Protein 8VZE (pdb70)

InterPro domains:
  IPR000399 TPP-binding enzyme, conserved site [PS00187] (424-443)
  IPR011766 Thiamine pyrophosphate enzyme, TPP-binding [PF02775] (390-533)
  IPR012000 Thiamine pyrophosphate enzyme, central domain [PF00205] (193-322)
  IPR012001 Thiamine pyrophosphate enzyme, N-terminal TPP-binding domain [PF02776] (5-115)
  IPR029035 DHS-like NAD/FAD-binding domain superfamily [SSF52467] (188-345)
  IPR029061 Thiamin diphosphate-binding fold [SSF52518] (2-180)
  IPR029061 Thiamin diphosphate-binding fold [SSF52518] (361-546)
  IPR045025 TPP-binding domain containing protein HACL1-like [PTHR43710] (3-550)

Foldseek 3Di:
DKDALLLVLLQLCVQQPAAEEEEADDPQCVSNQVNVVVSRRDYFHAPALLQRLLLQQLLQQQPVWTREYEFEAAPRLLSNLNSLQLCLLFLGFYEYEYEAAAPVCPPVPGDRHDPNQVSNPVRFPEEDEDPASQCSLVVSQVSRLSQRPFRHHYYYYYYHSCRRGPMDHPVSHDHDGHDDHYDFDFFDLVLLVVVVVVVVPWQQEEEEFESLCLSLVQLVLVVLLCVQQVAAYEYQLQSFQSAWPPDPSYLPLQQQVSQADTQEYEYQADACDLQVPNSDPPSHDHNREYEYEECHPVRAQGSHHHPRYIHTRRNRHSVSNSVVCVVPPHYDDPDHVNNVVSVVSSVVSVVLCVVLCVDFDWQHFLNVLLNLVQVPAPQQEAEQFEAPQRRVVCSVRRHHNHRSRYHYCPSVNDQQHQLSSQVSCCVVCVPHAYEGEYEPVSCVSRVLCLVSCQVVQGQYAAEYEYQQFRLHDDQDADVVCGPPTGHDHQDQSQCSCVVNPAEEAEATGSVCNNVVVVVQSPTSGHGYYYRYHHSPHGDRDDPDDSRND/DKDALLLVLLQLCVQQPAAEEEEADDPPNVSNQVNNVVSNRHYFYAPALLQRLLLQQLLQLQPLFTREYEFEAAPRLLSNLNSLQLQLLFLGQYEYEYEAAAPVCPPVPGDRHDPNQVSNPVRAPEEDEDPASQCSLVVSQVSRLSQREFRHHYYYYYYHSCNRGPMDHPVSHDHDGHDDHYDWDWFDLVLLVVVVVVVVVWQQEEEEQESLCLSLVQLVLVVLLCVQQVAAYEYQLQSFQSAWPVDPRYLPLCQQVSQADGQEYEYQGDACDLQVPNSPPPSHDNNHEYEYEECHPVRAQGSHHHPRYIHTRRNRHSVSNSVVCVVVPHYDDPDHPNNVVSVVSSVVSCVLCVVLCVDFDWQHFLNVLVNLVQVPADQQEAEQFEAPQSRVVCSVSHHHNHHSRYHYCPSVNDQQHQLSSQVSVCSVCVPHAYEGEYEPVSCVSRVLCLVSCQVVQGLYAAEYEYQFFRLHDDQDAPVVDGPPTGHHHQDQSQCVCVVRPAEEAEATGSVCNNVVVVVQSPTSGHGYYYRYHHSPHGDDDDPDDSRD

Solvent-accessible surface area: 41267 Å² total; per-residue (Å²): 113,91,6,38,0,1,81,0,3,0,74,3,0,74,69,2,17,2,91,12,0,0,0,44,70,18,113,21,0,94,55,0,7,34,7,0,112,199,58,38,4,102,22,13,15,11,84,66,14,66,5,0,0,18,0,0,3,0,3,0,0,6,48,22,27,2,0,0,0,0,0,18,1,3,67,3,0,87,82,0,29,27,1,0,8,4,0,122,11,6,33,3,0,0,0,0,0,0,0,4,14,38,48,153,66,79,73,135,67,16,128,46,69,34,90,5,46,135,37,0,118,86,62,20,72,31,16,15,80,3,88,40,23,27,99,2,1,51,26,1,22,34,0,0,7,13,0,7,5,17,67,10,4,1,0,0,3,6,2,2,5,36,20,2,78,22,62,25,104,67,102,98,16,112,55,46,60,132,1,82,109,32,29,55,14,31,0,25,98,141,30,0,108,40,1,6,55,9,3,76,87,11,122,84,0,0,0,0,0,0,32,31,0,0,42,10,92,0,39,117,42,0,98,117,1,0,78,59,0,18,0,0,2,1,7,8,23,6,0,12,1,7,2,21,33,100,16,121,27,23,0,58,46,1,45,32,52,0,0,58,51,0,29,0,0,2,0,0,11,12,53,4,30,82,38,4,5,72,1,61,73,73,6,2,68,138,163,14,73,1,2,5,2,16,75,8,11,51,19,6,14,27,40,18,110,24,90,10,17,0,8,2,12,9,82,14,0,0,37,16,2,12,65,21,4,149,156,76,108,52,65,16,76,96,158,32,127,8,20,84,20,0,96,69,98,48,62,57,32,54,70,61,25,96,85,64,25,81,71,85,67,77,86,0,23,6,14,16,0,0,57,12,0,76,92,44,26,58,134,62,4,0,2,1,0,1,7,61,22,4,30,42,2,0,41,98,11,0,40,4,40,110,11,28,5,2,0,6,0,8,17,100,40,15,54,5,0,2,6,0,0,0,0,0,0,5,7,30,39,111,121,58,26,0,0,0,0,5,8,3,16,2,4,53,110,15,8,101,3,2,35,0,0,11,112,77,64,22,67,2,1,0,0,0,2,1,10,6,3,108,60,19,6,46,106,148,50,69,126,78,136,87,54,146,20,11,73,91,32,84,14,83,41,7,126,44,0,95,99,32,57,11,105,31,28,55,0,39,47,20,112,60,0,120,78,24,0,83,87,1,26,81,36,129,96,4,0,0,0,0,0,13,7,20,65,186,33,35,77,49,100,96,148,48,57,129,103,37,251,114,92,17,37,0,0,70,0,2,0,98,3,0,74,68,2,16,0,94,9,0,0,0,45,73,18,119,19,0,94,54,0,7,46,9,0,110,205,65,48,5,86,22,14,15,11,84,67,15,69,4,0,0,16,0,0,3,0,2,0,1,8,49,23,23,1,0,0,0,0,0,20,2,2,64,3,0,85,83,0,30,28,1,0,9,5,1,124,11,7,30,3,0,0,0,0,0,0,0,5,15,38,48,153,65,78,74,134,68,15,132,47,69,35,92,6,48,133,36,0,118,86,61,21,72,33,17,13,81,3,89,38,22,30,98,2,1,49,27,1,21,35,0,0,6,13,0,4,4,16,70,11,4,0,0,0,2,4,2,2,6,36,22,2,79,23,60,24,100,74,104,98,15,112,37,44,53,118,0,80,133,44,25,85,14,26,0,16,109,134,24,5,92,43,2,6,57,5,2,93,89,12,121,85,0,0,0,0,0,0,29,30,0,0,45,10,97,0,40,115,42,0,100,109,1,0,78,58,0,17,0,0,2,4,18,10,25,6,0,18,1,6,2,26,34,101,16,113,28,22,0,62,44,2,67,31,49,0,0,61,51,0,30,0,0,2,0,0,11,11,51,5,29,81,37,5,6,72,1,64,74,74,5,4,69,137,156,15,71,1,1,5,1,17,72,7,11,52,21,7,12,26,40,20,111,27,93,9,17,0,11,1,13,9,81,17,0,0,36,31,2,10,49,15,5,141,147,71,111,49,66,14,76,97,163,32,128,8,27,97,19,0,79,64,86,34,62,56,38,52,70,62,27,94,84,58,26,86,68,89,66,81,83,0,23,6,12,18,0,0,58,10,4,74,95,40,28,54,140,63,4,0,2,0,0,0,7,61,22,4,24,17,2,0,60,100,12,0,42,4,41,108,11,28,6,1,0,5,1,8,16,98,42,16,53,4,0,1,6,0,1,0,0,0,0,5,2,31,38,96,121,55,24,0,2,1,0,5,7,3,17,2,4,52,108,16,8,102,2,2,36,0,0,18,114,77,63,22,70,1,1,1,1,0,1,1,9,6,3,111,61,20,6,47,120,148,38,83,122,85,138,86,53,149,22,12,75,89,33,85,14,81,40,7,122,45,0,89,100,35,57,13,99,24,21,57,0,38,44,16,108,57,1,113,78,24,4,100,86,1,30,82,50,129,99,5,0,0,0,0,0,12,7,20,50,179,31,31,70,45,108,89,138,48,57,124,130,81

B-factor: mean 17.56, std 8.17, range [5.72, 96.49]

Organism: NCBI:txid2026734

Secondary structure (DSSP, 8-state):
-EEEHHHHHHHHHHHTT--EEEE---TTTHHHHHHHHHHT-EEEE-S-HHHHHHHHHHHHHHHSS-EEEEE-TTHHHHHHHHHHHHHHHHT--EEEEEEE--GGGTTS--TT---HHHHHGGGEEEEE--SSGGGHHHHHHHHHHHHHSSS--EEEEEEEHHHHH-EEEGGG---PPPPPPPP--B--HHHHHHHHHHHHT-SSEEEEE-HHHHHHT-HHHHHHHHHHHT--EEE-TTTTTSS-TT-TTB-GGGHHHHHHH-SEEEEES--SSGGGGGG-TTTS-TT-EEEEEES-GGGTTSSS--SEEEES-HHHHHHHHHHHHHHS-----SS-HHHHHHHHHHHHHHHHHHHHHT---SSBPHHHHHHHHHHHS-TT-EEEEESSHHHHHHHHHS---STT-EE-STTTT-SS-HHHHHHHHHHH-TTS-EEEEEEHHHHHHSTTHHHHHHHTT--EEEEEEESSBTT---SS-BTTB--TTB--TT--GGGGHHHHT--EEEE-SGGGHHHHHHHHHT-SS--EEEEEB-TT--PPP-SS-SS--/-EEEHHHHHHHHHHHTT--EEEE---TTTHHHHHHHHHTT-EEEE-S-HHHHHHHHHHHHHHHSS-EEEEE-TTHHHHHHHHHHHHHHHHT--EEEEEEE--GGGTTS--TT---HHHHHGGGEEEEE--SSSTTHHHHHHHHHHHHHSSS--EEEEEEEHHHHH-EEEGGG---PPPPPPPP--B--HHHHHHHHHHHHT-SSEEEEE-HHHHHHT-HHHHHHHHHHHT--EEE-TTTTTSS-TT-TTB-GGGHHHHHHH-SEEEEES--SSGGGGGG-TTTS-TT-EEEEEES-GGGTTSSS--SEEEES-HHHHHHHHHHHHHHS-----SS-HHHHHHHHHHHHHHHHHHHHHT---SSBPHHHHHHHHHHHS-TT-EEEEESSHHHHHHHHHS---STT-EE-STTTT-TT-HHHHHHHHHHH-TTS-EEEEEEHHHHHHHTTHHHHHHHTT--EEEEEEESSBTT---SS--TTS--TTB--TT--GGGGGGGTT--EEEE-SHHHHHHHHHHHHT-SS--EEEEEB-TT--PPP-SS-S--

Radius of gyration: 32.42 Å; Cα contacts (8 Å, |Δi|>4): 2660; chains: 2; bounding box: 76×103×76 Å

Nearest PDB structures (foldseek):
  8vzd-assembly1_A  TM=1.001E+00  e=0.000E+00  Thermoflexaceae bacterium
  8vzf-assembly1_D  TM=9.931E-01  e=1.975E-81  Alphaproteobacteria bacterium
  8vza-assembly1_B  TM=9.849E-01  e=1.957E-80  Alphaproteobacteria bacterium
  6xn8-assembly1_A  TM=9.931E-01  e=3.254E-76  Rhodospirillales bacterium URHD0017
  8vzk-assembly1_A  TM=9.883E-01  e=1.433E-70  Chloroflexi bacterium HGW-Chloroflexi-9

Sequence (1097 aa):
ATITGAQIVARALKQQGVEHMFGIVGIPVIPIAAAAQREGIKFYGFHNEQSASYAAGAVGYLTGRPGVCLAVSGPGMIHGIAGLANAWSSNNWPMMILIGGANDSYQNGQGAFQEAPQIESARPYVKYAARPDSIARLPFYVEQAVRTTIYGRPGAAYLDLPGDIISGSVEEAEVTYPGRCPEPPRTLAPEEENIKAALAALKTAERPLVIVGKGAAYSRAEDEEVRKFVETTGLPYLASPMGKGVIPDDHPQSIAAARSFALQNTDLVVLMGARMNWMMHFGQPPRWNEKVRVIQMDISAEEIGTNVPTEVALVGDAKAITAQLNAELEKNPWSYPSEETTWWTGLQQSKIAANAATVEPMFNDDSVPMGYYRVLRDIRDLIPKDAIISNEGASTMDIGRRTVLPNFFARTRLDAATFGTMGVGAGQAIAAASVHPDRKIICVQGDSAFGFGGMEVETAARYGLNITFVIINNNGIGGGPDELDPAHIPPGAYTPQAHYEKMADVYGGKGYFVTTPDQLKPVLEEAMMAQPKPAIVNIMISNKSGRKPQEFGWLTRATITGAQIVARRALKQQGVEHMFGIVGIPVIPIAAAAQREGIKFYGFHNEQSASYAAGAVGYLTGRPGVCLAVSGPGMIHGIAGLANAWSNNWPMILIGGANDSYQNGQGAFQEAPQIESARPYVKYAARPDSIARLPFYVEQAVRTTIYGRPGAAYLDLPGDIISGSVEEAEVTYPGRCPEPPRTLAPEENIKAALAALKTAERPLVIVGKGAAYSRAEDEEVRKFVETTGLPYLASPMGKGVIPDDHPQSIAAARSFALQNTDLVVLMGARMNWMMHFGQPPRWNEKVRVIQMDISAEEIGTNVPTEVALVGDAKAITAQLNAELEKNPWSYPSETTWWTGLQQSKIAANAATVEPMFNDDSVPMGYYRVLRDIRDLIPKDAIISNEGASTMDIGRRTVLPNFFARTRLDAATFGTMGVGAGQAIAAASVHPDRKIICVQGDSAFGFGGMEVETAARYGLNITFVIINNNGIGGGPDELDPAHHIPPGAYTPQAHYEKMADVYGGKGYFVTTPDQLKPVLEEEAMAQPKPAIVNIMISNKSGRKPQEFGWLT

Structure (mmCIF, N/CA/C/O backbone):
data_8VZE
#
_entry.id   8VZE
#
_cell.length_a   100.621
_cell.length_b   182.770
_cell.length_c   123.844
_cell.angle_alpha   90.000
_cell.angle_beta   90.000
_cell.angle_gamma   90.000
#
_symmetry.space_group_name_H-M   'C 2 2 21'
#
loop_
_entity.id
_entity.type
_entity.pdbx_description
1 polymer 'Oxalyl-CoA decarboxylase'
2 non-polymer 3-[(4-amino-2-methylpyrimidin-5-yl)methyl]-2-(hydroxymethyl)-5-(2-{[(S)-hydroxy(phosphonooxy)phosphoryl]oxy}ethyl)-4-methyl-1,3-thiazol-3-ium
3 non-polymer 'COENZYME A'
4 non-polymer "ADENOSINE-5'-DIPHOSPHATE"
5 non-polymer 'MAGNESIUM ION'
6 non-polymer 1,2-ETHANEDIOL
7 water water
#
loop_
_atom_site.group_PDB
_atom_site.id
_atom_site.type_symbol
_atom_site.label_atom_id
_atom_site.label_alt_id
_atom_site.label_comp_id
_atom_site.label_asym_id
_atom_site.label_entity_id
_atom_site.label_seq_id
_atom_site.pdbx_PDB_ins_code
_atom_site.Cartn_x
_atom_site.Cartn_y
_atom_site.Cartn_z
_atom_site.occupancy
_atom_site.B_iso_or_equiv
_atom_site.auth_seq_id
_atom_site.auth_comp_id
_atom_site.auth_asym_id
_atom_site.auth_atom_id
_atom_site.pdbx_PDB_model_num
ATOM 1 N N . ALA A 1 2 ? -36.65000 56.61800 49.17300 1.000 26.57713 2 ALA A N 1
ATOM 2 C CA . ALA A 1 2 ? -35.81800 55.72400 48.36100 1.000 25.83023 2 ALA A CA 1
ATOM 3 C C . ALA A 1 2 ? -34.50500 56.40500 47.98500 1.000 24.39101 2 ALA A C 1
ATOM 4 O O . ALA A 1 2 ? -34.51600 57.53800 47.48600 1.000 28.95762 2 ALA A O 1
ATOM 6 N N . THR A 1 3 ? -33.38500 55.72300 48.24600 1.000 24.31963 3 THR A N 1
ATOM 7 C CA . THR A 1 3 ? -32.05500 56.23500 47.93700 1.000 22.41035 3 THR A CA 1
ATOM 8 C C . THR A 1 3 ? -31.37100 55.30100 46.95400 1.000 18.16858 3 THR A C 1
ATOM 9 O O . THR A 1 3 ? -31.80800 54.17500 46.72100 1.000 24.73996 3 THR A O 1
ATOM 13 N N . ILE A 1 4 ? -30.25100 55.77500 46.41100 1.000 13.29224 4 ILE A N 1
ATOM 14 C CA . ILE A 1 4 ? -29.50200 55.03800 45.41000 1.000 13.79035 4 ILE A CA 1
ATOM 15 C C . ILE A 1 4 ? -28.05300 55.47400 45.53300 1.000 13.94950 4 ILE A C 1
ATOM 16 O O . ILE A 1 4 ? -27.77200 56.63100 45.86700 1.000 14.70541 4 ILE A O 1
ATOM 21 N N . THR A 1 5 ? -27.12100 54.54400 45.28600 1.000 12.49419 5 THR A N 1
ATOM 22 C CA . THR A 1 5 ? -25.70200 54.87800 45.38300 1.000 16.61919 5 THR A CA 1
ATOM 23 C C . THR A 1 5 ? -25.17900 55.43100 44.07300 1.000 14.14825 5 THR A C 1
ATOM 24 O O . THR A 1 5 ? -25.77900 55.24200 43.00900 1.000 13.50200 5 THR A O 1
ATOM 28 N N . GLY A 1 6 ? -24.00800 56.08700 44.16100 1.000 11.97468 6 GLY A N 1
ATOM 29 C CA . GLY A 1 6 ? -23.30300 56.50500 42.96000 1.000 12.93958 6 GLY A CA 1
ATOM 30 C C . GLY A 1 6 ? -23.04100 55.35400 42.00400 1.000 12.37247 6 GLY A C 1
ATOM 31 O O . GLY A 1 6 ? -23.21800 55.49400 40.78200 1.000 12.12010 6 GLY A O 1
ATOM 32 N N . ALA A 1 7 ? -22.65100 54.19300 42.54400 1.000 10.33682 7 ALA A N 1
ATOM 33 C CA . ALA A 1 7 ? -22.41500 53.02200 41.69800 1.000 13.73695 7 ALA A CA 1
ATOM 34 C C . ALA A 1 7 ? -23.68000 52.61600 40.95400 1.000 12.46719 7 ALA A C 1
ATOM 35 O O . ALA A 1 7 ? -23.62300 52.26700 39.77000 1.000 14.03581 7 ALA A O 1
ATOM 37 N N . GLN A 1 8 ? -24.83000 52.64300 41.63300 1.000 10.72656 8 GLN A N 1
ATOM 38 C CA . GLN A 1 8 ? -26.06300 52.24000 40.96500 1.000 13.24996 8 GLN A CA 1
ATOM 39 C C . GLN A 1 8 ? -26.49800 53.27000 39.92800 1.000 13.35978 8 GLN A C 1
ATOM 40 O O . GLN A 1 8 ? -27.03800 52.90300 38.87500 1.000 14.96919 8 GLN A O 1
ATOM 46 N N . ILE A 1 9 ? -26.27300 54.55800 40.19900 1.000 12.73943 9 ILE A N 1
ATOM 47 C CA . ILE A 1 9 ? -26.60600 55.60200 39.22000 1.000 10.30348 9 ILE A CA 1
ATOM 48 C C . ILE A 1 9 ? -25.76400 55.43900 37.96600 1.000 11.23533 9 ILE A C 1
ATOM 49 O O . ILE A 1 9 ? -26.27200 55.50800 36.82900 1.000 11.92868 9 ILE A O 1
ATOM 54 N N . VAL A 1 10 ? -24.46200 55.21500 38.16100 1.000 11.81107 10 VAL A N 1
ATOM 55 C CA . VAL A 1 10 ? -23.54400 55.06200 37.03700 1.000 13.40788 10 VAL A CA 1
ATOM 56 C C . VAL A 1 10 ? -23.95300 53.87200 36.18600 1.000 14.82371 10 VAL A C 1
ATOM 57 O O . VAL A 1 10 ? -24.00300 53.95600 34.95200 1.000 12.95497 10 VAL A O 1
ATOM 61 N N . ALA A 1 11 ? -24.24700 52.74400 36.82800 1.000 13.96082 11 ALA A N 1
ATOM 62 C CA . ALA A 1 11 ? -24.64600 51.57200 36.05400 1.000 16.47019 11 ALA A CA 1
ATOM 63 C C . ALA A 1 11 ? -25.95600 51.81900 35.30700 1.000 13.12951 11 ALA A C 1
ATOM 64 O O . ALA A 1 11 ? -26.07000 51.46200 34.13300 1.000 14.66986 11 ALA A O 1
ATOM 66 N N . ARG A 1 12 ? -26.94000 52.45500 35.95400 1.000 12.44710 12 ARG A N 1
ATOM 67 C CA . ARG A 1 12 ? -28.19500 52.74700 35.25800 1.000 14.65545 12 ARG A CA 1
ATOM 68 C C . ARG A 1 12 ? -27.95500 53.67100 34.06700 1.000 14.97001 12 ARG A C 1
ATOM 69 O O . ARG A 1 12 ? -28.47600 53.43200 32.96400 1.000 15.41933 12 ARG A O 1
ATOM 77 N N . ALA A 1 13 ? -27.18400 54.74500 34.28100 1.000 11.44018 13 ALA A N 1
ATOM 78 C CA . ALA A 1 13 ? -26.91200 55.69700 33.19900 1.000 10.95105 13 ALA A CA 1
ATOM 79 C C . ALA A 1 13 ? -26.19600 55.03700 32.03100 1.000 12.20914 13 ALA A C 1
ATOM 80 O O . ALA A 1 13 ? -26.52400 55.29600 30.86600 1.000 12.77089 13 ALA A O 1
ATOM 82 N N . LEU A 1 14 ? -25.17100 54.22200 32.31200 1.000 11.85671 14 LEU A N 1
ATOM 83 C CA . LEU A 1 14 ? -24.45900 53.53600 31.23300 1.000 14.06722 14 LEU A CA 1
ATOM 84 C C . LEU A 1 14 ? -25.40700 52.68800 30.39400 1.000 13.54466 14 LEU A C 1
ATOM 85 O O . LEU A 1 14 ? -25.39300 52.75800 29.16000 1.000 14.51407 14 LEU A O 1
ATOM 90 N N . LYS A 1 15 ? -26.24400 51.89300 31.04800 1.000 12.63585 15 LYS A N 1
ATOM 91 C CA . LYS A 1 15 ? -27.18900 51.05200 30.31600 1.000 14.32135 15 LYS A CA 1
ATOM 92 C C . LYS A 1 15 ? -28.14700 51.90600 29.48300 1.000 19.00408 15 LYS A C 1
ATOM 93 O O . LYS A 1 15 ? -28.42100 51.58600 28.31600 1.000 16.45141 15 LYS A O 1
ATOM 99 N N . GLN A 1 16 ? -28.64700 53.00700 30.06600 1.000 13.66581 16 GLN A N 1
ATOM 100 C CA . GLN A 1 16 ? -29.54800 53.91100 29.34500 1.000 14.74926 16 GLN A CA 1
ATOM 101 C C . GLN A 1 16 ? -28.87300 54.48400 28.09900 1.000 17.48550 16 GLN A C 1
ATOM 102 O O . GLN A 1 16 ? -29.54000 54.69600 27.07800 1.000 15.54004 16 GLN A O 1
ATOM 108 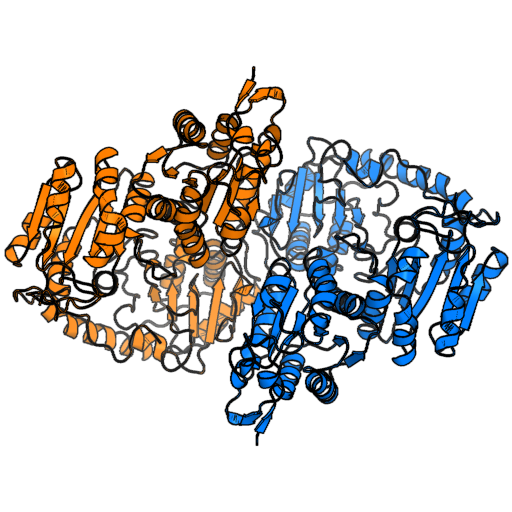N N . GLN A 1 17 ? -27.56600 54.73100 28.15600 1.000 16.10392 17 GLN A N 1
ATOM 109 C CA . GLN A 1 17 ? -26.84000 55.32200 27.03700 1.000 11.81457 17 GLN A CA 1
ATOM 110 C C . GLN A 1 17 ? -26.38300 54.29000 26.01600 1.000 18.98624 17 GLN A C 1
ATOM 111 O O . GLN A 1 17 ? -25.71800 54.65700 25.03800 1.000 17.32701 17 GLN A O 1
ATOM 117 N N . GLY A 1 18 ? -26.71800 53.02900 26.21600 1.000 16.88906 18 GLY A N 1
ATOM 118 C CA . GLY A 1 18 ? -26.47100 52.01800 25.20700 1.000 21.92930 18 GLY A CA 1
ATOM 119 C C . GLY A 1 18 ? -25.24000 51.18600 25.45200 1.000 27.49712 18 GLY A C 1
ATOM 120 O O . GLY A 1 18 ? -24.87900 50.37100 24.59200 1.000 22.51088 18 GLY A O 1
ATOM 121 N N . VAL A 1 19 ? -24.57300 51.37200 26.58800 1.000 22.60343 19 VAL A N 1
ATOM 122 C CA . VAL A 1 19 ? -23.43000 50.53000 26.90800 1.000 20.09357 19 VAL A CA 1
ATOM 123 C C . VAL A 1 19 ? -23.92600 49.12800 27.20300 1.000 16.63437 19 VAL A C 1
ATOM 124 O O . VAL A 1 19 ? -24.82200 48.92400 28.02900 1.000 19.36058 19 VAL A O 1
ATOM 128 N N . GLU A 1 20 ? -23.33900 48.13600 26.52300 1.000 16.03998 20 GLU A N 1
ATOM 129 C CA . GLU A 1 20 ? -23.71600 46.76100 26.74900 1.000 16.67121 20 GLU A CA 1
ATOM 130 C C . GLU A 1 20 ? -22.56500 45.88300 27.22900 1.000 16.88101 20 GLU A C 1
ATOM 131 O O . GLU A 1 20 ? -22.83900 44.77000 27.67700 1.000 17.63776 20 GLU A O 1
ATOM 137 N N . HIS A 1 21 ? -21.31000 46.35000 27.15000 1.000 15.95026 21 HIS A N 1
ATOM 138 C CA . HIS A 1 21 ? -20.12900 45.51500 27.39700 1.000 19.87957 21 HIS A CA 1
ATOM 139 C C . HIS A 1 21 ? -19.15800 46.25900 28.29600 1.000 19.41394 21 HIS A C 1
ATOM 140 O O . HIS A 1 21 ? -18.73700 47.37500 27.95300 1.000 19.97878 21 HIS A O 1
ATOM 147 N N . MET A 1 22 ? -18.73700 45.61200 29.39800 1.000 15.92245 22 MET A N 1
ATOM 148 C CA . MET A 1 22 ? -17.80800 46.23900 30.33900 1.000 13.52890 22 MET A CA 1
ATOM 149 C C . MET A 1 22 ? -16.72000 45.23400 30.68900 1.000 12.83805 22 MET A C 1
ATOM 150 O O . MET A 1 22 ? -17.03600 44.09900 31.05300 1.000 14.60959 22 MET A O 1
ATOM 155 N N . PHE A 1 23 ? -15.45700 45.64500 30.55200 1.000 10.33993 23 PHE A N 1
ATOM 156 C CA . PHE A 1 23 ? -14.29500 44.77800 30.74200 1.000 8.89028 23 PHE A CA 1
ATOM 157 C C . PHE A 1 23 ? -13.39400 45.38500 31.80400 1.000 12.56730 23 PHE A C 1
ATOM 158 O O . PHE A 1 23 ? -13.07900 46.57800 31.74600 1.000 12.31467 23 PHE A O 1
ATOM 166 N N . GLY A 1 24 ? -12.96100 44.60600 32.78200 1.000 10.47495 24 GLY A N 1
ATOM 167 C CA . GLY A 1 24 ? -12.05000 45.21100 33.73300 1.000 10.06525 24 GLY A CA 1
ATOM 168 C C . GLY A 1 24 ? -11.66500 44.26100 34.83500 1.000 11.78088 24 GLY A C 1
ATOM 169 O O . GLY A 1 24 ? -11.75400 43.04700 34.68100 1.000 12.41479 24 GLY A O 1
ATOM 170 N N . ILE A 1 25 ? -11.21300 44.83500 35.95500 1.000 11.88312 25 ILE A N 1
ATOM 171 C CA . ILE A 1 25 ? -10.81500 44.05100 37.11900 1.000 11.24833 25 ILE A CA 1
ATOM 172 C C . ILE A 1 25 ? -11.29200 44.79700 38.34400 1.000 11.79440 25 ILE A C 1
ATOM 173 O O . ILE A 1 25 ? -11.01600 45.99200 38.48700 1.000 12.06957 25 ILE A O 1
ATOM 178 N N . VAL A 1 26 ? -11.98100 44.09900 39.23500 1.000 10.24203 26 VAL A N 1
ATOM 179 C CA . VAL A 1 26 ? -12.56700 44.77000 40.38700 1.000 11.28677 26 VAL A CA 1
ATOM 180 C C . VAL A 1 26 ? -11.55800 44.87300 41.52700 1.000 14.12276 26 VAL A C 1
ATOM 181 O O . VAL A 1 26 ? -10.52100 44.19300 41.57100 1.000 15.45444 26 VAL A O 1
ATOM 185 N N . GLY A 1 27 ? -11.88200 45.77000 42.44700 1.000 12.19277 27 GLY A N 1
ATOM 186 C CA . GLY A 1 27 ? -11.07800 46.06800 43.61700 1.000 14.46404 27 GLY A CA 1
ATOM 187 C C . GLY A 1 27 ? -11.57300 47.38900 44.15600 1.000 15.88080 27 GLY A C 1
ATOM 188 O O . GLY A 1 27 ? -12.45400 48.01800 43.58000 1.000 15.06583 27 GLY A O 1
ATOM 189 N N . ILE A 1 28 ? -11.00200 47.79600 45.28900 1.000 14.25070 28 ILE A N 1
ATOM 190 C CA . ILE A 1 28 ? -11.27000 49.12700 45.84000 1.000 14.21575 28 ILE A CA 1
ATOM 191 C C . ILE A 1 28 ? -11.01400 50.17700 44.76500 1.000 12.53169 28 ILE A C 1
ATOM 192 O O . ILE A 1 28 ? -9.95000 50.13700 44.12000 1.000 14.36896 28 ILE A O 1
ATOM 197 N N . PRO A 1 29 ? -11.93500 51.12800 44.49700 1.000 15.52106 29 PRO A N 1
ATOM 198 C CA . PRO A 1 29 ? -13.27500 51.35500 45.05300 1.000 13.22840 29 PRO A CA 1
ATOM 199 C C . PRO A 1 29 ? -14.39600 50.97000 44.07900 1.000 14.81600 29 PRO A C 1
ATOM 200 O O . PRO A 1 29 ? -15.54400 51.41000 44.24300 1.000 15.35055 29 PRO A O 1
ATOM 204 N N . VAL A 1 30 ? -14.13300 50.16500 43.04400 1.000 13.20060 30 VAL A N 1
ATOM 205 C CA . VAL A 1 30 ? -15.09000 49.99200 41.95200 1.000 12.82987 30 VAL A CA 1
ATOM 206 C C . VAL A 1 30 ? -15.88100 48.67900 42.03900 1.000 13.89667 30 VAL A C 1
ATOM 207 O O . VAL A 1 30 ? -16.69200 48.41000 41.15100 1.000 14.44001 30 VAL A O 1
ATOM 211 N N . ILE A 1 31 ? -15.67200 47.86700 43.08300 1.000 12.70487 31 ILE A N 1
ATOM 212 C CA . ILE A 1 31 ? -16.47400 46.64100 43.26800 1.000 12.14319 31 ILE A CA 1
ATOM 213 C C . ILE A 1 31 ? -17.97200 46.88300 43.06700 1.000 15.10319 31 ILE A C 1
ATOM 214 O O . ILE A 1 31 ? -18.60900 46.11400 42.32900 1.000 13.28447 31 ILE A O 1
ATOM 219 N N . PRO A 1 32 ? -18.59200 47.88600 43.68000 1.000 15.77322 32 PRO A N 1
ATOM 220 C CA . PRO A 1 32 ? -20.05300 48.01100 43.51400 1.000 12.75157 32 PRO A CA 1
ATOM 221 C C . PRO A 1 32 ? -20.48200 48.44100 42.12600 1.000 13.58722 32 PRO A C 1
ATOM 222 O O . PRO A 1 32 ? -21.65300 48.22800 41.78900 1.000 12.85489 32 PRO A O 1
ATOM 226 N N . ILE A 1 33 ? -19.59000 49.03400 41.31600 1.000 13.30200 33 ILE A N 1
ATOM 227 C CA . ILE A 1 33 ? -19.95400 49.39100 39.94600 1.000 12.60615 33 ILE A CA 1
ATOM 228 C C . ILE A 1 33 ? -20.15800 48.13500 39.10900 1.000 17.17459 33 ILE A C 1
ATOM 229 O O . ILE A 1 33 ? -21.12700 48.04000 38.34500 1.000 13.75018 33 ILE A O 1
ATOM 234 N N . ALA A 1 34 ? -19.22300 47.16900 39.21200 1.000 13.35399 34 ALA A N 1
ATOM 235 C CA . ALA A 1 34 ? -19.37800 45.91600 38.47100 1.000 13.76721 34 ALA A CA 1
ATOM 236 C C . ALA A 1 34 ? -20.64200 45.18400 38.90100 1.000 16.14149 34 ALA A C 1
ATOM 237 O O . ALA A 1 34 ? -21.38600 44.65900 38.05800 1.000 16.09285 34 ALA A O 1
ATOM 239 N N . ALA A 1 35 ? -20.90900 45.14800 40.20900 1.000 12.30789 35 ALA A N 1
ATOM 240 C CA . ALA A 1 35 ? -22.11100 44.48700 40.70900 1.000 15.56545 35 ALA A CA 1
ATOM 241 C C . ALA A 1 35 ? -23.36500 45.16400 40.17700 1.000 15.45672 35 ALA A C 1
ATOM 242 O O . ALA A 1 35 ? -24.32500 44.48500 39.77600 1.000 16.28971 35 ALA A O 1
ATOM 244 N N . ALA A 1 36 ? -23.37500 46.50100 40.16600 1.000 16.13591 36 ALA A N 1
ATOM 245 C CA . ALA A 1 36 ? -24.55200 47.21300 39.68300 1.000 14.23659 36 ALA A CA 1
ATOM 246 C C . ALA A 1 36 ? -24.69500 47.07300 38.17400 1.000 17.96924 36 ALA A C 1
ATOM 247 O O . ALA A 1 36 ? -25.82300 46.99000 37.66800 1.000 17.06508 36 ALA A O 1
ATOM 249 N N . ALA A 1 37 ? -23.56300 47.01100 37.45300 1.000 13.67581 37 ALA A N 1
ATOM 250 C CA . ALA A 1 37 ? -23.60700 46.82100 36.00800 1.000 14.17494 37 ALA A CA 1
ATOM 251 C C . ALA A 1 37 ? -24.25300 45.48400 35.66900 1.000 14.92036 37 ALA A C 1
ATOM 252 O O . ALA A 1 37 ? -25.13800 45.41700 34.80300 1.000 16.78144 37 ALA A O 1
ATOM 254 N N . GLN A 1 38 ? -23.88400 44.41900 36.39000 1.000 11.27273 38 GLN A N 1
ATOM 255 C CA . GLN A 1 38 ? -24.51800 43.12600 36.14100 1.000 14.46918 38 GLN A CA 1
ATOM 256 C C . GLN A 1 38 ? -26.01800 43.17100 36.42500 1.000 18.73155 38 GLN A C 1
ATOM 257 O O . GLN A 1 38 ? -26.81900 42.60400 35.67000 1.000 20.86255 38 GLN A O 1
ATOM 263 N N . ARG A 1 39 ? -26.42400 43.83700 37.50700 1.000 18.45989 39 ARG A N 1
ATOM 264 C CA . ARG A 1 39 ? -27.85200 43.92200 37.79200 1.000 15.90557 39 ARG A CA 1
ATOM 265 C C . ARG A 1 39 ? -28.60600 44.67800 36.70400 1.000 17.99720 39 ARG A C 1
ATOM 266 O O . ARG A 1 39 ? -29.76700 44.36400 36.42200 1.000 26.89038 39 ARG A O 1
ATOM 274 N N . GLU A 1 40 ? -27.98000 45.65900 36.07900 1.000 18.30040 40 GLU A N 1
ATOM 275 C CA . GLU A 1 40 ? -28.63900 46.38400 35.00100 1.000 18.22982 40 GLU A CA 1
ATOM 276 C C . GLU A 1 40 ? -28.61100 45.64700 33.67900 1.000 24.87194 40 GLU A C 1
ATOM 277 O O . GLU A 1 40 ? -29.21600 46.13700 32.71600 1.000 23.74009 40 GLU A O 1
ATOM 283 N N . GLY A 1 41 ? -27.89700 44.52200 33.59400 1.000 18.92950 41 GLY A N 1
ATOM 284 C CA . GLY A 1 41 ? -27.83600 43.76100 32.36900 1.000 22.66348 41 GLY A CA 1
ATOM 285 C C . GLY A 1 41 ? -26.70100 44.11700 31.45400 1.000 25.85147 41 GLY A C 1
ATOM 286 O O . GLY A 1 41 ? -26.70600 43.69900 30.28500 1.000 21.82393 41 GLY A O 1
ATOM 287 N N . ILE A 1 42 ? -25.73400 44.87900 31.93300 1.000 18.37666 42 ILE A N 1
ATOM 288 C CA . ILE A 1 42 ? -24.49000 45.04400 31.20600 1.000 14.14438 42 ILE A CA 1
ATOM 289 C C . ILE A 1 42 ? -23.66700 43.77700 31.38400 1.000 16.46810 42 ILE A C 1
ATOM 290 O O . ILE A 1 42 ? -23.59500 43.21700 32.47800 1.000 19.72810 42 ILE A O 1
ATOM 295 N N . LYS A 1 43 ? -23.06400 43.30500 30.30800 1.000 17.16607 43 LYS A N 1
ATOM 296 C CA . LYS A 1 43 ? -22.21200 42.12600 30.42100 1.000 19.77198 43 LYS A CA 1
ATOM 297 C C . LYS A 1 43 ? -20.86100 42.55100 30.99700 1.000 16.48815 43 LYS A C 1
ATOM 298 O O . LYS A 1 43 ? -20.16000 43.36100 30.38800 1.000 20.68176 43 LYS A O 1
ATOM 304 N N . PHE A 1 44 ? -20.49500 42.03200 32.17200 1.000 17.23933 44 PHE A N 1
ATOM 305 C CA . PHE A 1 44 ? -19.20600 42.35300 32.78000 1.000 13.44992 44 PHE A CA 1
ATOM 306 C C . PHE A 1 44 ? -18.24000 41.17300 32.63600 1.000 15.55126 44 PHE A C 1
ATOM 307 O O . PHE A 1 44 ? -18.60200 40.03100 32.96000 1.000 13.71366 44 PHE A O 1
ATOM 315 N N . TYR A 1 45 ? -17.01800 41.45300 32.17200 1.000 10.55487 45 TYR A N 1
ATOM 316 C CA . TYR A 1 45 ? -15.96500 40.44600 32.01900 1.000 11.27830 45 TYR A CA 1
ATOM 317 C C . TYR A 1 45 ? -14.78200 40.81900 32.89900 1.000 10.44259 45 TYR A C 1
ATOM 318 O O . TYR A 1 45 ? -14.17100 41.87100 32.69400 1.000 10.95848 45 TYR A O 1
ATOM 327 N N . GLY A 1 46 ? -14.43900 39.92900 33.84300 1.000 11.77619 46 GLY A N 1
ATOM 328 C CA . GLY A 1 46 ? -13.28200 40.08300 34.72100 1.000 10.11460 46 GLY A CA 1
ATOM 329 C C . GLY A 1 46 ? -12.02600 39.52500 34.06000 1.000 12.83868 46 GLY A C 1
ATOM 330 O O . GLY A 1 46 ? -11.90700 38.32000 33.86100 1.000 12.15944 46 GLY A O 1
ATOM 331 N N . PHE A 1 47 ? -11.09700 40.39900 33.69700 1.000 10.81175 47 PHE A N 1
ATOM 332 C CA . PHE A 1 47 ? -9.88400 40.03000 32.97500 1.000 11.45251 47 PHE A CA 1
ATOM 333 C C . PHE A 1 47 ? -8.75500 39.68300 33.95400 1.000 11.05461 47 PHE A C 1
ATOM 334 O O . PHE A 1 47 ? -8.89900 39.80000 35.17800 1.000 13.15736 47 PHE A O 1
ATOM 342 N N . HIS A 1 48 ? -7.61400 39.23300 33.42100 1.000 11.70640 48 HIS A N 1
ATOM 343 C CA . HIS A 1 48 ? -6.42900 39.01000 34.24400 1.000 10.61134 48 HIS A CA 1
ATOM 344 C C . HIS A 1 48 ? -5.52000 40.21500 34.30200 1.000 11.61922 48 HIS A C 1
ATOM 345 O O . HIS A 1 48 ? -4.73800 40.31700 35.25700 1.000 10.37683 48 HIS A O 1
ATOM 352 N N . ASN A 1 49 ? -5.65100 41.14800 33.35100 1.000 11.15136 49 ASN A N 1
ATOM 353 C CA . ASN A 1 49 ? -4.90100 42.39400 33.38600 1.000 10.07782 49 ASN A CA 1
ATOM 354 C C . ASN A 1 49 ? -5.75500 43.47200 32.72200 1.000 9.93701 49 ASN A C 1
ATOM 355 O O . ASN A 1 49 ? -6.41900 43.22100 31.70900 1.000 12.68373 49 ASN A O 1
ATOM 360 N N . GLU A 1 50 ? -5.74600 44.67200 33.29500 1.000 11.69252 50 GLU A N 1
ATOM 361 C CA . GLU A 1 50 ? -6.54900 45.75600 32.73400 1.000 12.17810 50 GLU A CA 1
ATOM 362 C C . GLU A 1 50 ? -6.03200 46.20100 31.38000 1.000 12.21519 50 GLU A C 1
ATOM 363 O O . GLU A 1 50 ? -6.78700 46.79400 30.60900 1.000 12.84591 50 GLU A O 1
ATOM 369 N N . GLN A 1 51 ? -4.74600 45.97500 31.09800 1.000 13.47804 51 GLN A N 1
ATOM 370 C CA . GLN A 1 51 ? -4.23300 46.32800 29.78100 1.000 11.61259 51 GLN A CA 1
ATOM 371 C C . GLN A 1 51 ? -5.05500 45.65500 28.68400 1.000 10.29645 51 GLN A C 1
ATOM 372 O O . GLN A 1 51 ? -5.58500 46.31500 27.77900 1.000 12.63417 51 GLN A O 1
ATOM 378 N N . SER A 1 52 ? -5.19900 44.33200 28.76900 1.000 10.20542 52 SER A N 1
ATOM 379 C CA . SER A 1 52 ? -5.99400 43.60400 27.79100 1.000 12.17277 52 SER A CA 1
ATOM 380 C C . SER A 1 52 ? -7.46000 44.04500 27.81900 1.000 11.57388 52 SER A C 1
ATOM 381 O O . SER A 1 52 ? -8.10900 44.18200 26.76300 1.000 10.82309 52 SER A O 1
ATOM 384 N N . ALA A 1 53 ? -8.00600 44.26000 29.02100 1.000 11.74500 53 ALA A N 1
ATOM 385 C CA . ALA A 1 53 ? -9.39500 44.70300 29.13100 1.000 11.13348 53 ALA A CA 1
ATOM 386 C C . ALA A 1 53 ? -9.61800 46.02200 28.41300 1.000 12.17326 53 ALA A C 1
ATOM 387 O O . ALA A 1 53 ? -10.68400 46.23800 27.81800 1.000 11.86735 53 ALA A O 1
ATOM 389 N N . SER A 1 54 ? -8.64900 46.93700 28.49900 1.000 10.67682 54 SER A N 1
ATOM 390 C CA . SER A 1 54 ? -8.87600 48.24800 27.90700 1.000 10.48767 54 SER A CA 1
ATOM 391 C C . SER A 1 54 ? -8.79300 48.18700 26.39100 1.000 10.11036 54 SER A C 1
ATOM 392 O O . SER A 1 54 ? -9.45400 48.97000 25.70300 1.000 12.93588 54 SER A O 1
ATOM 395 N N . TYR A 1 55 ? -8.02000 47.24000 25.84500 1.000 10.32419 55 TYR A N 1
ATOM 396 C CA . TYR A 1 55 ? -8.03900 47.02700 24.39800 1.000 10.75628 55 TYR A CA 1
ATOM 397 C C . TYR A 1 55 ? -9.37200 46.42200 23.95200 1.000 10.82755 55 TYR A C 1
ATOM 398 O O . TYR A 1 55 ? -9.89000 46.75000 22.86700 1.000 11.97226 55 TYR A O 1
ATOM 407 N N . ALA A 1 56 ? -9.92400 45.49600 24.74400 1.000 10.62284 56 ALA A N 1
ATOM 408 C CA . ALA A 1 56 ? -11.24600 44.95100 24.44700 1.000 12.49670 56 ALA A CA 1
ATOM 409 C C . ALA A 1 56 ? -12.29100 46.05700 24.32800 1.000 12.52193 56 ALA A C 1
ATOM 410 O O . ALA A 1 56 ? -13.15500 46.02900 23.43600 1.000 10.02132 56 ALA A O 1
ATOM 412 N N . ALA A 1 57 ? -12.22900 47.04400 25.22200 1.000 10.62231 57 ALA A N 1
ATOM 413 C CA . ALA A 1 57 ? -13.25000 48.08700 25.21200 1.000 9.87823 57 ALA A CA 1
ATOM 414 C C . ALA A 1 57 ? -13.21900 48.88000 23.90500 1.000 14.06033 57 ALA A C 1
ATOM 415 O O . ALA A 1 57 ? -14.26700 49.21800 23.34200 1.000 12.92492 57 ALA A O 1
ATOM 417 N N . GLY A 1 58 ? -12.03100 49.21800 23.42100 1.000 11.92890 58 GLY A N 1
ATOM 418 C CA . GLY A 1 58 ? -11.95100 49.95800 22.16800 1.000 12.58102 58 GLY A CA 1
ATOM 419 C C . GLY A 1 58 ? -12.46700 49.15500 20.99000 1.000 12.51273 58 GLY A C 1
ATOM 420 O O . GLY A 1 58 ? -13.10900 49.70100 20.09000 1.000 11.32192 58 GLY A O 1
ATOM 421 N N . ALA A 1 59 ? -12.20100 47.84300 20.98800 1.000 11.71767 59 ALA A N 1
ATOM 422 C CA . ALA A 1 59 ? -12.67300 46.99200 19.90200 1.000 11.43249 59 ALA A CA 1
ATOM 423 C C . ALA A 1 59 ? -14.18800 46.96400 19.85200 1.000 13.43013 59 ALA A C 1
ATOM 424 O O . ALA A 1 59 ? -14.77600 46.93700 18.76800 1.000 12.02594 59 ALA A O 1
ATOM 426 N N . VAL A 1 60 ? -14.83600 46.94900 21.02300 1.000 10.04128 60 VAL A N 1
ATOM 427 C CA . VAL A 1 60 ? -16.28800 47.06000 21.05300 1.000 10.43947 60 VAL A CA 1
ATOM 428 C C . VAL A 1 60 ? -16.72700 48.33400 20.35200 1.000 10.04542 60 VAL A C 1
ATOM 429 O O . VAL A 1 60 ? -17.69900 48.32200 19.58500 1.000 11.20324 60 VAL A O 1
ATOM 433 N N . GLY A 1 61 ? -16.03000 49.45000 20.60800 1.000 12.00806 61 GLY A N 1
ATOM 434 C CA . GLY A 1 61 ? -16.40200 50.70900 19.98700 1.000 12.23171 61 GLY A CA 1
ATOM 435 C C . GLY A 1 61 ? -16.38100 50.61700 18.47400 1.000 12.03791 61 GLY A C 1
ATOM 436 O O . GLY A 1 61 ? -17.31300 51.05900 17.79900 1.000 11.88679 61 GLY A O 1
ATOM 437 N N . TYR A 1 62 ? -15.30700 50.04300 17.92200 1.000 9.89116 62 TYR A N 1
ATOM 438 C CA . TYR A 1 62 ? -15.21200 49.84600 16.47300 1.000 12.09138 62 TYR A CA 1
ATOM 439 C C . TYR A 1 62 ? -16.34400 48.97300 15.94800 1.000 14.57721 62 TYR A C 1
ATOM 440 O O . TYR A 1 62 ? -16.98800 49.28600 14.92600 1.000 13.30625 62 TYR A O 1
ATOM 449 N N . LEU A 1 63 ? -16.59200 47.85200 16.62700 1.000 12.34438 63 LEU A N 1
ATOM 450 C CA . LEU A 1 63 ? -17.52500 46.85800 16.11500 1.000 11.85488 63 LEU A CA 1
ATOM 451 C C . LEU A 1 63 ? -18.97500 47.32900 16.19000 1.000 11.23586 63 LEU A C 1
ATOM 452 O O . LEU A 1 63 ? -19.80600 46.89100 15.38500 1.000 16.87341 63 LEU A O 1
ATOM 457 N N . THR A 1 64 ? -19.30200 48.19300 17.15300 1.000 12.79262 64 THR A N 1
ATOM 458 C CA . THR A 1 64 ? -20.69600 48.53600 17.43500 1.000 12.75258 64 THR A CA 1
ATOM 459 C C . THR A 1 64 ? -21.06200 50.00200 17.21300 1.000 16.74308 64 THR A C 1
ATOM 460 O O . THR A 1 64 ? -22.25900 50.29600 17.07100 1.000 15.81624 64 THR A O 1
ATOM 464 N N . GLY A 1 65 ? -20.08900 50.91400 17.20200 1.000 16.15572 65 GLY A N 1
ATOM 465 C CA . GLY A 1 65 ? -20.34900 52.34300 17.14100 1.000 12.24748 65 GLY A CA 1
ATOM 466 C C . GLY A 1 65 ? -20.86300 52.94000 18.42400 1.000 16.36133 65 GLY A C 1
ATOM 467 O O . GLY A 1 65 ? -21.38300 54.06200 18.41400 1.000 18.86467 65 GLY A O 1
ATOM 468 N N . ARG A 1 66 ? -20.74400 52.21500 19.53200 1.000 13.18711 66 ARG A N 1
ATOM 469 C CA . ARG A 1 66 ? -21.00400 52.70900 20.86900 1.000 14.67640 66 ARG A CA 1
ATOM 470 C C . ARG A 1 66 ? -19.81500 52.31300 21.72600 1.000 12.56603 66 ARG A C 1
ATOM 471 O O . ARG A 1 66 ? -19.25100 51.23200 21.52500 1.000 12.18960 66 ARG A O 1
ATOM 479 N N . PRO A 1 67 ? -19.42200 53.14000 22.69200 1.000 14.07866 67 PRO A N 1
ATOM 480 C CA . PRO A 1 67 ? -18.15700 52.87700 23.38700 1.000 11.18966 67 PRO A CA 1
ATOM 481 C C . PRO A 1 67 ? -18.21000 51.59500 24.20300 1.000 13.73978 67 PRO A C 1
ATOM 482 O O . PRO A 1 67 ? -19.19500 51.32600 24.89900 1.000 13.24464 67 PRO A O 1
ATOM 486 N N . GLY A 1 68 ? -17.16100 50.78000 24.09100 1.000 13.53055 68 GLY A N 1
ATOM 487 C CA . GLY A 1 68 ? -16.92000 49.79400 25.11300 1.000 13.25406 68 GLY A CA 1
ATOM 488 C C . GLY A 1 68 ? -16.42100 50.49600 26.35800 1.000 11.69008 68 GLY A C 1
ATOM 489 O O . GLY A 1 68 ? -15.84300 51.57200 26.29000 1.000 12.41974 68 GLY A O 1
ATOM 490 N N . VAL A 1 69 ? -16.66600 49.89500 27.51800 1.000 11.06379 69 VAL A N 1
ATOM 491 C CA . VAL A 1 69 ? -16.23600 50.47900 28.78200 1.000 11.44902 69 VAL A CA 1
ATOM 492 C C . VAL A 1 69 ? -15.22100 49.56600 29.43100 1.000 11.61676 69 VAL A C 1
ATOM 493 O O . VAL A 1 69 ? -15.41000 48.34500 29.46300 1.000 14.49305 69 VAL A O 1
ATOM 497 N N . CYS A 1 70 ? -14.13500 50.15600 29.91800 1.000 11.35442 70 CYS A N 1
ATOM 498 C CA . CYS A 1 70 ? -13.16600 49.46400 30.75900 1.000 11.72018 70 CYS A CA 1
ATOM 499 C C . CYS A 1 70 ? -13.31900 49.99700 32.17500 1.000 11.24137 70 CYS A C 1
ATOM 500 O O . CYS A 1 70 ? -13.36300 51.21500 32.36800 1.000 12.42747 70 CYS A O 1
ATOM 503 N N . LEU A 1 71 ? -13.42200 49.09900 33.15400 1.000 10.79864 71 LEU A N 1
ATOM 504 C CA . LEU A 1 71 ? -13.53200 49.47700 34.55700 1.000 11.94521 71 LEU A CA 1
ATOM 505 C C . LEU A 1 71 ? -12.23100 49.13300 35.26100 1.000 9.55661 71 LEU A C 1
ATOM 506 O O . LEU A 1 71 ? -11.83700 47.96200 35.27100 1.000 9.61161 71 LEU A O 1
ATOM 511 N N . ALA A 1 72 ? -11.62700 50.11800 35.92500 1.000 12.27342 72 ALA A N 1
ATOM 512 C CA . ALA A 1 72 ? -10.33300 49.91600 36.57900 1.000 11.43027 72 ALA A CA 1
ATOM 513 C C . ALA A 1 72 ? -10.34700 50.53300 37.97700 1.000 13.23072 72 ALA A C 1
ATOM 514 O O . ALA A 1 72 ? -11.02300 51.53700 38.22600 1.000 12.67586 72 ALA A O 1
ATOM 516 N N . VAL A 1 73 ? -9.60000 49.91400 38.89600 1.000 10.52219 73 VAL A N 1
ATOM 517 C CA . VAL A 1 73 ? -9.40200 50.47500 40.23600 1.000 11.52954 73 VAL A CA 1
ATOM 518 C C . VAL A 1 73 ? -8.56100 51.74500 40.16300 1.000 12.04852 73 VAL A C 1
ATOM 519 O O . VAL A 1 73 ? -8.00700 52.09200 39.11400 1.000 12.65106 73 VAL A O 1
ATOM 523 N N . SER A 1 74 ? -8.43200 52.42300 41.30400 1.000 8.76992 74 SER A N 1
ATOM 524 C CA . SER A 1 74 ? -7.57400 53.59100 41.44600 1.000 10.45061 74 SER A CA 1
ATOM 525 C C . SER A 1 74 ? -6.09900 53.29400 41.10100 1.000 10.13757 74 SER A C 1
ATOM 526 O O . SER A 1 74 ? -5.63800 52.14500 41.05500 1.000 11.48907 74 SER A O 1
ATOM 529 N N . GLY A 1 75 ? -5.35700 54.35700 40.84400 1.000 10.38274 75 GLY A N 1
ATOM 530 C CA . GLY A 1 75 ? -3.91400 54.23000 40.73100 1.000 10.73356 75 GLY A CA 1
ATOM 531 C C . GLY A 1 75 ? -3.45700 53.30100 39.61500 1.000 10.09745 75 GLY A C 1
ATOM 532 O O . GLY A 1 75 ? -3.71700 53.53800 38.42800 1.000 9.78541 75 GLY A O 1
ATOM 533 N N . PRO A 1 76 ? -2.75000 52.22200 39.97500 1.000 9.19742 76 PRO A N 1
ATOM 534 C CA . PRO A 1 76 ? -2.16800 51.37200 38.92500 1.000 9.75102 76 PRO A CA 1
ATOM 535 C C . PRO A 1 76 ? -3.22000 50.69300 38.04900 1.000 10.39499 76 PRO A C 1
ATOM 536 O O . PRO A 1 76 ? -2.93000 50.40700 36.88500 1.000 12.36392 76 PRO A O 1
ATOM 540 N N . GLY A 1 77 ? -4.42900 50.43800 38.55500 1.000 9.52957 77 GLY A N 1
ATOM 541 C CA . GLY A 1 77 ? -5.46700 49.88200 37.68700 1.000 10.31262 77 GLY A CA 1
ATOM 542 C C . GLY A 1 77 ? -5.77400 50.79300 36.51100 1.000 11.56836 77 GLY A C 1
ATOM 543 O O . GLY A 1 77 ? -5.73500 50.37100 35.35100 1.000 10.80692 77 GLY A O 1
ATOM 544 N N . MET A 1 78 ? -6.02700 52.07100 36.80300 1.000 10.06291 78 MET A N 1
ATOM 545 C CA . MET A 1 78 ? -6.31200 53.06200 35.76500 1.000 12.72822 78 MET A CA 1
ATOM 546 C C . MET A 1 78 ? -5.12000 53.22200 34.82700 1.000 13.49829 78 MET A C 1
ATOM 547 O O . MET A 1 78 ? -5.29100 53.33000 33.60200 1.000 11.92568 78 MET A O 1
ATOM 552 N N . ILE A 1 79 ? -3.90200 53.20800 35.38300 1.000 10.12668 79 ILE A N 1
ATOM 553 C CA . ILE A 1 79 ? -2.71300 53.42600 34.55800 1.000 11.30442 79 ILE A CA 1
ATOM 554 C C . ILE A 1 79 ? -2.51700 52.25800 33.59700 1.000 10.67270 79 ILE A C 1
ATOM 555 O O . ILE A 1 79 ? -2.15200 52.45100 32.43900 1.000 10.75293 79 ILE A O 1
ATOM 560 N N . HIS A 1 80 ? -2.75300 51.03000 34.05700 1.000 8.85196 80 HIS A N 1
ATOM 561 C CA . HIS A 1 80 ? -2.75300 49.89400 33.12800 1.000 9.37071 80 HIS A CA 1
ATOM 562 C C . HIS A 1 80 ? -3.72300 50.11400 31.95600 1.000 11.82821 80 HIS A C 1
ATOM 563 O O . HIS A 1 80 ? -3.43300 49.70300 30.81500 1.000 10.79164 80 HIS A O 1
ATOM 570 N N . GLY A 1 81 ? -4.87800 50.76200 32.22200 1.000 9.18481 81 GLY A N 1
ATOM 571 C CA . GLY A 1 81 ? -5.90300 51.00000 31.21400 1.000 9.70886 81 GLY A CA 1
ATOM 572 C C . GLY A 1 81 ? -5.61800 52.14700 30.25400 1.000 10.54223 81 GLY A C 1
ATOM 573 O O . GLY A 1 81 ? -6.34900 52.31200 29.26900 1.000 12.20076 81 GLY A O 1
ATOM 574 N N . ILE A 1 82 ? -4.58600 52.94400 30.51400 1.000 10.66455 82 ILE A N 1
ATOM 575 C CA . ILE A 1 82 ? -4.20000 54.00400 29.57900 1.000 10.40109 82 ILE A CA 1
ATOM 576 C C . ILE A 1 82 ? -3.81600 53.39600 28.24000 1.000 11.06511 82 ILE A C 1
ATOM 577 O O . ILE A 1 82 ? -3.98600 54.02900 27.18500 1.000 10.61238 82 ILE A O 1
ATOM 582 N N . ALA A 1 83 ? -3.28600 52.16400 28.25800 1.000 10.59835 83 ALA A N 1
ATOM 583 C CA . ALA A 1 83 ? -2.96900 51.46900 27.00900 1.000 12.20531 83 ALA A CA 1
ATOM 584 C C . ALA A 1 83 ? -4.14500 51.49200 26.04700 1.000 12.12123 83 ALA A C 1
ATOM 585 O O . ALA A 1 83 ? -3.99600 51.83300 24.86800 1.000 12.95728 83 ALA A O 1
ATOM 587 N N . GLY A 1 84 ? -5.32800 51.10300 26.53500 1.000 9.04968 84 GLY A N 1
ATOM 588 C CA . GLY A 1 84 ? -6.51600 51.11200 25.69100 1.000 8.62587 84 GLY A CA 1
ATOM 589 C C . GLY A 1 84 ? -6.99700 52.49700 25.31100 1.000 11.61279 84 GLY A C 1
ATOM 590 O O . GLY A 1 84 ? -7.51900 52.68800 24.20800 1.000 10.79457 84 GLY A O 1
ATOM 591 N N . LEU A 1 85 ? -6.80500 53.48500 26.18600 1.000 10.27509 85 LEU A N 1
ATOM 592 C CA . LEU A 1 85 ? -7.09600 54.86600 25.79200 1.000 10.21346 85 LEU A CA 1
ATOM 593 C C . LEU A 1 85 ? -6.28600 55.25300 24.57100 1.000 10.59732 85 LEU A C 1
ATOM 594 O O . LEU A 1 85 ? -6.82700 55.80800 23.59800 1.000 10.78686 85 LEU A O 1
ATOM 599 N N . ALA A 1 86 ? -4.98900 54.94300 24.60200 1.000 11.46549 86 ALA A N 1
ATOM 600 C CA . ALA A 1 86 ? -4.09900 55.34300 23.52100 1.000 10.60967 86 ALA A CA 1
ATOM 601 C C . ALA A 1 86 ? -4.41200 54.56800 22.25000 1.000 9.84243 86 ALA A C 1
ATOM 602 O O . ALA A 1 86 ? -4.36000 55.12400 21.15000 1.000 9.92418 86 ALA A O 1
ATOM 604 N N . ASN A 1 87 ? -4.77300 53.29700 22.37700 1.000 10.15063 87 ASN A N 1
ATOM 605 C CA . ASN A 1 87 ? -5.11200 52.54300 21.16700 1.000 10.92490 87 ASN A CA 1
ATOM 606 C C . ASN A 1 87 ? -6.38800 53.07500 20.52400 1.000 9.52535 87 ASN A C 1
ATOM 607 O O . ASN A 1 87 ? -6.47200 53.18500 19.29100 1.000 11.21597 87 ASN A O 1
ATOM 612 N N . ALA A 1 88 ? -7.37600 53.45000 21.33300 1.000 9.79004 88 ALA A N 1
ATOM 613 C CA . ALA A 1 88 ? -8.58300 54.05500 20.78000 1.000 10.73122 88 ALA A CA 1
ATOM 614 C C . ALA A 1 88 ? -8.30800 55.44000 20.21400 1.000 9.48374 88 ALA A C 1
ATOM 615 O O . ALA A 1 88 ? -8.87900 55.82900 19.19200 1.000 10.16752 88 ALA A O 1
ATOM 617 N N . TRP A 1 89 ? -7.47300 56.22000 20.88900 1.000 12.32028 89 TRP A N 1
ATOM 618 C CA . TRP A 1 89 ? -7.03000 57.49400 20.32800 1.000 9.42349 89 TRP A CA 1
ATOM 619 C C . TRP A 1 89 ? -6.41800 57.31900 18.93700 1.000 12.57848 89 TRP A C 1
ATOM 620 O O . TRP A 1 89 ? -6.75900 58.04400 17.98600 1.000 12.47190 89 TRP A O 1
ATOM 631 N N A SER A 1 90 ? -5.51600 56.34400 18.79800 0.609 10.83228 90 SER A N 1
ATOM 632 N N B SER A 1 90 ? -5.51300 56.35100 18.79900 0.391 10.84977 90 SER A N 1
ATOM 633 C CA A SER A 1 90 ? -4.78000 56.20200 17.54900 0.609 10.26200 90 SER A CA 1
ATOM 634 C CA B SER A 1 90 ? -4.78200 56.20900 17.54800 0.391 10.28564 90 SER A CA 1
ATOM 635 C C A SER A 1 90 ? -5.68900 55.76000 16.41700 0.609 10.10550 90 SER A C 1
ATOM 636 C C B SER A 1 90 ? -5.69500 55.76500 16.41700 0.391 10.13490 90 SER A C 1
ATOM 637 O O A SER A 1 90 ? -5.43700 56.11200 15.26200 0.609 11.08042 90 SER A O 1
ATOM 638 O O B SER A 1 90 ? -5.45400 56.12300 15.26000 0.391 11.09547 90 SER A O 1
ATOM 643 N N . ASN A 1 91 ? -6.74100 54.99700 16.72900 1.000 9.48572 91 ASN A N 1
ATOM 644 C CA . ASN A 1 91 ? -7.65200 54.45300 15.72900 1.000 11.40124 91 ASN A CA 1
ATOM 645 C C . ASN A 1 91 ? -8.95200 55.22500 15.61000 1.000 9.99442 91 ASN A C 1
ATOM 646 O O . ASN A 1 91 ? -9.77300 54.86900 14.75500 1.000 12.31454 91 ASN A O 1
ATOM 651 N N . ASN A 1 92 ? -9.14100 56.28900 16.40600 1.000 10.45597 92 ASN A N 1
ATOM 652 C CA . ASN A 1 92 ? -10.42500 57.02300 16.44600 1.000 10.24810 92 ASN A CA 1
ATOM 653 C C . ASN A 1 92 ? -11.59600 56.07000 16.70100 1.000 9.39992 92 ASN A C 1
ATOM 654 O O . ASN A 1 92 ? -12.59000 56.04600 15.96200 1.000 11.21672 92 ASN A O 1
ATOM 659 N N . TRP A 1 93 ? -11.46800 55.27900 17.76900 1.000 10.55926 93 TRP A N 1
ATOM 660 C CA . TRP A 1 93 ? -12.52200 54.35100 18.19200 1.000 11.24466 93 TRP A CA 1
ATOM 661 C C . TRP A 1 93 ? -13.16000 54.84900 19.48100 1.000 8.88564 93 TRP A C 1
ATOM 662 O O . TRP A 1 93 ? -12.45900 55.36200 20.36600 1.000 11.12925 93 TRP A O 1
ATOM 673 N N . PRO A 1 94 ? -14.47500 54.70300 19.62200 1.000 8.94187 94 PRO A N 1
ATOM 674 C CA . PRO A 1 94 ? -15.13200 55.16300 20.85000 1.000 8.96251 94 PRO A CA 1
ATOM 675 C C . PRO A 1 94 ? -14.87600 54.19200 21.99800 1.000 10.13183 94 PRO A C 1
ATOM 676 O O . PRO A 1 94 ? -15.05300 52.97400 21.86300 1.000 12.29271 94 PRO A O 1
ATOM 680 N N A MET A 1 95 ? -14.47500 54.73800 23.14800 0.725 11.57891 95 MET A N 1
ATOM 681 N N B MET A 1 95 ? -14.50700 54.74700 23.14100 0.275 11.59718 95 MET A N 1
ATOM 682 C CA A MET A 1 95 ? -14.13000 53.90700 24.29500 0.725 11.54468 95 MET A CA 1
ATOM 683 C CA B MET A 1 95 ? -14.30800 53.92600 24.31800 0.275 11.47038 95 MET A CA 1
ATOM 684 C C A MET A 1 95 ? -14.11400 54.76800 25.55500 0.725 12.07896 95 MET A C 1
ATOM 685 C C B MET A 1 95 ? -14.35800 54.83000 25.53400 0.275 11.85410 95 MET A C 1
ATOM 686 O O A MET A 1 95 ? -13.65700 55.92000 25.50500 0.725 11.56969 95 MET A O 1
ATOM 687 O O B MET A 1 95 ? -14.18400 56.05100 25.43800 0.275 11.67815 95 MET A O 1
ATOM 696 N N . ILE A 1 96 ? -14.58800 54.21000 26.68200 1.000 10.55481 96 ILE A N 1
ATOM 697 C CA . ILE A 1 96 ? -14.57100 54.90100 27.96700 1.000 10.12062 96 ILE A CA 1
ATOM 698 C C . ILE A 1 96 ? -13.78900 54.06100 28.96300 1.000 11.65172 96 ILE A C 1
ATOM 699 O O . ILE A 1 96 ? -14.03100 52.85600 29.09500 1.000 12.82337 96 ILE A O 1
ATOM 704 N N . LEU A 1 97 ? -12.83700 54.69200 29.64300 1.000 11.20799 97 LEU A N 1
ATOM 705 C CA . LEU A 1 97 ? -12.17000 54.10800 30.80200 1.000 8.43473 97 LEU A CA 1
ATOM 706 C C . LEU A 1 97 ? -12.79600 54.76200 32.01500 1.000 11.38392 97 LEU A C 1
ATOM 707 O O . LEU A 1 97 ? -12.81100 56.00000 32.10300 1.000 11.26889 97 LEU A O 1
ATOM 712 N N . ILE A 1 98 ? -13.35300 53.95000 32.91100 1.000 10.54445 98 ILE A N 1
ATOM 713 C CA . ILE A 1 98 ? -13.86500 54.43300 34.18600 1.000 10.70587 98 ILE A CA 1
ATOM 714 C C . ILE A 1 98 ? -12.83600 54.01200 35.21900 1.000 12.85241 98 ILE A C 1
ATOM 715 O O . ILE A 1 98 ? -12.60900 52.81400 35.41400 1.000 13.55807 98 ILE A O 1
ATOM 720 N N . GLY A 1 99 ? -12.15300 54.97600 35.83000 1.000 11.72922 99 GLY A N 1
ATOM 721 C CA . GLY A 1 99 ? -11.18100 54.68900 36.87000 1.000 10.95292 99 GLY A CA 1
ATOM 722 C C . GLY A 1 99 ? -11.71200 55.12900 38.22300 1.000 13.45323 99 GLY A C 1
ATOM 723 O O . GLY A 1 99 ? -12.17300 56.26100 38.37200 1.000 12.92911 99 GLY A O 1
ATOM 724 N N . GLY A 1 100 ? -11.62200 54.23400 39.20100 1.000 10.50675 100 GLY A N 1
ATOM 725 C CA . GLY A 1 100 ? -11.81800 54.66700 40.56900 1.000 10.64036 100 GLY A CA 1
ATOM 726 C C . GLY A 1 100 ? -10.69300 55.58700 41.01300 1.000 12.55167 100 GLY A C 1
ATOM 727 O O . GLY A 1 100 ? -9.61300 55.62500 40.42400 1.000 11.17858 100 GLY A O 1
ATOM 728 N N . ALA A 1 101 ? -10.97500 56.35300 42.06900 1.000 12.30297 101 ALA A N 1
ATOM 729 C CA . ALA A 1 101 ? -9.98300 57.23600 42.67800 1.000 12.66695 101 ALA A CA 1
ATOM 730 C C . ALA A 1 101 ? -10.18100 57.19500 44.18500 1.000 11.37399 101 ALA A C 1
ATOM 731 O O . ALA A 1 101 ? -11.22200 56.74900 44.68200 1.000 11.70029 101 ALA A O 1
ATOM 733 N N . ASN A 1 102 ? -9.16200 57.64400 44.92800 1.000 9.20418 102 ASN A N 1
ATOM 734 C CA . ASN A 1 102 ? -9.27900 57.62900 46.38000 1.000 11.47089 102 ASN A CA 1
ATOM 735 C C . ASN A 1 102 ? -10.40100 58.57200 46.82300 1.000 11.43955 102 ASN A C 1
ATOM 736 O O . ASN A 1 102 ? -10.83900 59.44600 46.07200 1.000 12.48779 102 ASN A O 1
ATOM 741 N N . ASP A 1 103 ? -10.91000 58.34600 48.03700 1.000 12.38813 103 ASP A N 1
ATOM 742 C CA . ASP A 1 103 ? -11.96400 59.20400 48.57900 1.000 13.27342 103 ASP A CA 1
ATOM 743 C C . ASP A 1 103 ? -11.51200 60.65100 48.55700 1.000 11.84173 103 ASP A C 1
ATOM 744 O O . ASP A 1 103 ? -10.38800 60.95400 48.95200 1.000 13.45437 103 ASP A O 1
ATOM 749 N N . SER A 1 104 ? -12.40800 61.55000 48.13500 1.000 11.56525 104 SER A N 1
ATOM 750 C CA . SER A 1 104 ? -12.00000 62.92800 47.87700 1.000 13.71765 104 SER A CA 1
ATOM 751 C C . SER A 1 104 ? -11.48900 63.61100 49.13800 1.000 12.98278 104 SER A C 1
ATOM 752 O O . SER A 1 104 ? -10.59200 64.47500 49.06100 1.000 11.77113 104 SER A O 1
ATOM 755 N N . TYR A 1 105 ? -12.03800 63.25600 50.30500 1.000 11.33481 105 TYR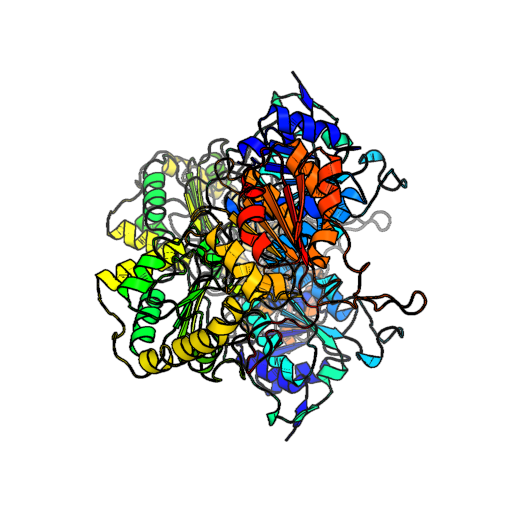 A N 1
ATOM 756 C CA . TYR A 1 105 ? -11.63000 63.91300 51.53700 1.000 12.87391 105 TYR A CA 1
ATOM 757 C C . TYR A 1 105 ? -10.29600 63.40400 52.06600 1.000 12.17449 105 TYR A C 1
ATOM 758 O O . TYR A 1 105 ? -9.86200 63.86700 53.12100 1.000 14.45897 105 TYR A O 1
ATOM 767 N N . GLN A 1 106 ? -9.62500 62.49700 51.33700 1.000 13.16598 106 GLN A N 1
ATOM 768 C CA . GLN A 1 106 ? -8.25800 62.09300 51.64900 1.000 11.17305 106 GLN A CA 1
ATOM 769 C C . GLN A 1 106 ? -7.24600 62.65700 50.66300 1.000 12.08320 106 GLN A C 1
ATOM 770 O O . GLN A 1 106 ? -6.05400 62.33000 50.76400 1.000 12.77010 106 GLN A O 1
ATOM 776 N N . ASN A 1 107 ? -7.67700 63.48600 49.71300 1.000 11.49212 107 ASN A N 1
ATOM 777 C CA . ASN A 1 107 ? -6.71600 64.09500 48.79700 1.000 10.62073 107 ASN A CA 1
ATOM 778 C C . ASN A 1 107 ? -5.65000 64.86300 49.58500 1.000 11.02919 107 ASN A C 1
ATOM 779 O O . ASN A 1 107 ? -5.94600 65.56200 50.55900 1.000 13.33944 107 ASN A O 1
ATOM 784 N N . GLY A 1 108 ? -4.39800 64.74300 49.14100 1.000 12.66114 108 GLY A N 1
ATOM 785 C CA . GLY A 1 108 ? -3.29000 65.40900 49.78900 1.000 11.44561 108 GLY A CA 1
ATOM 786 C C . GLY A 1 108 ? -2.66700 64.59400 50.90000 1.000 13.38117 108 GLY A C 1
ATOM 787 O O . GLY A 1 108 ? -1.57900 64.93000 51.37200 1.000 13.05625 108 GLY A O 1
ATOM 788 N N . GLN A 1 109 ? -3.32200 63.53100 51.33900 1.000 11.67403 109 GLN A N 1
ATOM 789 C CA . GLN A 1 109 ? -2.84400 62.83200 52.52100 1.000 12.04606 109 GLN A CA 1
ATOM 790 C C . GLN A 1 109 ? -1.91200 61.67300 52.20300 1.000 12.07186 109 GLN A C 1
ATOM 791 O O . GLN A 1 109 ? -1.38900 61.06000 53.14000 1.000 13.80820 109 GLN A O 1
ATOM 797 N N . GLY A 1 110 ? -1.73500 61.34300 50.92300 1.000 11.55271 110 GLY A N 1
ATOM 798 C CA . GLY A 1 110 ? -1.08900 60.11100 50.52700 1.000 11.65204 110 GLY A CA 1
ATOM 799 C C . GLY A 1 110 ? -2.06200 58.96000 50.69400 1.000 11.25788 110 GLY A C 1
ATOM 800 O O . GLY A 1 110 ? -1.76200 57.93000 51.33000 1.000 11.44381 110 GLY A O 1
ATOM 801 N N . ALA A 1 111 ? -3.25700 59.15500 50.13200 1.000 10.94196 111 ALA A N 1
ATOM 802 C CA . ALA A 1 111 ? -4.30100 58.14500 50.21400 1.000 10.79791 111 ALA A CA 1
ATOM 803 C C . ALA A 1 111 ? -3.93900 56.90500 49.39800 1.000 11.49848 111 ALA A C 1
ATOM 804 O O . ALA A 1 111 ? -3.04200 56.91700 48.54300 1.000 10.65905 111 ALA A O 1
ATOM 806 N N . PHE A 1 112 ? -4.62800 55.80200 49.71100 1.000 12.08259 112 PHE A N 1
ATOM 807 C CA . PHE A 1 112 ? -4.42600 54.56900 48.94300 1.000 11.37422 112 PHE A CA 1
ATOM 808 C C . PHE A 1 112 ? -4.68800 54.79800 47.44500 1.000 10.12877 112 PHE A C 1
ATOM 809 O O . PHE A 1 112 ? -5.81000 55.12700 47.01700 1.000 9.90393 112 PHE A O 1
ATOM 817 N N . GLN A 1 113 ? -3.64000 54.56300 46.64100 1.000 9.83888 113 GLN A N 1
ATOM 818 C CA . GLN A 1 113 ? -3.66300 54.69400 45.18400 1.000 9.52544 113 GLN A CA 1
ATOM 819 C C . GLN A 1 113 ? -4.02600 56.11100 44.74100 1.000 12.24437 113 GLN A C 1
ATOM 820 O O . GLN A 1 113 ? -4.60600 56.31800 43.67900 1.000 12.21695 113 GLN A O 1
ATOM 826 N N . GLU A 1 114 ? -3.60900 57.11200 45.51900 1.000 10.54459 114 GLU A N 1
ATOM 827 C CA . GLU A 1 114 ? -3.76400 58.49900 45.09200 1.000 11.70119 114 GLU A CA 1
ATOM 828 C C . GLU A 1 114 ? -2.82600 58.77300 43.91900 1.000 9.58200 114 GLU A C 1
ATOM 829 O O . GLU A 1 114 ? -1.64600 58.43400 43.98100 1.000 12.25395 114 GLU A O 1
ATOM 835 N N . ALA A 1 115 ? -3.35800 59.33600 42.82700 1.000 9.74061 115 ALA A N 1
ATOM 836 C CA . ALA A 1 115 ? -2.58400 59.49300 41.59600 1.000 10.48258 115 ALA A CA 1
ATOM 837 C C . ALA A 1 115 ? -3.23800 60.55800 40.73200 1.000 13.39774 115 ALA A C 1
ATOM 838 O O . ALA A 1 115 ? -4.45800 60.74000 40.80400 1.000 11.66849 115 ALA A O 1
ATOM 840 N N . PRO A 1 116 ? -2.46500 61.26000 39.90200 1.000 12.74208 116 PRO A N 1
ATOM 841 C CA . PRO A 1 116 ? -2.99800 62.28500 38.97400 1.000 11.98360 116 PRO A CA 1
ATOM 842 C C . PRO A 1 116 ? -3.60700 61.64000 37.73500 1.000 12.58642 116 PRO A C 1
ATOM 843 O O . PRO A 1 116 ? -3.05200 61.68100 36.62900 1.000 12.89637 116 PRO A O 1
ATOM 847 N N . GLN A 1 117 ? -4.75600 60.99100 37.91100 1.000 11.13784 117 GLN A N 1
ATOM 848 C CA . GLN A 1 117 ? -5.26600 60.12300 36.85800 1.000 10.23336 117 GLN A CA 1
ATOM 849 C C . GLN A 1 117 ? -5.82000 60.92900 35.68700 1.000 12.97250 117 GLN A C 1
ATOM 850 O O . GLN A 1 117 ? -5.63400 60.54400 34.52800 1.000 11.45061 117 GLN A O 1
ATOM 856 N N . ILE A 1 118 ? -6.46900 62.07700 35.94700 1.000 11.27288 118 ILE A N 1
ATOM 857 C CA . ILE A 1 118 ? -6.95800 62.86700 34.81000 1.000 11.07005 118 ILE A CA 1
ATOM 858 C C . ILE A 1 118 ? -5.79800 63.32600 33.92400 1.000 11.99530 118 ILE A C 1
ATOM 859 O O . ILE A 1 118 ? -5.85900 63.22500 32.68600 1.000 13.48975 118 ILE A O 1
ATOM 864 N N . GLU A 1 119 ? -4.72100 63.82400 34.53900 1.000 9.59119 119 GLU A N 1
ATOM 865 C CA . GLU A 1 119 ? -3.56300 64.25300 33.75000 1.000 10.33404 119 GLU A CA 1
ATOM 866 C C . GLU A 1 119 ? -2.91700 63.07800 33.01400 1.000 13.69045 119 GLU A C 1
ATOM 867 O O . GLU A 1 119 ? -2.33700 63.26800 31.93300 1.000 13.09687 119 GLU A O 1
ATOM 873 N N . SER A 1 120 ? -3.02400 61.85300 33.55100 1.000 10.20000 120 SER A N 1
ATOM 874 C CA . SER A 1 120 ? -2.40300 60.71700 32.86500 1.000 11.15307 120 SER A CA 1
ATOM 875 C C . SER A 1 120 ? -3.20200 60.31400 31.64200 1.000 13.50959 120 SER A C 1
ATOM 876 O O . SER A 1 120 ? -2.62900 59.88000 30.63200 1.000 14.38482 120 SER A O 1
ATOM 879 N N . ALA A 1 121 ? -4.52200 60.44500 31.71300 1.000 11.35721 121 ALA A N 1
ATOM 880 C CA . ALA A 1 121 ? -5.37500 60.11900 30.58600 1.000 13.11478 121 ALA A CA 1
ATOM 881 C C . ALA A 1 121 ? -5.38800 61.20500 29.52200 1.000 12.53667 121 ALA A C 1
ATOM 882 O O . ALA A 1 121 ? -5.60000 60.88400 28.35000 1.000 10.61513 121 ALA A O 1
ATOM 884 N N . ARG A 1 122 ? -5.20800 62.47300 29.92200 1.000 11.35344 122 ARG A N 1
ATOM 885 C CA . ARG A 1 122 ? -5.41800 63.64400 29.05200 1.000 9.74270 122 ARG A CA 1
ATOM 886 C C . ARG A 1 122 ? -4.85800 63.52200 27.63600 1.000 12.80387 122 ARG A C 1
ATOM 887 O O . ARG A 1 122 ? -5.57600 63.87300 26.68700 1.000 10.07287 122 ARG A O 1
ATOM 895 N N . PRO A 1 123 ? -3.62800 63.05700 27.40600 1.000 11.37232 123 PRO A N 1
ATOM 896 C CA . PRO A 1 123 ? -3.09000 63.10800 26.03400 1.000 11.32940 123 PRO A CA 1
ATOM 897 C C . PRO A 1 123 ? -3.88700 62.29300 25.03700 1.000 9.71271 123 PRO A C 1
ATOM 898 O O . PRO A 1 123 ? -3.77000 62.55800 23.82900 1.000 12.01694 123 PRO A O 1
ATOM 902 N N . TYR A 1 124 ? -4.68400 61.33300 25.49700 1.000 10.65659 124 TYR A N 1
ATOM 903 C CA . TYR A 1 124 ? -5.30800 60.33500 24.62900 1.000 10.13841 124 TYR A CA 1
ATOM 904 C C . TYR A 1 124 ? -6.81300 60.47400 24.56300 1.000 11.50103 124 TYR A C 1
ATOM 905 O O . TYR A 1 124 ? -7.46500 59.68600 23.84700 1.000 13.10480 124 TYR A O 1
ATOM 914 N N . VAL A 1 125 ? -7.40000 61.45300 25.25700 1.000 12.69692 125 VAL A N 1
ATOM 915 C CA . VAL A 1 125 ? -8.85200 61.47500 25.37300 1.000 9.91847 125 VAL A CA 1
ATOM 916 C C . VAL A 1 125 ? -9.43200 62.74800 24.78400 1.000 10.74198 125 VAL A C 1
ATOM 917 O O . VAL A 1 125 ? -8.82800 63.82700 24.82300 1.000 12.48224 125 VAL A O 1
ATOM 921 N N . LYS A 1 126 ? -10.63200 62.60300 24.22100 1.000 10.43298 126 LYS A N 1
ATOM 922 C CA . LYS A 1 126 ? -11.45100 63.75800 23.85600 1.000 10.52643 126 LYS A CA 1
ATOM 923 C C . LYS A 1 126 ? -12.09100 64.41800 25.06300 1.000 11.64330 126 LYS A C 1
ATOM 924 O O . LYS A 1 126 ? -12.57900 65.55000 24.95800 1.000 15.22723 126 LYS A O 1
ATOM 930 N N . TYR A 1 127 ? -12.11800 63.72900 26.19700 1.000 10.81845 127 TYR A N 1
ATOM 931 C CA . TYR A 1 127 ? -12.96000 64.13100 27.31200 1.000 14.44134 127 TYR A CA 1
ATOM 932 C C . TYR A 1 127 ? -12.43400 63.44500 28.55500 1.000 12.32857 127 TYR A C 1
ATOM 933 O O . TYR A 1 127 ? -12.20000 62.23100 28.53300 1.000 10.89664 127 TYR A O 1
ATOM 942 N N . ALA A 1 128 ? -12.19700 64.22000 29.60600 1.000 11.88826 128 ALA A N 1
ATOM 943 C CA . ALA A 1 128 ? -11.79100 63.65900 30.89500 1.000 12.38454 128 ALA A CA 1
ATOM 944 C C . ALA A 1 128 ? -12.50100 64.44900 31.98100 1.000 12.88296 128 ALA A C 1
ATOM 945 O O . ALA A 1 128 ? -12.41900 65.68000 31.98900 1.000 15.88866 128 ALA A O 1
ATOM 947 N N . ALA A 1 129 ? -13.23100 63.76500 32.86000 1.000 10.57319 129 ALA A N 1
ATOM 948 C CA . ALA A 1 129 ? -13.96300 64.50600 33.88600 1.000 10.99530 129 ALA A CA 1
ATOM 949 C C . ALA A 1 129 ? -14.00500 63.71100 35.17900 1.000 10.86897 129 ALA A C 1
ATOM 950 O O . ALA A 1 129 ? -14.15500 62.48300 35.16000 1.000 11.02332 129 ALA A O 1
ATOM 952 N N . ARG A 1 130 ? -13.90300 64.43800 36.30300 1.000 11.71657 130 ARG A N 1
ATOM 953 C CA . ARG A 1 130 ? -14.22700 63.88700 37.61000 1.000 10.80604 130 ARG A CA 1
ATOM 954 C C . ARG A 1 130 ? -15.57800 64.44800 38.04500 1.000 11.18473 130 ARG A C 1
ATOM 955 O O . ARG A 1 130 ? -15.68300 65.66300 38.29700 1.000 14.65427 130 ARG A O 1
ATOM 963 N N . PRO A 1 131 ? -16.63300 63.64900 38.10500 1.000 12.42293 131 PRO A N 1
ATOM 964 C CA . PRO A 1 131 ? -17.94600 64.19100 38.48400 1.000 15.39371 131 PRO A CA 1
ATOM 965 C C . PRO A 1 131 ? -17.92300 64.90400 39.83900 1.000 13.34599 131 PRO A C 1
ATOM 966 O O . PRO A 1 131 ? -17.34500 64.42300 40.81300 1.000 16.61031 131 PRO A O 1
ATOM 970 N N . ASP A 1 132 ? -18.55900 66.08300 39.89400 1.000 12.74835 132 ASP A N 1
ATOM 971 C CA . ASP A 1 132 ? -18.47300 66.91700 41.09400 1.000 12.94348 132 ASP A CA 1
ATOM 972 C C . ASP A 1 132 ? -19.34400 66.41900 42.23600 1.000 14.31285 132 ASP A C 1
ATOM 973 O O . ASP A 1 132 ? -19.07800 66.76500 43.40200 1.000 15.72309 132 ASP A O 1
ATOM 978 N N . SER A 1 133 ? -20.39800 65.66600 41.92300 1.000 12.74093 133 SER A N 1
ATOM 979 C CA . SER A 1 133 ? -21.38700 65.27300 42.91600 1.000 9.94694 133 SER A CA 1
ATOM 980 C C . SER A 1 133 ? -22.10800 64.03100 42.42200 1.000 15.53057 133 SER A C 1
ATOM 981 O O . SER A 1 133 ? -22.18300 63.75900 41.21700 1.000 14.17736 133 SER A O 1
ATOM 984 N N . ILE A 1 134 ? -22.68100 63.29800 43.37200 1.000 12.19283 134 ILE A N 1
ATOM 985 C CA . ILE A 1 134 ? -23.36300 62.05100 43.02900 1.000 13.81591 134 ILE A CA 1
ATOM 986 C C . ILE A 1 134 ? -24.54700 62.31100 42.10100 1.000 11.41588 134 ILE A C 1
ATOM 987 O O . ILE A 1 134 ? -24.73000 61.60800 41.10700 1.000 14.02322 134 ILE A O 1
ATOM 992 N N . ALA A 1 135 ? -25.36900 63.31100 42.41000 1.000 13.29762 135 ALA A N 1
ATOM 993 C CA . ALA A 1 135 ? -26.61600 63.47500 41.65900 1.000 13.68989 135 ALA A CA 1
ATOM 994 C C . ALA A 1 135 ? -26.37600 63.91200 40.21800 1.000 14.56809 135 ALA A C 1
ATOM 995 O O . ALA A 1 135 ? -27.25700 63.70400 39.37700 1.000 14.20798 135 ALA A O 1
ATOM 997 N N . ARG A 1 136 ? -25.20200 64.47600 39.89600 1.000 11.35045 136 ARG A N 1
ATOM 998 C CA . ARG A 1 136 ? -24.92900 64.84300 38.50900 1.000 11.64519 136 ARG A CA 1
ATOM 999 C C . ARG A 1 136 ? -24.24200 63.73000 37.71900 1.000 12.77964 136 ARG A C 1
ATOM 1000 O O . ARG A 1 136 ? -23.88000 63.94500 36.56200 1.000 13.54345 136 ARG A O 1
ATOM 1008 N N . LEU A 1 137 ? -24.03500 62.55400 38.30100 1.000 10.96732 137 LEU A N 1
ATOM 1009 C CA . LEU A 1 137 ? -23.39800 61.46900 37.55100 1.000 9.67167 137 LEU A CA 1
ATOM 1010 C C . LEU A 1 137 ? -24.00700 61.21500 36.17200 1.000 13.22042 137 LEU A C 1
ATOM 1011 O O . LEU A 1 137 ? -23.23000 61.04300 35.21800 1.000 11.61544 137 LEU A O 1
ATOM 1016 N N . PRO A 1 138 ? -25.32900 61.17200 35.98600 1.000 13.16174 138 PRO A N 1
ATOM 1017 C CA . PRO A 1 138 ? -25.84600 60.89900 34.63300 1.000 11.96701 138 PRO A CA 1
ATOM 1018 C C . PRO A 1 138 ? -25.48700 61.98200 33.63700 1.000 13.06884 138 PRO A C 1
ATOM 1019 O O . PRO A 1 138 ? -25.39500 61.70200 32.43600 1.000 13.71772 138 PRO A O 1
ATOM 1023 N N . PHE A 1 139 ? -25.31100 63.22000 34.09100 1.000 10.83883 139 PHE A N 1
ATOM 1024 C CA . PHE A 1 139 ? -24.86300 64.27600 33.18700 1.000 9.45171 139 PHE A CA 1
ATOM 1025 C C . PHE A 1 139 ? -23.51300 63.93200 32.58400 1.000 9.72009 139 PHE A C 1
ATOM 1026 O O . PHE A 1 139 ? -23.30000 64.09100 31.37400 1.000 12.21831 139 PHE A O 1
ATOM 1034 N N . TYR A 1 140 ? -22.57400 63.46900 33.43100 1.000 9.14564 140 TYR A N 1
ATOM 1035 C CA . TYR A 1 140 ? -21.23800 63.13600 32.96200 1.000 12.76181 140 TYR A CA 1
ATOM 1036 C C . TYR A 1 140 ? -21.23800 61.87200 32.11300 1.000 9.31181 140 TYR A C 1
ATOM 1037 O O . TYR A 1 140 ? -20.48100 61.77700 31.13800 1.000 12.27138 140 TYR A O 1
ATOM 1046 N N . VAL A 1 141 ? -22.07600 60.89100 32.45800 1.000 10.88755 141 VAL A N 1
ATOM 1047 C CA . VAL A 1 141 ? -22.11100 59.66300 31.65900 1.000 13.18623 141 VAL A CA 1
ATOM 1048 C C . VAL A 1 141 ? -22.60800 59.96300 30.24700 1.000 11.92764 141 VAL A C 1
ATOM 1049 O O . VAL A 1 141 ? -21.98200 59.57000 29.25800 1.000 10.26203 141 VAL A O 1
ATOM 1053 N N . GLU A 1 142 ? -23.69500 60.72200 30.13000 1.000 10.65226 142 GLU A N 1
ATOM 1054 C CA . GLU A 1 142 ? -24.20400 61.01700 28.78900 1.000 13.00303 142 GLU A CA 1
ATOM 1055 C C . GLU A 1 142 ? -23.21300 61.88400 28.00200 1.000 12.66275 142 GLU A C 1
ATOM 1056 O O . GLU A 1 142 ? -23.02600 61.69300 26.78700 1.000 9.78302 142 GLU A O 1
ATOM 1062 N N . GLN A 1 143 ? -22.56200 62.83100 28.68100 1.000 10.40416 143 GLN A N 1
ATOM 1063 C CA . GLN A 1 143 ? -21.60800 63.70000 27.99000 1.000 10.90248 143 GLN A CA 1
ATOM 1064 C C . GLN A 1 143 ? -20.40200 62.90800 27.51600 1.000 12.10267 143 GLN A C 1
ATOM 1065 O O . GLN A 1 143 ? -19.91600 63.11100 26.39600 1.000 13.41379 143 GLN A O 1
ATOM 1071 N N . ALA A 1 144 ? -19.91800 61.98100 28.34800 1.000 9.53312 144 ALA A N 1
ATOM 1072 C CA . ALA A 1 144 ? -18.81100 61.11800 27.95000 1.000 13.11167 144 ALA A CA 1
ATOM 1073 C C . ALA A 1 144 ? -19.18800 60.25900 26.74800 1.000 12.59052 144 ALA A C 1
ATOM 1074 O O . ALA A 1 144 ? -18.45300 60.21300 25.75500 1.000 12.66182 144 ALA A O 1
ATOM 1076 N N . VAL A 1 145 ? -20.33300 59.56300 26.82300 1.000 9.90453 145 VAL A N 1
ATOM 1077 C CA . VAL A 1 145 ? -20.78100 58.72200 25.71200 1.000 8.76197 145 VAL A CA 1
ATOM 1078 C C . VAL A 1 145 ? -20.91000 59.54600 24.44300 1.000 10.45747 145 VAL A C 1
ATOM 1079 O O . VAL A 1 145 ? -20.40100 59.16700 23.38000 1.000 11.96040 145 VAL A O 1
ATOM 1083 N N . ARG A 1 146 ? -21.58800 60.68800 24.53600 1.000 9.43200 146 ARG A N 1
ATOM 1084 C CA . ARG A 1 146 ? -21.83700 61.46400 23.32400 1.000 11.32493 146 ARG A CA 1
ATOM 1085 C C . ARG A 1 146 ? -20.52500 61.94700 22.72100 1.000 12.05566 146 ARG A C 1
ATOM 1086 O O . ARG A 1 146 ? -20.34200 61.92100 21.50100 1.000 10.72042 146 ARG A O 1
ATOM 1094 N N . THR A 1 147 ? -19.58600 62.36100 23.57300 1.000 10.62069 147 THR A N 1
ATOM 1095 C CA . THR A 1 147 ? -18.31700 62.86300 23.07500 1.000 8.85301 147 THR A CA 1
ATOM 1096 C C . THR A 1 147 ? -17.50100 61.74600 22.41100 1.000 11.49291 147 THR A C 1
ATOM 1097 O O . THR A 1 147 ? -16.78000 62.00800 21.43900 1.000 13.00468 147 THR A O 1
ATOM 1101 N N . THR A 1 148 ? -17.67200 60.49000 22.83500 1.000 9.31809 148 THR A N 1
ATOM 1102 C CA . THR A 1 148 ? -16.88600 59.44600 22.17700 1.000 8.85540 148 THR A CA 1
ATOM 1103 C C . THR A 1 148 ? -17.41200 59.12300 20.79100 1.000 13.94476 148 THR A C 1
ATOM 1104 O O . THR A 1 148 ? -16.62100 58.70900 19.94100 1.000 13.59645 148 THR A O 1
ATOM 1108 N N . ILE A 1 149 ? -18.70900 59.31400 20.51900 1.000 9.64931 149 ILE A N 1
ATOM 1109 C CA . ILE A 1 149 ? -19.24000 58.88800 19.22200 1.000 9.45746 149 ILE A CA 1
ATOM 1110 C C . ILE A 1 149 ? -19.60400 60.04300 18.29600 1.000 10.83274 149 ILE A C 1
ATOM 1111 O O . ILE A 1 149 ? -19.84000 59.79300 17.10400 1.000 12.09414 149 ILE A O 1
ATOM 1116 N N . TYR A 1 150 ? -19.64600 61.29200 18.78000 1.000 9.80735 150 TYR A N 1
ATOM 1117 C CA . TYR A 1 150 ? -19.95400 62.41100 17.89800 1.000 11.21989 150 TYR A CA 1
ATOM 1118 C C . TYR A 1 150 ? -18.65100 63.00200 17.36900 1.000 10.65076 150 TYR A C 1
ATOM 1119 O O . TYR A 1 150 ? -17.62700 62.97800 18.05300 1.000 14.42519 150 TYR A O 1
ATOM 1128 N N . GLY A 1 151 ? -18.69700 63.52600 16.14700 1.000 12.03542 151 GLY A N 1
ATOM 1129 C CA . GLY A 1 151 ? -17.46100 64.03500 15.55300 1.000 14.40732 151 GLY A CA 1
ATOM 1130 C C . GLY A 1 151 ? -16.53100 62.88800 15.16400 1.000 14.96898 151 GLY A C 1
ATOM 1131 O O . GLY A 1 151 ? -16.96100 61.78200 14.82200 1.000 13.52555 151 GLY A O 1
ATOM 1132 N N . ARG A 1 152 ? -15.23800 63.15500 15.22700 1.000 13.31423 152 ARG A N 1
ATOM 1133 C CA . ARG A 1 152 ? -14.25500 62.09600 15.02500 1.000 11.44412 152 ARG A CA 1
ATOM 1134 C C . ARG A 1 152 ? -14.25400 61.23700 16.28600 1.000 9.76766 152 ARG A C 1
ATOM 1135 O O . ARG A 1 152 ? -13.96400 61.75600 17.37300 1.000 9.75923 152 ARG A O 1
ATOM 1143 N N . PRO A 1 153 ? -14.61300 59.95400 16.20300 1.000 11.80237 153 PRO A N 1
ATOM 1144 C CA . PRO A 1 153 ? -14.80100 59.17100 17.43000 1.000 9.40863 153 PRO A CA 1
ATOM 1145 C C . PRO A 1 153 ? -13.49400 59.00500 18.20300 1.000 9.58519 153 PRO A C 1
ATOM 1146 O O . PRO A 1 153 ? -12.39400 59.02000 17.64100 1.000 9.88305 153 PRO A O 1
ATOM 1150 N N . GLY A 1 154 ? -13.61300 58.86600 19.51800 1.000 10.21543 154 GLY A N 1
ATOM 1151 C CA . GLY A 1 154 ? -12.40800 58.78800 20.32900 1.000 8.86273 154 GLY A CA 1
ATOM 1152 C C . GLY A 1 154 ? -12.71600 58.35200 21.73900 1.000 12.34838 154 GLY A C 1
ATOM 1153 O O . GLY A 1 154 ? -13.81800 57.88600 22.03800 1.000 10.82942 154 GLY A O 1
ATOM 1154 N N . ALA A 1 155 ? -11.72300 58.52900 22.61000 1.000 11.45647 155 ALA A N 1
ATOM 1155 C CA . ALA A 1 155 ? -11.75200 57.97200 23.94900 1.000 11.69983 155 ALA A CA 1
ATOM 1156 C C . ALA A 1 155 ? -12.13900 59.02100 24.99500 1.000 10.64497 155 ALA A C 1
ATOM 1157 O O . ALA A 1 155 ? -11.95600 60.23800 24.81000 1.000 12.23748 155 ALA A O 1
ATOM 1159 N N . ALA A 1 156 ? -12.68900 58.52100 26.10300 1.000 9.76775 156 ALA A N 1
ATOM 1160 C CA . ALA A 1 156 ? -13.02800 59.37100 27.23600 1.000 10.29499 156 ALA A CA 1
ATOM 1161 C C . ALA A 1 156 ? -12.64400 58.69200 28.53900 1.000 8.67135 156 ALA A C 1
ATOM 1162 O O . ALA A 1 156 ? -12.55900 57.45500 28.62100 1.000 11.65583 156 ALA A O 1
ATOM 1164 N N . TYR A 1 157 ? -12.39500 59.52900 29.55800 1.000 9.18222 157 TYR A N 1
ATOM 1165 C CA . TYR A 1 157 ? -12.01100 59.04700 30.87600 1.000 11.93686 157 TYR A CA 1
ATOM 1166 C C . TYR A 1 157 ? -12.93600 59.66400 31.91900 1.000 11.57617 157 TYR A C 1
ATOM 1167 O O . TYR A 1 157 ? -13.12300 60.88400 31.95300 1.000 11.31422 157 TYR A O 1
ATOM 1176 N N . LEU A 1 158 ? -13.54200 58.81400 32.74400 1.000 7.77479 158 LEU A N 1
ATOM 1177 C CA . LEU A 1 158 ? -14.31000 59.24900 33.90800 1.000 9.27516 158 LEU A CA 1
ATOM 1178 C C . LEU A 1 158 ? -13.55800 58.86300 35.18400 1.000 11.16892 158 LEU A C 1
ATOM 1179 O O . LEU A 1 158 ? -13.27400 57.68400 35.40200 1.000 12.04920 158 LEU A O 1
ATOM 1184 N N . ASP A 1 159 ? -13.27700 59.85500 36.03200 1.000 9.96471 159 ASP A N 1
ATOM 1185 C CA . ASP A 1 159 ? -12.51700 59.70500 37.29200 1.000 9.66813 159 ASP A CA 1
ATOM 1186 C C . ASP A 1 159 ? -13.49800 59.67500 38.47000 1.000 11.47791 159 ASP A C 1
ATOM 1187 O O . ASP A 1 159 ? -14.12400 60.70200 38.76500 1.000 11.85478 159 ASP A O 1
ATOM 1192 N N . LEU A 1 160 ? -13.65800 58.52500 39.14800 1.000 11.14819 160 LEU A N 1
ATOM 1193 C CA . LEU A 1 160 ? -14.71500 58.40900 40.16700 1.000 11.10317 160 LEU A CA 1
ATOM 1194 C C . LEU A 1 160 ? -14.11700 58.21000 41.54000 1.000 10.11536 160 LEU A C 1
ATOM 1195 O O . LEU A 1 160 ? -13.72300 57.07900 41.89100 1.000 10.54965 160 LEU A O 1
ATOM 1200 N N . PRO A 1 161 ? -14.06400 59.25600 42.36100 1.000 11.91837 161 PRO A N 1
ATOM 1201 C CA . PRO A 1 161 ? -13.65100 59.09200 43.76000 1.000 13.85444 161 PRO A CA 1
ATOM 1202 C C . PRO A 1 161 ? -14.53600 58.09400 44.49300 1.000 13.83863 161 PRO A C 1
ATOM 1203 O O . PRO A 1 161 ? -15.75200 57.99700 44.25500 1.000 12.15485 161 PRO A O 1
ATOM 1207 N N . GLY A 1 162 ? -13.90500 57.33900 45.38600 1.000 11.68088 162 GLY A N 1
ATOM 1208 C CA . GLY A 1 162 ? -14.60300 56.26500 46.06300 1.000 15.84503 162 GLY A CA 1
ATOM 1209 C C . GLY A 1 162 ? -15.84200 56.72500 46.80900 1.000 16.85762 162 GLY A C 1
ATOM 1210 O O . GLY A 1 162 ? -16.80500 55.96600 46.94100 1.000 14.62350 162 GLY A O 1
ATOM 1211 N N . ASP A 1 163 ? -15.83800 57.96700 47.31700 1.000 15.17938 163 ASP A N 1
ATOM 1212 C CA . ASP A 1 163 ? -17.00000 58.43500 48.06800 1.000 14.04629 163 ASP A CA 1
ATOM 1213 C C . ASP A 1 163 ? -18.16100 58.83900 47.17100 1.000 15.88336 163 ASP A C 1
ATOM 1214 O O . ASP A 1 163 ? -19.30600 58.84100 47.64000 1.000 16.83817 163 ASP A O 1
ATOM 1219 N N . ILE A 1 164 ? -17.89600 59.14600 45.90300 1.000 13.15121 164 ILE A N 1
ATOM 1220 C CA . ILE A 1 164 ? -18.97300 59.33300 44.93100 1.000 14.56795 164 ILE A CA 1
ATOM 1221 C C . ILE A 1 164 ? -19.57700 57.99100 44.55000 1.000 14.17688 164 ILE A C 1
ATOM 1222 O O . ILE A 1 164 ? -20.76600 57.90100 44.23100 1.000 18.54580 164 ILE A O 1
ATOM 1227 N N . ILE A 1 165 ? -18.76300 56.93400 44.54800 1.000 9.98485 165 ILE A N 1
ATOM 1228 C CA . ILE A 1 165 ? -19.26500 55.60300 44.21700 1.000 10.65694 165 ILE A CA 1
ATOM 1229 C C . ILE A 1 165 ? -20.11100 55.03900 45.35600 1.000 14.19550 165 ILE A C 1
ATOM 1230 O O . ILE A 1 165 ? -21.15500 54.42500 45.12500 1.000 13.05837 165 ILE A O 1
ATOM 1235 N N . SER A 1 166 ? -19.62900 55.15400 46.59500 1.000 13.08641 166 SER A N 1
ATOM 1236 C CA . SER A 1 166 ? -20.28000 54.47300 47.71000 1.000 15.50583 166 SER A CA 1
ATOM 1237 C C . SER A 1 166 ? -21.33000 55.32900 48.40500 1.000 15.01488 166 SER A C 1
ATOM 1238 O O . SER A 1 166 ? -22.17000 54.78200 49.13600 1.000 15.25772 166 SER A O 1
ATOM 1241 N N . GLY A 1 167 ? -21.31600 56.65000 48.18500 1.000 15.65797 167 GLY A N 1
ATOM 1242 C CA . GLY A 1 167 ? -22.32000 57.50700 48.79100 1.000 14.40121 167 GLY A CA 1
ATOM 1243 C C . GLY A 1 167 ? -23.67600 57.35200 48.10700 1.000 14.71326 167 GLY A C 1
ATOM 1244 O O . GLY A 1 167 ? -23.79000 56.78800 47.02400 1.000 16.16652 167 GLY A O 1
ATOM 1245 N N . SER A 1 168 ? -24.72400 57.87800 48.76600 1.000 15.27624 168 SER A N 1
ATOM 1246 C CA . SER A 1 168 ? -26.10100 57.75700 48.29800 1.000 17.06140 168 SER A CA 1
ATOM 1247 C C . SER A 1 168 ? -26.77700 59.11700 48.26400 1.000 14.40140 168 SER A C 1
ATOM 1248 O O . SER A 1 168 ? -26.43200 60.02200 49.03000 1.000 19.52744 168 SER A O 1
ATOM 1251 N N . VAL A 1 169 ? -27.77400 59.23300 47.39300 1.000 16.60575 169 VAL A N 1
ATOM 1252 C CA . VAL A 1 169 ? -28.66800 60.38300 47.36800 1.000 16.95391 169 VAL A CA 1
ATOM 1253 C C . VAL A 1 169 ? -30.08300 59.84500 47.23400 1.000 14.90736 169 VAL A C 1
ATOM 1254 O O . VAL A 1 169 ? -30.29900 58.68300 46.89400 1.000 18.12171 169 VAL A O 1
ATOM 1258 N N . GLU A 1 170 ? -31.06100 60.70600 47.50700 1.000 19.35273 170 GLU A N 1
ATOM 1259 C CA . GLU A 1 170 ? -32.43400 60.33300 47.20900 1.000 17.35880 170 GLU A CA 1
ATOM 1260 C C . GLU A 1 170 ? -32.63200 60.20100 45.70200 1.000 21.00206 170 GLU A C 1
ATOM 1261 O O . GLU A 1 170 ? -32.16100 61.03000 44.91900 1.000 20.55398 170 GLU A O 1
ATOM 1267 N N . GLU A 1 171 ? -33.32100 59.13800 45.29200 1.000 20.88182 171 GLU A N 1
ATOM 1268 C CA . GLU A 1 171 ? -33.59700 58.92200 43.86900 1.000 19.94766 171 GLU A CA 1
ATOM 1269 C C . GLU A 1 171 ? -34.21700 60.15200 43.21000 1.000 23.47474 171 GLU A C 1
ATOM 1270 O O . GLU A 1 171 ? -33.92500 60.45500 42.04600 1.000 23.16057 171 GLU A O 1
ATOM 1276 N N . ALA A 1 172 ? -35.07500 60.87200 43.94300 1.000 23.34401 172 ALA A N 1
ATOM 1277 C CA . ALA A 1 172 ? -35.74800 62.04700 43.38800 1.000 27.71824 172 ALA A CA 1
ATOM 1278 C C . ALA A 1 172 ? -34.78500 63.18500 43.06000 1.000 29.31309 172 ALA A C 1
ATOM 1279 O O . ALA A 1 172 ? -35.16900 64.11400 42.34300 1.000 29.37593 172 ALA A O 1
ATOM 1281 N N . GLU A 1 173 ? -33.55800 63.14700 43.56900 1.000 23.88312 173 GLU A N 1
ATOM 1282 C CA . GLU A 1 173 ? -32.58300 64.18000 43.23100 1.000 28.27985 173 GLU A CA 1
ATOM 1283 C C . GLU A 1 173 ? -31.89600 63.94500 41.89500 1.000 23.91328 173 GLU A C 1
ATOM 1284 O O . GLU A 1 173 ? -31.10400 64.79800 41.47800 1.000 23.37144 173 GLU A O 1
ATOM 1290 N N . VAL A 1 174 ? -32.15000 62.82800 41.21200 1.000 20.72710 174 VAL A N 1
ATOM 1291 C CA . VAL A 1 174 ? -31.35000 62.44200 40.05500 1.000 19.04563 174 VAL A CA 1
ATOM 1292 C C . VAL A 1 174 ? -32.18600 62.51700 38.78500 1.000 16.36138 174 VAL A C 1
ATOM 1293 O O . VAL A 1 174 ? -33.24000 61.88000 38.68600 1.000 22.22230 174 VAL A O 1
ATOM 1297 N N . THR A 1 175 ? -31.68400 63.24900 37.80600 1.000 17.78409 175 THR A N 1
ATOM 1298 C CA . THR A 1 175 ? -32.27900 63.33500 36.48200 1.000 17.39737 175 THR A CA 1
ATOM 1299 C C . THR A 1 175 ? -31.42500 62.52700 35.52200 1.000 21.24501 175 THR A C 1
ATOM 1300 O O . THR A 1 175 ? -30.20100 62.64300 35.54900 1.000 17.72341 175 THR A O 1
ATOM 1304 N N . TYR A 1 176 ? -32.06600 61.70900 34.68300 1.000 16.30271 176 TYR A N 1
ATOM 1305 C CA . TYR A 1 176 ? -31.33600 60.89600 33.69200 1.000 16.06926 176 TYR A CA 1
ATOM 1306 C C . TYR A 1 176 ? -31.61200 61.40000 32.28700 1.000 15.13701 176 TYR A C 1
ATOM 1307 O O . TYR A 1 176 ? -32.78000 61.41700 31.86900 1.000 16.39149 176 TYR A O 1
ATOM 1316 N N . PRO A 1 177 ? -30.59000 61.82700 31.53900 1.000 14.73829 177 PRO A N 1
ATOM 1317 C CA . PRO A 1 177 ? -30.78800 62.18400 30.12400 1.000 16.04893 177 PRO A CA 1
ATOM 1318 C C . PRO A 1 177 ? -31.31800 61.01600 29.30400 1.000 16.62755 177 PRO A C 1
ATOM 1319 O O . PRO A 1 177 ? -31.08200 59.85000 29.61000 1.000 15.30755 177 PRO A O 1
ATOM 1323 N N . GLY A 1 178 ? -31.99400 61.34200 28.20600 1.000 15.81988 178 GLY A N 1
ATOM 1324 C CA . GLY A 1 178 ? -32.32300 60.31700 27.23900 1.000 18.14029 178 GLY A CA 1
ATOM 1325 C C . GLY A 1 178 ? -31.08000 59.71500 26.60300 1.000 16.50451 178 GLY A C 1
ATOM 1326 O O . GLY A 1 178 ? -29.97400 60.26400 26.64200 1.000 15.44663 178 GLY A O 1
ATOM 1327 N N . ARG A 1 179 ? -31.27600 58.54800 25.99500 1.000 16.23400 179 ARG A N 1
ATOM 1328 C CA . ARG A 1 179 ? -30.17400 57.89700 25.29200 1.000 15.68919 179 ARG A CA 1
ATOM 1329 C C . ARG A 1 179 ? -29.67500 58.77900 24.16300 1.000 15.42195 179 ARG A C 1
ATOM 1330 O O . ARG A 1 179 ? -30.46400 59.23900 23.32500 1.000 16.90058 179 ARG A O 1
ATOM 1338 N N . CYS A 1 180 ? -28.37100 59.04700 24.17600 1.000 12.96768 180 CYS A N 1
ATOM 1339 C CA . CYS A 1 180 ? -27.70400 59.80200 23.12900 1.000 14.59040 180 CYS A CA 1
ATOM 1340 C C . CYS A 1 180 ? -27.99600 59.15100 21.77900 1.000 15.86687 180 CYS A C 1
ATOM 1341 O O . CYS A 1 180 ? -27.67100 57.97600 21.59500 1.000 16.33967 180 CYS A O 1
ATOM 1344 N N . PRO A 1 181 ? -28.61700 59.85700 20.83300 1.000 15.76072 181 PRO A N 1
ATOM 1345 C CA . PRO A 1 181 ? -28.96400 59.23400 19.54800 1.000 21.68713 181 PRO A CA 1
ATOM 1346 C C . PRO A 1 181 ? -27.74700 59.14900 18.65100 1.000 20.83378 181 PRO A C 1
ATOM 1347 O O . PRO A 1 181 ? -26.74100 59.80500 18.88900 1.000 14.61305 181 PRO A O 1
ATOM 1351 N N . GLU A 1 182 ? -27.84400 58.31600 17.61300 1.000 19.91148 182 GLU A N 1
ATOM 1352 C CA . GLU A 1 182 ? -26.75000 58.25100 16.65100 1.000 18.44088 182 GLU A CA 1
ATOM 1353 C C . GLU A 1 182 ? -26.49400 59.64400 16.07800 1.000 16.65169 182 GLU A C 1
ATOM 1354 O O . GLU A 1 182 ? -27.44400 60.40400 15.85900 1.000 17.21230 182 GLU A O 1
ATOM 1360 N N . PRO A 1 183 ? -25.23700 60.02900 15.85300 1.000 18.69221 183 PRO A N 1
ATOM 1361 C CA . PRO A 1 183 ? -24.96400 61.36800 15.32300 1.000 22.18185 183 PRO A CA 1
ATOM 1362 C C . PRO A 1 183 ? -25.46100 61.50200 13.89700 1.000 18.43619 183 PRO A C 1
ATOM 1363 O O . PRO A 1 183 ? -25.55300 60.50000 13.17300 1.000 17.00207 183 PRO A O 1
ATOM 1367 N N . PRO A 1 184 ? -25.78100 62.72300 13.45600 1.000 19.04311 184 PRO A N 1
ATOM 1368 C CA . PRO A 1 184 ? -26.22900 62.90700 12.06900 1.000 15.09807 184 PRO A CA 1
ATOM 1369 C C . PRO A 1 184 ? -25.10000 62.59500 11.09900 1.000 16.68998 184 PRO A C 1
ATOM 1370 O O . PRO A 1 184 ? -23.91900 62.83100 11.38500 1.000 20.27542 184 PRO A O 1
ATOM 1374 N N . ARG A 1 185 ? -25.47700 62.02600 9.95500 1.000 18.30087 185 ARG A N 1
ATOM 1375 C CA . ARG A 1 185 ? -24.50700 61.59800 8.94500 1.000 16.60842 185 ARG A CA 1
ATOM 1376 C C . ARG A 1 185 ? -24.33200 62.74800 7.95400 1.000 16.55937 185 ARG A C 1
ATOM 1377 O O . ARG A 1 185 ? -25.10000 62.90100 6.99200 1.000 20.10380 185 ARG A O 1
ATOM 1385 N N . THR A 1 186 ? -23.32600 63.58700 8.23500 1.000 14.49458 186 THR A N 1
ATOM 1386 C CA . THR A 1 186 ? -23.04100 64.83300 7.52600 1.000 15.09545 186 THR A CA 1
ATOM 1387 C C . THR A 1 186 ? -22.71400 64.60700 6.04800 1.000 13.76601 186 THR A C 1
ATOM 1388 O O . THR A 1 186 ? -22.06300 63.62400 5.67900 1.000 15.23742 186 THR A O 1
ATOM 1392 N N . LEU A 1 187 ? -23.15300 65.56000 5.20900 1.000 13.80281 187 LEU A N 1
ATOM 1393 C CA . LEU A 1 187 ? -23.04700 65.50700 3.75500 1.000 12.50305 187 LEU A CA 1
ATOM 1394 C C . LEU A 1 187 ? -22.02100 66.51200 3.22500 1.000 14.04968 187 LEU A C 1
ATOM 1395 O O . LEU A 1 187 ? -21.75300 67.54800 3.84000 1.000 14.07859 187 LEU A O 1
ATOM 1400 N N . ALA A 1 188 ? -21.45400 66.19800 2.06500 1.000 12.36753 188 ALA A N 1
ATOM 1401 C CA . ALA A 1 188 ? -20.60500 67.13600 1.34000 1.000 13.97856 188 ALA A CA 1
ATOM 1402 C C . ALA A 1 188 ? -21.43000 68.06600 0.45400 1.000 19.16654 188 ALA A C 1
ATOM 1403 O O . ALA A 1 188 ? -22.54700 67.72600 0.03100 1.000 16.76934 188 ALA A O 1
ATOM 1405 N N . PRO A 1 189 ? -20.90800 69.26400 0.14300 1.000 15.86575 189 PRO A N 1
ATOM 1406 C CA . PRO A 1 189 ? -21.60000 70.13400 -0.81300 1.000 18.26055 189 PRO A CA 1
ATOM 1407 C C . PRO A 1 189 ? -21.74000 69.43100 -2.15100 1.000 15.22610 189 PRO A C 1
ATOM 1408 O O . PRO A 1 189 ? -20.86700 68.65000 -2.56000 1.000 13.75368 189 PRO A O 1
ATOM 1412 N N . GLU A 1 190 ? -22.85300 69.70900 -2.83700 1.000 18.36359 190 GLU A N 1
ATOM 1413 C CA . GLU A 1 190 ? -23.07500 69.02500 -4.10500 1.000 21.52947 190 GLU A CA 1
ATOM 1414 C C . GLU A 1 190 ? -21.99400 69.37400 -5.11500 1.000 19.22183 190 GLU A C 1
ATOM 1415 O O . GLU A 1 190 ? -21.63100 68.52500 -5.93300 1.000 14.32667 190 GLU A O 1
ATOM 1421 N N A GLU A 1 191 ? -21.47000 70.60800 -5.06700 0.613 18.20748 191 GLU A N 1
ATOM 1422 N N B GLU A 1 191 ? -21.47000 70.60600 -5.06900 0.387 18.26852 191 GLU A N 1
ATOM 1423 C CA A GLU A 1 191 ? -20.36500 70.99000 -5.94800 0.613 21.90480 191 GLU A CA 1
ATOM 1424 C CA B GLU A 1 191 ? -20.36600 70.98400 -5.94900 0.387 21.87061 191 GLU A CA 1
ATOM 1425 C C A GLU A 1 191 ? -19.16100 70.07400 -5.75900 0.613 18.66131 191 GLU A C 1
ATOM 1426 C C B GLU A 1 191 ? -19.16400 70.06700 -5.75900 0.387 18.64831 191 GLU A C 1
ATOM 1427 O O A GLU A 1 191 ? -18.49900 69.69800 -6.73900 0.613 16.00730 191 GLU A O 1
ATOM 1428 O O B GLU A 1 191 ? -18.50200 69.68700 -6.73500 0.387 16.05261 191 GLU A O 1
ATOM 1439 N N . ASN A 1 192 ? -18.86100 69.70700 -4.50800 1.000 16.18875 192 ASN A N 1
ATOM 1440 C CA . ASN A 1 192 ? -17.73100 68.81500 -4.24300 1.000 14.34355 192 ASN A CA 1
ATOM 1441 C C . ASN A 1 192 ? -17.99900 67.40000 -4.73800 1.000 15.01842 192 ASN A C 1
ATOM 1442 O O . ASN A 1 192 ? -17.08200 66.71200 -5.19600 1.000 13.70893 192 ASN A O 1
ATOM 1447 N N . ILE A 1 193 ? -19.23600 66.93200 -4.60000 1.000 12.68125 193 ILE A N 1
ATOM 1448 C CA . ILE A 1 193 ? -19.61600 65.62700 -5.15300 1.000 11.84275 193 ILE A CA 1
ATOM 1449 C C . ILE A 1 193 ? -19.35800 65.59900 -6.65700 1.000 14.96498 193 ILE A C 1
ATOM 1450 O O . ILE A 1 193 ? -18.70300 64.68500 -7.18300 1.000 12.14614 193 ILE A O 1
ATOM 1455 N N . LYS A 1 194 ? -19.87500 66.60400 -7.37000 1.000 13.85934 194 LYS A N 1
ATOM 1456 C CA . LYS A 1 194 ? -19.62700 66.68700 -8.80700 1.000 14.95948 194 LYS A CA 1
ATOM 1457 C C . LYS A 1 194 ? -18.13500 66.79600 -9.11900 1.000 13.36336 194 LYS A C 1
ATOM 1458 O O . LYS A 1 194 ? -17.64700 66.17900 -10.07600 1.000 13.28005 194 LYS A O 1
ATOM 1464 N N . ALA A 1 195 ? -17.39500 67.59100 -8.33100 1.000 13.60077 195 ALA A N 1
ATOM 1465 C CA . ALA A 1 195 ? -15.96900 67.77800 -8.59000 1.000 13.53532 195 ALA A CA 1
ATOM 1466 C C . ALA A 1 195 ? -15.19200 66.48200 -8.42200 1.000 15.53250 195 ALA A C 1
ATOM 1467 O O . ALA A 1 195 ? -14.26300 66.21400 -9.19000 1.000 14.84738 195 ALA A O 1
ATOM 1469 N N . ALA A 1 196 ? -15.56100 65.66600 -7.42700 1.000 11.61034 196 ALA A N 1
ATOM 1470 C CA . ALA A 1 196 ? -14.91600 64.37200 -7.22800 1.000 14.66513 196 ALA A CA 1
ATOM 1471 C C . ALA A 1 196 ? -15.13200 63.47000 -8.43300 1.000 14.55769 196 ALA A C 1
ATOM 1472 O O . ALA A 1 196 ? -14.18800 62.86100 -8.95400 1.000 12.57618 196 ALA A O 1
ATOM 1474 N N . LEU A 1 197 ? -16.36700 63.41300 -8.92100 1.000 12.64543 197 LEU A N 1
ATOM 1475 C CA . LEU A 1 197 ? -16.65600 62.52500 -10.04200 1.000 12.15619 197 LEU A CA 1
ATOM 1476 C C . LEU A 1 197 ? -16.00900 63.02600 -11.32000 1.000 14.32621 197 LEU A C 1
ATOM 1477 O O . LEU A 1 197 ? -15.46200 62.22600 -12.09500 1.000 16.66260 197 LEU A O 1
ATOM 1482 N N . ALA A 1 198 ? -16.04600 64.33900 -11.54800 1.000 11.78367 198 ALA A N 1
ATOM 1483 C CA . ALA A 1 198 ? -15.37900 64.88700 -12.72500 1.000 11.56373 198 ALA A CA 1
ATOM 1484 C C . ALA A 1 198 ? -13.88400 64.61400 -12.68800 1.000 15.66435 198 ALA A C 1
ATOM 1485 O O . ALA A 1 198 ? -13.29200 64.28900 -13.71100 1.000 12.04371 198 ALA A O 1
ATOM 1487 N N . ALA A 1 199 ? -13.25900 64.74400 -11.51700 1.000 11.83067 199 ALA A N 1
ATOM 1488 C CA . ALA A 1 199 ? -11.82600 64.49100 -11.44100 1.000 13.54254 199 ALA A CA 1
ATOM 1489 C C . ALA A 1 199 ? -11.51600 63.03500 -11.76400 1.000 15.40270 199 ALA A C 1
ATOM 1490 O O . ALA A 1 199 ? -10.54000 62.74200 -12.47000 1.000 13.27086 199 ALA A O 1
ATOM 1492 N N . LEU A 1 200 ? -12.33700 62.10500 -11.25600 1.000 15.04415 200 LEU A N 1
ATOM 1493 C CA . LEU A 1 200 ? -12.16500 60.69200 -11.59200 1.000 14.57272 200 LEU A CA 1
ATOM 1494 C C . LEU A 1 200 ? -12.15700 60.47300 -13.09500 1.000 19.26211 200 LEU A C 1
ATOM 1495 O O . LEU A 1 200 ? -11.40000 59.64100 -13.60700 1.000 16.00140 200 LEU A O 1
ATOM 1500 N N . LYS A 1 201 ? -12.98700 61.22400 -13.82600 1.000 13.81942 201 LYS A N 1
ATOM 1501 C CA . LYS A 1 201 ? -13.08200 60.99300 -15.25500 1.000 16.90610 201 LYS A CA 1
ATOM 1502 C C . LYS A 1 201 ? -11.84100 61.45700 -16.00400 1.000 19.44161 201 LYS A C 1
ATOM 1503 O O . LYS A 1 201 ? -11.66200 61.06900 -17.16900 1.000 20.66127 201 LYS A O 1
ATOM 1509 N N . THR A 1 202 ? -10.98800 62.27300 -15.38100 1.000 13.53130 202 THR A N 1
ATOM 1510 C CA . THR A 1 202 ? -9.74400 62.70900 -16.01600 1.000 13.03216 202 THR A CA 1
ATOM 1511 C C . THR A 1 202 ? -8.57300 61.77000 -15.76400 1.000 14.79456 202 THR A C 1
ATOM 1512 O O . THR A 1 202 ? -7.48500 61.99800 -16.31300 1.000 17.94507 202 THR A O 1
ATOM 1516 N N . ALA A 1 203 ? -8.73100 60.76900 -14.91700 1.000 15.29843 203 ALA A N 1
ATOM 1517 C CA . ALA A 1 203 ? -7.58000 59.98200 -14.48600 1.000 16.05051 203 ALA A CA 1
ATOM 1518 C C . ALA A 1 203 ? -7.27900 58.85300 -15.46600 1.000 16.84520 203 ALA A C 1
ATOM 1519 O O . ALA A 1 203 ? -8.18200 58.18200 -15.95600 1.000 17.29629 203 ALA A O 1
ATOM 1521 N N . GLU A 1 204 ? -5.99700 58.62200 -15.71900 1.000 15.87153 204 GLU A N 1
ATOM 1522 C CA . GLU A 1 204 ? -5.63500 57.48400 -16.55800 1.000 17.75784 204 GLU A CA 1
ATOM 1523 C C . GLU A 1 204 ? -5.47300 56.20600 -15.75500 1.000 15.32638 204 GLU A C 1
ATOM 1524 O O . GLU A 1 204 ? -5.68200 55.10600 -16.29500 1.000 16.20190 204 GLU A O 1
ATOM 1530 N N . ARG A 1 205 ? -5.10900 56.33000 -14.47500 1.000 14.91679 205 ARG A N 1
ATOM 1531 C CA . ARG A 1 205 ? -4.77200 55.18400 -13.62500 1.000 14.42766 205 ARG A CA 1
ATOM 1532 C C . ARG A 1 205 ? -5.40400 55.38400 -12.25100 1.000 13.41439 205 ARG A C 1
ATOM 1533 O O . ARG A 1 205 ? -4.71100 55.50700 -11.24100 1.000 14.40536 205 ARG A O 1
ATOM 1541 N N . PRO A 1 206 ? -6.72700 55.44500 -12.19200 1.000 10.93789 206 PRO A N 1
ATOM 1542 C CA . PRO A 1 206 ? -7.41700 55.71000 -10.92100 1.000 12.52070 206 PRO A CA 1
ATOM 1543 C C . PRO A 1 206 ? -7.43500 54.51500 -9.98600 1.000 12.10571 206 PRO A C 1
ATOM 1544 O O . PRO A 1 206 ? -7.43700 53.35400 -10.40900 1.000 14.27024 206 PRO A O 1
ATOM 1548 N N . LEU A 1 207 ? -7.48300 54.81400 -8.68200 1.000 10.94000 207 LEU A N 1
ATOM 1549 C CA . LEU A 1 207 ? -7.49400 53.77600 -7.66300 1.000 11.61040 207 LEU A CA 1
ATOM 1550 C C . LEU A 1 207 ? -8.41400 54.20400 -6.52100 1.000 14.52336 207 LEU A C 1
ATOM 1551 O O . LEU A 1 207 ? -8.40100 55.36900 -6.11800 1.000 11.96078 207 LEU A O 1
ATOM 1556 N N . VAL A 1 208 ? -9.21100 53.27100 -5.99700 1.000 12.10450 208 VAL A N 1
ATOM 1557 C CA . VAL A 1 208 ? -10.01000 53.51200 -4.79500 1.000 13.12750 208 VAL A CA 1
ATOM 1558 C C . VAL A 1 208 ? -9.35100 52.78300 -3.62700 1.000 14.63272 208 VAL A C 1
ATOM 1559 O O . VAL A 1 208 ? -9.05600 51.59900 -3.73900 1.000 14.26640 208 VAL A O 1
ATOM 1563 N N . ILE A 1 209 ? -9.17700 53.45100 -2.48200 1.000 11.76220 209 ILE A N 1
ATOM 1564 C CA . ILE A 1 209 ? -8.71700 52.76700 -1.27200 1.000 11.76612 209 ILE A CA 1
ATOM 1565 C C . ILE A 1 209 ? -9.86000 52.74700 -0.25800 1.000 12.65767 209 ILE A C 1
ATOM 1566 O O . ILE A 1 209 ? -10.43300 53.79200 0.06000 1.000 11.81915 209 ILE A O 1
ATOM 1571 N N . VAL A 1 210 ? -10.20000 51.55700 0.23600 1.000 11.94718 210 VAL A N 1
ATOM 1572 C CA . VAL A 1 210 ? -11.29300 51.38100 1.19200 1.000 11.36466 210 VAL A CA 1
ATOM 1573 C C . VAL A 1 210 ? -10.68400 51.12000 2.56200 1.000 11.92178 210 VAL A C 1
ATOM 1574 O O . VAL A 1 210 ? -10.07100 50.07600 2.75700 1.000 13.77845 210 VAL A O 1
ATOM 1578 N N . GLY A 1 211 ? -10.88900 52.03100 3.52300 1.000 11.26721 211 GLY A N 1
ATOM 1579 C CA . GLY A 1 211 ? -10.29100 51.91600 4.83900 1.000 11.79242 211 GLY A CA 1
ATOM 1580 C C . GLY A 1 211 ? -11.29400 51.63400 5.94900 1.000 11.47086 211 GLY A C 1
ATOM 1581 O O . GLY A 1 211 ? -12.49900 51.51600 5.72600 1.000 13.90291 211 GLY A O 1
ATOM 1582 N N . LYS A 1 212 ? -10.76900 51.54100 7.17700 1.000 11.94024 212 LYS A N 1
ATOM 1583 C CA . LYS A 1 212 ? -11.62400 51.13100 8.27600 1.000 11.78699 212 LYS A CA 1
ATOM 1584 C C . LYS A 1 212 ? -12.51900 52.25700 8.75200 1.000 12.64481 212 LYS A C 1
ATOM 1585 O O . LYS A 1 212 ? -13.41700 51.99500 9.55700 1.000 11.64769 212 LYS A O 1
ATOM 1591 N N . GLY A 1 213 ? -12.31400 53.48400 8.25300 1.000 11.93428 213 GLY A N 1
ATOM 1592 C CA . GLY A 1 213 ? -13.32100 54.51700 8.45300 1.000 13.42639 213 GLY A CA 1
ATOM 1593 C C . GLY A 1 213 ? -14.60600 54.22000 7.69900 1.000 15.38111 213 GLY A C 1
ATOM 1594 O O . GLY A 1 213 ? -15.71100 54.48900 8.19100 1.000 12.33741 213 GLY A O 1
ATOM 1595 N N . ALA A 1 214 ? -14.48800 53.67000 6.48600 1.000 11.60405 214 ALA A N 1
ATOM 1596 C CA . ALA A 1 214 ? -15.68600 53.23800 5.77500 1.000 12.89003 214 ALA A CA 1
ATOM 1597 C C . ALA A 1 214 ? -16.35800 52.07800 6.50000 1.000 15.22525 214 ALA A C 1
ATOM 1598 O O . ALA A 1 214 ? -17.58700 52.01900 6.57800 1.000 13.14277 214 ALA A O 1
ATOM 1600 N N . ALA A 1 215 ? -15.56400 51.16500 7.07700 1.000 12.03394 215 ALA A N 1
ATOM 1601 C CA . ALA A 1 215 ? -16.13000 50.07700 7.85700 1.000 11.79077 215 ALA A CA 1
ATOM 1602 C C . ALA A 1 215 ? -16.84000 50.61600 9.09900 1.000 11.86094 215 ALA A C 1
ATOM 1603 O O . ALA A 1 215 ? -17.95300 50.19200 9.43200 1.000 13.73447 215 ALA A O 1
ATOM 1605 N N . TYR A 1 216 ? -16.18900 51.54600 9.80800 1.000 10.61508 216 TYR A N 1
ATOM 1606 C CA . TYR A 1 216 ? -16.77700 52.07500 11.03200 1.000 11.76464 216 TYR A CA 1
ATOM 1607 C C . TYR A 1 216 ? -18.10500 52.77700 10.73900 1.000 12.43118 216 TYR A C 1
ATOM 1608 O O . TYR A 1 216 ? -19.06500 52.66700 11.51100 1.000 12.13577 216 TYR A O 1
ATOM 1617 N N . SER A 1 217 ? -18.16200 53.51700 9.63400 1.000 12.17639 217 SER A N 1
ATOM 1618 C CA . SER A 1 217 ? -19.36600 54.23900 9.22200 1.000 13.50477 217 SER A CA 1
ATOM 1619 C C . SER A 1 217 ? -20.51100 53.31000 8.80900 1.000 16.70087 217 SER A C 1
ATOM 1620 O O . SER A 1 217 ? -21.66100 53.77000 8.67300 1.000 17.00578 217 SER A O 1
ATOM 1623 N N . ARG A 1 218 ? -20.24100 52.01500 8.61800 1.000 12.00115 218 ARG A N 1
ATOM 1624 C CA . ARG A 1 218 ? -21.23000 51.02900 8.15500 1.000 14.82955 218 ARG A CA 1
ATOM 1625 C C . ARG A 1 218 ? -21.62300 51.31900 6.70900 1.000 13.30317 218 ARG A C 1
ATOM 1626 O O . ARG A 1 218 ? -22.77400 51.12200 6.29400 1.000 16.22157 218 ARG A O 1
ATOM 1634 N N . ALA A 1 219 ? -20.64300 51.73800 5.92500 1.000 13.25523 219 ALA A N 1
ATOM 1635 C CA . ALA A 1 219 ? -20.85800 52.19700 4.56700 1.000 12.31327 219 ALA A CA 1
ATOM 1636 C C . ALA A 1 219 ? -20.73500 51.08400 3.53800 1.000 12.79796 219 ALA A C 1
ATOM 1637 O O . ALA A 1 219 ? -20.65100 51.37800 2.33900 1.000 15.70394 219 ALA A O 1
ATOM 1639 N N . GLU A 1 220 ? -20.70200 49.82300 3.96300 1.000 12.53676 220 GLU A N 1
ATOM 1640 C CA . GLU A 1 220 ? -20.26000 48.76900 3.05200 1.000 16.39081 220 GLU A CA 1
ATOM 1641 C C . GLU A 1 220 ? -21.19300 48.60500 1.85000 1.000 13.84881 220 GLU A C 1
ATOM 1642 O O . GLU A 1 220 ? -20.72100 48.34000 0.74300 1.000 15.92321 220 GLU A O 1
ATOM 1648 N N . ASP A 1 221 ? -22.51200 48.75800 2.03200 1.000 11.57065 221 ASP A N 1
ATOM 1649 C CA . ASP A 1 221 ? -23.39100 48.62000 0.86500 1.000 14.48757 221 ASP A CA 1
ATOM 1650 C C . ASP A 1 221 ? -23.14900 49.75000 -0.13500 1.000 14.49255 221 ASP A C 1
ATOM 1651 O O . ASP A 1 221 ? -23.11300 49.51900 -1.35400 1.000 15.41632 221 ASP A O 1
ATOM 1656 N N A GLU A 1 222 ? -22.99500 50.98800 0.34700 0.593 13.80534 222 GLU A N 1
ATOM 1657 N N B GLU A 1 222 ? -22.96900 50.96400 0.37700 0.407 13.81899 222 GLU A N 1
ATOM 1658 C CA A GLU A 1 222 ? -22.76800 52.10400 -0.57300 0.593 13.00593 222 GLU A CA 1
ATOM 1659 C CA B GLU A 1 222 ? -22.75500 52.13400 -0.46200 0.407 13.06358 222 GLU A CA 1
ATOM 1660 C C A GLU A 1 222 ? -21.40900 52.00300 -1.24900 0.593 12.12670 222 GLU A C 1
ATOM 1661 C C B GLU A 1 222 ? -21.42100 52.05500 -1.19400 0.407 12.14965 222 GLU A C 1
ATOM 1662 O O A GLU A 1 222 ? -21.27300 52.32300 -2.43300 0.593 12.75789 222 GLU A O 1
ATOM 1663 O O B GLU A 1 222 ? -21.32500 52.41500 -2.37100 0.407 12.71999 222 GLU A O 1
ATOM 1674 N N . VAL A 1 223 ? -20.38100 51.57400 -0.51000 1.000 11.79217 223 VAL A N 1
ATOM 1675 C CA . VAL A 1 223 ? -19.05200 51.49400 -1.09800 1.000 11.41634 223 VAL A CA 1
ATOM 1676 C C . VAL A 1 223 ? -19.00200 50.42000 -2.18400 1.000 11.66850 223 VAL A C 1
ATOM 1677 O O . VAL A 1 223 ? -18.42000 50.62400 -3.26200 1.000 13.18906 223 VAL A O 1
ATOM 1681 N N . ARG A 1 224 ? -19.59500 49.25500 -1.92200 1.000 11.61895 224 ARG A N 1
ATOM 1682 C CA . ARG A 1 224 ? -19.59000 48.22200 -2.94700 1.000 12.81617 224 ARG A CA 1
ATOM 1683 C C . ARG A 1 224 ? -20.32200 48.69400 -4.19800 1.000 17.46816 224 ARG A C 1
ATOM 1684 O O . ARG A 1 224 ? -19.85200 48.47300 -5.32400 1.000 14.87176 224 ARG A O 1
ATOM 1692 N N . LYS A 1 225 ? -21.46700 49.35500 -4.02000 1.000 14.58648 225 LYS A N 1
ATOM 1693 C CA . LYS A 1 225 ? -22.21300 49.87400 -5.16500 1.000 15.36063 225 LYS A CA 1
ATOM 1694 C C . LYS A 1 225 ? -21.38000 50.89100 -5.94000 1.000 15.06392 225 LYS A C 1
ATOM 1695 O O . LYS A 1 225 ? -21.35700 50.87800 -7.17500 1.000 13.64456 225 LYS A O 1
ATOM 1701 N N . PHE A 1 226 ? -20.67300 51.76600 -5.23100 1.000 13.41711 226 PHE A N 1
ATOM 1702 C CA . PHE A 1 226 ? -19.83200 52.77000 -5.88700 1.000 13.96149 226 PHE A CA 1
ATOM 1703 C C . PHE A 1 226 ? -18.72900 52.11300 -6.71300 1.000 17.29147 226 PHE A C 1
ATOM 1704 O O . PHE A 1 226 ? -18.52600 52.44700 -7.88300 1.000 14.14653 226 PHE A O 1
ATOM 1712 N N . VAL A 1 227 ? -17.99600 51.18100 -6.10900 1.000 13.65979 227 VAL A N 1
ATOM 1713 C CA . VAL A 1 227 ? -16.91400 50.51300 -6.81900 1.000 15.41620 227 VAL A CA 1
ATOM 1714 C C . VAL A 1 227 ? -17.44500 49.71600 -8.01600 1.000 15.08913 227 VAL A C 1
ATOM 1715 O O . VAL A 1 227 ? -16.83300 49.71400 -9.09300 1.000 15.67231 227 VAL A O 1
ATOM 1719 N N . GLU A 1 228 ? -18.59200 49.04900 -7.87000 1.000 13.46298 228 GLU A N 1
ATOM 1720 C CA . GLU A 1 228 ? -19.11000 48.25800 -8.98600 1.000 13.14330 228 GLU A CA 1
ATOM 1721 C C . GLU A 1 228 ? -19.65300 49.14500 -10.09400 1.000 14.57568 228 GLU A C 1
ATOM 1722 O O . GLU A 1 228 ? -19.43600 48.87100 -11.28300 1.000 17.59376 228 GLU A O 1
ATOM 1728 N N . THR A 1 229 ? -20.36500 50.20700 -9.73200 1.000 14.81537 229 THR A N 1
ATOM 1729 C CA . THR A 1 229 ? -20.88500 51.12000 -10.74800 1.000 15.92880 229 THR A CA 1
ATOM 1730 C C . THR A 1 229 ? -19.75800 51.77400 -11.53900 1.000 17.68651 229 THR A C 1
ATOM 1731 O O . THR A 1 229 ? -19.82900 51.86900 -12.77100 1.000 16.41805 229 THR A O 1
ATOM 1735 N N . THR A 1 230 ? -18.72800 52.25800 -10.84900 1.000 13.70944 230 THR A N 1
ATOM 1736 C CA . THR A 1 230 ? -17.64200 52.94900 -11.54200 1.000 15.21494 230 THR A CA 1
ATOM 1737 C C . THR A 1 230 ? -16.68200 51.98600 -12.23600 1.000 16.20672 230 THR A C 1
ATOM 1738 O O . THR A 1 230 ? -15.88600 52.42900 -13.07400 1.000 17.13931 230 THR A O 1
ATOM 1742 N N . GLY A 1 231 ? -16.72100 50.69700 -11.88900 1.000 14.58751 231 GLY A N 1
ATOM 1743 C CA . GLY A 1 231 ? -15.74900 49.75300 -12.41700 1.000 13.63867 231 GLY A CA 1
ATOM 1744 C C . GLY A 1 231 ? -14.30700 50.00400 -11.99400 1.000 13.24915 231 GLY A C 1
ATOM 1745 O O . GLY A 1 231 ? -13.38800 49.56600 -12.69000 1.000 16.01633 231 GLY A O 1
ATOM 1746 N N . LEU A 1 232 ? -14.07400 50.72000 -10.91300 1.000 14.49695 232 LEU A N 1
ATOM 1747 C CA . LEU A 1 232 ? -12.69400 51.10700 -10.57600 1.000 12.01782 232 LEU A CA 1
ATOM 1748 C C . LEU A 1 232 ? -11.91300 49.97500 -9.89100 1.000 15.51037 232 LEU A C 1
ATOM 1749 O O . LEU A 1 232 ? -12.48800 49.18300 -9.14100 1.000 15.60634 232 LEU A O 1
ATOM 1754 N N . PRO A 1 233 ? -10.59100 49.91800 -10.07300 1.000 13.95247 233 PRO A N 1
ATOM 1755 C CA . PRO A 1 233 ? -9.77300 49.04300 -9.21600 1.000 13.62473 233 PRO A CA 1
ATOM 1756 C C . PRO A 1 233 ? -9.82700 49.55900 -7.79600 1.000 15.03798 233 PRO A C 1
ATOM 1757 O O . PRO A 1 233 ? -9.86800 50.77200 -7.57700 1.000 13.45117 233 PRO A O 1
ATOM 1761 N N . TYR A 1 234 ? -9.76800 48.64800 -6.82000 1.000 11.76339 234 TYR A N 1
ATOM 1762 C CA . TYR A 1 234 ? -9.72800 49.11900 -5.43500 1.000 12.13188 234 TYR A CA 1
ATOM 1763 C C . TYR A 1 234 ? -8.75100 48.29700 -4.59400 1.000 12.62822 234 TYR A C 1
ATOM 1764 O O . TYR A 1 234 ? -8.49400 47.11500 -4.86700 1.000 13.53031 234 TYR A O 1
ATOM 1773 N N . LEU A 1 235 ? -8.23200 48.94200 -3.55100 1.000 13.29537 235 LEU A N 1
ATOM 1774 C CA . LEU A 1 235 ? -7.38300 48.31900 -2.53200 1.000 9.26822 235 LEU A CA 1
ATOM 1775 C C . LEU A 1 235 ? -8.03000 48.47100 -1.15700 1.000 11.15704 235 LEU A C 1
ATOM 1776 O O . LEU A 1 235 ? -8.37800 49.58400 -0.74800 1.000 13.45137 235 LEU A O 1
ATOM 1781 N N . ALA A 1 236 ? -8.19700 47.35700 -0.43900 1.000 9.80913 236 ALA A N 1
ATOM 1782 C CA . ALA A 1 236 ? -8.59900 47.43900 0.96100 1.000 13.27547 236 ALA A CA 1
ATOM 1783 C C . ALA A 1 236 ? -7.38600 47.64800 1.86300 1.000 15.58229 236 ALA A C 1
ATOM 1784 O O . ALA A 1 236 ? -6.35100 46.98600 1.70700 1.000 14.75776 236 ALA A O 1
ATOM 1786 N N . SER A 1 237 ? -7.51200 48.56300 2.81800 1.000 12.36528 237 SER A N 1
ATOM 1787 C CA . SER A 1 237 ? -6.55800 48.61300 3.91600 1.000 13.52372 237 SER A CA 1
ATOM 1788 C C . SER A 1 237 ? -6.70700 47.34800 4.76300 1.000 12.64113 237 SER A C 1
ATOM 1789 O O . SER A 1 237 ? -7.66400 46.58300 4.59100 1.000 12.83347 237 SER A O 1
ATOM 1792 N N . PRO A 1 238 ? -5.79800 47.10500 5.72400 1.000 11.77710 238 PRO A N 1
ATOM 1793 C CA . PRO A 1 238 ? -5.88600 45.82700 6.46100 1.000 13.59328 238 PRO A CA 1
ATOM 1794 C C . PRO A 1 238 ? -7.21300 45.64400 7.17800 1.000 15.12366 238 PRO A C 1
ATOM 1795 O O . PRO A 1 238 ? -7.84800 44.60100 7.02800 1.000 13.93423 238 PRO A O 1
ATOM 1799 N N . MET A 1 239 ? -7.69300 46.64000 7.90900 1.000 11.66172 239 MET A N 1
ATOM 1800 C CA . MET A 1 239 ? -8.99500 46.45000 8.51900 1.000 10.81234 239 MET A CA 1
ATOM 1801 C C . MET A 1 239 ? -10.11900 46.96800 7.63500 1.000 15.19435 239 MET A C 1
ATOM 1802 O O . MET A 1 239 ? -11.28300 46.80500 7.99200 1.000 14.23692 239 MET A O 1
ATOM 1807 N N . GLY A 1 240 ? -9.80300 47.51900 6.46800 1.000 10.55404 240 GLY A N 1
ATOM 1808 C CA . GLY A 1 240 ? -10.84700 47.68600 5.46500 1.000 10.79594 240 GLY A CA 1
ATOM 1809 C C . GLY A 1 240 ? -11.21400 46.42100 4.69100 1.000 11.92184 240 GLY A C 1
ATOM 1810 O O . GLY A 1 240 ? -12.20600 46.44300 3.94800 1.000 11.99621 240 GLY A O 1
ATOM 1811 N N . LYS A 1 241 ? -10.41600 45.35500 4.82200 1.000 11.94130 241 LYS A N 1
ATOM 1812 C CA . LYS A 1 241 ? -10.75800 44.06600 4.22400 1.000 12.76308 241 LYS A CA 1
ATOM 1813 C C . LYS A 1 241 ? -12.19900 43.69500 4.56100 1.000 16.04121 241 LYS A C 1
ATOM 1814 O O . LYS A 1 241 ? -12.64800 43.87100 5.69700 1.000 13.55023 241 LYS A O 1
ATOM 1820 N N . GLY A 1 242 ? -12.92500 43.18200 3.57800 1.000 11.85173 242 GLY A N 1
ATOM 1821 C CA . GLY A 1 242 ? -14.29600 42.71500 3.79200 1.000 14.68448 242 GLY A CA 1
ATOM 1822 C C . GLY A 1 242 ? -15.40500 43.75500 3.63700 1.000 13.27008 242 GLY A C 1
ATOM 1823 O O . GLY A 1 242 ? -16.55800 43.36200 3.42200 1.000 16.51552 242 GLY A O 1
ATOM 1824 N N . VAL A 1 243 ? -15.11200 45.06400 3.74700 1.000 12.27969 243 VAL A N 1
ATOM 1825 C CA . VAL A 1 243 ? -16.10000 46.07800 3.35300 1.000 11.97140 243 VAL A CA 1
ATOM 1826 C C . VAL A 1 243 ? -16.69100 45.71100 1.99800 1.000 15.15736 243 VAL A C 1
ATOM 1827 O O . VAL A 1 243 ? -17.91300 45.57400 1.84100 1.000 16.56460 243 VAL A O 1
ATOM 1831 N N . ILE A 1 244 ? -15.81500 45.49000 1.01900 1.000 11.60171 244 ILE A N 1
ATOM 1832 C CA . ILE A 1 244 ? -16.11700 44.73100 -0.19500 1.000 12.27155 244 ILE A CA 1
ATOM 1833 C C . ILE A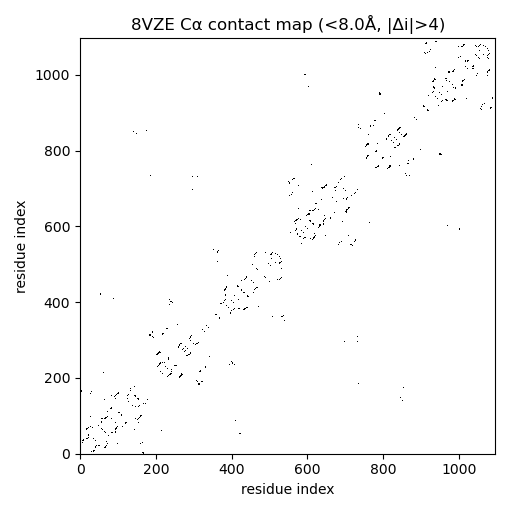 1 244 ? -15.56000 43.33100 0.03600 1.000 11.84927 244 ILE A C 1
ATOM 1834 O O . ILE A 1 244 ? -14.47600 43.21900 0.62200 1.000 14.69170 244 ILE A O 1
ATOM 1839 N N . PRO A 1 245 ? -16.24400 42.24600 -0.33800 1.000 12.31142 245 PRO A N 1
ATOM 1840 C CA . PRO A 1 245 ? -15.66000 40.91200 -0.11300 1.000 12.26277 245 PRO A CA 1
ATOM 1841 C C . PRO A 1 245 ? -14.29900 40.79700 -0.78600 1.000 13.50091 245 PRO A C 1
ATOM 1842 O O . PRO A 1 245 ? -14.10400 41.30500 -1.89100 1.000 16.42156 245 PRO A O 1
ATOM 1846 N N . ASP A 1 246 ? -13.35100 40.13300 -0.09700 1.000 12.53289 246 ASP A N 1
ATOM 1847 C CA . ASP A 1 246 ? -11.95900 40.11000 -0.55900 1.000 12.83660 246 ASP A CA 1
ATOM 1848 C C . ASP A 1 246 ? -11.76700 39.28900 -1.83600 1.000 15.31029 246 ASP A C 1
ATOM 1849 O O . ASP A 1 246 ? -10.72900 39.43200 -2.49400 1.000 17.39399 246 ASP A O 1
ATOM 1854 N N . ASP A 1 247 ? -12.73600 38.46000 -2.22000 1.000 16.13834 247 ASP A N 1
ATOM 1855 C CA . ASP A 1 247 ? -12.65000 37.74500 -3.48400 1.000 16.08564 247 ASP A CA 1
ATOM 1856 C C . ASP A 1 247 ? -13.25900 38.52900 -4.65400 1.000 18.49720 247 ASP A C 1
ATOM 1857 O O . ASP A 1 247 ? -13.44100 37.95900 -5.74100 1.000 15.98033 247 ASP A O 1
ATOM 1862 N N . HIS A 1 248 ? -13.55600 39.80600 -4.46200 1.000 16.34847 248 HIS A N 1
ATOM 1863 C CA . HIS A 1 248 ? -14.16600 40.61900 -5.50700 1.000 14.42507 248 HIS A CA 1
ATOM 1864 C C . HIS A 1 248 ? -13.22200 40.77600 -6.69700 1.000 17.65676 248 HIS A C 1
ATOM 1865 O O . HIS A 1 248 ? -12.02000 40.97700 -6.50800 1.000 16.12702 248 HIS A O 1
ATOM 1872 N N . PRO A 1 249 ? -13.73500 40.73200 -7.93300 1.000 17.22669 249 PRO A N 1
ATOM 1873 C CA . PRO A 1 249 ? -12.83400 40.79800 -9.10600 1.000 18.02262 249 PRO A CA 1
ATOM 1874 C C . PRO A 1 249 ? -12.14800 42.13600 -9.29000 1.000 15.59827 249 PRO A C 1
ATOM 1875 O O . PRO A 1 249 ? -11.16200 42.20000 -10.04100 1.000 17.31886 249 PRO A O 1
ATOM 1879 N N . GLN A 1 250 ? -12.61400 43.19700 -8.64900 1.000 12.91321 250 GLN A N 1
ATOM 1880 C CA . GLN A 1 250 ? -11.94100 44.48500 -8.81600 1.000 11.58499 250 GLN A CA 1
ATOM 1881 C C . GLN A 1 250 ? -10.85700 44.74200 -7.77700 1.000 14.19751 250 GLN A C 1
ATOM 1882 O O . GLN A 1 250 ? -10.19200 45.78100 -7.84500 1.000 11.75778 250 GLN A O 1
ATOM 1888 N N . SER A 1 251 ? -10.63900 43.82100 -6.84500 1.000 13.86276 251 SER A N 1
ATOM 1889 C CA . SER A 1 251 ? -9.55300 43.99100 -5.88400 1.000 11.47121 251 SER A CA 1
ATOM 1890 C C . SER A 1 251 ? -8.19700 43.86500 -6.56300 1.000 12.86663 251 SER A C 1
ATOM 1891 O O . SER A 1 251 ? -7.93600 42.88700 -7.29200 1.000 14.47649 251 SER A O 1
ATOM 1894 N N . ILE A 1 252 ? -7.30600 44.81200 -6.25900 1.000 12.44345 252 ILE A N 1
ATOM 1895 C CA . ILE A 1 252 ? -5.94200 44.70400 -6.75400 1.000 14.42896 252 ILE A CA 1
ATOM 1896 C C . ILE A 1 252 ? -4.96200 44.51100 -5.59500 1.000 15.64463 252 ILE A C 1
ATOM 1897 O O . ILE A 1 252 ? -3.78100 44.82900 -5.71000 1.000 14.69320 252 ILE A O 1
ATOM 1902 N N . ALA A 1 253 ? -5.44000 43.91700 -4.49700 1.000 12.22913 253 ALA A N 1
ATOM 1903 C CA . ALA A 1 253 ? -4.59600 43.67300 -3.32800 1.000 14.74012 253 ALA A CA 1
ATOM 1904 C C . ALA A 1 253 ? -3.25600 43.02500 -3.68500 1.000 14.35833 253 ALA A C 1
ATOM 1905 O O . ALA A 1 253 ? -2.22600 43.35600 -3.07700 1.000 15.04042 253 ALA A O 1
ATOM 1907 N N . ALA A 1 254 ? -3.25000 42.08500 -4.63900 1.000 12.52162 254 ALA A N 1
ATOM 1908 C CA . ALA A 1 254 ? -2.02900 41.34800 -4.99200 1.000 14.88515 254 ALA A CA 1
ATOM 1909 C C . ALA A 1 254 ? -1.10400 42.14300 -5.90700 1.000 21.29917 254 ALA A C 1
ATOM 1910 O O . ALA A 1 254 ? -0.06600 41.61600 -6.34400 1.000 22.17839 254 ALA A O 1
ATOM 1912 N N . ALA A 1 255 ? -1.45300 43.39200 -6.21100 1.000 15.97013 255 ALA A N 1
ATOM 1913 C CA . ALA A 1 255 ? -0.57500 44.30500 -6.92800 1.000 17.32880 255 ALA A CA 1
ATOM 1914 C C . ALA A 1 255 ? -0.40600 45.61100 -6.16300 1.000 13.64136 255 ALA A C 1
ATOM 1915 O O . ALA A 1 255 ? -0.29300 46.67400 -6.77900 1.000 13.86643 255 ALA A O 1
ATOM 1917 N N . ARG A 1 256 ? -0.39700 45.54700 -4.82500 1.000 13.55860 256 ARG A N 1
ATOM 1918 C CA . ARG A 1 256 ? -0.51900 46.76300 -4.01500 1.000 16.17955 256 ARG A CA 1
ATOM 1919 C C . ARG A 1 256 ? 0.60800 47.75200 -4.31300 1.000 13.49311 256 ARG A C 1
ATOM 1920 O O . ARG A 1 256 ? 0.34900 48.93300 -4.56700 1.000 14.21914 256 ARG A O 1
ATOM 1928 N N . SER A 1 257 ? 1.86400 47.29200 -4.29400 1.000 14.97426 257 SER A N 1
ATOM 1929 C CA . SER A 1 257 ? 2.97500 48.22600 -4.46600 1.000 14.45728 257 SER A CA 1
ATOM 1930 C C . SER A 1 257 ? 2.96000 48.86300 -5.84400 1.000 15.88643 257 SER A C 1
ATOM 1931 O O . SER A 1 257 ? 3.21700 50.06700 -5.98100 1.000 16.06128 257 SER A O 1
ATOM 1934 N N . PHE A 1 258 ? 2.70000 48.06000 -6.88300 1.000 14.85788 258 PHE A N 1
ATOM 1935 C CA . PHE A 1 258 ? 2.56300 48.59900 -8.23200 1.000 16.23296 258 PHE A CA 1
ATOM 1936 C C . PHE A 1 258 ? 1.44000 49.62200 -8.30200 1.000 15.21440 258 PHE A C 1
ATOM 1937 O O . PHE A 1 258 ? 1.59400 50.68600 -8.92100 1.000 16.12109 258 PHE A O 1
ATOM 1945 N N . ALA A 1 259 ? 0.29200 49.30700 -7.69000 1.000 13.31524 259 ALA A N 1
ATOM 1946 C CA . ALA A 1 259 ? -0.85800 50.20100 -7.75400 1.000 14.77289 259 ALA A CA 1
ATOM 1947 C C . ALA A 1 259 ? -0.54100 51.54800 -7.10400 1.000 16.69878 259 ALA A C 1
ATOM 1948 O O . ALA A 1 259 ? -0.83300 52.60400 -7.67200 1.000 12.97059 259 ALA A O 1
ATOM 1950 N N . LEU A 1 260 ? 0.07300 51.54000 -5.91700 1.000 11.78565 260 LEU A N 1
ATOM 1951 C CA . LEU A 1 260 ? 0.32400 52.83100 -5.26300 1.000 12.98409 2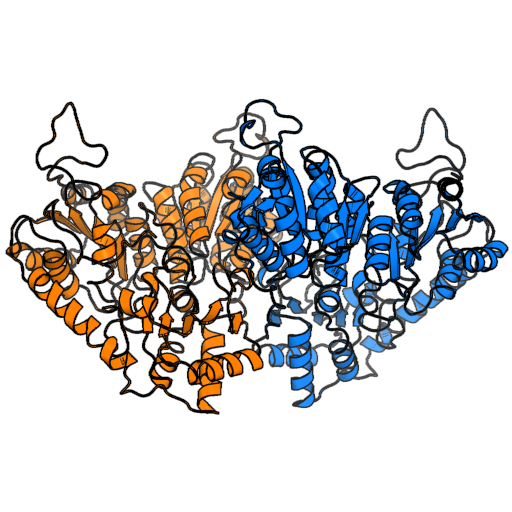60 LEU A CA 1
ATOM 1952 C C . LEU A 1 260 ? 1.37200 53.62800 -6.01900 1.000 15.54180 260 LEU A C 1
ATOM 1953 O O . LEU A 1 260 ? 1.28700 54.86900 -6.11800 1.000 15.28048 260 LEU A O 1
ATOM 1958 N N . GLN A 1 261 ? 2.37300 52.92700 -6.55200 1.000 13.53800 261 GLN A N 1
ATOM 1959 C CA . GLN A 1 261 ? 3.47800 53.59600 -7.22700 1.000 14.59420 261 GLN A CA 1
ATOM 1960 C C . GLN A 1 261 ? 3.01300 54.27200 -8.50500 1.000 19.38995 261 GLN A C 1
ATOM 1961 O O . GLN A 1 261 ? 3.58100 55.29800 -8.90500 1.000 17.50812 261 GLN A O 1
ATOM 1967 N N . ASN A 1 262 ? 1.96800 53.74000 -9.14800 1.000 14.03171 262 ASN A N 1
ATOM 1968 C CA . ASN A 1 262 ? 1.62000 54.20300 -10.48000 1.000 15.99893 262 ASN A CA 1
ATOM 1969 C C . ASN A 1 262 ? 0.28200 54.92700 -10.59300 1.000 17.02642 262 ASN A C 1
ATOM 1970 O O . ASN A 1 262 ? 0.05000 55.56500 -11.62400 1.000 16.14409 262 ASN A O 1
ATOM 1975 N N . THR A 1 263 ? -0.59100 54.88100 -9.58100 1.000 15.46935 263 THR A N 1
ATOM 1976 C CA . THR A 1 263 ? -1.87500 55.56600 -9.71700 1.000 14.72929 263 THR A CA 1
ATOM 1977 C C . THR A 1 263 ? -1.66900 57.07300 -9.90900 1.000 13.84508 263 THR A C 1
ATOM 1978 O O . THR A 1 263 ? -0.74600 57.66700 -9.33900 1.000 15.25687 263 THR A O 1
ATOM 1982 N N . ASP A 1 264 ? -2.48600 57.69300 -10.76600 1.000 12.23589 264 ASP A N 1
ATOM 1983 C CA . ASP A 1 264 ? -2.41900 59.15100 -10.85500 1.000 16.12587 264 ASP A CA 1
ATOM 1984 C C . ASP A 1 264 ? -3.49900 59.86100 -10.04700 1.000 15.56185 264 ASP A C 1
ATOM 1985 O O . ASP A 1 264 ? -3.41900 61.09100 -9.89200 1.000 13.53147 264 ASP A O 1
ATOM 1990 N N . LEU A 1 265 ? -4.45800 59.12800 -9.49800 1.000 13.30379 265 LEU A N 1
ATOM 1991 C CA . LEU A 1 265 ? -5.58200 59.71500 -8.76800 1.000 14.44073 265 LEU A CA 1
ATOM 1992 C C . LEU A 1 265 ? -6.16900 58.64800 -7.86400 1.000 15.84680 265 LEU A C 1
ATOM 1993 O O . LEU A 1 265 ? -6.64500 57.61300 -8.34600 1.000 13.86160 265 LEU A O 1
ATOM 1998 N N . VAL A 1 266 ? -6.19800 58.91800 -6.56700 1.000 13.50570 266 VAL A N 1
ATOM 1999 C CA . VAL A 1 266 ? -6.68700 57.95200 -5.59900 1.000 10.02359 266 VAL A CA 1
ATOM 2000 C C . VAL A 1 266 ? -7.90400 58.53300 -4.88700 1.000 14.98748 266 VAL A C 1
ATOM 2001 O O . VAL A 1 266 ? -7.96300 59.73900 -4.61800 1.000 12.33868 266 VAL A O 1
ATOM 2005 N N . VAL A 1 267 ? -8.90700 57.68900 -4.63800 1.000 13.45252 267 VAL A N 1
ATOM 2006 C CA . VAL A 1 267 ? -10.04900 58.05600 -3.79500 1.000 14.56871 267 VAL A CA 1
ATOM 2007 C C . VAL A 1 267 ? -9.85800 57.38100 -2.44700 1.000 14.74276 267 VAL A C 1
ATOM 2008 O O . VAL A 1 267 ? -9.93500 56.15600 -2.36500 1.000 14.97870 267 VAL A O 1
ATOM 2012 N N . LEU A 1 268 ? -9.60300 58.16100 -1.38900 1.000 11.99615 268 LEU A N 1
ATOM 2013 C CA . LEU A 1 268 ? -9.44800 57.61900 -0.03000 1.000 9.32815 268 LEU A CA 1
ATOM 2014 C C . LEU A 1 268 ? -10.82300 57.58000 0.62900 1.000 12.38408 268 LEU A C 1
ATOM 2015 O O . LEU A 1 268 ? -11.37900 58.62300 0.98600 1.000 13.44056 268 LEU A O 1
ATOM 2020 N N . MET A 1 269 ? -11.37000 56.39000 0.81200 1.000 11.34349 269 MET A N 1
ATOM 2021 C CA . MET A 1 269 ? -12.68700 56.25500 1.44700 1.000 12.07063 269 MET A CA 1
ATOM 2022 C C . MET A 1 269 ? -12.46500 55.82000 2.88500 1.000 16.49543 269 MET A C 1
ATOM 2023 O O . MET A 1 269 ? -12.38900 54.62800 3.19600 1.000 13.79790 269 MET A O 1
ATOM 2028 N N . GLY A 1 270 ? -12.36000 56.81000 3.77300 1.000 14.29584 270 GLY A N 1
ATOM 2029 C CA . GLY A 1 270 ? -12.11200 56.55700 5.16800 1.000 12.95549 270 GLY A CA 1
ATOM 2030 C C . GLY A 1 270 ? -10.78500 55.87400 5.44300 1.000 14.10655 270 GLY A C 1
ATOM 2031 O O . GLY A 1 270 ? -10.75600 54.85000 6.12400 1.000 11.43643 270 GLY A O 1
ATOM 2032 N N . ALA A 1 271 ? -9.68900 56.41000 4.90300 1.000 9.48135 271 ALA A N 1
ATOM 2033 C CA . ALA A 1 271 ? -8.33800 55.86800 5.08600 1.000 11.47657 271 ALA A CA 1
ATOM 2034 C C . ALA A 1 271 ? -7.36700 57.04100 5.14100 1.000 11.97640 271 ALA A C 1
ATOM 2035 O O . ALA A 1 271 ? -7.54400 58.02200 4.40100 1.000 13.06313 271 ALA A O 1
ATOM 2037 N N . ARG A 1 272 ? -6.35500 56.96300 6.01700 1.000 10.72370 272 ARG A N 1
ATOM 2038 C CA . ARG A 1 272 ? -5.44500 58.09100 6.16900 1.000 10.75732 272 ARG A CA 1
ATOM 2039 C C . ARG A 1 272 ? -4.20000 57.92000 5.32000 1.000 13.64611 272 ARG A C 1
ATOM 2040 O O . ARG A 1 272 ? -3.71500 56.80800 5.10300 1.000 12.65151 272 ARG A O 1
ATOM 2048 N N . MET A 1 273 ? -3.64400 59.05200 4.88300 1.000 12.79751 273 MET A N 1
ATOM 2049 C CA . MET A 1 273 ? -2.30800 59.03400 4.29000 1.000 12.01600 273 MET A CA 1
ATOM 2050 C C . MET A 1 273 ? -1.24700 59.05900 5.39100 1.000 11.59508 273 MET A C 1
ATOM 2051 O O . MET A 1 273 ? -0.41900 59.96500 5.46900 1.000 16.94141 273 MET A O 1
ATOM 2056 N N . ASN A 1 274 ? -1.29300 58.06000 6.27400 1.000 11.49124 274 ASN A N 1
ATOM 2057 C CA . ASN A 1 274 ? -0.34400 57.97900 7.36700 1.000 10.43559 274 ASN A CA 1
ATOM 2058 C C . ASN A 1 274 ? 0.69700 56.90000 7.04100 1.000 12.73575 274 ASN A C 1
ATOM 2059 O O . ASN A 1 274 ? 0.88500 56.54000 5.88100 1.000 11.38493 274 ASN A O 1
ATOM 2064 N N . TRP A 1 275 ? 1.38700 56.39600 8.06000 1.000 9.88335 275 TRP A N 1
ATOM 2065 C CA . TRP A 1 275 ? 2.47400 55.45300 7.82200 1.000 10.79494 275 TRP A CA 1
ATOM 2066 C C . TRP A 1 275 ? 2.00500 54.23300 7.05300 1.000 11.73680 275 TRP A C 1
ATOM 2067 O O . TRP A 1 275 ? 2.78400 53.65300 6.27900 1.000 12.53954 275 TRP A O 1
ATOM 2078 N N . MET A 1 276 ? 0.74300 53.84900 7.23200 1.000 11.69029 276 MET A N 1
ATOM 2079 C CA . MET A 1 276 ? 0.23700 52.62300 6.59900 1.000 15.78755 276 MET A CA 1
ATOM 2080 C C . MET A 1 276 ? 0.18900 52.77700 5.09500 1.000 18.19698 276 MET A C 1
ATOM 2081 O O . MET A 1 276 ? 0.34500 51.80400 4.35300 1.000 18.88471 276 MET A O 1
ATOM 2086 N N . MET A 1 277 ? -0.01900 53.99900 4.63300 1.000 12.45878 277 MET A N 1
ATOM 2087 C CA . MET A 1 277 ? -0.04700 54.30300 3.21700 1.000 11.90931 277 MET A CA 1
ATOM 2088 C C . MET A 1 277 ? 1.21500 55.04200 2.79400 1.000 13.93254 277 MET A C 1
ATOM 2089 O O . MET A 1 277 ? 1.21700 55.73100 1.76600 1.000 15.22489 277 MET A O 1
ATOM 2094 N N . HIS A 1 278 ? 2.27800 54.94500 3.59400 1.000 11.83506 278 HIS A N 1
ATOM 2095 C CA . HIS A 1 278 ? 3.57800 55.48300 3.23100 1.000 14.15369 278 HIS A CA 1
ATOM 2096 C C . HIS A 1 278 ? 3.50400 56.97800 2.97500 1.000 15.65512 278 HIS A C 1
ATOM 2097 O O . HIS A 1 278 ? 4.26800 57.52200 2.16600 1.000 14.39212 278 HIS A O 1
ATOM 2104 N N . PHE A 1 279 ? 2.58900 57.61900 3.69400 1.000 12.54913 279 PHE A N 1
ATOM 2105 C CA . PHE A 1 279 ? 2.37300 59.06000 3.70700 1.000 13.56784 279 PHE A CA 1
ATOM 2106 C C . PHE A 1 279 ? 1.93000 59.62400 2.36400 1.000 16.30468 279 PHE A C 1
ATOM 2107 O O . PHE A 1 279 ? 1.95200 60.84700 2.18400 1.000 15.04250 279 PHE A O 1
ATOM 2115 N N . GLY A 1 280 ? 1.55900 58.77900 1.40300 1.000 11.21816 280 GLY A N 1
ATOM 2116 C CA . GLY A 1 280 ? 1.18000 59.28000 0.08700 1.000 11.41127 280 GLY A CA 1
ATOM 2117 C C . GLY A 1 280 ? 2.33700 59.84100 -0.71300 1.000 14.96400 280 GLY A C 1
ATOM 2118 O O . GLY A 1 280 ? 2.11200 60.52600 -1.72400 1.000 15.75577 280 GLY A O 1
ATOM 2119 N N . GLN A 1 281 ? 3.57400 59.54800 -0.31100 1.000 15.40834 281 GLN A N 1
ATOM 2120 C CA . GLN A 1 281 ? 4.76600 60.19600 -0.83600 1.000 15.72317 281 GLN A CA 1
ATOM 2121 C C . GLN A 1 281 ? 5.69800 59.24400 -1.59000 1.000 16.32514 281 GLN A C 1
ATOM 2122 O O . GLN A 1 281 ? 5.68900 58.03000 -1.35600 1.000 16.08836 281 GLN A O 1
ATOM 2128 N N . PRO A 1 282 ? 6.53000 59.77700 -2.49000 1.000 17.23499 282 PRO A N 1
ATOM 2129 C CA . PRO A 1 282 ? 7.60600 58.97000 -3.06400 1.000 16.53494 282 PRO A CA 1
ATOM 2130 C C . PRO A 1 282 ? 8.50600 58.45100 -1.96500 1.000 19.85802 282 PRO A C 1
ATOM 2131 O O . PRO A 1 282 ? 8.59300 59.05200 -0.87700 1.000 20.75834 282 PRO A O 1
ATOM 2135 N N . PRO A 1 283 ? 9.17500 57.32000 -2.18400 1.000 21.49272 283 PRO A N 1
ATOM 2136 C CA . PRO A 1 283 ? 9.22900 56.52300 -3.41600 1.000 19.36138 283 PRO A CA 1
ATOM 2137 C C . PRO A 1 283 ? 8.02500 55.58700 -3.62800 1.000 21.27486 283 PRO A C 1
ATOM 2138 O O . PRO A 1 283 ? 7.91900 54.96900 -4.66900 1.000 23.85325 283 PRO A O 1
ATOM 2142 N N . ARG A 1 284 ? 7.08100 55.48000 -2.70400 1.000 17.72110 284 ARG A N 1
ATOM 2143 C CA . ARG A 1 284 ? 5.99700 54.51200 -2.85100 1.000 19.40498 284 ARG A CA 1
ATOM 2144 C C . ARG A 1 284 ? 4.83700 55.02000 -3.68600 1.000 17.00543 284 ARG A C 1
ATOM 2145 O O . ARG A 1 284 ? 4.03800 54.20600 -4.17600 1.000 17.86889 284 ARG A O 1
ATOM 2153 N N . TRP A 1 285 ? 4.72100 56.32600 -3.84400 1.000 14.81432 285 TRP A N 1
ATOM 2154 C CA . TRP A 1 285 ? 3.70100 56.94300 -4.67200 1.000 15.95887 285 TRP A CA 1
ATOM 2155 C C . TRP A 1 285 ? 4.36300 57.82400 -5.70800 1.000 18.94804 285 TRP A C 1
ATOM 2156 O O . TRP A 1 285 ? 5.52300 58.19800 -5.56800 1.000 18.52712 285 TRP A O 1
ATOM 2167 N N . ASN A 1 286 ? 3.60100 58.19500 -6.73600 1.000 14.86441 286 ASN A N 1
ATOM 2168 C CA . ASN A 1 286 ? 4.10700 59.17800 -7.68600 1.000 16.63104 286 ASN A CA 1
ATOM 2169 C C . ASN A 1 286 ? 4.08100 60.58100 -7.07500 1.000 16.19248 286 ASN A C 1
ATOM 2170 O O . ASN A 1 286 ? 3.16100 60.93300 -6.33200 1.000 17.05956 286 ASN A O 1
ATOM 2175 N N . GLU A 1 287 ? 5.08700 61.40100 -7.41500 1.000 20.33413 287 GLU A N 1
ATOM 2176 C CA . GLU A 1 287 ? 5.19100 62.72800 -6.79600 1.000 21.49656 287 GLU A CA 1
ATOM 2177 C C . GLU A 1 287 ? 4.01600 63.63500 -7.15200 1.000 22.56859 287 GLU A C 1
ATOM 2178 O O . GLU A 1 287 ? 3.74800 64.60400 -6.43500 1.000 24.88164 287 GLU A O 1
ATOM 2184 N N . LYS A 1 288 ? 3.30400 63.34400 -8.23400 1.000 21.55011 288 LYS A N 1
ATOM 2185 C CA . LYS A 1 288 ? 2.20500 64.19400 -8.67000 1.000 22.55020 288 LYS A CA 1
ATOM 2186 C C . LYS A 1 288 ? 0.84100 63.57000 -8.43100 1.000 18.39933 288 LYS A C 1
ATOM 2187 O O . LYS A 1 288 ? -0.14300 64.05100 -9.00000 1.000 17.56400 288 LYS A O 1
ATOM 2193 N N . VAL A 1 289 ? 0.74100 62.55200 -7.56000 1.000 14.38360 289 VAL A N 1
ATOM 2194 C CA . VAL A 1 289 ? -0.55300 61.89700 -7.35600 1.000 13.96729 289 VAL A CA 1
ATOM 2195 C C . VAL A 1 289 ? -1.59900 62.89600 -6.86400 1.000 16.98737 289 VAL A C 1
ATOM 2196 O O . VAL A 1 289 ? -1.32600 63.79200 -6.04500 1.000 16.52158 289 VAL A O 1
ATOM 2200 N N . ARG A 1 290 ? -2.79800 62.76300 -7.40300 1.000 14.48260 290 ARG A N 1
ATOM 2201 C CA . ARG A 1 290 ? -3.95700 63.56500 -7.03500 1.000 14.05309 290 ARG A CA 1
ATOM 2202 C C . ARG A 1 290 ? -4.85400 62.78200 -6.09300 1.000 15.97647 290 ARG A C 1
ATOM 2203 O O . ARG A 1 290 ? -4.96100 61.55600 -6.20800 1.000 15.33053 290 ARG A O 1
ATOM 2211 N N . VAL A 1 291 ? -5.49200 63.48900 -5.15800 1.000 12.27041 291 VAL A N 1
ATOM 2212 C CA . VAL A 1 291 ? -6.19300 62.85400 -4.04600 1.000 12.37130 291 VAL A CA 1
ATOM 2213 C C . VAL A 1 291 ? -7.61100 63.39300 -3.93600 1.000 14.63360 291 VAL A C 1
ATOM 2214 O O . VAL A 1 291 ? -7.80600 64.60900 -3.82900 1.000 14.99131 291 VAL A O 1
ATOM 2218 N N . ILE A 1 292 ? -8.59200 62.48800 -3.94900 1.000 12.18232 292 ILE A N 1
ATOM 2219 C CA . ILE A 1 292 ? -9.94800 62.75500 -3.46900 1.000 11.57155 292 ILE A CA 1
ATOM 2220 C C . ILE A 1 292 ? -10.05400 62.10700 -2.09900 1.000 11.53624 292 ILE A C 1
ATOM 2221 O O . ILE A 1 292 ? -9.83900 60.89700 -1.96600 1.000 12.16413 292 ILE A O 1
ATOM 2226 N N . GLN A 1 293 ? -10.39700 62.88400 -1.07300 1.000 10.90621 293 GLN A N 1
ATOM 2227 C CA . GLN A 1 293 ? -10.28000 62.39200 0.29700 1.000 10.22682 293 GLN A CA 1
ATOM 2228 C C . GLN A 1 293 ? -11.62100 62.49200 1.00600 1.000 12.83510 293 GLN A C 1
ATOM 2229 O O . GLN A 1 293 ? -12.18000 63.58500 1.13900 1.000 12.93011 293 GLN A O 1
ATOM 2235 N N . MET A 1 294 ? -12.11900 61.35200 1.48900 1.000 10.04449 294 MET A N 1
ATOM 2236 C CA . MET A 1 294 ? -13.40100 61.27600 2.18900 1.000 9.78058 294 MET A CA 1
ATOM 2237 C C . MET A 1 294 ? -13.12200 60.92800 3.64500 1.000 15.01482 294 MET A C 1
ATOM 2238 O O . MET A 1 294 ? -12.63700 59.83200 3.94600 1.000 13.73132 294 MET A O 1
ATOM 2243 N N . ASP A 1 295 ? -13.40400 61.87100 4.54300 1.000 13.45882 295 ASP A N 1
ATOM 2244 C CA . ASP A 1 295 ? -13.11800 61.69600 5.96000 1.000 15.66329 295 ASP A CA 1
ATOM 2245 C C . ASP A 1 295 ? -14.08900 62.53600 6.78300 1.000 13.65716 295 ASP A C 1
ATOM 2246 O O . ASP A 1 295 ? -14.46400 63.64000 6.38100 1.000 13.85508 295 ASP A O 1
ATOM 2251 N N . ILE A 1 296 ? -14.48000 62.01200 7.94700 1.000 11.70088 296 ILE A N 1
ATOM 2252 C CA . ILE A 1 296 ? -15.33900 62.76300 8.86600 1.000 9.97172 296 ILE A CA 1
ATOM 2253 C C . ILE A 1 296 ? -14.58200 63.90600 9.52200 1.000 13.62682 296 ILE A C 1
ATOM 2254 O O . ILE A 1 296 ? -15.20200 64.88600 9.97800 1.000 14.24525 296 ILE A O 1
ATOM 2259 N N . SER A 1 297 ? -13.24400 63.82000 9.55300 1.000 10.88704 297 SER A N 1
ATOM 2260 C CA . SER A 1 297 ? -12.39400 64.78800 10.24400 1.000 12.17111 297 SER A CA 1
ATOM 2261 C C . SER A 1 297 ? -11.86600 65.82100 9.25100 1.000 13.61328 297 SER A C 1
ATOM 2262 O O . SER A 1 297 ? -11.01500 65.49700 8.42000 1.000 13.02345 297 SER A O 1
ATOM 2265 N N . ALA A 1 298 ? -12.34500 67.07600 9.33900 1.000 11.67857 298 ALA A N 1
ATOM 2266 C CA . ALA A 1 298 ? -11.83800 68.08600 8.40500 1.000 11.78065 298 ALA A CA 1
ATOM 2267 C C . ALA A 1 298 ? -10.33300 68.29800 8.58400 1.000 11.89364 298 ALA A C 1
ATOM 2268 O O . ALA A 1 298 ? -9.60000 68.54500 7.60700 1.000 12.99099 298 ALA A O 1
ATOM 2270 N N . GLU A 1 299 ? -9.86000 68.23200 9.82500 1.000 11.74091 299 GLU A N 1
ATOM 2271 C CA . GLU A 1 299 ? -8.44700 68.51100 10.08400 1.000 12.18861 299 GLU A CA 1
ATOM 2272 C C . GLU A 1 299 ? -7.52900 67.47700 9.44600 1.000 13.84940 299 GLU A C 1
ATOM 2273 O O . GLU A 1 299 ? -6.34300 67.76700 9.23600 1.000 16.10618 299 GLU A O 1
ATOM 2279 N N . GLU A 1 300 ? -8.03200 66.28300 9.15100 1.000 10.30122 300 GLU A N 1
ATOM 2280 C CA . GLU A 1 300 ? -7.19700 65.27400 8.47600 1.000 12.79837 300 GLU A CA 1
ATOM 2281 C C . GLU A 1 300 ? -6.97700 65.58000 6.99300 1.000 13.45278 300 GLU A C 1
ATOM 2282 O O . GLU A 1 300 ? -5.99300 65.11100 6.40100 1.000 12.62312 300 GLU A O 1
ATOM 2288 N N . ILE A 1 301 ? -7.86200 66.37200 6.38800 1.000 10.73730 301 ILE A N 1
ATOM 2289 C CA . ILE A 1 301 ? -7.79400 66.67300 4.96000 1.000 13.10643 301 ILE A CA 1
ATOM 2290 C C . ILE A 1 301 ? -6.46800 67.33700 4.61400 1.000 14.28794 301 ILE A C 1
ATOM 2291 O O . ILE A 1 301 ? -6.07100 68.33300 5.22500 1.000 14.79806 301 ILE A O 1
ATOM 2296 N N . GLY A 1 302 ? -5.77700 66.78700 3.61500 1.000 12.75201 302 GLY A N 1
ATOM 2297 C CA . GLY A 1 302 ? -4.54600 67.40600 3.14800 1.000 11.78590 302 GLY A CA 1
ATOM 2298 C C . GLY A 1 302 ? -3.32800 67.14200 4.00100 1.000 11.98425 302 GLY A C 1
ATOM 2299 O O . GLY A 1 302 ? -2.33600 67.86800 3.88500 1.000 15.03214 302 GLY A O 1
ATOM 2300 N N . THR A 1 303 ? -3.37100 66.13000 4.86200 1.000 11.59747 303 THR A N 1
ATOM 2301 C CA . THR A 1 303 ? -2.18000 65.72700 5.60200 1.000 12.83042 303 THR A CA 1
ATOM 2302 C C . THR A 1 303 ? -1.16500 65.07000 4.66300 1.000 10.00248 303 THR A C 1
ATOM 2303 O O . THR A 1 303 ? -1.52000 64.17300 3.89000 1.000 12.34705 303 THR A O 1
ATOM 2307 N N . ASN A 1 304 ? 0.07900 65.55400 4.71900 1.000 12.36762 304 ASN A N 1
ATOM 2308 C CA . ASN A 1 304 ? 1.25900 65.06800 3.98700 1.000 15.63106 304 ASN A CA 1
ATOM 2309 C C . ASN A 1 304 ? 1.26000 65.39500 2.49800 1.000 14.42686 304 ASN A C 1
ATOM 2310 O O . ASN A 1 304 ? 2.29100 65.83800 1.96000 1.000 17.41614 304 ASN A O 1
ATOM 2315 N N . VAL A 1 305 ? 0.14100 65.16100 1.82700 1.000 13.22236 305 VAL A N 1
ATOM 2316 C CA . VAL A 1 305 ? 0.00400 65.47400 0.40600 1.000 15.62713 305 VAL A CA 1
ATOM 2317 C C . VAL A 1 305 ? -1.28800 66.24900 0.18800 1.000 15.19683 305 VAL A C 1
ATOM 2318 O O . VAL A 1 305 ? -2.27900 66.03600 0.90100 1.000 15.26611 305 VAL A O 1
ATOM 2322 N N . PRO A 1 306 ? -1.30300 67.17800 -0.75700 1.000 12.26820 306 PRO A N 1
ATOM 2323 C CA . PRO A 1 306 ? -2.47700 68.03000 -0.92700 1.000 13.19001 306 PRO A CA 1
ATOM 2324 C C . PRO A 1 306 ? -3.65500 67.22900 -1.43400 1.000 13.66024 306 PRO A C 1
ATOM 2325 O O . PRO A 1 306 ? -3.49900 66.22000 -2.13400 1.000 14.51436 306 PRO A O 1
ATOM 2329 N N . THR A 1 307 ? -4.84800 67.68700 -1.05300 1.000 13.00369 307 THR A N 1
ATOM 2330 C CA . THR A 1 307 ? -6.09700 67.08100 -1.49000 1.000 12.33645 307 THR A CA 1
ATOM 2331 C C . THR A 1 307 ? -6.75500 67.97000 -2.53400 1.000 16.08066 307 THR A C 1
ATOM 2332 O O . THR A 1 307 ? -6.93900 69.17500 -2.31600 1.000 16.21960 307 THR A O 1
ATOM 2336 N N . GLU A 1 308 ? -7.10500 67.36900 -3.67000 1.000 11.78207 308 GLU A N 1
ATOM 2337 C CA . GLU A 1 308 ? -7.71700 68.11000 -4.76900 1.000 14.14095 308 GLU A CA 1
ATOM 2338 C C . GLU A 1 308 ? -9.21700 68.28700 -4.56200 1.000 12.83717 308 GLU A C 1
ATOM 2339 O O . GLU A 1 308 ? -9.75800 69.37400 -4.82000 1.000 15.39145 308 GLU A O 1
ATOM 2345 N N . VAL A 1 309 ? -9.90100 67.25500 -4.06800 1.000 12.65208 309 VAL A N 1
ATOM 2346 C CA . VAL A 1 309 ? -11.31000 67.37700 -3.71700 1.000 12.33540 309 VAL A CA 1
ATOM 2347 C C . VAL A 1 309 ? -11.49600 66.80900 -2.31900 1.000 16.30571 309 VAL A C 1
ATOM 2348 O O . VAL A 1 309 ? -11.23700 65.62000 -2.08800 1.000 11.46567 309 VAL A O 1
ATOM 2352 N N . ALA A 1 310 ? -11.96900 67.64300 -1.39900 1.000 11.39530 310 ALA A N 1
ATOM 2353 C CA . ALA A 1 310 ? -12.24000 67.19300 -0.04200 1.000 11.97550 310 ALA A CA 1
ATOM 2354 C C . ALA A 1 310 ? -13.71000 66.82400 0.10800 1.000 13.98710 310 ALA A C 1
ATOM 2355 O O . ALA A 1 310 ? -14.59800 67.59400 -0.28900 1.000 16.38638 310 ALA A O 1
ATOM 2357 N N . LEU A 1 311 ? -13.96800 65.64600 0.67200 1.000 11.68387 311 LEU A N 1
ATOM 2358 C CA . LEU A 1 311 ? -15.33100 65.19300 0.94200 1.000 14.69365 311 LEU A CA 1
ATOM 2359 C C . LEU A 1 311 ? -15.40900 64.97200 2.44600 1.000 12.92598 311 LEU A C 1
ATOM 2360 O O . LEU A 1 311 ? -15.09000 63.89400 2.94400 1.000 14.90976 311 LEU A O 1
ATOM 2365 N N . VAL A 1 312 ? -15.82500 65.99500 3.17900 1.000 11.23355 312 VAL A N 1
ATOM 2366 C CA . VAL A 1 312 ? -15.82900 65.94600 4.63900 1.000 12.66341 312 VAL A CA 1
ATOM 2367 C C . VAL A 1 312 ? -17.23400 65.62300 5.12700 1.000 12.56438 312 VAL A C 1
ATOM 2368 O O . VAL A 1 312 ? -18.19800 66.32800 4.80800 1.000 12.81990 312 VAL A O 1
ATOM 2372 N N . GLY A 1 313 ? -17.35000 64.55700 5.90200 1.000 12.97411 313 GLY A N 1
ATOM 2373 C CA . GLY A 1 313 ? -18.62900 64.13300 6.41300 1.000 13.57365 313 GLY A CA 1
ATOM 2374 C C . GLY A 1 313 ? -18.60300 62.63500 6.64200 1.000 14.32679 313 GLY A C 1
ATOM 2375 O O . GLY A 1 313 ? -17.54000 62.01900 6.72400 1.000 13.93227 313 GLY A O 1
ATOM 2376 N N . ASP A 1 314 ? -19.79300 62.06800 6.73400 1.000 11.39127 314 ASP A N 1
ATOM 2377 C CA . ASP A 1 314 ? -19.89600 60.64000 7.00800 1.000 12.45394 314 ASP A CA 1
ATOM 2378 C C . ASP A 1 314 ? -19.73600 59.83200 5.72200 1.000 12.73681 314 ASP A C 1
ATOM 2379 O O . ASP A 1 314 ? -20.32500 60.16400 4.68400 1.000 12.60622 314 ASP A O 1
ATOM 2384 N N . ALA A 1 315 ? -18.96300 58.73300 5.79600 1.000 10.73127 315 ALA A N 1
ATOM 2385 C CA . ALA A 1 315 ? -18.65100 57.97500 4.57800 1.000 10.80223 315 ALA A CA 1
ATOM 2386 C C . ALA A 1 315 ? -19.90200 57.35900 3.95900 1.000 8.87169 315 ALA A C 1
ATOM 2387 O O . ALA A 1 315 ? -20.04000 57.32300 2.72700 1.000 12.08042 315 ALA A O 1
ATOM 2389 N N . LYS A 1 316 ? -20.78900 56.80600 4.77900 1.000 10.41618 316 LYS A N 1
ATOM 2390 C CA . LYS A 1 316 ? -22.00500 56.20600 4.21400 1.000 11.36647 316 LYS A CA 1
ATOM 2391 C C . LYS A 1 316 ? -22.83000 57.25900 3.48100 1.000 14.32482 316 LYS A C 1
ATOM 2392 O O . LYS A 1 316 ? -23.26400 57.04900 2.34100 1.000 12.64372 316 LYS A O 1
ATOM 2398 N N . ALA A 1 317 ? -23.02300 58.42100 4.10700 1.000 11.82399 317 ALA A N 1
ATOM 2399 C CA . ALA A 1 317 ? -23.85700 59.47200 3.50900 1.000 16.28227 317 ALA A CA 1
ATOM 2400 C C . ALA A 1 317 ? -23.20800 60.06700 2.25800 1.000 14.37218 317 ALA A C 1
ATOM 2401 O O . ALA A 1 317 ? -23.88400 60.26500 1.24700 1.000 13.10955 317 ALA A O 1
ATOM 2403 N N . ILE A 1 318 ? -21.90100 60.32200 2.29100 1.000 11.22970 318 ILE A N 1
ATOM 2404 C CA . ILE A 1 318 ? -21.23800 60.91100 1.12200 1.000 10.72633 318 ILE A CA 1
ATOM 2405 C C . ILE A 1 318 ? -21.14500 59.90100 -0.01600 1.000 8.74902 318 ILE A C 1
ATOM 2406 O O . ILE A 1 318 ? -21.32300 60.24800 -1.19300 1.000 12.32833 318 ILE A O 1
ATOM 2411 N N . THR A 1 319 ? -20.87900 58.62900 0.29800 1.000 10.15654 319 THR A N 1
ATOM 2412 C CA . THR A 1 319 ? -20.85800 57.64700 -0.78400 1.000 12.68974 319 THR A CA 1
ATOM 2413 C C . THR A 1 319 ? -22.23700 57.49600 -1.41500 1.000 10.77049 319 THR A C 1
ATOM 2414 O O . THR A 1 319 ? -22.36300 57.33300 -2.64300 1.000 10.68852 319 THR A O 1
ATOM 2418 N N . ALA A 1 320 ? -23.29400 57.60900 -0.60700 1.000 10.23067 320 ALA A N 1
ATOM 2419 C CA . ALA A 1 320 ? -24.63400 57.62700 -1.18600 1.000 10.67421 320 ALA A CA 1
ATOM 2420 C C . ALA A 1 320 ? -24.84300 58.84200 -2.09600 1.000 12.22198 320 ALA A C 1
ATOM 2421 O O . ALA A 1 320 ? -25.53200 58.75200 -3.11700 1.000 11.27387 320 ALA A O 1
ATOM 2423 N N . GLN A 1 321 ? -24.29100 60.00000 -1.71900 1.000 10.85903 321 GLN A N 1
ATOM 2424 C CA . GLN A 1 321 ? -24.35200 61.15300 -2.61000 1.000 11.80942 321 GLN A CA 1
ATOM 2425 C C . GLN A 1 321 ? -23.61700 60.86200 -3.91700 1.000 12.46406 321 GLN A C 1
ATOM 2426 O O . GLN A 1 321 ? -24.09000 61.23000 -4.99400 1.000 12.97202 321 GLN A O 1
ATOM 2432 N N . LEU A 1 322 ? -22.42300 60.26300 -3.83400 1.000 10.67383 322 LEU A N 1
ATOM 2433 C CA . LEU A 1 322 ? -21.70800 59.90200 -5.05400 1.000 9.98494 322 LEU A CA 1
ATOM 2434 C C . LEU A 1 322 ? -22.53400 58.95200 -5.92200 1.000 13.75262 322 LEU A C 1
ATOM 2435 O O . LEU A 1 322 ? -22.59500 59.11500 -7.14300 1.000 11.57083 322 LEU A O 1
ATOM 2440 N N . ASN A 1 323 ? -23.18300 57.95700 -5.30800 1.000 10.75619 323 ASN A N 1
ATOM 2441 C CA . ASN A 1 323 ? -23.98300 57.01300 -6.08600 1.000 12.96769 323 ASN A CA 1
ATOM 2442 C C . ASN A 1 323 ? -25.19400 57.70100 -6.71200 1.000 13.51734 323 ASN A C 1
ATOM 2443 O O . ASN A 1 323 ? -25.55700 57.41100 -7.86400 1.000 12.99923 323 ASN A O 1
ATOM 2448 N N . ALA A 1 324 ? -25.82200 58.63700 -5.98600 1.000 12.27321 324 ALA A N 1
ATOM 2449 C CA . ALA A 1 324 ? -26.96000 59.35100 -6.55500 1.000 13.49536 324 ALA A CA 1
ATOM 2450 C C . ALA A 1 324 ? -26.53400 60.17600 -7.75400 1.000 14.49832 324 ALA A C 1
ATOM 2451 O O . ALA A 1 324 ? -27.25100 60.22600 -8.76000 1.000 12.23714 324 ALA A O 1
ATOM 2453 N N . GLU A 1 325 ? -25.35700 60.81200 -7.67400 1.000 11.97207 325 GLU A N 1
ATOM 2454 C CA . GLU A 1 325 ? -24.89700 61.62900 -8.79400 1.000 15.45829 325 GLU A CA 1
ATOM 2455 C C . GLU A 1 325 ? -24.49600 60.76800 -10.00100 1.000 12.94603 325 GLU A C 1
ATOM 2456 O O . GLU A 1 325 ? -24.75600 61.15700 -11.14600 1.000 13.88706 325 GLU A O 1
ATOM 2462 N N . LEU A 1 326 ? -23.95100 59.57100 -9.76800 1.000 12.85491 326 LEU A N 1
ATOM 2463 C CA . LEU A 1 326 ? -23.68900 58.64000 -10.86400 1.000 13.94115 326 LEU A CA 1
ATOM 2464 C C . LEU A 1 326 ? -24.98400 58.15100 -11.50700 1.000 14.57514 326 LEU A C 1
ATOM 2465 O O . LEU A 1 326 ? -25.01600 57.88200 -12.71300 1.000 16.78604 326 LEU A O 1
ATOM 2470 N N . GLU A 1 327 ? -26.06100 57.99600 -10.72900 1.000 13.41044 327 GLU A N 1
ATOM 2471 C CA . GLU A 1 327 ? -27.31700 57.65600 -11.37500 1.000 14.16965 327 GLU A CA 1
ATOM 2472 C C . GLU A 1 327 ? -27.80900 58.81100 -12.24200 1.000 13.89548 327 GLU A C 1
ATOM 2473 O O . GLU A 1 327 ? -28.40300 58.59100 -13.30500 1.000 18.08022 327 GLU A O 1
ATOM 2479 N N . LYS A 1 328 ? -27.58100 60.05400 -11.80500 1.000 14.22776 328 LYS A N 1
ATOM 2480 C CA . LYS A 1 328 ? -28.01900 61.20200 -12.60200 1.000 15.00111 328 LYS A CA 1
ATOM 2481 C C . LYS A 1 328 ? -27.14500 61.40100 -13.84300 1.000 20.54404 328 LYS A C 1
ATOM 2482 O O . LYS A 1 328 ? -27.63400 61.85200 -14.88700 1.000 20.65122 328 LYS A O 1
ATOM 2488 N N . ASN A 1 329 ? -25.86100 61.06400 -13.75200 1.000 16.56509 329 ASN A N 1
ATOM 2489 C CA . ASN A 1 329 ? -24.87900 61.34300 -14.80500 1.000 14.53984 329 ASN A CA 1
ATOM 2490 C C . ASN A 1 329 ? -23.96200 60.12500 -14.88700 1.000 15.54346 329 ASN A C 1
ATOM 2491 O O . ASN A 1 329 ? -22.86900 60.10200 -14.29900 1.000 14.79220 329 ASN A O 1
ATOM 2496 N N . PRO A 1 330 ? -24.41000 59.05400 -15.56300 1.000 14.75570 330 PRO A N 1
ATOM 2497 C CA . PRO A 1 330 ? -23.67300 57.78500 -15.50200 1.000 12.31028 330 PRO A CA 1
ATOM 2498 C C . PRO A 1 330 ? -22.26400 57.89500 -16.06700 1.000 16.64930 330 PRO A C 1
ATOM 2499 O O . PRO A 1 330 ? -21.98700 58.65000 -17.00400 1.000 15.63884 330 PRO A O 1
ATOM 2503 N N . TRP A 1 331 ? -21.38100 57.08800 -15.49800 1.000 16.31611 331 TRP A N 1
ATOM 2504 C CA . TRP A 1 331 ? -20.00500 57.00700 -15.95600 1.000 18.54982 331 TRP A CA 1
ATOM 2505 C C . TRP A 1 331 ? -19.42300 55.71700 -15.42000 1.000 19.30297 331 TRP A C 1
ATOM 2506 O O . TRP A 1 331 ? -19.72600 55.32000 -14.28900 1.000 15.49999 331 TRP A O 1
ATOM 2517 N N . SER A 1 332 ? -18.56400 55.08100 -16.21000 1.000 17.96797 332 SER A N 1
ATOM 2518 C CA . SER A 1 332 ? -17.78000 54.01300 -15.61400 1.000 15.28153 332 SER A CA 1
ATOM 2519 C C . SER A 1 332 ? -16.42800 53.97200 -16.29000 1.000 18.47833 332 SER A C 1
ATOM 2520 O O . SER A 1 332 ? -16.28200 54.41000 -17.42800 1.000 18.45182 332 SER A O 1
ATOM 2523 N N . TYR A 1 333 ? -15.44500 53.46100 -15.54900 1.000 14.92708 333 TYR A N 1
ATOM 2524 C CA . TYR A 1 333 ? -14.07700 53.28900 -16.02400 1.000 14.83780 333 TYR A CA 1
ATOM 2525 C C . TYR A 1 333 ? -13.98700 52.06100 -16.93500 1.000 15.96288 333 TYR A C 1
ATOM 2526 O O . TYR A 1 333 ? -14.54900 51.01400 -16.61200 1.000 16.76901 333 TYR A O 1
ATOM 2535 N N . PRO A 1 334 ? -13.32300 52.15900 -18.09000 1.000 15.02984 334 PRO A N 1
ATOM 2536 C CA . PRO A 1 334 ? -13.36800 51.06200 -19.07200 1.000 18.96339 334 PRO A CA 1
ATOM 2537 C C . PRO A 1 334 ? -12.74100 49.78000 -18.53600 1.000 22.34944 334 PRO A C 1
ATOM 2538 O O . PRO A 1 334 ? -11.76100 49.81000 -17.79200 1.000 17.91632 334 PRO A O 1
ATOM 2542 N N . SER A 1 335 ? -13.30300 48.63800 -18.93600 1.000 21.86873 335 SER A N 1
ATOM 2543 C CA . SER A 1 335 ? -12.77100 47.37100 -18.44400 1.000 25.46236 335 SER A CA 1
ATOM 2544 C C . SER A 1 335 ? -11.49700 46.94800 -19.16900 1.000 27.10928 335 SER A C 1
ATOM 2545 O O . SER A 1 335 ? -10.75000 46.11700 -18.64100 1.000 32.46039 335 SER A O 1
ATOM 2548 N N A GLU A 1 336 ? -11.22000 47.50400 -20.34100 0.502 24.73625 336 GLU A N 1
ATOM 2549 N N B GLU A 1 336 ? -11.22100 47.49600 -20.34800 0.498 24.73746 336 GLU A N 1
ATOM 2550 C CA A GLU A 1 336 ? -9.99800 47.20300 -21.08400 0.502 30.08082 336 GLU A CA 1
ATOM 2551 C CA B GLU A 1 336 ? -9.99300 47.19200 -21.08300 0.498 30.07988 336 GLU A CA 1
ATOM 2552 C C A GLU A 1 336 ? -9.15700 48.47200 -21.15100 0.502 24.29032 336 GLU A C 1
ATOM 2553 C C B GLU A 1 336 ? -9.15300 48.46100 -21.15600 0.498 24.28892 336 GLU A C 1
ATOM 2554 O O A GLU A 1 336 ? -9.45600 49.37900 -21.93100 0.502 27.50131 336 GLU A O 1
ATOM 2555 O O B GLU A 1 336 ? -9.44700 49.36000 -21.94700 0.498 27.51048 336 GLU A O 1
ATOM 2566 N N . THR A 1 337 ? -8.12400 48.54700 -20.31300 1.000 24.03719 337 THR A N 1
ATOM 2567 C CA . THR A 1 337 ? -7.19500 49.67000 -20.33300 1.000 22.63511 337 THR A CA 1
ATOM 2568 C C . THR A 1 337 ? -5.79000 49.15000 -20.06200 1.000 22.73925 337 THR A C 1
ATOM 2569 O O . THR A 1 337 ? -5.61600 48.06200 -19.51900 1.000 19.34482 337 THR A O 1
ATOM 2573 N N . THR A 1 338 ? -4.77500 49.95100 -20.39800 1.000 19.18394 338 THR A N 1
ATOM 2574 C CA . THR A 1 338 ? -3.41900 49.50200 -20.08800 1.000 21.53754 338 THR A CA 1
ATOM 2575 C C . THR A 1 338 ? -3.18300 49.42500 -18.57900 1.000 20.15049 338 THR A C 1
ATOM 2576 O O . THR A 1 338 ? -2.35700 48.62200 -18.12500 1.000 18.71857 338 THR A O 1
ATOM 2580 N N . TRP A 1 339 ? -3.90300 50.24400 -17.80000 1.000 17.54971 339 TRP A N 1
ATOM 2581 C CA . TRP A 1 339 ? -3.86500 50.17500 -16.34100 1.000 16.46045 339 TRP A CA 1
ATOM 2582 C C . TRP A 1 339 ? -4.31500 48.80500 -15.86600 1.000 18.05551 339 TRP A C 1
ATOM 2583 O O . TRP A 1 339 ? -3.59800 48.11500 -15.12300 1.000 16.16968 339 TRP A O 1
ATOM 2594 N N . TRP A 1 340 ? -5.50700 48.38200 -16.30500 1.000 16.59384 340 TRP A N 1
ATOM 2595 C CA . TRP A 1 340 ? -6.00500 47.07000 -15.89100 1.000 16.92090 340 TRP A CA 1
ATOM 2596 C C . TRP A 1 340 ? -5.03700 45.96700 -16.29600 1.000 16.82469 340 TRP A C 1
ATOM 2597 O O . TRP A 1 340 ? -4.83600 45.00600 -15.55000 1.000 17.48857 340 TRP A O 1
ATOM 2608 N N . THR A 1 341 ? -4.46300 46.07400 -17.49200 1.000 16.60286 341 THR A N 1
ATOM 2609 C CA . THR A 1 341 ? -3.56000 45.03400 -17.97100 1.000 18.27311 341 THR A CA 1
ATOM 2610 C C . THR A 1 341 ? -2.32300 44.95200 -17.09100 1.000 19.31943 341 THR A C 1
ATOM 2611 O O . THR A 1 341 ? -1.88900 43.85200 -16.72200 1.000 19.87028 341 THR A O 1
ATOM 2615 N N . GLY A 1 342 ? -1.77400 46.10800 -16.70500 1.000 17.89396 342 GLY A N 1
ATOM 2616 C CA . GLY A 1 342 ? -0.62000 46.10900 -15.82800 1.000 21.55050 342 GLY A CA 1
ATOM 2617 C C . GLY A 1 342 ? -0.94300 45.62200 -14.42600 1.000 18.57317 342 GLY A C 1
ATO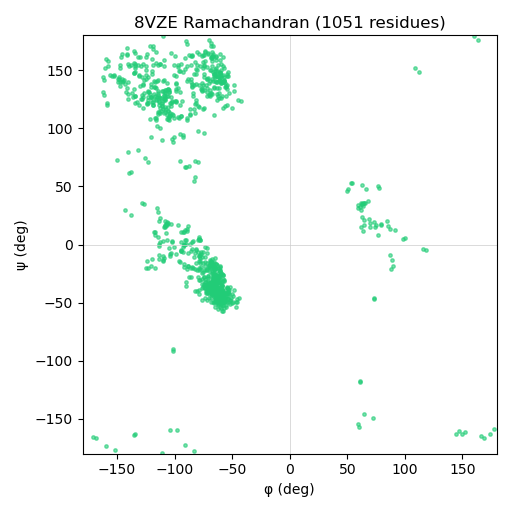M 2618 O O . GLY A 1 342 ? -0.14500 44.91300 -13.80800 1.000 19.10196 342 GLY A O 1
ATOM 2619 N N . LEU A 1 343 ? -2.11200 45.99300 -13.90400 1.000 14.76706 343 LEU A N 1
ATOM 2620 C CA . LEU A 1 343 ? -2.51700 45.48000 -12.60500 1.000 16.23403 343 LEU A CA 1
ATOM 2621 C C . LEU A 1 343 ? -2.65500 43.95900 -12.64400 1.000 18.99456 343 LEU A C 1
ATOM 2622 O O . LEU A 1 343 ? -2.16800 43.26500 -11.75000 1.000 17.84367 343 LEU A O 1
ATOM 2627 N N A GLN A 1 344 ? -3.29800 43.43400 -13.69100 0.548 16.59589 344 GLN A N 1
ATOM 2628 N N B GLN A 1 344 ? -3.31300 43.42300 -13.67400 0.452 16.62425 344 GLN A N 1
ATOM 2629 C CA A GLN A 1 344 ? -3.53300 41.99600 -13.79700 0.548 19.54115 344 GLN A CA 1
ATOM 2630 C CA B GLN A 1 344 ? -3.51000 41.97700 -13.72700 0.452 19.51879 344 GLN A CA 1
ATOM 2631 C C A GLN A 1 344 ? -2.22700 41.22900 -13.97600 0.548 18.47944 344 GLN A C 1
ATOM 2632 C C B GLN A 1 344 ? -2.20000 41.23200 -13.93700 0.452 18.49610 344 GLN A C 1
ATOM 2633 O O A GLN A 1 344 ? -2.08100 40.11700 -13.45100 0.548 20.50366 344 GLN A O 1
ATOM 2634 O O B GLN A 1 344 ? -2.03400 40.12500 -13.40700 0.452 20.47126 344 GLN A O 1
ATOM 2645 N N . SER A 1 345 ? -1.26500 41.81200 -14.69600 1.000 17.08872 345 SER A N 1
ATOM 2646 C CA . SER A 1 345 ? 0.03300 41.16300 -14.87600 1.000 17.44853 345 SER A CA 1
ATOM 2647 C C . SER A 1 345 ? 0.73300 41.00900 -13.54400 1.000 20.20914 345 SER A C 1
ATOM 2648 O O . SER A 1 345 ? 1.28500 39.94500 -13.23500 1.000 20.17435 345 SER A O 1
ATOM 2651 N N . LYS A 1 346 ? 0.68600 42.06100 -12.72900 1.000 18.71017 346 LYS A N 1
ATOM 2652 C CA . LYS A 1 346 ? 1.30800 42.03100 -11.41000 1.000 20.05728 346 LYS A CA 1
ATOM 2653 C C . LYS A 1 346 ? 0.60100 41.06000 -10.47400 1.000 18.87943 346 LYS A C 1
ATOM 2654 O O . LYS A 1 346 ? 1.25400 40.34600 -9.70000 1.000 19.47398 346 LYS A O 1
ATOM 2660 N N . ILE A 1 347 ? -0.73300 41.05100 -10.48900 1.000 18.15416 347 ILE A N 1
ATOM 2661 C CA . ILE A 1 347 ? -1.47100 40.08400 -9.69100 1.000 17.70435 347 ILE A CA 1
ATOM 2662 C C . ILE A 1 347 ? -1.04600 38.66700 -10.05900 1.000 19.70997 347 ILE A C 1
ATOM 2663 O O . ILE A 1 347 ? -0.78700 37.82600 -9.18200 1.000 18.76904 347 ILE A O 1
ATOM 2668 N N . ALA A 1 348 ? -1.02700 38.36400 -11.36200 1.000 17.46310 348 ALA A N 1
ATOM 2669 C CA . ALA A 1 348 ? -0.71400 36.99600 -11.78000 1.000 18.35023 348 ALA A CA 1
ATOM 2670 C C . ALA A 1 348 ? 0.69900 36.60900 -11.37000 1.000 26.01014 348 ALA A C 1
ATOM 2671 O O . ALA A 1 348 ? 0.93500 35.48000 -10.92800 1.000 22.01182 348 ALA A O 1
ATOM 2673 N N . ALA A 1 349 ? 1.65000 37.53800 -11.48100 1.000 19.05136 349 ALA A N 1
ATOM 2674 C CA . ALA A 1 349 ? 3.02000 37.21200 -11.10400 1.000 21.47747 349 ALA A CA 1
ATOM 2675 C C . ALA A 1 349 ? 3.13800 36.94800 -9.60900 1.000 23.04992 349 ALA A C 1
ATOM 2676 O O . ALA A 1 349 ? 3.85900 36.02900 -9.19500 1.000 22.12493 349 ALA A O 1
ATOM 2678 N N . ASN A 1 350 ? 2.44600 37.73900 -8.77900 1.000 17.71475 350 ASN A N 1
ATOM 2679 C CA . ASN A 1 350 ? 2.53700 37.51000 -7.34300 1.000 21.21902 350 ASN A CA 1
ATOM 2680 C C . ASN A 1 350 ? 1.81000 36.23000 -6.94600 1.000 25.89310 350 ASN A C 1
ATOM 2681 O O . ASN A 1 350 ? 2.27500 35.51400 -6.05300 1.000 21.96389 350 ASN A O 1
ATOM 2686 N N . ALA A 1 351 ? 0.71000 35.90000 -7.63100 1.000 21.11542 351 ALA A N 1
ATOM 2687 C CA . ALA A 1 351 ? 0.07000 34.60300 -7.44000 1.000 23.21717 351 ALA A CA 1
ATOM 2688 C C . ALA A 1 351 ? 1.02800 33.45900 -7.75900 1.000 24.52491 351 ALA A C 1
ATOM 2689 O O . ALA A 1 351 ? 1.12200 32.48000 -7.00500 1.000 24.59361 351 ALA A O 1
ATOM 2691 N N . ALA A 1 352 ? 1.74400 33.55600 -8.88000 1.000 19.25533 352 ALA A N 1
ATOM 2692 C CA . ALA A 1 352 ? 2.67300 32.48100 -9.23400 1.000 17.46601 352 ALA A CA 1
ATOM 2693 C C . ALA A 1 352 ? 3.80600 32.36800 -8.22400 1.000 19.90042 352 ALA A C 1
ATOM 2694 O O . ALA A 1 352 ? 4.27500 31.26000 -7.94600 1.000 19.58335 352 ALA A O 1
ATOM 2696 N N . THR A 1 353 ? 4.24400 33.48800 -7.64800 1.000 20.22564 353 THR A N 1
ATOM 2697 C CA . THR A 1 353 ? 5.34500 33.43200 -6.68600 1.000 22.76890 353 THR A CA 1
ATOM 2698 C C . THR A 1 353 ? 4.94500 32.68300 -5.41700 1.000 26.38027 353 THR A C 1
ATOM 2699 O O . THR A 1 353 ? 5.73200 31.88700 -4.88000 1.000 22.53832 353 THR A O 1
ATOM 2703 N N . VAL A 1 354 ? 3.72700 32.90900 -4.92500 1.000 21.46952 354 VAL A N 1
ATOM 2704 C CA . VAL A 1 354 ? 3.35700 32.32800 -3.63600 1.000 19.86884 354 VAL A CA 1
ATOM 2705 C C . VAL A 1 354 ? 2.77100 30.92500 -3.74900 1.000 20.82590 354 VAL A C 1
ATOM 2706 O O . VAL A 1 354 ? 2.73400 30.20900 -2.74500 1.000 19.16192 354 VAL A O 1
ATOM 2710 N N . GLU A 1 355 ? 2.30500 30.50900 -4.93100 1.000 17.88704 355 GLU A N 1
ATOM 2711 C CA . GLU A 1 355 ? 1.67100 29.19700 -5.04600 1.000 20.60209 355 GLU A CA 1
ATOM 2712 C C . GLU A 1 355 ? 2.55700 28.06000 -4.53500 1.000 21.38141 355 GLU A C 1
ATOM 2713 O O . GLU A 1 355 ? 2.06200 27.21500 -3.76900 1.000 19.95418 355 GLU A O 1
ATOM 2719 N N . PRO A 1 356 ? 3.84500 27.98600 -4.87000 1.000 18.53273 356 PRO A N 1
ATOM 2720 C CA . PRO A 1 356 ? 4.65700 26.88900 -4.31400 1.000 21.51664 356 PRO A CA 1
ATOM 2721 C C . PRO A 1 356 ? 4.77400 26.95600 -2.81300 1.000 19.03896 356 PRO A C 1
ATOM 2722 O O . PRO A 1 356 ? 4.94300 25.91400 -2.17100 1.000 19.09880 356 PRO A O 1
ATOM 2726 N N . MET A 1 357 ? 4.72100 28.16300 -2.23400 1.000 16.53597 357 MET A N 1
ATOM 2727 C CA . MET A 1 357 ? 4.86500 28.27400 -0.78600 1.000 14.91881 357 MET A CA 1
ATOM 2728 C C . MET A 1 357 ? 3.65500 27.67400 -0.08500 1.000 16.58905 357 MET A C 1
ATOM 2729 O O . MET A 1 357 ? 3.80600 27.01900 0.95100 1.000 15.64351 357 MET A O 1
ATOM 2734 N N . PHE A 1 358 ? 2.45300 27.84300 -0.66300 1.000 15.06507 358 PHE A N 1
ATOM 2735 C CA . PHE A 1 358 ? 1.26000 27.24600 -0.06800 1.000 17.78304 358 PHE A CA 1
ATOM 2736 C C . PHE A 1 358 ? 1.35700 25.72900 -0.04900 1.000 20.27460 358 PHE A C 1
ATOM 2737 O O . PHE A 1 358 ? 0.75100 25.08000 0.81500 1.000 18.30527 358 PHE A O 1
ATOM 2745 N N . ASN A 1 359 ? 2.11300 25.14400 -0.98800 1.000 18.20668 359 ASN A N 1
ATOM 2746 C CA . ASN A 1 359 ? 2.12700 23.69300 -1.17400 1.000 17.51974 359 ASN A CA 1
ATOM 2747 C C . ASN A 1 359 ? 3.41200 23.02500 -0.69800 1.000 18.51861 359 ASN A C 1
ATOM 2748 O O . ASN A 1 359 ? 3.61000 21.83900 -0.95800 1.000 19.09321 359 ASN A O 1
ATOM 2753 N N . ASP A 1 360 ? 4.27600 23.75100 -0.00800 1.000 15.48631 360 ASP A N 1
ATOM 2754 C CA . ASP A 1 360 ? 5.54500 23.22600 0.48600 1.000 14.64342 360 ASP A CA 1
ATOM 2755 C C . ASP A 1 360 ? 5.32200 22.49200 1.80900 1.000 14.38833 360 ASP A C 1
ATOM 2756 O O . ASP A 1 360 ? 4.93600 23.12000 2.81000 1.000 14.60841 360 ASP A O 1
ATOM 2761 N N . ASP A 1 361 ? 5.57800 21.18000 1.82600 1.000 15.52982 361 ASP A N 1
ATOM 2762 C CA . ASP A 1 361 ? 5.41800 20.39900 3.04700 1.000 13.29442 361 ASP A CA 1
ATOM 2763 C C . ASP A 1 361 ? 6.69200 20.28200 3.87800 1.000 15.36727 361 ASP A C 1
ATOM 2764 O O . ASP A 1 361 ? 6.72400 19.47100 4.80800 1.000 15.08915 361 ASP A O 1
ATOM 2769 N N . SER A 1 362 ? 7.73600 21.05300 3.56800 1.000 16.18089 362 SER A N 1
ATOM 2770 C CA . SER A 1 362 ? 8.96100 21.01500 4.36800 1.000 14.52368 362 SER A CA 1
ATOM 2771 C C . SER A 1 362 ? 8.66200 21.24400 5.84800 1.000 13.74173 362 SER A C 1
ATOM 2772 O O . SER A 1 362 ? 7.76800 22.01900 6.21100 1.000 15.69105 362 SER A O 1
ATOM 2775 N N . VAL A 1 363 ? 9.43000 20.56500 6.69600 1.000 14.47944 363 VAL A N 1
ATOM 2776 C CA . VAL A 1 363 ? 9.37100 20.72600 8.14400 1.000 12.63867 363 VAL A CA 1
ATOM 2777 C C . VAL A 1 363 ? 10.76200 21.13200 8.61500 1.000 14.91233 363 VAL A C 1
ATOM 2778 O O . VAL A 1 363 ? 11.73900 20.47600 8.24700 1.000 16.78001 363 VAL A O 1
ATOM 2782 N N . PRO A 1 364 ? 10.91200 22.18500 9.44400 1.000 14.47764 364 PRO A N 1
ATOM 2783 C CA . PRO A 1 364 ? 9.86000 23.03000 10.04600 1.000 13.95692 364 PRO A CA 1
ATOM 2784 C C . PRO A 1 364 ? 9.10700 23.81400 8.97400 1.000 16.55289 364 PRO A C 1
ATOM 2785 O O . PRO A 1 364 ? 9.67300 24.23600 7.96900 1.000 15.65956 364 PRO A O 1
ATOM 2789 N N . MET A 1 365 ? 7.81100 23.99000 9.18500 1.000 12.25232 365 MET A N 1
ATOM 2790 C CA . MET A 1 365 ? 6.88600 24.48000 8.17200 1.000 13.63258 365 MET A CA 1
ATOM 2791 C C . MET A 1 365 ? 7.02700 25.98400 7.95100 1.000 12.32926 365 MET A C 1
ATOM 2792 O O . MET A 1 365 ? 7.57200 26.72200 8.78900 1.000 16.52409 365 MET A O 1
ATOM 2797 N N . GLY A 1 366 ? 6.48300 26.44900 6.80900 1.000 14.61593 366 GLY A N 1
ATOM 2798 C CA . GLY A 1 366 ? 6.44700 27.86300 6.49500 1.000 14.41989 366 GLY A CA 1
ATOM 2799 C C . GLY A 1 366 ? 5.09700 28.50600 6.79100 1.000 15.94372 366 GLY A C 1
ATOM 2800 O O . GLY A 1 366 ? 4.07700 27.83100 6.95000 1.000 12.68973 366 GLY A O 1
ATOM 2801 N N . TYR A 1 367 ? 5.10900 29.83900 6.88200 1.000 11.92737 367 TYR A N 1
ATOM 2802 C CA . TYR A 1 367 ? 3.87100 30.58800 7.10000 1.000 14.92905 367 TYR A CA 1
ATOM 2803 C C . TYR A 1 367 ? 2.78100 30.22600 6.09200 1.000 11.43398 367 TYR A C 1
ATOM 2804 O O . TYR A 1 367 ? 1.61200 30.06200 6.46700 1.000 11.30851 367 TYR A O 1
ATOM 2813 N N . TYR A 1 368 ? 3.12400 30.19400 4.79700 1.000 16.24960 368 TYR A N 1
ATOM 2814 C CA . TYR A 1 368 ? 2.07300 30.03900 3.78700 1.000 16.15069 368 TYR A CA 1
ATOM 2815 C C . TYR A 1 368 ? 1.42900 28.66100 3.87600 1.000 14.45926 368 TYR A C 1
ATOM 2816 O O . TYR A 1 368 ? 0.20500 28.52200 3.69100 1.000 15.28375 368 TYR A O 1
ATOM 2825 N N . ARG A 1 369 ? 2.23600 27.63800 4.17900 1.000 14.40767 369 ARG A N 1
ATOM 2826 C CA . ARG A 1 369 ? 1.71800 26.27800 4.27300 1.000 14.90584 369 ARG A CA 1
ATOM 2827 C C . ARG A 1 369 ? 0.72900 26.16800 5.41600 1.000 13.47165 369 ARG A C 1
ATOM 2828 O O . ARG A 1 369 ? -0.34000 25.56900 5.26300 1.000 14.71642 369 ARG A O 1
ATOM 2836 N N . VAL A 1 370 ? 1.07100 26.76500 6.56200 1.000 11.58489 370 VAL A N 1
ATOM 2837 C CA . VAL A 1 370 ? 0.20100 26.70900 7.73800 1.000 12.26817 370 VAL A CA 1
ATOM 2838 C C . VAL A 1 370 ? -1.05000 27.55300 7.52900 1.000 16.10490 370 VAL A C 1
ATOM 2839 O O . VAL A 1 370 ? -2.17600 27.11600 7.81800 1.000 12.76198 370 VAL A O 1
ATOM 2843 N N . LEU A 1 371 ? -0.87800 28.78100 7.02800 1.000 14.18373 371 LEU A N 1
ATOM 2844 C CA . LEU A 1 371 ? -2.03100 29.65000 6.84100 1.000 14.13409 371 LEU A CA 1
ATOM 2845 C C . LEU A 1 371 ? -2.98800 29.12800 5.76600 1.000 16.56757 371 LEU A C 1
ATOM 2846 O O . LEU A 1 371 ? -4.19400 29.40300 5.83300 1.000 15.73275 371 LEU A O 1
ATOM 2851 N N . ARG A 1 372 ? -2.48500 28.36200 4.79600 1.000 13.94018 372 ARG A N 1
ATOM 2852 C CA . ARG A 1 372 ? -3.36800 27.71100 3.82800 1.000 15.30908 372 ARG A CA 1
ATOM 2853 C C . ARG A 1 372 ? -4.45600 26.90300 4.52900 1.000 16.30121 372 ARG A C 1
ATOM 2854 O O . ARG A 1 372 ? -5.63800 26.98600 4.17200 1.000 16.42384 372 ARG A O 1
ATOM 2862 N N . ASP A 1 373 ? -4.06100 26.06900 5.50000 1.000 13.71762 373 ASP A N 1
ATOM 2863 C CA . ASP A 1 373 ? -5.03500 25.19400 6.14000 1.000 17.62642 373 ASP A CA 1
ATOM 2864 C C . ASP A 1 373 ? -5.91200 25.94500 7.13700 1.000 17.15271 373 ASP A C 1
ATOM 2865 O O . ASP A 1 373 ? -7.09400 25.59200 7.29500 1.000 18.03163 373 ASP A O 1
ATOM 2870 N N . ILE A 1 374 ? -5.38700 27.01100 7.75500 1.000 14.21670 374 ILE A N 1
ATOM 2871 C CA . ILE A 1 374 ? -6.23500 27.85300 8.58700 1.000 15.01094 374 ILE A CA 1
ATOM 2872 C C . ILE A 1 374 ? -7.29700 28.52000 7.73500 1.000 16.57659 374 ILE A C 1
ATOM 2873 O O . ILE A 1 374 ? -8.49000 28.48200 8.06000 1.000 15.63459 374 ILE A O 1
ATOM 2878 N N . ARG A 1 375 ? -6.87800 29.11700 6.61300 1.000 14.29982 375 ARG A N 1
ATOM 2879 C CA . ARG A 1 375 ? -7.81100 29.78200 5.70800 1.000 14.44366 375 ARG A CA 1
ATOM 2880 C C . ARG A 1 375 ? -8.94700 28.85900 5.30700 1.000 17.87990 375 ARG A C 1
ATOM 2881 O O . ARG A 1 375 ? -10.11900 29.25300 5.30900 1.000 18.95630 375 ARG A O 1
ATOM 2889 N N . ASP A 1 376 ? -8.60900 27.63000 4.92100 1.000 15.10308 376 ASP A N 1
ATOM 2890 C CA . ASP A 1 376 ? -9.64900 26.75500 4.39100 1.000 17.17471 376 ASP A CA 1
ATOM 2891 C C . ASP A 1 376 ? -10.63400 26.25600 5.46000 1.000 18.54111 376 ASP A C 1
ATOM 2892 O O . ASP A 1 376 ? -11.64500 25.65200 5.09500 1.000 22.38663 376 ASP A O 1
ATOM 2897 N N . LEU A 1 377 ? -10.39800 26.51500 6.74500 1.000 18.83788 377 LEU A N 1
ATOM 2898 C CA . LEU A 1 377 ? -11.32800 26.11900 7.81300 1.000 18.26318 377 LEU A CA 1
ATOM 2899 C C . LEU A 1 377 ? -12.00300 27.28200 8.53000 1.000 21.06305 377 LEU A C 1
ATOM 2900 O O . LEU A 1 377 ? -12.75600 27.05100 9.48400 1.000 27.17101 377 LEU A O 1
ATOM 2905 N N . ILE A 1 378 ? -11.75900 28.51700 8.13000 1.000 16.88571 378 ILE A N 1
ATOM 2906 C CA . ILE A 1 378 ? -12.41400 29.64100 8.80200 1.000 18.35852 378 ILE A CA 1
ATOM 2907 C C . ILE A 1 378 ? -13.81400 29.78100 8.21600 1.000 21.63913 378 ILE A C 1
ATOM 2908 O O . ILE A 1 378 ? -13.94900 30.00600 7.00900 1.000 20.98133 378 ILE A O 1
ATOM 2913 N N . PRO A 1 379 ? -14.87600 29.69800 9.01400 1.000 18.53883 379 PRO A N 1
ATOM 2914 C CA . PRO A 1 379 ? -16.21200 30.00100 8.48500 1.000 19.49220 379 PRO A CA 1
ATOM 2915 C C . PRO A 1 379 ? -16.24300 31.37200 7.81700 1.000 22.37228 379 PRO A C 1
ATOM 2916 O O . PRO A 1 379 ? -15.55300 32.29600 8.23800 1.000 21.71805 379 PRO A O 1
ATOM 2920 N N . LYS A 1 380 ? -17.08900 31.52300 6.79000 1.000 19.35960 380 LYS A N 1
ATOM 2921 C CA . LYS A 1 380 ? -17.08500 32.77500 6.02600 1.000 21.40870 380 LYS A CA 1
ATOM 2922 C C . LYS A 1 380 ? -17.60500 33.97200 6.81100 1.000 22.01282 380 LYS A C 1
ATOM 2923 O O . LYS A 1 380 ? -17.35400 35.11900 6.41200 1.000 24.45136 380 LYS A O 1
ATOM 2929 N N . ASP A 1 381 ? -18.33900 33.75900 7.89700 1.000 18.29898 381 ASP A N 1
ATOM 2930 C CA . ASP A 1 381 ? -18.77200 34.88500 8.71000 1.000 20.77032 381 ASP A CA 1
ATOM 2931 C C . ASP A 1 381 ? -18.02500 34.93800 10.03100 1.000 18.67834 381 ASP A C 1
ATOM 2932 O O . ASP A 1 381 ? -18.45900 35.63100 10.95300 1.000 24.90280 381 ASP A O 1
ATOM 2937 N N . ALA A 1 382 ? -16.92200 34.21300 10.13700 1.000 16.76264 382 ALA A N 1
ATOM 2938 C CA . ALA A 1 382 ? -16.15600 34.25500 11.37300 1.000 13.02629 382 ALA A CA 1
ATOM 2939 C C . ALA A 1 382 ? -15.52300 35.62700 11.55600 1.000 17.48934 382 ALA A C 1
ATOM 2940 O O . ALA A 1 382 ? -15.32500 36.38400 10.60200 1.000 16.88001 382 ALA A O 1
ATOM 2942 N N . ILE A 1 383 ? -15.19700 35.94600 12.80200 1.000 11.34878 383 ILE A N 1
ATOM 2943 C CA . ILE A 1 383 ? -14.38000 37.11300 13.10200 1.000 10.00307 383 ILE A CA 1
ATOM 2944 C C . ILE A 1 383 ? -12.94700 36.65800 13.31400 1.000 10.40478 383 ILE A C 1
ATOM 2945 O O . ILE A 1 383 ? -12.69400 35.73800 14.10300 1.000 13.90124 383 ILE A O 1
ATOM 2950 N N . ILE A 1 384 ? -12.00000 37.34400 12.67100 1.000 9.42238 384 ILE A N 1
ATOM 2951 C CA . ILE A 1 384 ? -10.59500 36.99300 12.73900 1.000 9.75853 384 ILE A CA 1
ATOM 2952 C C . ILE A 1 384 ? -9.87600 38.04800 13.56800 1.000 14.65624 384 ILE A C 1
ATOM 2953 O O . ILE A 1 384 ? -9.95300 39.24800 13.26700 1.000 13.25684 384 ILE A O 1
ATOM 2958 N N . SER A 1 385 ? -9.16900 37.60000 14.60300 1.000 10.87243 385 SER A N 1
ATOM 2959 C CA . SER A 1 385 ? -8.26500 38.43500 15.38700 1.000 12.96409 385 SER A CA 1
ATOM 2960 C C . SER A 1 385 ? -6.86000 37.98500 15.01200 1.000 16.22873 385 SER A C 1
ATOM 2961 O O . SER A 1 385 ? -6.52700 36.81800 15.21000 1.000 14.84188 385 SER A O 1
ATOM 2964 N N . ASN A 1 386 ? -6.05500 38.86300 14.41100 1.000 9.78533 386 ASN A N 1
ATOM 2965 C CA . ASN A 1 386 ? -4.78000 38.43500 13.82800 1.000 11.67064 386 ASN A CA 1
ATOM 2966 C C . ASN A 1 386 ? -3.71100 39.41500 14.30100 1.000 10.35100 386 ASN A C 1
ATOM 2967 O O . ASN A 1 386 ? -3.87700 40.62300 14.12400 1.000 12.68595 386 ASN A O 1
ATOM 2972 N N . GLU A 1 387 ? -2.66200 38.91800 14.97000 1.000 9.16323 387 GLU A N 1
ATOM 2973 C CA . GLU A 1 387 ? -1.71200 39.79800 15.64700 1.000 12.78925 387 GLU A CA 1
ATOM 2974 C C . GLU A 1 387 ? -0.30600 39.21200 15.62500 1.000 11.78271 387 GLU A C 1
ATOM 2975 O O . GLU A 1 387 ? -0.13700 38.00800 15.77600 1.000 13.23388 387 GLU A O 1
ATOM 2981 N N . GLY A 1 388 ? 0.69900 40.06500 15.40900 1.000 10.55694 388 GLY A N 1
ATOM 2982 C CA . GLY A 1 388 ? 2.08600 39.65100 15.36700 1.000 13.25487 388 GLY A CA 1
ATOM 2983 C C . GLY A 1 388 ? 2.81500 40.52700 14.37400 1.000 17.74127 388 GLY A C 1
ATOM 2984 O O . GLY A 1 388 ? 2.33700 41.60300 14.03200 1.000 18.32530 388 GLY A O 1
ATOM 2985 N N . ALA A 1 389 ? 3.96500 40.05700 13.91800 1.000 14.77517 389 ALA A N 1
ATOM 2986 C CA . ALA A 1 389 ? 4.62300 40.74000 12.81200 1.000 12.96949 389 ALA A CA 1
ATOM 2987 C C . ALA A 1 389 ? 4.33400 39.94300 11.54800 1.000 11.57833 389 ALA A C 1
ATOM 2988 O O . ALA A 1 389 ? 3.31500 40.19300 10.89300 1.000 12.24123 389 ALA A O 1
ATOM 2990 N N . SER A 1 390 ? 5.19000 38.98400 11.17700 1.000 13.58097 390 SER A N 1
ATOM 2991 C CA . SER A 1 390 ? 4.88200 38.24300 9.94700 1.000 13.15863 390 SER A CA 1
ATOM 2992 C C . SER A 1 390 ? 3.59800 37.41400 10.06800 1.000 10.22076 390 SER A C 1
ATOM 2993 O O . SER A 1 390 ? 2.91300 37.19100 9.06400 1.000 13.24862 390 SER A O 1
ATOM 2996 N N . THR A 1 391 ? 3.25200 36.94000 11.26300 1.000 10.45955 391 THR A N 1
ATOM 2997 C CA . THR A 1 391 ? 1.98700 36.21200 11.40700 1.000 11.90553 391 THR A CA 1
ATOM 2998 C C . THR A 1 391 ? 0.79700 37.08600 10.98900 1.000 15.99487 391 THR A C 1
ATOM 2999 O O . THR A 1 391 ? -0.13700 36.62400 10.31300 1.000 11.72054 391 THR A O 1
ATOM 3003 N N . MET A 1 392 ? 0.84000 38.36300 11.34300 1.000 11.48771 392 MET A N 1
ATOM 3004 C CA . MET A 1 392 ? -0.24600 39.27900 11.02300 1.000 13.07744 392 MET A CA 1
ATOM 3005 C C . MET A 1 392 ? -0.15400 39.77100 9.58200 1.000 11.09510 392 MET A C 1
ATOM 3006 O O . MET A 1 392 ? -1.17800 39.90200 8.90200 1.000 14.21959 392 MET A O 1
ATOM 3011 N N . ASP A 1 393 ? 1.06300 40.05100 9.10800 1.000 13.58611 393 ASP A N 1
ATOM 3012 C CA . ASP A 1 393 ? 1.23500 40.61200 7.77200 1.000 15.85049 393 ASP A CA 1
ATOM 3013 C C . ASP A 1 393 ? 0.94900 39.56900 6.70100 1.000 13.56637 393 ASP A C 1
ATOM 3014 O O . ASP A 1 393 ? 0.27900 39.86700 5.70300 1.000 15.21876 393 ASP A O 1
ATOM 3019 N N . ILE A 1 394 ? 1.41400 38.33700 6.89600 1.000 12.51524 394 ILE A N 1
ATOM 3020 C CA . ILE A 1 394 ? 1.04100 37.30900 5.93100 1.000 14.32889 394 ILE A CA 1
ATOM 3021 C C . ILE A 1 394 ? -0.40000 36.85200 6.14700 1.000 12.50883 394 ILE A C 1
ATOM 3022 O O . ILE A 1 394 ? -1.11100 36.56600 5.17900 1.000 17.13558 394 ILE A O 1
ATOM 3027 N N . GLY A 1 395 ? -0.86400 36.83300 7.39900 1.000 15.08410 395 GLY A N 1
ATOM 3028 C CA . GLY A 1 395 ? -2.29600 36.59700 7.66100 1.000 13.61431 395 GLY A CA 1
ATOM 3029 C C . GLY A 1 395 ? -3.18900 37.59900 6.94300 1.000 16.36940 395 GLY A C 1
ATOM 3030 O O . GLY A 1 395 ? -4.16900 37.16900 6.31000 1.000 15.64893 395 GLY A O 1
ATOM 3031 N N A ARG A 1 396 ? -2.76500 38.86300 6.89600 0.456 12.11719 396 ARG A N 1
ATOM 3032 N N B ARG A 1 396 ? -2.76900 38.85600 6.88900 0.544 12.09730 396 ARG A N 1
ATOM 3033 C CA A ARG A 1 396 ? -3.53800 39.90400 6.17000 0.456 15.45835 396 ARG A CA 1
ATOM 3034 C CA B ARG A 1 396 ? -3.50900 39.89400 6.17800 0.544 15.46559 396 ARG A CA 1
ATOM 3035 C C A ARG A 1 396 ? -3.80700 39.41500 4.74000 0.456 17.96422 396 ARG A C 1
ATOM 3036 C C B ARG A 1 396 ? -3.72000 39.54900 4.70500 0.544 18.08655 396 ARG A C 1
ATOM 3037 O O A ARG A 1 396 ? -4.87900 39.74300 4.20100 0.456 16.38321 396 ARG A O 1
ATOM 3038 O O B ARG A 1 396 ? -4.79400 39.79700 4.15000 0.544 16.36777 396 ARG A O 1
ATOM 3053 N N . THR A 1 397 ? -2.75600 38.94200 4.06700 1.000 13.64628 397 THR A N 1
ATOM 3054 C CA . THR A 1 397 ? -2.83400 38.69300 2.60900 1.000 11.65371 397 THR A CA 1
ATOM 3055 C C . THR A 1 397 ? -3.53900 37.37300 2.35700 1.000 16.50108 397 THR A C 1
ATOM 3056 O O . THR A 1 397 ? -4.23100 37.25800 1.33200 1.000 16.21586 397 THR A O 1
ATOM 3060 N N . VAL A 1 398 ? -3.34800 36.40300 3.25200 1.000 16.76302 398 VAL A N 1
ATOM 3061 C CA . VAL A 1 398 ? -3.80000 35.00300 2.98300 1.000 15.77783 398 VAL A CA 1
ATOM 3062 C C . VAL A 1 398 ? -5.24400 34.78100 3.48400 1.000 16.30667 398 VAL A C 1
ATOM 3063 O O . VAL A 1 398 ? -5.97500 34.01700 2.83500 1.000 17.08258 398 VAL A O 1
ATOM 3067 N N . LEU A 1 399 ? -5.62400 35.39600 4.60700 1.000 11.85362 399 LEU A N 1
ATOM 3068 C CA . LEU A 1 399 ? -6.92100 35.10800 5.20400 1.000 11.73275 399 LEU A CA 1
ATOM 3069 C C . LEU A 1 399 ? -7.91700 36.13800 4.69800 1.000 16.72786 399 LEU A C 1
ATOM 3070 O O . LEU A 1 399 ? -7.80200 37.32200 5.05700 1.000 14.88183 399 LEU A O 1
ATOM 3075 N N . PRO A 1 400 ? -8.88200 35.76600 3.86500 1.000 14.82925 400 PRO A N 1
ATOM 3076 C CA . PRO A 1 400 ? -9.80600 36.76500 3.31700 1.000 13.20533 400 PRO A CA 1
ATOM 3077 C C . PRO A 1 400 ? -10.92200 37.07600 4.30100 1.000 15.61286 400 PRO A C 1
ATOM 3078 O O . PRO A 1 400 ? -11.26300 36.27000 5.17100 1.000 14.28293 400 PRO A O 1
ATOM 3082 N N . ASN A 1 401 ? -11.51300 38.25800 4.13100 1.000 11.08412 401 ASN A N 1
ATOM 3083 C CA . ASN A 1 401 ? -12.73200 38.64600 4.84100 1.000 11.00744 401 ASN A CA 1
ATOM 3084 C C . ASN A 1 401 ? -13.81000 38.94600 3.82300 1.000 12.88899 401 ASN A C 1
ATOM 3085 O O . ASN A 1 401 ? -13.53200 39.55300 2.78300 1.000 14.59575 401 ASN A O 1
ATOM 3090 N N . PHE A 1 402 ? -15.02900 38.48400 4.10700 1.000 11.27993 402 PHE A N 1
ATOM 3091 C CA . PHE A 1 402 ? -16.14300 38.61900 3.17900 1.000 12.84525 402 PHE A CA 1
ATOM 3092 C C . PHE A 1 402 ? -17.20000 39.61400 3.64900 1.000 14.68146 402 PHE A C 1
ATOM 3093 O O . PHE A 1 402 ? -18.12100 39.94500 2.86800 1.000 15.85064 402 PHE A O 1
ATOM 3101 N N . PHE A 1 403 ? -17.10400 40.07400 4.89000 1.000 14.96222 403 PHE A N 1
ATOM 3102 C CA . PHE A 1 403 ? -18.04400 41.01800 5.48400 1.000 17.13423 403 PHE A CA 1
ATOM 3103 C C . PHE A 1 403 ? -17.26700 42.10100 6.19700 1.000 16.78796 403 PHE A C 1
ATOM 3104 O O . PHE A 1 403 ? -16.14400 41.87000 6.65300 1.000 12.24322 403 PHE A O 1
ATOM 3112 N N . ALA A 1 404 ? -17.87000 43.29100 6.28700 1.000 12.95036 404 ALA A N 1
ATOM 3113 C CA . ALA A 1 404 ? -17.21700 44.40200 6.96900 1.000 16.89669 404 ALA A CA 1
ATOM 3114 C C . ALA A 1 404 ? -17.02900 44.12700 8.46500 1.000 10.51011 404 ALA A C 1
ATOM 3115 O O . ALA A 1 404 ? -17.84300 43.45100 9.11300 1.000 12.16761 404 ALA A O 1
ATOM 3117 N N . ARG A 1 405 ? -15.96700 44.69300 9.01500 1.000 11.18640 405 ARG A N 1
ATOM 3118 C CA . ARG A 1 405 ? -15.70900 44.66300 10.46400 1.000 11.75077 405 ARG A CA 1
ATOM 3119 C C . ARG A 1 405 ? -15.50900 43.23600 10.98000 1.000 15.29213 405 ARG A C 1
ATOM 3120 O O . ARG A 1 405 ? -15.90700 42.90800 12.11300 1.000 13.36694 405 ARG A O 1
ATOM 3128 N N . THR A 1 406 ? -14.89600 42.36800 10.17400 1.000 9.72601 406 THR A N 1
ATOM 3129 C CA . THR A 1 406 ? -14.63900 40.99700 10.61400 1.000 12.20300 406 THR A CA 1
ATOM 3130 C C . THR A 1 406 ? -13.14800 40.70700 10.74400 1.000 13.97405 406 THR A C 1
ATOM 3131 O O . THR A 1 406 ? -12.78500 39.55500 10.95900 1.000 12.61189 406 THR A O 1
ATOM 3135 N N . ARG A 1 407 ? -12.26700 41.70500 10.59200 1.000 10.36815 407 ARG A N 1
ATOM 3136 C CA . ARG A 1 407 ? -10.85200 41.53000 10.92500 1.000 10.11886 407 ARG A CA 1
ATOM 3137 C C . ARG A 1 407 ? -10.45100 42.52500 12.00000 1.000 12.70751 407 ARG A C 1
ATOM 3138 O O . ARG A 1 407 ? -10.64700 43.73200 11.83900 1.000 11.16371 407 ARG A O 1
ATOM 3146 N N . LEU A 1 408 ? -9.86500 42.03800 13.08200 1.000 10.58989 408 LEU A N 1
ATOM 3147 C CA . LEU A 1 408 ? -9.29800 42.91600 14.10400 1.000 10.62501 408 LEU A CA 1
ATOM 3148 C C . LEU A 1 408 ? -7.81200 42.62000 14.20100 1.000 11.73308 408 LEU A C 1
ATOM 3149 O O . LEU A 1 408 ? -7.42900 41.47600 14.46600 1.000 14.14943 408 LEU A O 1
ATOM 3154 N N . ASP A 1 409 ? -6.97000 43.62600 13.99900 1.000 11.19958 409 ASP A N 1
ATOM 3155 C CA . ASP A 1 409 ? -5.53000 43.38400 14.06900 1.000 8.92505 409 ASP A CA 1
ATOM 3156 C C . ASP A 1 409 ? -4.85800 44.48600 14.89100 1.000 10.37825 409 ASP A C 1
ATOM 3157 O O . ASP A 1 409 ? -5.49700 45.19100 15.68600 1.000 11.67943 409 ASP A O 1
ATOM 3162 N N . ALA A 1 410 ? -3.53500 44.59600 14.75600 1.000 10.84415 410 ALA A N 1
ATOM 3163 C CA . ALA A 1 410 ? -2.78300 45.56200 15.57400 1.000 10.59722 410 ALA A CA 1
ATOM 3164 C C . ALA A 1 410 ? -3.12600 47.00500 15.23600 1.000 10.55077 410 ALA A C 1
ATOM 3165 O O . ALA A 1 410 ? -2.76400 47.91000 16.00900 1.000 11.54583 410 ALA A O 1
ATOM 3167 N N . ALA A 1 411 ? -3.71500 47.24100 14.06300 1.000 10.15581 411 ALA A N 1
ATOM 3168 C CA . ALA A 1 411 ? -4.32500 48.50800 13.67300 1.000 9.63458 411 ALA A CA 1
ATOM 3169 C C . ALA A 1 411 ? -3.32300 49.67900 13.67400 1.000 11.69794 411 ALA A C 1
ATOM 3170 O O . ALA A 1 411 ? -2.11300 49.47000 13.51700 1.000 12.41958 411 ALA A O 1
ATOM 3172 N N . THR A 1 412 ? -3.80400 50.92400 13.80900 1.000 9.70381 412 THR A N 1
ATOM 3173 C CA . THR A 1 412 ? -2.94800 52.07000 13.47800 1.000 8.82057 412 THR A CA 1
ATOM 3174 C C . THR A 1 412 ? -1.75000 52.20200 14.39700 1.000 10.40333 412 THR A C 1
ATOM 3175 O O . THR A 1 412 ? -0.69200 52.69200 13.96900 1.000 9.54773 412 THR A O 1
ATOM 3179 N N . PHE A 1 413 ? -1.89800 51.81700 15.65500 1.000 9.77940 413 PHE A N 1
ATOM 3180 C CA . PHE A 1 413 ? -0.82600 51.97500 16.64200 1.000 10.18641 413 PHE A CA 1
ATOM 3181 C C . PHE A 1 413 ? 0.15200 50.79400 16.62400 1.000 10.10358 413 PHE A C 1
ATOM 3182 O O . PHE A 1 413 ? 1.16000 50.81500 17.34200 1.000 11.45383 413 PHE A O 1
ATOM 3190 N N . GLY A 1 414 ? -0.13100 49.75800 15.84600 1.000 11.49122 414 GLY A N 1
ATOM 3191 C CA . GLY A 1 414 ? 0.82100 48.66500 15.72500 1.000 11.37585 414 GLY A CA 1
ATOM 3192 C C . GLY A 1 414 ? 1.00100 47.93200 17.03800 1.000 12.10160 414 GLY A C 1
ATOM 3193 O O . GLY A 1 414 ? 2.10200 47.46600 17.34200 1.000 16.49205 414 GLY A O 1
ATOM 3194 N N . THR A 1 415 ? -0.06700 47.79900 17.81700 1.000 10.86173 415 THR A N 1
ATOM 3195 C CA . THR A 1 415 ? 0.06200 47.37600 19.20400 1.000 11.97350 415 THR A CA 1
ATOM 3196 C C . THR A 1 415 ? 0.13400 45.86200 19.31900 1.000 15.42062 415 THR A C 1
ATOM 3197 O O . THR A 1 415 ? -0.72900 45.16100 18.79100 1.000 11.63926 415 THR A O 1
ATOM 3201 N N . MET A 1 416 ? 1.13000 45.36000 20.05200 1.000 12.09376 416 MET A N 1
ATOM 3202 C CA . MET A 1 416 ? 1.05400 44.00500 20.57600 1.000 10.67752 416 MET A CA 1
ATOM 3203 C C . MET A 1 416 ? 0.36600 44.04300 21.93600 1.000 13.75639 416 MET A C 1
ATOM 3204 O O . MET A 1 416 ? 0.57400 44.96200 22.74400 1.000 13.25163 416 MET A O 1
ATOM 3209 N N . GLY A 1 417 ? -0.43500 43.03300 22.20200 1.000 10.47225 417 GLY A N 1
ATOM 3210 C CA . GLY A 1 417 ? -1.20400 43.00600 23.43900 1.000 12.39975 417 GLY A CA 1
ATOM 3211 C C . GLY A 1 417 ? -2.70000 43.06900 23.22000 1.000 13.56168 417 GLY A C 1
ATOM 3212 O O . GLY A 1 417 ? -3.46400 43.00400 24.19200 1.000 12.57739 417 GLY A O 1
ATOM 3213 N N . VAL A 1 418 ? -3.15200 43.22100 21.97100 1.000 12.36904 418 VAL A N 1
ATOM 3214 C CA . VAL A 1 418 ? -4.57600 43.39800 21.68600 1.000 9.42924 418 VAL A CA 1
ATOM 3215 C C . VAL A 1 418 ? -5.27400 42.09200 21.31200 1.000 12.62410 418 VAL A C 1
ATOM 3216 O O . VAL A 1 418 ? -6.51100 42.05600 21.29700 1.000 13.77579 418 VAL A O 1
ATOM 3220 N N . GLY A 1 419 ? -4.53200 41.02300 20.99700 1.000 12.93677 419 GLY A N 1
ATOM 3221 C CA . GLY A 1 419 ? -5.15500 39.88200 20.34000 1.000 12.48592 419 GLY A CA 1
ATOM 3222 C C . GLY A 1 419 ? -6.30900 39.21900 21.07400 1.000 13.16040 419 GLY A C 1
ATOM 3223 O O . GLY A 1 419 ? -7.42100 39.06500 20.53900 1.000 14.67182 419 GLY A O 1
ATOM 3224 N N . ALA A 1 420 ? -6.04400 38.76500 22.29300 1.000 11.44613 420 ALA A N 1
ATOM 3225 C CA . ALA A 1 420 ? -7.06100 38.04500 23.04500 1.000 12.74372 420 ALA A CA 1
ATOM 3226 C C . ALA A 1 420 ? -8.18100 38.98000 23.47500 1.000 11.63106 420 ALA A C 1
ATOM 3227 O O . ALA A 1 420 ? -9.36500 38.61200 23.43300 1.000 13.12403 420 ALA A O 1
ATOM 3229 N N . GLY A 1 421 ? -7.82700 40.19000 23.88900 1.000 10.73939 421 GLY A N 1
ATOM 3230 C CA . GLY A 1 421 ? -8.84600 41.15300 24.25300 1.000 12.81621 421 GLY A CA 1
ATOM 3231 C C . GLY A 1 421 ? -9.77800 41.48000 23.10200 1.000 10.95462 421 GLY A C 1
ATOM 3232 O O . GLY A 1 421 ? -10.99800 41.56400 23.28400 1.000 12.61622 421 GLY A O 1
ATOM 3233 N N . GLN A 1 422 ? -9.22200 41.65000 21.88900 1.000 9.94841 422 GLN A N 1
ATOM 3234 C CA . GLN A 1 422 ? -10.08100 41.92500 20.73300 1.000 8.67956 422 GLN A CA 1
ATOM 3235 C C . GLN A 1 422 ? -10.92600 40.70200 20.36100 1.000 11.49415 422 GLN A C 1
ATOM 3236 O O . GLN A 1 422 ? -12.10900 40.84800 19.98500 1.000 14.48965 422 GLN A O 1
ATOM 3242 N N . ALA A 1 423 ? -10.37600 39.49000 20.51100 1.000 10.39658 423 ALA A N 1
ATOM 3243 C CA . ALA A 1 423 ? -11.18700 38.28800 20.29900 1.000 9.14675 423 ALA A CA 1
ATOM 3244 C C . ALA A 1 423 ? -12.33000 38.19500 21.29900 1.000 13.03694 423 ALA A C 1
ATOM 3245 O O . ALA A 1 423 ? -13.45200 37.83400 20.93300 1.000 10.85928 423 ALA A O 1
ATOM 3247 N N . ILE A 1 424 ? -12.06400 38.51100 22.56800 1.000 11.32130 424 ILE A N 1
ATOM 3248 C CA . ILE A 1 424 ? -13.10800 38.47900 23.59700 1.000 9.46950 424 ILE A CA 1
ATOM 3249 C C . ILE A 1 424 ? -14.16700 39.54000 23.32200 1.000 10.99066 424 ILE A C 1
ATOM 3250 O O . ILE A 1 424 ? -15.37500 39.30100 23.48200 1.000 12.04736 424 ILE A O 1
ATOM 3255 N N . ALA A 1 425 ? -13.74200 40.71600 22.87100 1.000 10.68102 425 ALA A N 1
ATOM 3256 C CA . ALA A 1 425 ? -14.70500 41.74100 22.48900 1.000 12.80610 425 ALA A CA 1
ATOM 3257 C C . ALA A 1 425 ? -15.58700 41.24600 21.34800 1.000 11.89432 425 ALA A C 1
ATOM 3258 O O . ALA A 1 425 ? -16.80800 41.40000 21.37800 1.000 13.56388 425 ALA A O 1
ATOM 3260 N N . ALA A 1 426 ? -14.97600 40.63600 20.33600 1.000 13.26272 426 ALA A N 1
ATOM 3261 C CA . ALA A 1 426 ? -15.75000 40.15400 19.19900 1.000 11.91430 426 ALA A CA 1
ATOM 3262 C C . ALA A 1 426 ? -16.74600 39.07900 19.62900 1.000 11.48843 426 ALA A C 1
ATOM 3263 O O . ALA A 1 426 ? -17.90500 39.07700 19.20200 1.000 12.29864 426 ALA A O 1
ATOM 3265 N N . ALA A 1 427 ? -16.32100 38.18100 20.51400 1.000 12.42161 427 ALA A N 1
ATOM 3266 C CA . ALA A 1 427 ? -17.21700 37.13200 20.98500 1.000 12.79792 427 ALA A CA 1
ATOM 3267 C C . ALA A 1 427 ? -18.38600 37.73200 21.75300 1.000 12.09023 427 ALA A C 1
ATOM 3268 O O . ALA A 1 427 ? -19.52400 37.28700 21.61200 1.000 12.09978 427 ALA A O 1
ATOM 3270 N N . SER A 1 428 ? -18.12800 38.78600 22.53300 1.000 9.54882 428 SER A N 1
ATOM 3271 C CA . SER A 1 428 ? -19.19800 39.42200 23.28700 1.000 10.15593 428 SER A CA 1
ATOM 3272 C C . SER A 1 428 ? -20.19300 40.12000 22.37200 1.000 14.32927 428 SER A C 1
ATOM 3273 O O . SER A 1 428 ? -21.40400 40.09900 22.63600 1.000 15.94575 428 SER A O 1
ATOM 3276 N N . VAL A 1 429 ? -19.70100 40.76700 21.31100 1.000 12.70159 429 VAL A N 1
ATOM 3277 C CA . VAL A 1 429 ? -20.59500 41.45500 20.38200 1.000 11.64888 429 VAL A CA 1
ATOM 3278 C C . VAL A 1 429 ? -21.33600 40.46000 19.49600 1.000 13.69626 429 VAL A C 1
ATOM 3279 O O . VAL A 1 429 ? -22.49800 40.69400 19.13100 1.000 14.61801 429 VAL A O 1
ATOM 3283 N N . HIS A 1 430 ? -20.68300 39.35000 19.13100 1.000 11.29036 430 HIS A N 1
ATOM 3284 C CA . HIS A 1 430 ? -21.19600 38.38700 18.15800 1.000 12.53478 430 HIS A CA 1
ATOM 3285 C C . HIS A 1 430 ? -21.27300 36.99400 18.77300 1.000 13.29675 430 HIS A C 1
ATOM 3286 O O . HIS A 1 430 ? -20.50500 36.09700 18.39300 1.000 13.14381 430 HIS A O 1
ATOM 3293 N N . PRO A 1 431 ? -22.20800 36.76400 19.69900 1.000 14.92708 431 PRO A N 1
ATOM 3294 C CA . PRO A 1 431 ? -22.26400 35.45100 20.35900 1.000 14.72136 431 PRO A CA 1
ATOM 3295 C C . PRO A 1 431 ? -22.58300 34.32300 19.42200 1.000 17.44707 431 PRO A C 1
ATOM 3296 O O . PRO A 1 431 ? -22.34000 33.16100 19.77500 1.000 18.78786 431 PRO A O 1
ATOM 3300 N N . ASP A 1 432 ? -23.10100 34.62000 18.23700 1.000 13.92116 432 ASP A N 1
ATOM 3301 C CA . ASP A 1 432 ? -23.49900 33.56900 17.31400 1.000 17.70320 432 ASP A CA 1
ATOM 3302 C C . ASP A 1 432 ? -22.40800 33.20300 16.29900 1.000 22.54438 432 ASP A C 1
ATOM 3303 O O . ASP A 1 432 ? -22.65200 32.35600 15.43900 1.000 25.80699 432 ASP A O 1
ATOM 3308 N N . ARG A 1 433 ? -21.23100 33.80500 16.36400 1.000 14.49763 433 ARG A N 1
ATOM 3309 C CA . ARG A 1 433 ? -20.17300 33.56600 15.38200 1.000 19.79355 433 ARG A CA 1
ATOM 3310 C C . ARG A 1 433 ? -18.99600 32.84700 16.02500 1.000 15.98370 433 ARG A C 1
ATOM 3311 O O . ARG A 1 433 ? -18.76300 32.94400 17.23600 1.000 18.18411 433 ARG A O 1
ATOM 3319 N N . LYS A 1 434 ? -18.23200 32.14500 15.18400 1.000 12.18094 434 LYS A N 1
ATOM 3320 C CA . LYS A 1 434 ? -16.91000 31.65800 15.56200 1.000 14.43109 434 LYS A CA 1
ATOM 3321 C C . LYS A 1 434 ? -15.88200 32.78500 15.53600 1.000 15.18211 434 LYS A C 1
ATOM 3322 O O . LYS A 1 434 ? -15.84500 33.56600 14.58700 1.000 13.51000 434 LYS A O 1
ATOM 3328 N N . ILE A 1 435 ? -15.04300 32.87400 16.57400 1.000 12.78376 435 ILE A N 1
ATOM 3329 C CA . ILE A 1 435 ? -13.92100 33.82300 16.61400 1.000 12.30666 435 ILE A CA 1
ATOM 3330 C C . ILE A 1 435 ? -12.63300 32.99900 16.49000 1.000 13.02377 435 ILE A C 1
ATOM 3331 O O . ILE A 1 435 ? -12.44400 32.02000 17.22100 1.000 12.44097 435 ILE A O 1
ATOM 3336 N N . ILE A 1 436 ? -11.76500 33.36500 15.55700 1.000 10.78261 436 ILE A N 1
ATOM 3337 C CA . ILE A 1 436 ? -10.47800 32.68200 15.38900 1.000 10.70947 436 ILE A CA 1
ATOM 3338 C C . ILE A 1 436 ? -9.41600 33.71100 15.70200 1.000 15.02959 436 ILE A C 1
ATOM 3339 O O . ILE A 1 436 ? -9.40400 34.79600 15.10300 1.000 13.91257 436 ILE A O 1
ATOM 3344 N N . CYS A 1 437 ? -8.54800 33.38900 16.64600 1.000 10.73445 437 CYS A N 1
ATOM 3345 C CA . CYS A 1 437 ? -7.46600 34.28600 17.03900 1.000 12.25983 437 CYS A CA 1
ATOM 3346 C C . CYS A 1 437 ? -6.15700 33.65500 16.55400 1.000 18.62229 437 CYS A C 1
ATOM 3347 O O . CYS A 1 437 ? -5.82700 32.53800 16.94900 1.000 17.34038 437 CYS A O 1
ATOM 3350 N N . VAL A 1 438 ? -5.45600 34.32700 15.63300 1.000 12.99096 438 VAL A N 1
ATOM 3351 C CA . VAL A 1 438 ? -4.24100 33.79200 15.01600 1.000 12.39280 438 VAL A CA 1
ATOM 3352 C C . VAL A 1 438 ? -3.10600 34.72800 15.43100 1.000 10.89007 438 VAL A C 1
ATOM 3353 O O . VAL A 1 438 ? -3.03700 35.87300 14.96600 1.000 12.09017 438 VAL A O 1
ATOM 3357 N N . GLN A 1 439 ? -2.24700 34.27300 16.33700 1.000 9.32580 439 GLN A N 1
ATOM 3358 C CA . GLN A 1 439 ? -1.21000 35.13200 16.89800 1.000 11.09546 439 GLN A CA 1
ATOM 3359 C C . GLN A 1 439 ? 0.17500 34.54900 16.68700 1.000 9.65192 439 GLN A C 1
ATOM 3360 O O . GLN A 1 439 ? 0.37300 33.33600 16.79400 1.000 11.25863 439 GLN A O 1
ATOM 3366 N N . GLY A 1 440 ? 1.14300 35.43000 16.44600 1.000 10.09848 440 GLY A N 1
ATOM 3367 C CA . GLY A 1 440 ? 2.53200 35.04200 16.61200 1.000 12.70496 440 GLY A CA 1
ATOM 3368 C C . GLY A 1 440 ? 2.81200 34.62500 18.04400 1.000 12.01297 440 GLY A C 1
ATOM 3369 O O . GLY A 1 440 ? 2.05500 34.94200 18.96700 1.000 9.65364 440 GLY A O 1
ATOM 3370 N N . ASP A 1 441 ? 3.94000 33.93200 18.25000 1.000 9.62261 441 ASP A N 1
ATOM 3371 C CA . ASP A 1 441 ? 4.20500 33.45600 19.60300 1.000 11.01635 441 ASP A CA 1
ATOM 3372 C C . ASP A 1 441 ? 4.50100 34.61600 20.54800 1.000 14.45189 441 ASP A C 1
ATOM 3373 O O . ASP A 1 441 ? 4.00500 34.63100 21.68900 1.000 11.17705 441 ASP A O 1
ATOM 3378 N N . SER A 1 442 ? 5.24300 35.63200 20.09000 1.000 9.97076 442 SER A N 1
ATOM 3379 C CA . SER A 1 442 ? 5.44900 36.79300 20.95900 1.000 13.24853 442 SER A CA 1
ATOM 3380 C C . SER A 1 442 ? 4.12100 37.47500 21.27000 1.000 12.00675 442 SER A C 1
ATOM 3381 O O . SER A 1 442 ? 3.79500 37.74100 22.43600 1.000 11.26725 442 SER A O 1
ATOM 3384 N N . ALA A 1 443 ? 3.32700 37.75600 20.23300 1.000 12.50643 443 ALA A N 1
ATOM 3385 C CA . ALA A 1 443 ? 2.03200 38.39600 20.43800 1.000 10.11043 443 ALA A CA 1
ATOM 3386 C C . ALA A 1 443 ? 1.21800 37.64400 21.49200 1.000 12.17586 443 ALA A C 1
ATOM 3387 O O . ALA A 1 443 ? 0.64800 38.25000 22.41700 1.000 11.29112 443 ALA A O 1
ATOM 3389 N N . PHE A 1 444 ? 1.18600 36.30900 21.38200 1.000 10.83831 444 PHE A N 1
ATOM 3390 C CA . PHE A 1 444 ? 0.42900 35.49700 22.32700 1.000 10.89953 444 PHE A CA 1
ATOM 3391 C C . PHE A 1 444 ? 0.82800 35.79600 23.76200 1.000 12.59319 444 PHE A C 1
ATOM 3392 O O . PHE A 1 444 ? -0.03400 35.86200 24.64200 1.000 14.07111 444 PHE A O 1
ATOM 3400 N N . GLY A 1 445 ? 2.12700 35.95800 24.02700 1.000 11.59538 445 GLY A N 1
ATOM 3401 C CA . GLY A 1 445 ? 2.58000 36.11800 25.40300 1.000 13.06620 445 GLY A CA 1
ATOM 3402 C C . GLY A 1 445 ? 2.20800 37.43800 26.06000 1.000 10.78935 445 GLY A C 1
ATOM 3403 O O . GLY A 1 445 ? 2.26800 37.53900 27.28900 1.000 15.37022 445 GLY A O 1
ATOM 3404 N N . PHE A 1 446 ? 1.86400 38.46400 25.27500 1.000 12.68510 446 PHE A N 1
ATOM 3405 C CA . PHE A 1 446 ? 1.48400 39.74600 25.86600 1.000 12.75042 446 PHE A CA 1
ATOM 3406 C C . PHE A 1 446 ? 0.20300 39.63800 26.68500 1.000 12.80029 446 PHE A C 1
ATOM 3407 O O . PHE A 1 446 ? 0.01100 40.41600 27.64100 1.000 14.70954 446 PHE A O 1
ATOM 3415 N N . GLY A 1 447 ? -0.69500 38.72300 26.32000 1.000 13.67783 447 GLY A N 1
ATOM 3416 C CA . GLY A 1 447 ? -1.96600 38.62000 27.01500 1.000 15.09358 447 GLY A CA 1
ATOM 3417 C C . GLY A 1 447 ? -2.44900 37.19100 27.15800 1.000 14.47279 447 GLY A C 1
ATOM 3418 O O . GLY A 1 447 ? -3.65800 36.92900 27.23000 1.000 17.11901 447 GLY A O 1
ATOM 3419 N N . GLY A 1 448 ? -1.49500 36.26500 27.22900 1.000 15.74264 448 GLY A N 1
ATOM 3420 C CA . GLY A 1 448 ? -1.82900 34.85200 27.14800 1.000 13.32189 448 GLY A CA 1
ATOM 3421 C C . GLY A 1 448 ? -2.72200 34.36100 28.27000 1.000 16.06718 448 GLY A C 1
ATOM 3422 O O . GLY A 1 448 ? -3.46500 33.40500 28.08800 1.000 12.53178 448 GLY A O 1
ATOM 3423 N N . MET A 1 449 ? -2.65000 34.98600 29.45300 1.000 13.30679 449 MET A N 1
ATOM 3424 C CA . MET A 1 449 ? -3.52900 34.54000 30.53800 1.000 16.90619 449 MET A CA 1
ATOM 3425 C C . MET A 1 449 ? -5.00200 34.70000 30.18500 1.000 12.70967 449 MET A C 1
ATOM 3426 O O . MET A 1 449 ? -5.85200 34.02000 30.79100 1.000 13.88396 449 MET A O 1
ATOM 3431 N N . GLU A 1 450 ? -5.33300 35.58500 29.23200 1.000 10.07246 450 GLU A N 1
ATOM 3432 C CA . GLU A 1 450 ? -6.75000 35.79100 28.94100 1.000 8.91418 450 GLU A CA 1
ATOM 3433 C C . GLU A 1 450 ? -7.39300 34.60600 28.21600 1.000 11.02567 450 GLU A C 1
ATOM 3434 O O . GLU A 1 450 ? -8.60300 34.65000 27.98500 1.000 10.74298 450 GLU A O 1
ATOM 3440 N N . VAL A 1 451 ? -6.65500 33.54900 27.85700 1.000 11.05855 451 VAL A N 1
ATOM 3441 C CA . VAL A 1 451 ? -7.33100 32.33200 27.39000 1.000 9.58812 451 VAL A CA 1
ATOM 3442 C C . VAL A 1 451 ? -8.26800 31.79700 28.47200 1.000 11.32165 451 VAL A C 1
ATOM 3443 O O . VAL A 1 451 ? -9.35700 31.30500 28.17300 1.000 11.81321 451 VAL A O 1
ATOM 3447 N N . GLU A 1 452 ? -7.87600 31.91500 29.74200 1.000 11.30193 452 GLU A N 1
ATOM 3448 C CA . GLU A 1 452 ? -8.77600 31.48000 30.81200 1.000 13.50921 452 GLU A CA 1
ATOM 3449 C C . GLU A 1 452 ? -10.01800 32.36500 30.88300 1.000 14.23372 452 GLU A C 1
ATOM 3450 O O . GLU A 1 452 ? -11.11200 31.88500 31.22200 1.000 10.62743 452 GLU A O 1
ATOM 3456 N N . THR A 1 453 ? -9.86800 33.65600 30.58500 1.000 11.51250 453 THR A N 1
ATOM 3457 C CA . THR A 1 453 ? -11.03500 34.54500 30.56100 1.000 12.25750 453 THR A CA 1
ATOM 3458 C C . THR A 1 453 ? -12.01700 34.11200 29.47700 1.000 10.22325 453 THR A C 1
ATOM 3459 O O . THR A 1 453 ? -13.21900 33.99500 29.71400 1.000 11.09611 453 THR A O 1
ATOM 3463 N N . ALA A 1 454 ? -11.51000 33.84800 28.27500 1.000 10.69851 454 ALA A N 1
ATOM 3464 C CA . ALA A 1 454 ? -12.36400 33.32300 27.21700 1.000 10.36116 454 ALA A CA 1
ATOM 3465 C C . ALA A 1 454 ? -13.07500 32.05000 27.65200 1.000 12.34555 454 ALA A C 1
ATOM 3466 O O . ALA A 1 454 ? -14.27600 31.87300 27.39100 1.000 13.15360 454 ALA A O 1
ATOM 3468 N N . ALA A 1 455 ? -12.34500 31.14200 28.30600 1.000 9.91696 455 ALA A N 1
ATOM 3469 C CA . ALA A 1 455 ? -12.94700 29.89000 28.75600 1.000 11.46579 455 ALA A CA 1
ATOM 3470 C C . ALA A 1 455 ? -14.02600 30.13600 29.80400 1.000 14.62910 455 ALA A C 1
ATOM 3471 O O . ALA A 1 455 ? -15.11200 29.55000 29.72800 1.000 12.42831 455 ALA A O 1
ATOM 3473 N N . ARG A 1 456 ? -13.74100 31.00100 30.78600 1.000 11.69916 456 ARG A N 1
ATOM 3474 C CA . ARG A 1 456 ? -14.64300 31.19700 31.91700 1.000 12.38001 456 ARG A CA 1
ATOM 3475 C C . ARG A 1 456 ? -16.00300 31.72400 31.46200 1.000 10.52048 456 ARG A C 1
ATOM 3476 O O . ARG A 1 456 ? -17.03700 31.35800 32.03400 1.000 12.91092 456 ARG A O 1
ATOM 3484 N N . TYR A 1 457 ? -16.02600 32.59700 30.45600 1.000 11.87368 457 TYR A N 1
ATOM 3485 C CA . TYR A 1 457 ? -17.27000 33.17400 29.94700 1.000 12.45355 457 TYR A CA 1
ATOM 3486 C C . TYR A 1 457 ? -17.85800 32.36800 28.78200 1.000 14.06466 457 TYR A C 1
ATOM 3487 O O . TYR A 1 457 ? -18.84200 32.80100 28.16600 1.000 13.47952 457 TYR A O 1
ATOM 3496 N N . GLY A 1 458 ? -17.33000 31.17600 28.52700 1.000 9.99380 458 GLY A N 1
ATOM 3497 C CA . GLY A 1 458 ? -17.93100 30.30700 27.52400 1.000 12.94198 458 GLY A CA 1
ATOM 3498 C C . GLY A 1 458 ? -17.88500 30.86500 26.11700 1.000 11.83183 458 GLY A C 1
ATOM 3499 O O . GLY A 1 458 ? -18.81600 30.63100 25.33200 1.000 14.84039 458 GLY A O 1
ATOM 3500 N N . LEU A 1 459 ? -16.81600 31.57500 25.77200 1.000 9.54146 459 LEU A N 1
ATOM 3501 C CA . LEU A 1 459 ? -16.74100 32.27300 24.50000 1.000 9.83117 459 LEU A CA 1
ATOM 3502 C C . LEU A 1 459 ? -16.24200 31.34900 23.39700 1.000 12.56310 459 LEU A C 1
ATOM 3503 O O . LEU A 1 459 ? -15.36100 30.50400 23.61300 1.000 12.50734 459 LEU A O 1
ATOM 3508 N N . ASN A 1 460 ? -16.80900 31.52600 22.20100 1.000 13.05536 460 ASN A N 1
ATOM 3509 C CA . ASN A 1 460 ? -16.51600 30.62900 21.07300 1.000 16.59650 460 ASN A CA 1
ATOM 3510 C C . ASN A 1 460 ? -15.28300 31.12500 20.31500 1.000 15.49336 460 ASN A C 1
ATOM 3511 O O . ASN A 1 460 ? -15.36300 31.56900 19.16700 1.000 14.81220 460 ASN A O 1
ATOM 3516 N N . ILE A 1 461 ? -14.13000 31.04200 20.98300 1.000 11.31876 461 ILE A N 1
ATOM 3517 C CA . ILE A 1 461 ? -12.84900 31.49900 20.44500 1.000 9.59797 461 ILE A CA 1
ATOM 3518 C C . ILE A 1 461 ? -11.92300 30.29600 20.33200 1.000 13.96103 461 ILE A C 1
ATOM 3519 O O . ILE A 1 461 ? -11.85400 29.47400 21.25400 1.000 14.72348 461 ILE A O 1
ATOM 3524 N N . THR A 1 462 ? -11.21800 30.18100 19.20300 1.000 10.05493 462 THR A N 1
ATOM 3525 C CA . THR A 1 462 ? -10.14500 29.20000 19.04400 1.000 11.15024 462 THR A CA 1
ATOM 3526 C C . THR A 1 462 ? -8.85200 29.97100 18.89300 1.000 13.01492 462 THR A C 1
ATOM 3527 O O . THR A 1 462 ? -8.78300 30.90400 18.08200 1.000 13.91541 462 THR A O 1
ATOM 3531 N N . PHE A 1 463 ? -7.85500 29.60700 19.69600 1.000 9.32688 463 PHE A N 1
ATOM 3532 C CA . PHE A 1 463 ? -6.56900 30.28200 19.72900 1.000 10.53158 463 PHE A CA 1
ATOM 3533 C C . PHE A 1 463 ? -5.56800 29.49500 18.89900 1.000 13.71145 463 PHE A C 1
ATOM 3534 O O . PHE A 1 463 ? -5.31800 28.32400 19.18100 1.000 12.73011 463 PHE A O 1
ATOM 3542 N N . VAL A 1 464 ? -4.98100 30.13900 17.89400 1.000 10.38356 464 VAL A N 1
ATOM 3543 C CA . VAL A 1 464 ? -3.93400 29.53400 17.07500 1.000 10.53222 464 VAL A CA 1
ATOM 3544 C C . VAL A 1 464 ? -2.66900 30.36300 17.27000 1.000 11.78758 464 VAL A C 1
ATOM 3545 O O . VAL A 1 464 ? -2.71100 31.59900 17.20200 1.000 12.01434 464 VAL A O 1
ATOM 3549 N N . ILE A 1 465 ? -1.55800 29.69200 17.56900 1.000 10.35188 465 ILE A N 1
ATOM 3550 C CA . ILE A 1 465 ? -0.26400 30.35100 17.73500 1.000 9.72626 465 ILE A CA 1
ATOM 3551 C C . ILE A 1 465 ? 0.66600 29.85900 16.64300 1.000 12.27397 465 ILE A C 1
ATOM 3552 O O . ILE A 1 465 ? 0.85300 28.65000 16.48800 1.000 14.15054 465 ILE A O 1
ATOM 3557 N N . ILE A 1 466 ? 1.26500 30.78900 15.90700 1.000 9.78447 466 ILE A N 1
ATOM 3558 C CA . ILE A 1 466 ? 2.23400 30.44300 14.87700 1.000 10.44977 466 ILE A CA 1
ATOM 3559 C C . ILE A 1 466 ? 3.58400 30.79600 15.46800 1.000 12.62297 466 ILE A C 1
ATOM 3560 O O . ILE A 1 466 ? 3.87500 31.97700 15.70800 1.000 12.44072 466 ILE A O 1
ATOM 3565 N N . ASN A 1 467 ? 4.36400 29.76900 15.78000 1.000 10.12295 467 ASN A N 1
ATOM 3566 C CA . ASN A 1 467 ? 5.48500 29.84700 16.72600 1.000 10.13769 467 ASN A CA 1
ATOM 3567 C C . ASN A 1 467 ? 6.80400 29.61200 16.00200 1.000 11.34887 467 ASN A C 1
ATOM 3568 O O . ASN A 1 467 ? 7.09500 28.47400 15.60100 1.000 10.69242 467 ASN A O 1
ATOM 3573 N N . ASN A 1 468 ? 7.64200 30.65700 15.91500 1.000 11.47504 468 ASN A N 1
ATOM 3574 C CA . ASN A 1 468 ? 9.01000 30.51500 15.39300 1.000 11.99419 468 ASN A CA 1
ATOM 3575 C C . ASN A 1 468 ? 10.07300 30.76600 16.46400 1.000 12.57905 468 ASN A C 1
ATOM 3576 O O . ASN A 1 468 ? 11.21700 31.07000 16.12400 1.000 13.45061 468 ASN A O 1
ATOM 3581 N N . ASN A 1 469 ? 9.70300 30.66400 17.74800 1.000 12.74710 469 ASN A N 1
ATOM 3582 C CA . ASN A 1 469 ? 10.60500 30.81700 18.88800 1.000 11.77921 469 ASN A CA 1
ATOM 3583 C C . ASN A 1 469 ? 10.99600 32.26900 19.15300 1.000 12.44381 469 ASN A C 1
ATOM 3584 O O . ASN A 1 469 ? 11.97500 32.51300 19.86300 1.000 11.52650 469 ASN A O 1
ATOM 3589 N N . GLY A 1 470 ? 10.28800 33.26300 18.61500 1.000 11.34519 470 GLY A N 1
ATOM 3590 C CA . GLY A 1 470 ? 10.57400 34.60900 19.07300 1.000 15.65236 470 GLY A CA 1
ATOM 3591 C C . GLY A 1 470 ? 9.93300 35.69800 18.23700 1.000 12.83940 470 GLY A C 1
ATOM 3592 O O . GLY A 1 470 ? 9.02300 35.47100 17.43000 1.000 10.57858 470 GLY A O 1
ATOM 3593 N N . ILE A 1 471 ? 10.42600 36.91300 18.49500 1.000 11.68795 471 ILE A N 1
ATOM 3594 C CA . ILE A 1 471 ? 10.02500 38.11700 17.78300 1.000 13.34912 471 ILE A CA 1
ATOM 3595 C C . ILE A 1 471 ? 10.67100 38.06900 16.40500 1.000 16.64712 471 ILE A C 1
ATOM 3596 O O . ILE A 1 471 ? 11.84000 38.43100 16.24800 1.000 14.81049 471 ILE A O 1
ATOM 3601 N N . GLY A 1 472 ? 9.93100 37.59000 15.40300 1.000 12.83959 472 GLY A N 1
ATOM 3602 C CA . GLY A 1 472 ? 10.56300 37.29200 14.13100 1.000 13.87535 472 GLY A CA 1
ATOM 3603 C C . GLY A 1 472 ? 11.50800 36.11000 14.18300 1.000 13.37634 472 GLY A C 1
ATOM 3604 O O . GLY A 1 472 ? 12.37500 35.99600 13.32000 1.000 16.58724 472 GLY A O 1
ATOM 3605 N N . GLY A 1 473 ? 11.35900 35.22500 15.16100 1.000 13.57235 473 GLY A N 1
ATOM 3606 C CA . GLY A 1 473 ? 12.13900 34.00100 15.20500 1.000 15.15687 473 GLY A CA 1
ATOM 3607 C C . GLY A 1 473 ? 13.20200 33.96100 16.30300 1.000 14.78356 473 GLY A C 1
ATOM 3608 O O . GLY A 1 473 ? 13.77300 34.98600 16.72000 1.000 14.10327 473 GLY A O 1
ATOM 3609 N N . GLY A 1 474 ? 13.50200 32.74900 16.74700 1.000 14.76539 474 GLY A N 1
ATOM 3610 C CA . GLY A 1 474 ? 14.56700 32.53200 17.69700 1.000 16.02500 474 GLY A CA 1
ATOM 3611 C C . GLY A 1 474 ? 15.23400 31.20700 17.41600 1.000 17.11128 474 GLY A C 1
ATOM 3612 O O . GLY A 1 474 ? 14.69800 30.36600 16.69300 1.000 15.76978 474 GLY A O 1
ATOM 3613 N N . PRO A 1 475 ? 16.42100 30.99500 17.97700 1.000 14.60285 475 PRO A N 1
ATOM 3614 C CA . PRO A 1 475 ? 17.16500 29.75300 17.71800 1.000 17.24383 475 PRO A CA 1
ATOM 3615 C C . PRO A 1 475 ? 16.49600 28.51800 18.31200 1.000 16.28947 475 PRO A C 1
ATOM 3616 O O . PRO A 1 475 ? 15.62000 28.60100 19.17400 1.000 18.00640 475 PRO A O 1
ATOM 3620 N N . ASP A 1 476 ? 16.97400 27.34600 17.85200 1.000 18.11572 476 ASP A N 1
ATOM 3621 C CA . ASP A 1 476 ? 16.47200 26.05800 18.33700 1.000 19.71029 476 ASP A CA 1
ATOM 3622 C C . ASP A 1 476 ? 17.05300 25.65400 19.68600 1.000 24.70212 476 ASP A C 1
ATOM 3623 O O . ASP A 1 476 ? 16.49500 24.78000 20.35900 1.000 24.10759 476 ASP A O 1
ATOM 3628 N N . GLU A 1 477 ? 18.17900 26.23300 20.07400 1.000 20.19761 477 GLU A N 1
ATOM 3629 C CA . GLU A 1 477 ? 18.77400 25.98500 21.37700 1.000 24.51507 477 GLU A CA 1
ATOM 3630 C C . GLU A 1 477 ? 19.31700 27.30800 21.87300 1.000 27.85551 477 GLU A C 1
ATOM 3631 O O . GLU A 1 477 ? 19.91400 28.06700 21.09500 1.000 21.49681 477 GLU A O 1
ATOM 3637 N N . LEU A 1 478 ? 19.14300 27.58100 23.15900 1.000 18.73477 478 LEU A N 1
ATOM 3638 C CA . LEU A 1 478 ? 19.59900 28.85700 23.70400 1.000 19.94359 478 LEU A CA 1
ATOM 3639 C C . LEU A 1 478 ? 20.96600 28.70700 24.36200 1.000 28.35718 478 LEU A C 1
ATOM 3640 O O . LEU A 1 478 ? 21.22300 27.72600 25.06300 1.000 34.24634 478 LEU A O 1
ATOM 3645 N N . ASP A 1 479 ? 21.85700 29.65300 24.07500 1.000 27.67480 479 ASP A N 1
ATOM 3646 C CA . ASP A 1 479 ? 23.11900 29.81400 24.78900 1.000 30.69797 479 ASP A CA 1
ATOM 3647 C C . ASP A 1 479 ? 22.79300 30.60100 26.05100 1.000 34.95542 479 ASP A C 1
ATOM 3648 O O . ASP A 1 479 ? 22.40800 31.77500 25.96100 1.000 28.89911 479 ASP A O 1
ATOM 3653 N N . PRO A 1 480 ? 22.91900 29.99900 27.23500 1.000 34.27114 480 PRO A N 1
ATOM 3654 C CA . PRO A 1 480 ? 22.62700 30.76000 28.46900 1.000 33.29324 480 PRO A CA 1
ATOM 3655 C C . PRO A 1 480 ? 23.47200 32.02500 28.65700 1.000 32.65481 480 PRO A C 1
ATOM 3656 O O . PRO A 1 480 ? 23.01400 32.95700 29.32800 1.000 37.42862 480 PRO A O 1
ATOM 3660 N N . ALA A 1 481 ? 24.68000 32.11400 28.09100 1.000 27.98057 481 ALA A N 1
ATOM 3661 C CA . ALA A 1 481 ? 25.43100 33.35800 28.23400 1.000 33.10811 481 ALA A CA 1
ATOM 3662 C C . ALA A 1 481 ? 25.02900 34.42300 27.21800 1.000 30.18198 481 ALA A C 1
ATOM 3663 O O . ALA A 1 481 ? 25.47000 35.57200 27.34400 1.000 30.03703 481 ALA A O 1
ATOM 3665 N N . HIS A 1 482 ? 24.23200 34.07700 26.20800 1.000 25.25274 482 HIS A N 1
ATOM 3666 C CA . HIS A 1 482 ? 23.96300 34.97700 25.10200 1.000 28.00649 482 HIS A CA 1
ATOM 3667 C C . HIS A 1 482 ? 22.56300 34.64900 24.57700 1.000 23.02495 482 HIS A C 1
ATOM 3668 O O . HIS A 1 482 ? 22.36100 34.04200 23.52800 1.000 25.25253 482 HIS A O 1
ATOM 3675 N N . ILE A 1 483 ? 21.55100 35.02600 25.34700 1.000 21.49042 483 ILE A N 1
ATOM 3676 C CA . ILE A 1 483 ? 20.16000 34.86200 24.93000 1.000 15.76109 483 ILE A CA 1
ATOM 3677 C C . ILE A 1 483 ? 19.78700 36.02400 24.01900 1.000 16.98255 483 ILE A C 1
ATOM 3678 O O . ILE A 1 483 ? 19.89100 37.17100 24.45400 1.000 15.50561 483 ILE A O 1
ATOM 3683 N N . PRO A 1 484 ? 19.37700 35.79100 22.77100 1.000 19.74724 484 PRO A N 1
ATOM 3684 C CA . PRO A 1 484 ? 18.98900 36.90600 21.89900 1.000 17.57964 484 PRO A CA 1
ATOM 3685 C C . PRO A 1 484 ? 17.86400 37.68900 22.53700 1.000 13.17689 484 PRO A C 1
ATOM 3686 O O . PRO A 1 484 ? 16.96600 37.09800 23.14100 1.000 12.65842 484 PRO A O 1
ATOM 3690 N N . PRO A 1 485 ? 17.89200 39.01600 22.44200 1.000 13.74398 485 PRO A N 1
ATOM 3691 C CA . PRO A 1 485 ? 16.87800 39.81100 23.15800 1.000 13.80317 485 PRO A CA 1
ATOM 3692 C C . PRO A 1 485 ? 15.45000 39.47700 22.77100 1.000 15.01022 485 PRO A C 1
ATOM 3693 O O . PRO A 1 485 ? 14.53900 39.66300 23.59300 1.000 14.17742 485 PRO A O 1
ATOM 3697 N N . GLY A 1 486 ? 15.22200 38.96700 21.55200 1.000 16.08131 486 GLY A N 1
ATOM 3698 C CA . GLY A 1 486 ? 13.85900 38.68900 21.12300 1.000 14.04659 486 GLY A CA 1
ATOM 3699 C C . GLY A 1 486 ? 13.50200 37.21600 21.03500 1.000 15.04371 486 GLY A C 1
ATOM 3700 O O . GLY A 1 486 ? 12.48000 36.87000 20.43800 1.000 14.89074 486 GLY A O 1
ATOM 3701 N N . ALA A 1 487 ? 14.28800 36.34000 21.65800 1.000 12.06158 487 ALA A N 1
ATOM 3702 C CA . ALA A 1 487 ? 14.03800 34.90900 21.60500 1.000 10.06254 487 ALA A CA 1
ATOM 3703 C C . ALA A 1 487 ? 13.23000 34.45200 22.81900 1.000 12.75567 487 ALA A C 1
ATOM 3704 O O . ALA A 1 487 ? 13.25100 35.08300 23.88400 1.000 13.80630 487 ALA A O 1
ATOM 3706 N N . TYR A 1 488 ? 12.52300 33.34900 22.64300 1.000 13.16850 488 TYR A N 1
ATOM 3707 C CA . TYR A 1 488 ? 11.89000 32.64100 23.75400 1.000 12.57226 488 TYR A CA 1
ATOM 3708 C C . TYR A 1 488 ? 12.38200 31.20500 23.83700 1.000 12.66915 488 TYR A C 1
ATOM 3709 O O . TYR A 1 488 ? 13.09700 30.71900 22.96400 1.000 14.25566 488 TYR A O 1
ATOM 3718 N N . THR A 1 489 ? 12.00800 30.52300 24.93900 1.000 13.02036 489 THR A N 1
ATOM 3719 C CA . THR A 1 489 ? 12.27100 29.09700 25.10800 1.000 12.63678 489 THR A CA 1
ATOM 3720 C C . THR A 1 489 ? 11.93200 28.35500 23.81800 1.000 10.25885 489 THR A C 1
ATOM 3721 O O . THR A 1 489 ? 10.81900 28.48500 23.31400 1.000 13.45295 489 THR A O 1
ATOM 3725 N N . PRO A 1 490 ? 12.86400 27.60300 23.23700 1.000 13.25604 490 PRO A N 1
ATOM 3726 C CA . PRO A 1 490 ? 12.55300 26.89800 21.98800 1.000 15.29379 490 PRO A CA 1
ATOM 3727 C C . PRO A 1 490 ? 11.45800 25.85100 22.19300 1.000 13.51243 490 PRO A C 1
ATOM 3728 O O . PRO A 1 490 ? 11.43200 25.14000 23.20000 1.000 13.50928 490 PRO A O 1
ATOM 3732 N N . GLN A 1 491 ? 10.56500 25.76100 21.21400 1.000 16.75231 491 GLN A N 1
ATOM 3733 C CA . GLN A 1 491 ? 9.41800 24.84800 21.26300 1.000 12.93669 491 GLN A CA 1
ATOM 3734 C C . GLN A 1 491 ? 8.66100 25.00200 22.57800 1.000 13.76140 491 GLN A C 1
ATOM 3735 O O . GLN A 1 491 ? 8.35800 24.02300 23.26700 1.000 16.31331 491 GLN A O 1
ATOM 3741 N N . ALA A 1 492 ? 8.38600 26.25100 22.93600 1.000 11.40449 492 ALA A N 1
ATOM 3742 C CA . ALA A 1 492 ? 7.59500 26.51800 24.14000 1.000 12.10463 492 ALA A CA 1
ATOM 3743 C C . ALA A 1 492 ? 6.19900 25.94500 23.97400 1.000 13.35949 492 ALA A C 1
ATOM 3744 O O . ALA A 1 492 ? 5.54500 26.17700 22.95400 1.000 13.98451 492 ALA A O 1
ATOM 3746 N N . HIS A 1 493 ? 5.74000 25.17900 24.96200 1.000 15.00256 493 HIS A N 1
ATOM 3747 C CA . HIS A 1 493 ? 4.46700 24.46300 24.82100 1.000 12.68232 493 HIS A CA 1
ATOM 3748 C C . HIS A 1 493 ? 3.29800 25.29900 25.34700 1.000 14.91063 493 HIS A C 1
ATOM 3749 O O . HIS A 1 493 ? 2.62100 24.95200 26.32600 1.000 11.46087 493 HIS A O 1
ATOM 3756 N N . TYR A 1 494 ? 3.03200 26.40100 24.64400 1.000 11.09253 494 TYR A N 1
ATOM 3757 C CA . TYR A 1 494 ? 1.94300 27.29000 25.06900 1.000 11.40109 494 TYR A CA 1
ATOM 3758 C C . TYR A 1 494 ? 0.59300 26.57400 25.10900 1.000 11.74991 494 TYR A C 1
ATOM 3759 O O . TYR A 1 494 ? -0.31700 27.00600 25.84000 1.000 11.46184 494 TYR A O 1
ATOM 3768 N N . GLU A 1 495 ? 0.43000 25.50700 24.33100 1.000 11.52446 495 GLU A N 1
ATOM 3769 C CA . GLU A 1 495 ? -0.85600 24.82900 24.30300 1.000 14.47223 495 GLU A CA 1
ATOM 3770 C C . GLU A 1 495 ? -1.15100 24.15000 25.63700 1.000 13.20688 495 GLU A C 1
ATOM 3771 O O . GLU A 1 495 ? -2.31900 23.84100 25.91900 1.000 13.77564 495 GLU A O 1
ATOM 3777 N N . LYS A 1 496 ? -0.13000 23.96100 26.50400 1.000 10.31448 496 LYS A N 1
ATOM 3778 C CA . LYS A 1 496 ? -0.41700 23.43900 27.83400 1.000 14.02935 496 LYS A CA 1
ATOM 3779 C C . LYS A 1 496 ? -1.22500 24.42500 28.66000 1.000 11.64203 496 LYS A C 1
ATOM 3780 O O . LYS A 1 496 ? -1.84300 24.02000 29.65300 1.000 14.67026 496 LYS A O 1
ATOM 3786 N N . MET A 1 497 ? -1.24800 25.70800 28.28600 1.000 13.92188 497 MET A N 1
ATOM 3787 C CA . MET A 1 497 ? -2.13100 26.63400 28.97700 1.000 14.39801 497 MET A CA 1
ATOM 3788 C C . MET A 1 497 ? -3.59900 26.23700 28.85100 1.000 12.85672 497 MET A C 1
ATOM 3789 O O . MET A 1 497 ? -4.40000 26.62300 29.70100 1.000 13.67208 497 MET A O 1
ATOM 3794 N N . ALA A 1 498 ? -3.96600 25.45000 27.84500 1.000 9.51561 498 ALA A N 1
ATOM 3795 C CA . ALA A 1 498 ? -5.36300 25.01600 27.78900 1.000 11.74588 498 ALA A CA 1
ATOM 3796 C C . ALA A 1 498 ? -5.70200 24.10600 28.96400 1.000 14.32084 498 ALA A C 1
ATOM 3797 O O . ALA A 1 498 ? -6.84700 24.08000 29.41700 1.000 11.70509 498 ALA A O 1
ATOM 3799 N N . ASP A 1 499 ? -4.70900 23.41500 29.53500 1.000 11.84016 499 ASP A N 1
ATOM 3800 C CA . ASP A 1 499 ? -4.96700 22.58700 30.70700 1.000 16.22477 499 ASP A CA 1
ATOM 3801 C C . ASP A 1 499 ? -5.29800 23.39200 31.95400 1.000 12.55634 499 ASP A C 1
ATOM 3802 O O . ASP A 1 499 ? -5.77700 22.80500 32.93600 1.000 16.03323 499 ASP A O 1
ATOM 3807 N N . VAL A 1 500 ? -5.05500 24.70700 31.94900 1.000 13.92975 500 VAL A N 1
ATOM 3808 C CA . VAL A 1 500 ? -5.37900 25.51300 33.11900 1.000 15.42774 500 VAL A CA 1
ATOM 3809 C C . VAL A 1 500 ? -6.87500 25.47500 33.38200 1.000 12.85620 500 VAL A C 1
ATOM 3810 O O . VAL A 1 500 ? -7.32200 25.38600 34.53900 1.000 15.67666 500 VAL A O 1
ATOM 3814 N N . TYR A 1 501 ? -7.68100 25.51300 32.31000 1.000 12.41735 501 TYR A N 1
ATOM 3815 C CA . TYR A 1 501 ? -9.13700 25.62100 32.43700 1.000 13.28803 501 TYR A CA 1
ATOM 3816 C C . TYR A 1 501 ? -9.85000 24.39700 31.87700 1.000 14.46374 501 TYR A C 1
ATOM 3817 O O . TYR A 1 501 ? -11.07600 24.40200 31.76300 1.000 17.54338 501 TYR A O 1
ATOM 3826 N N . GLY A 1 502 ? -9.12100 23.33000 31.57200 1.000 13.79246 502 GLY A N 1
ATOM 3827 C CA . GLY A 1 502 ? -9.76800 22.10600 31.13900 1.000 12.75418 502 GLY A CA 1
ATOM 3828 C C . GLY A 1 502 ? -10.10400 22.05100 29.66500 1.000 17.48375 502 GLY A C 1
ATOM 3829 O O . GLY A 1 502 ? -10.97000 21.25600 29.27100 1.000 18.41621 502 GLY A O 1
ATOM 3830 N N . GLY A 1 503 ? -9.45300 22.86300 28.83200 1.000 13.52726 503 GLY A N 1
ATOM 3831 C CA . GLY A 1 503 ? -9.62400 22.79600 27.39700 1.000 12.43616 503 GLY A CA 1
ATOM 3832 C C . GLY A 1 503 ? -8.59300 21.85100 26.79200 1.000 20.20486 503 GLY A C 1
ATOM 3833 O O . GLY A 1 503 ? -7.85200 21.16000 27.49400 1.000 19.43196 503 GLY A O 1
ATOM 3834 N N . LYS A 1 504 ? -8.54800 21.82600 25.46500 1.000 12.14946 504 LYS A N 1
ATOM 3835 C CA . LYS A 1 504 ? -7.61600 20.95800 24.74400 1.000 11.02596 504 LYS A CA 1
ATOM 3836 C C . LYS A 1 504 ? -6.50200 21.77600 24.10600 1.000 14.08772 504 LYS A C 1
ATOM 3837 O O . LYS A 1 504 ? -6.76100 22.78400 23.44700 1.000 14.49676 504 LYS A O 1
ATOM 3843 N N . GLY A 1 505 ? -5.26800 21.32800 24.28400 1.000 10.32840 505 GLY A N 1
ATOM 3844 C CA . GLY A 1 505 ? -4.12000 21.96100 23.64600 1.000 10.13475 505 GLY A CA 1
ATOM 3845 C C . GLY A 1 505 ? -3.51200 20.99300 22.64800 1.000 13.97927 505 GLY A C 1
ATOM 3846 O O . GLY A 1 505 ? -3.47700 19.77800 22.89100 1.000 16.26587 505 GLY A O 1
ATOM 3847 N N . TYR A 1 506 ? -3.06900 21.53000 21.50500 1.000 9.44871 506 TYR A N 1
ATOM 3848 C CA . TYR A 1 506 ? -2.49100 20.72700 20.44100 1.000 11.52184 506 TYR A CA 1
ATOM 3849 C C . TYR A 1 506 ? -1.13600 21.30600 20.07400 1.000 12.78112 506 TYR A C 1
ATOM 3850 O O . TYR A 1 506 ? -0.98400 22.53100 19.99200 1.000 13.27958 506 TYR A O 1
ATOM 3859 N N . PHE A 1 507 ? -0.15400 20.42000 19.85600 1.000 13.88763 507 PHE A N 1
ATOM 3860 C CA . PHE A 1 507 ? 1.19200 20.81400 19.44000 1.000 10.07083 507 PHE A CA 1
ATOM 3861 C C . PHE A 1 507 ? 1.43200 20.28300 18.03000 1.000 16.05300 507 PHE A C 1
ATOM 3862 O O . PHE A 1 507 ? 1.47400 19.06600 17.82000 1.000 15.21083 507 PHE A O 1
ATOM 3870 N N . VAL A 1 508 ? 1.58200 21.17900 17.05900 1.000 11.90894 508 VAL A N 1
ATOM 3871 C CA . VAL A 1 508 ? 1.63500 20.79800 15.65300 1.000 10.11280 508 VAL A CA 1
ATOM 3872 C C . VAL A 1 508 ? 3.02100 21.08600 15.10100 1.000 12.52602 508 VAL A C 1
ATOM 3873 O O . VAL A 1 508 ? 3.49300 22.22700 15.17100 1.000 12.85675 508 VAL A O 1
ATOM 3877 N N . THR A 1 509 ? 3.63900 20.08100 14.48600 1.000 11.41785 509 THR A N 1
ATOM 3878 C CA . THR A 1 509 ? 4.90300 20.27000 13.78300 1.000 14.07464 509 THR A CA 1
ATOM 3879 C C . THR A 1 509 ? 4.88700 19.81800 12.33200 1.000 15.14475 509 THR A C 1
ATOM 3880 O O . THR A 1 509 ? 5.75000 20.26300 11.57100 1.000 15.12229 509 THR A O 1
ATOM 3884 N N . THR A 1 510 ? 3.95700 18.96100 11.91600 1.000 15.65259 510 THR A N 1
ATOM 3885 C CA . THR A 1 510 ? 4.04500 18.42200 10.56600 1.000 12.40534 510 THR A CA 1
ATOM 3886 C C . THR A 1 510 ? 2.74900 18.67800 9.79900 1.000 16.30318 510 THR A C 1
ATOM 3887 O O . THR A 1 510 ? 1.67200 18.78100 10.39200 1.000 15.03749 510 THR A O 1
ATOM 3891 N N . PRO A 1 511 ? 2.83700 18.82600 8.47500 1.000 15.02855 511 PRO A N 1
ATOM 3892 C CA . PRO A 1 511 ? 1.65300 19.25500 7.71300 1.000 17.73197 511 PRO A CA 1
ATOM 3893 C C . PRO A 1 511 ? 0.49400 18.26800 7.74500 1.000 17.39503 511 PRO A C 1
ATOM 3894 O O . PRO A 1 511 ? -0.65500 18.69500 7.58200 1.000 16.45962 511 PRO A O 1
ATOM 3898 N N . ASP A 1 512 ? 0.75900 16.97200 7.94200 1.000 16.22609 512 ASP A N 1
ATOM 3899 C CA . ASP A 1 512 ? -0.32800 16.00400 7.99300 1.000 18.39203 512 ASP A CA 1
ATOM 3900 C C . ASP A 1 512 ? -1.18500 16.18800 9.23500 1.000 19.42766 512 ASP A C 1
ATOM 3901 O O . ASP A 1 512 ? -2.29200 15.64500 9.28700 1.000 19.34806 512 ASP A O 1
ATOM 3906 N N . GLN A 1 513 ? -0.69200 16.92600 10.23100 1.000 15.04843 513 GLN A N 1
ATOM 3907 C CA . GLN A 1 513 ? -1.46000 17.23400 11.43700 1.000 14.85199 513 GLN A CA 1
ATOM 3908 C C . GLN A 1 513 ? -2.41500 18.41000 11.26500 1.000 16.11725 513 GLN A C 1
ATOM 3909 O O . GLN A 1 513 ? -3.35000 18.53800 12.05600 1.000 15.11791 513 GLN A O 1
ATOM 3915 N N . LEU A 1 514 ? -2.18800 19.28500 10.28100 1.000 13.90760 514 LEU A N 1
ATOM 3916 C CA . LEU A 1 514 ? -2.83200 20.59400 10.28000 1.000 16.94902 514 LEU A CA 1
ATOM 3917 C C . LEU A 1 514 ? -4.34900 20.47800 10.19200 1.000 15.74919 514 LEU A C 1
ATOM 3918 O O . LEU A 1 514 ? -5.08300 21.05300 11.00300 1.000 17.06143 514 LEU A O 1
ATOM 3923 N N . LYS A 1 515 ? -4.83400 19.78600 9.17000 1.000 14.23737 515 LYS A N 1
ATOM 3924 C CA . LYS A 1 515 ? -6.28100 19.74400 8.96900 1.000 18.26331 515 LYS A CA 1
ATOM 3925 C C . LYS A 1 515 ? -6.98400 18.99100 10.09700 1.000 16.10969 515 LYS A C 1
ATOM 3926 O O . LYS A 1 515 ? -7.94100 19.53800 10.67000 1.000 16.84732 515 LYS A O 1
ATOM 3932 N N . PRO A 1 516 ? -6.56900 17.78500 10.49300 1.000 16.46452 516 PRO A N 1
ATOM 3933 C CA . PRO A 1 516 ? -7.32300 17.11100 11.57300 1.000 17.46326 516 PRO A CA 1
ATOM 3934 C C . PRO A 1 516 ? -7.27400 17.86100 12.89400 1.000 19.34907 516 PRO A C 1
ATOM 3935 O O . PRO A 1 516 ? -8.28500 17.91100 13.61400 1.000 15.53455 516 PRO A O 1
ATOM 3939 N N . VAL A 1 517 ? -6.13600 18.47000 13.21800 1.000 13.35629 517 VAL A N 1
ATOM 3940 C CA . VAL A 1 517 ? -6.01500 19.19200 14.47900 1.000 14.84284 517 VAL A CA 1
ATOM 3941 C C . VAL A 1 517 ? -6.88600 20.44200 14.46000 1.000 14.52325 517 VAL A C 1
ATOM 3942 O O . VAL A 1 517 ? -7.66000 20.69700 15.39700 1.000 14.97930 517 VAL A O 1
ATOM 3946 N N . LEU A 1 518 ? -6.77200 21.24500 13.39500 1.000 12.91564 518 LEU A N 1
ATOM 3947 C CA . LEU A 1 518 ? -7.54300 22.48300 13.34500 1.000 13.69290 518 LEU A CA 1
ATOM 3948 C C . LEU A 1 518 ? -9.04400 22.20000 13.35300 1.000 14.70914 518 LEU A C 1
ATOM 3949 O O . LEU A 1 518 ? -9.79900 22.89100 14.04700 1.000 15.54732 518 LEU A O 1
ATOM 3954 N N . GLU A 1 519 ? -9.48900 21.17800 12.60500 1.000 13.15346 519 GLU A N 1
ATOM 3955 C CA . GLU A 1 519 ? -10.91000 20.80800 12.60100 1.000 15.26200 519 GLU A CA 1
ATOM 3956 C C . GLU A 1 519 ? -11.38500 20.41600 13.99200 1.000 15.73077 519 GLU A C 1
ATOM 3957 O O . GLU A 1 519 ? -12.43000 20.88700 14.45400 1.000 15.53017 519 GLU A O 1
ATOM 3963 N N . GLU A 1 520 ? -10.62700 19.56200 14.68000 1.000 15.46258 520 GLU A N 1
ATOM 3964 C CA . GLU A 1 520 ? -11.03500 19.15800 16.02000 1.000 16.53149 520 GLU A CA 1
ATOM 3965 C C . GLU A 1 520 ? -10.98300 20.33400 16.98800 1.000 16.78765 520 GLU A C 1
ATOM 3966 O O . GLU A 1 520 ? -11.86500 20.48200 17.83800 1.000 14.81633 520 GLU A O 1
ATOM 3972 N N . ALA A 1 521 ? -9.96800 21.18700 16.86800 1.000 11.57364 521 ALA A N 1
ATOM 3973 C CA . ALA A 1 521 ? -9.83100 22.29700 17.80800 1.000 13.33438 521 ALA A CA 1
ATOM 3974 C C . ALA A 1 521 ? -11.00900 23.24400 17.68500 1.000 12.84043 521 ALA A C 1
ATOM 3975 O O . ALA A 1 521 ? -11.56400 23.68800 18.69900 1.000 13.67287 521 ALA A O 1
ATOM 3977 N N A MET A 1 522 ? -11.42000 23.56000 16.45300 0.531 11.96021 522 MET A N 1
ATOM 3978 N N B MET A 1 522 ? -11.41400 23.54600 16.44600 0.469 11.97856 522 MET A N 1
ATOM 3979 C CA A MET A 1 522 ? -12.48500 24.53400 16.27400 0.531 14.68213 522 MET A CA 1
ATOM 3980 C CA B MET A 1 522 ? -12.48700 24.49900 16.21100 0.469 14.69139 522 MET A CA 1
ATOM 3981 C C A MET A 1 522 ? -13.82900 24.00700 16.72900 0.531 16.64773 522 MET A C 1
ATOM 3982 C C B MET A 1 522 ? -13.80400 24.00800 16.77300 0.469 16.65791 522 MET A C 1
ATOM 3983 O O A MET A 1 522 ? -14.74800 24.80500 16.93800 0.531 17.58246 522 MET A O 1
ATOM 3984 O O B MET A 1 522 ? -14.67200 24.81900 17.11400 0.469 17.48405 522 MET A O 1
ATOM 3993 N N . ALA A 1 523 ? -13.96300 22.69000 16.89500 1.000 14.32384 523 ALA A N 1
ATOM 3994 C CA . ALA A 1 523 ? -15.22600 22.10200 17.31300 1.000 15.55236 523 ALA A CA 1
ATOM 3995 C C . ALA A 1 523 ? -15.36000 21.97200 18.82700 1.000 18.16256 523 ALA A C 1
ATOM 3996 O O . ALA A 1 523 ? -16.41500 21.54400 19.30700 1.000 17.92678 523 ALA A O 1
ATOM 3998 N N . GLN A 1 524 ? -14.34800 22.36900 19.59000 1.000 13.30271 524 GLN A N 1
ATOM 3999 C CA . GLN A 1 524 ? -14.35400 22.11400 21.03000 1.000 16.14502 524 GLN A CA 1
ATOM 4000 C C . GLN A 1 524 ? -15.31500 23.04000 21.77800 1.000 19.04700 524 GLN A C 1
ATOM 4001 O O . GLN A 1 524 ? -15.47500 24.21200 21.41800 1.000 19.29217 524 GLN A O 1
ATOM 4007 N N . PRO A 1 525 ? -15.92500 22.53800 22.85900 1.000 12.72624 525 PRO A N 1
ATOM 4008 C CA . PRO A 1 525 ? -16.84100 23.35200 23.68200 1.000 16.19535 525 PRO A CA 1
ATOM 4009 C C . PRO A 1 525 ? -16.13800 24.29700 24.64100 1.000 18.43128 525 PRO A C 1
ATOM 4010 O O . PRO A 1 525 ? -16.81100 25.12700 25.27100 1.000 23.53405 525 PRO A O 1
ATOM 4014 N N . LYS A 1 526 ? -14.83200 24.17100 24.80600 1.000 12.66209 526 LYS A N 1
ATOM 4015 C CA . LYS A 1 526 ? -13.99000 25.16000 25.46700 1.000 15.33090 526 LYS A CA 1
ATOM 4016 C C . LYS A 1 526 ? -12.94400 25.65700 24.47900 1.000 13.21189 526 LYS A C 1
ATOM 4017 O O . LYS A 1 526 ? -12.64100 24.96600 23.49800 1.000 13.42446 526 LYS A O 1
ATOM 4023 N N . PRO A 1 527 ? -12.34900 26.83400 24.70900 1.000 10.95811 527 PRO A N 1
ATOM 4024 C CA . PRO A 1 527 ? -11.33100 27.33100 23.76000 1.000 10.37404 527 PRO A CA 1
ATOM 4025 C C . PRO A 1 527 ? -10.12800 26.40800 23.70400 1.000 13.20254 527 PRO A C 1
ATOM 4026 O O . PRO A 1 527 ? -9.49000 26.12100 24.71700 1.000 13.38566 527 PRO A O 1
ATOM 4030 N N . ALA A 1 528 ? -9.82000 25.94900 22.50100 1.000 10.80323 528 ALA A N 1
ATOM 4031 C CA . ALA A 1 528 ? -8.65100 25.12400 22.25500 1.000 10.74454 528 ALA A CA 1
ATOM 4032 C C . ALA A 1 528 ? -7.48900 26.05000 21.94800 1.000 13.11594 528 ALA A C 1
ATOM 4033 O O . ALA A 1 528 ? -7.69600 27.17600 21.48200 1.000 14.38089 528 ALA A O 1
ATOM 4035 N N . ILE A 1 529 ? -6.27500 25.58700 22.22100 1.000 11.44560 529 ILE A N 1
ATOM 4036 C CA . ILE A 1 529 ? -5.05400 26.29800 21.81200 1.000 10.20321 529 ILE A CA 1
ATOM 4037 C C . ILE A 1 529 ? -4.27300 25.38600 20.88200 1.000 14.12059 529 ILE A C 1
ATOM 4038 O O . ILE A 1 529 ? -3.92200 24.24900 21.24800 1.000 12.96749 529 ILE A O 1
ATOM 4043 N N . VAL A 1 530 ? -4.00000 25.87400 19.68000 1.000 11.40060 530 VAL A N 1
ATOM 4044 C CA . VAL A 1 530 ? -3.21700 25.11800 18.70600 1.000 10.34378 530 VAL A CA 1
ATOM 4045 C C . VAL A 1 530 ? -1.89000 25.84700 18.52800 1.000 13.52637 530 VAL A C 1
ATOM 4046 O O . VAL A 1 530 ? -1.85400 26.96000 17.99100 1.000 13.36248 530 VAL A O 1
ATOM 4050 N N . ASN A 1 531 ? -0.79800 25.19700 18.93700 1.000 10.54375 531 ASN A N 1
ATOM 4051 C CA . ASN A 1 531 ? 0.54800 25.77300 18.92100 1.000 10.67356 531 ASN A CA 1
ATOM 4052 C C . ASN A 1 531 ? 1.29000 25.13700 17.74400 1.000 11.92899 531 ASN A C 1
ATOM 4053 O O . ASN A 1 531 ? 1.61900 23.94400 17.78600 1.000 11.87104 531 ASN A O 1
ATOM 4058 N N . ILE A 1 532 ? 1.49600 25.90900 16.67000 1.000 11.75127 532 ILE A N 1
ATOM 4059 C CA . ILE A 1 532 ? 2.03600 25.39800 15.40900 1.000 10.41919 532 ILE A CA 1
ATOM 4060 C C . ILE A 1 532 ? 3.46200 25.90700 15.23100 1.000 13.22048 532 ILE A C 1
ATOM 4061 O O . ILE A 1 532 ? 3.68000 27.11400 15.02800 1.000 12.77479 532 ILE A O 1
ATOM 4066 N N . MET A 1 533 ? 4.43900 24.99000 15.25300 1.000 10.06310 533 MET A N 1
ATOM 4067 C CA . MET A 1 533 ? 5.83300 25.39400 15.06200 1.000 9.84490 533 MET A CA 1
ATOM 4068 C C . MET A 1 533 ? 6.08700 25.68200 13.59200 1.000 14.57556 533 MET A C 1
ATOM 4069 O O . MET A 1 533 ? 5.62600 24.93800 12.71900 1.000 14.38195 533 MET A O 1
ATOM 4074 N N . ILE A 1 534 ? 6.85300 26.74700 13.32000 1.000 13.55340 534 ILE A N 1
ATOM 4075 C CA . ILE A 1 534 ? 7.28000 27.08700 11.96600 1.000 12.78200 534 ILE A CA 1
ATOM 4076 C C . ILE A 1 534 ? 8.77900 27.36200 11.96700 1.000 14.97874 534 ILE A C 1
ATOM 4077 O O . ILE A 1 534 ? 9.37700 27.66500 12.99700 1.000 12.36184 534 ILE A O 1
ATOM 4082 N N . SER A 1 535 ? 9.37800 27.30200 10.77200 1.000 13.09832 535 SER A N 1
ATOM 4083 C CA . SER A 1 535 ? 10.78700 27.64900 10.60000 1.000 14.09170 535 SER A CA 1
ATOM 4084 C C . SER A 1 535 ? 11.07600 29.08300 11.00700 1.000 15.18666 535 SER A C 1
ATOM 4085 O O . SER A 1 535 ? 10.30600 29.99800 10.70000 1.000 15.66413 535 SER A O 1
ATOM 4088 N N . ASN A 1 536 ? 12.20600 29.28800 11.68600 1.000 14.91231 536 ASN A N 1
ATOM 4089 C CA . ASN A 1 536 ? 12.65200 30.64400 11.98000 1.000 15.42475 536 ASN A CA 1
ATOM 4090 C C . ASN A 1 536 ? 13.31400 31.31300 10.78700 1.000 19.18503 536 ASN A C 1
ATOM 4091 O O . ASN A 1 536 ? 13.82100 32.43000 10.92300 1.000 21.90024 536 ASN A O 1
ATOM 4096 N N . LYS A 1 537 ? 13.33100 30.65600 9.63200 1.000 18.45443 537 LYS A N 1
ATOM 4097 C CA . LYS A 1 537 ? 13.75400 31.29000 8.40400 1.000 18.42406 537 LYS A CA 1
ATOM 4098 C C . LYS A 1 537 ? 12.58200 31.65000 7.50300 1.000 19.01456 537 LYS A C 1
ATOM 4099 O O . LYS A 1 537 ? 12.79100 32.31200 6.48400 1.000 23.31992 537 LYS A O 1
ATOM 4105 N N . SER A 1 538 ? 11.37400 31.21900 7.83700 1.000 19.54480 538 SER A N 1
ATOM 4106 C CA . SER A 1 538 ? 10.22600 31.50600 6.98600 1.000 21.16412 538 SER A CA 1
ATOM 4107 C C . SER A 1 538 ? 9.86800 32.97900 7.06500 1.000 24.34004 538 SER A C 1
ATOM 4108 O O . SER A 1 538 ? 9.98000 33.60500 8.12100 1.000 20.05920 538 SER A O 1
ATOM 4111 N N . GLY A 1 539 ? 9.44700 33.53200 5.93700 1.000 26.80566 539 GLY A N 1
ATOM 4112 C CA . GLY A 1 539 ? 9.00400 34.90500 5.91700 1.000 31.46151 539 GLY A CA 1
ATOM 4113 C C . GLY A 1 539 ? 8.13700 35.14700 4.70300 1.000 39.43210 539 GLY A C 1
ATOM 4114 O O . GLY A 1 539 ? 7.80000 34.21800 3.96100 1.000 29.52296 539 GLY A O 1
ATOM 4115 N N . ARG A 1 540 ? 7.78500 36.41900 4.51200 1.000 31.63694 540 ARG A N 1
ATOM 4116 C CA . ARG A 1 540 ? 6.82600 36.82900 3.49800 1.000 32.55288 540 ARG A CA 1
ATOM 4117 C C . ARG A 1 540 ? 7.46100 36.79800 2.11800 1.000 37.14767 540 ARG A C 1
ATOM 4118 O O . ARG A 1 540 ? 8.68800 36.79900 1.97000 1.000 39.45200 540 ARG A O 1
ATOM 4126 N N . LYS A 1 541 ? 6.60900 36.79300 1.09300 1.000 40.92962 541 LYS A N 1
ATOM 4127 C CA . LYS A 1 541 ? 7.12400 36.86800 -0.26700 1.000 34.28758 541 LYS A CA 1
ATOM 4128 C C . LYS A 1 541 ? 7.92900 38.15600 -0.43500 1.000 38.43858 541 LYS A C 1
ATOM 4129 O O . LYS A 1 541 ? 7.58700 39.18800 0.16000 1.000 33.46475 541 LYS A O 1
ATOM 4135 N N . PRO A 1 542 ? 9.01700 38.12500 -1.20600 1.000 33.63717 542 PRO A N 1
ATOM 4136 C CA . PRO A 1 542 ? 9.87600 39.31400 -1.33700 1.000 35.20291 542 PRO A CA 1
ATOM 4137 C C . PRO A 1 542 ? 9.13400 40.51300 -1.91400 1.000 35.69494 542 PRO A C 1
ATOM 4138 O O . PRO A 1 542 ? 8.24400 40.37600 -2.75900 1.000 37.74313 542 PRO A O 1
ATOM 4142 N N . GLN A 1 543 ? 9.54500 41.70800 -1.47800 0.778 30.22737 543 GLN A N 1
ATOM 4143 C CA . GLN A 1 543 ? 9.01200 42.96100 -2.00200 0.778 27.41546 543 GLN A CA 1
ATOM 4144 C C . GLN A 1 543 ? 10.14200 43.91500 -2.34500 0.778 30.24888 543 GLN A C 1
ATOM 4145 O O . GLN A 1 543 ? 11.22800 43.84600 -1.76800 0.778 34.62929 543 GLN A O 1
ATOM 4151 N N . GLU A 1 544 ? 9.85800 44.82000 -3.28900 0.784 30.38962 544 GLU A N 1
ATOM 4152 C CA . GLU A 1 544 ? 10.81300 45.86200 -3.65900 0.784 34.69189 544 GLU A CA 1
ATOM 4153 C C . GLU A 1 544 ? 11.06400 46.82700 -2.50600 0.784 39.59023 544 GLU A C 1
ATOM 4154 O O . GLU A 1 544 ? 12.19000 47.31600 -2.33600 0.784 34.26579 544 GLU A O 1
ATOM 4160 N N . PHE A 1 545 ? 10.02700 47.12800 -1.71900 0.864 36.93047 545 PHE A N 1
ATOM 4161 C CA . PHE A 1 545 ? 10.11600 48.04600 -0.59000 0.864 38.32612 545 PHE A CA 1
ATOM 4162 C C . PHE A 1 545 ? 9.64100 47.36300 0.68600 0.864 40.22660 545 PHE A C 1
ATOM 4163 O O . PHE A 1 545 ? 8.67800 46.58700 0.66800 0.864 38.23287 545 PHE A O 1
ATOM 4171 N N . GLY A 1 546 ? 10.30700 47.67300 1.79800 0.869 36.77731 546 GLY A N 1
ATOM 4172 C CA . GLY A 1 546 ? 9.79600 47.27100 3.08900 0.869 33.86223 546 GLY A CA 1
ATOM 4173 C C . GLY A 1 546 ? 8.62300 48.13000 3.53300 0.869 26.92964 546 GLY A C 1
ATOM 4174 O O . GLY A 1 546 ? 8.45700 49.26700 3.09300 0.869 30.81148 546 GLY A O 1
ATOM 4175 N N . TRP A 1 547 ? 7.81500 47.56300 4.43000 0.779 33.08909 547 TRP A N 1
ATOM 4176 C CA . TRP A 1 547 ? 6.56400 48.19900 4.83500 0.779 30.68318 547 TRP A CA 1
ATOM 4177 C C . TRP A 1 547 ? 6.78400 49.45300 5.66300 0.779 36.02703 547 TRP A C 1
ATOM 4178 O O . TRP A 1 547 ? 5.88600 50.30300 5.72600 0.779 33.53680 547 TRP A O 1
ATOM 4189 N N . LEU A 1 548 ? 7.94100 49.57700 6.31300 0.797 33.64890 548 LEU A N 1
ATOM 4190 C CA . LEU A 1 548 ? 8.23900 50.71400 7.17800 0.797 34.99810 548 LEU A CA 1
ATOM 4191 C C . LEU A 1 548 ? 9.00600 51.72800 6.34600 0.797 30.11551 548 LEU A C 1
ATOM 4192 O O . LEU A 1 548 ? 10.22400 51.62700 6.18600 0.797 31.46886 548 LEU A O 1
ATOM 4197 N N . THR A 1 549 ? 8.28200 52.69700 5.79300 0.890 34.72334 549 THR A N 1
ATOM 4198 C CA . THR A 1 549 ? 8.90900 53.75600 5.02200 0.890 39.87328 549 THR A CA 1
ATOM 4199 C C . THR A 1 549 ? 9.65800 54.68900 5.96800 0.890 43.88005 549 THR A C 1
ATOM 4200 O O . THR A 1 549 ? 9.10200 55.14900 6.97100 0.890 42.03247 549 THR A O 1
ATOM 4204 N N . ARG A 1 550 ? 10.93100 54.92800 5.67100 0.840 37.81380 550 ARG A N 1
ATOM 4205 C CA . ARG A 1 550 ? 11.73800 55.86600 6.45000 0.840 39.21723 550 ARG A CA 1
ATOM 4206 C C . ARG A 1 550 ? 12.97500 56.28900 5.67100 0.840 38.97896 550 ARG A C 1
ATOM 4207 O O . ARG A 1 550 ? 13.52800 57.36700 5.90000 0.840 44.68191 550 ARG A O 1
ATOM 4215 N N . ALA B 1 2 ? 22.71100 79.27200 -2.98900 1.000 35.39161 2 ALA B N 1
ATOM 4216 C CA . ALA B 1 2 ? 21.80300 80.21600 -2.33100 1.000 35.75879 2 ALA B CA 1
ATOM 4217 C C . ALA B 1 2 ? 21.12600 79.57300 -1.12100 1.000 26.55030 2 ALA B C 1
ATOM 4218 O O . ALA B 1 2 ? 20.48400 78.53200 -1.24900 1.000 24.13280 2 ALA B O 1
ATOM 4220 N N . THR B 1 3 ? 21.26800 80.21500 0.03500 1.000 26.41078 3 THR B N 1
ATOM 4221 C CA . THR B 1 3 ? 20.78200 79.70200 1.31100 1.000 25.20229 3 THR B CA 1
ATOM 4222 C C . THR B 1 3 ? 19.70600 80.63000 1.86900 1.000 20.57047 3 THR B C 1
ATOM 4223 O O . THR B 1 3 ? 19.55400 81.78000 1.44800 1.000 21.32603 3 THR B O 1
ATOM 4227 N N . ILE B 1 4 ? 18.98200 80.13100 2.87000 1.000 17.04397 4 ILE B N 1
ATOM 4228 C CA . ILE B 1 4 ? 17.88000 80.85400 3.48400 1.000 17.01861 4 ILE B CA 1
ATOM 4229 C C . ILE B 1 4 ? 17.83700 80.44100 4.94800 1.000 15.79761 4 ILE B C 1
ATOM 4230 O O . ILE B 1 4 ? 18.13100 79.28300 5.26500 1.000 15.16886 4 ILE B O 1
ATOM 4235 N N . THR B 1 5 ? 17.49400 81.37800 5.84600 1.000 11.78363 5 THR B N 1
ATOM 4236 C CA . THR B 1 5 ? 17.39100 81.02000 7.26000 1.000 11.43207 5 THR B CA 1
ATOM 4237 C C . THR B 1 5 ? 16.01800 80.44000 7.59500 1.000 11.83609 5 THR B C 1
ATOM 4238 O O . THR B 1 5 ? 15.03500 80.64600 6.88200 1.000 13.57416 5 THR B O 1
ATOM 4242 N N . GLY B 1 6 ? 15.95500 79.76200 8.74600 1.000 10.86196 6 GLY B N 1
ATOM 4243 C CA . GLY B 1 6 ? 14.67000 79.31000 9.26900 1.000 11.94530 6 GLY B CA 1
ATOM 4244 C C . GLY B 1 6 ? 13.68600 80.45600 9.43300 1.000 11.98004 6 GLY B C 1
ATOM 4245 O O . GLY B 1 6 ? 12.49900 80.32400 9.11700 1.000 10.96655 6 GLY B O 1
ATOM 4246 N N . ALA B 1 7 ? 14.16300 81.59700 9.93100 1.000 10.91360 7 ALA B N 1
ATOM 4247 C CA . ALA B 1 7 ? 13.27800 82.74100 10.09500 1.000 11.10595 7 ALA B CA 1
ATOM 4248 C C . ALA B 1 7 ? 12.70000 83.17500 8.75500 1.000 11.70176 7 ALA B C 1
ATOM 4249 O O . ALA B 1 7 ? 11.52400 83.53700 8.67100 1.000 13.05068 7 ALA B O 1
ATOM 4251 N N . GLN B 1 8 ? 13.52200 83.16900 7.70200 1.000 11.86941 8 GLN B N 1
ATOM 4252 C CA . GLN B 1 8 ? 13.02900 83.57500 6.39000 1.000 10.99405 8 GLN B CA 1
ATOM 4253 C C . GLN B 1 8 ? 12.06600 82.54200 5.82400 1.000 13.90176 8 GLN B C 1
ATOM 4254 O O . GLN B 1 8 ? 11.09000 82.90300 5.16300 1.000 13.55452 8 GLN B O 1
ATOM 4260 N N . ILE B 1 9 ? 12.33600 81.25200 6.06400 1.000 10.86907 9 ILE B N 1
ATOM 4261 C CA . ILE B 1 9 ? 11.42500 80.20000 5.60700 1.000 10.84229 9 ILE B CA 1
ATOM 4262 C C . ILE B 1 9 ? 10.06000 80.35300 6.26700 1.000 11.19313 9 ILE B C 1
ATOM 4263 O O . ILE B 1 9 ? 9.01400 80.25900 5.60600 1.000 12.98863 9 ILE B O 1
ATOM 4268 N N . VAL B 1 10 ? 10.06000 80.57200 7.59000 1.000 12.10285 10 VAL B N 1
ATOM 4269 C CA . VAL B 1 10 ? 8.81300 80.68800 8.34400 1.000 11.28933 10 VAL B CA 1
ATOM 4270 C C . VAL B 1 10 ? 7.98700 81.85700 7.82600 1.000 10.94592 10 VAL B C 1
ATOM 4271 O O . VAL B 1 10 ? 6.77900 81.73000 7.60400 1.000 11.51469 10 VAL B O 1
ATOM 4275 N N . ALA B 1 11 ? 8.63200 83.01400 7.62800 1.000 11.52672 11 ALA B N 1
ATOM 4276 C CA . ALA B 1 11 ? 7.91000 84.18500 7.13000 1.000 15.17533 11 ALA B CA 1
ATOM 4277 C C . ALA B 1 11 ? 7.32200 83.93600 5.74300 1.000 12.37151 11 ALA B C 1
ATOM 4278 O O . ALA B 1 11 ? 6.16200 84.29000 5.47400 1.000 13.23973 11 ALA B O 1
ATOM 4280 N N A ARG B 1 12 ? 8.10100 83.33200 4.84300 0.542 12.24984 12 ARG B N 1
ATOM 4281 N N B ARG B 1 12 ? 8.10300 83.33200 4.84500 0.458 12.25611 12 ARG B N 1
ATOM 4282 C CA A ARG B 1 12 ? 7.57900 83.04500 3.51100 0.542 11.85244 12 ARG B CA 1
ATOM 4283 C CA B ARG B 1 12 ? 7.58900 83.03700 3.51200 0.458 11.87994 12 ARG B CA 1
ATOM 4284 C C A ARG B 1 12 ? 6.40700 82.07100 3.59000 0.542 11.69138 12 ARG B C 1
ATOM 4285 C C B ARG B 1 12 ? 6.41300 82.06900 3.58700 0.458 11.70967 12 ARG B C 1
ATOM 4286 O O A ARG B 1 12 ? 5.38200 82.25900 2.91900 0.542 13.47558 12 ARG B O 1
ATOM 4287 O O B ARG B 1 12 ? 5.39300 82.25700 2.91000 0.458 13.47249 12 ARG B O 1
ATOM 4302 N N . ALA B 1 13 ? 6.54500 81.02000 4.40300 1.000 11.78075 13 ALA B N 1
ATOM 4303 C CA . ALA B 1 13 ? 5.46800 80.04600 4.54500 1.000 11.46189 13 ALA B CA 1
ATOM 4304 C C . ALA B 1 13 ? 4.21800 80.67800 5.13700 1.000 10.76899 13 ALA B C 1
ATOM 4305 O O . ALA B 1 13 ? 3.10800 80.39700 4.67800 1.000 13.64545 13 ALA B O 1
ATOM 4307 N N . LEU B 1 14 ? 4.37300 81.53500 6.16000 1.000 10.76326 14 LEU B N 1
ATOM 4308 C CA . LEU B 1 14 ? 3.20000 82.16600 6.76800 1.000 12.48293 14 LEU B CA 1
ATOM 4309 C C . LEU B 1 14 ? 2.45500 83.02400 5.75200 1.000 14.64637 14 LEU B C 1
ATOM 4310 O O . LEU B 1 14 ? 1.22800 82.95600 5.65100 1.000 12.50574 14 LEU B O 1
ATOM 4315 N N . LYS B 1 15 ? 3.18900 83.84400 4.99300 1.000 12.88083 15 LYS B N 1
ATOM 4316 C CA . LYS B 1 15 ? 2.55200 84.69700 3.99200 1.000 13.21208 15 LYS B CA 1
ATOM 4317 C C . LYS B 1 15 ? 1.82600 83.84300 2.95100 1.000 14.12182 15 LYS B C 1
ATOM 4318 O O . LYS B 1 15 ? 0.67700 84.11600 2.57600 1.000 13.48484 15 LYS B O 1
ATOM 4324 N N . GLN B 1 16 ? 2.47600 82.78000 2.50300 1.000 11.36744 16 GLN B N 1
ATOM 4325 C CA . GLN B 1 16 ? 1.86000 81.91000 1.50500 1.000 11.40855 16 GLN B CA 1
ATOM 4326 C C . GLN B 1 16 ? 0.57400 81.28700 2.02500 1.000 11.56130 16 GLN B C 1
ATOM 4327 O O . GLN B 1 16 ? -0.35500 81.04200 1.23800 1.000 14.60746 16 GLN B O 1
ATOM 4333 N N . GLN B 1 17 ? 0.50400 81.01700 3.33900 1.000 14.02864 17 GLN B N 1
ATOM 4334 C CA . GLN B 1 17 ? -0.65600 80.37000 3.93700 1.000 12.38354 17 GLN B CA 1
ATOM 4335 C C . GLN B 1 17 ? -1.77100 81.35300 4.26400 1.000 13.34826 17 GLN B C 1
ATOM 4336 O O . GLN B 1 17 ? -2.79600 80.93200 4.80800 1.000 16.30101 17 GLN B O 1
ATOM 4342 N N . GLY B 1 18 ? -1.60600 82.63600 3.93500 1.000 15.06272 18 GLY B N 1
ATOM 4343 C CA . GLY B 1 18 ? -2.68500 83.58200 4.14400 1.000 15.52454 18 GLY B CA 1
ATOM 4344 C C . GLY B 1 18 ? -2.58000 84.40200 5.40900 1.000 15.82567 18 GLY B C 1
ATOM 4345 O O . GLY B 1 18 ? -3.51200 85.16700 5.71600 1.000 16.97617 18 GLY B O 1
ATOM 4346 N N . VAL B 1 19 ? -1.48800 84.27300 6.16200 1.000 14.21674 19 VAL B N 1
ATOM 4347 C CA . VAL B 1 19 ? -1.29100 85.13000 7.32700 1.000 14.75966 19 VAL B CA 1
ATOM 4348 C C . VAL B 1 19 ? -0.95800 86.54100 6.86500 1.000 15.34909 19 VAL B C 1
ATOM 4349 O O . VAL B 1 19 ? -0.10500 86.74500 5.99300 1.000 15.48806 19 VAL B O 1
ATOM 4353 N N . GLU B 1 20 ? -1.65900 87.53300 7.42900 1.000 13.74363 20 GLU B N 1
ATOM 4354 C CA . GLU B 1 20 ? -1.44900 88.92000 7.03600 1.000 12.38166 20 GLU B CA 1
ATOM 4355 C C . GLU B 1 20 ? -1.10300 89.82100 8.20000 1.000 11.35378 20 GLU B C 1
ATOM 4356 O O . GLU B 1 20 ? -0.61100 90.93800 7.96200 1.000 14.34529 20 GLU B O 1
ATOM 4362 N N . HIS B 1 21 ? -1.31000 89.36100 9.43800 1.000 13.09629 21 HIS B N 1
ATOM 4363 C CA . HIS B 1 21 ? -1.22800 90.21200 10.62300 1.000 11.10004 21 HIS B CA 1
ATOM 4364 C C . HIS B 1 21 ? -0.45900 89.49500 11.71400 1.000 13.62587 21 HIS B C 1
ATOM 4365 O O . HIS B 1 21 ? -0.82200 88.37200 12.08600 1.000 13.64179 21 HIS B O 1
ATOM 4372 N N . MET B 1 22 ? 0.57000 90.15400 12.25900 1.000 11.14838 22 MET B N 1
ATOM 4373 C CA . MET B 1 22 ? 1.41000 89.54300 13.28600 1.000 9.68676 22 MET B CA 1
ATOM 4374 C C . MET B 1 22 ? 1.62200 90.57700 14.37700 1.000 10.36714 22 MET B C 1
ATOM 4375 O O . MET B 1 22 ? 1.89500 91.74300 14.08200 1.000 12.16070 22 MET B O 1
ATOM 4380 N N . PHE B 1 23 ? 1.45800 90.14900 15.63500 1.000 10.93242 23 PHE B N 1
ATOM 4381 C CA . PHE B 1 23 ? 1.52600 91.04400 16.78500 1.000 9.72343 23 PHE B CA 1
ATOM 4382 C C . PHE B 1 23 ? 2.46500 90.42400 17.80400 1.000 10.22391 23 PHE B C 1
ATOM 4383 O O . PHE B 1 23 ? 2.36700 89.23700 18.08000 1.000 12.43813 23 PHE B O 1
ATOM 4391 N N . GLY B 1 24 ? 3.35400 91.20600 18.40200 1.000 12.44231 24 GLY B N 1
ATOM 4392 C CA . GLY B 1 24 ? 4.22100 90.59100 19.39800 1.000 10.79503 24 GLY B CA 1
ATOM 4393 C C . GLY B 1 24 ? 5.29300 91.54500 19.89300 1.000 11.22662 24 GLY B C 1
ATOM 4394 O O . GLY B 1 24 ? 5.19500 92.76200 19.71600 1.000 12.37667 24 GLY B O 1
ATOM 4395 N N . ILE B 1 25 ? 6.31800 90.96700 20.52700 1.000 11.52092 25 ILE B N 1
ATOM 4396 C CA . ILE B 1 25 ? 7.43900 91.75000 21.04600 1.000 9.86712 25 ILE B CA 1
ATOM 4397 C C . ILE B 1 25 ? 8.71500 90.99500 20.69600 1.000 12.27864 25 ILE B C 1
ATOM 4398 O O . ILE B 1 25 ? 8.81700 89.79600 20.96700 1.000 14.31382 25 ILE B O 1
ATOM 4403 N N . VAL B 1 26 ? 9.68300 91.69200 20.11300 1.000 10.21620 26 VAL B N 1
ATOM 4404 C CA . VAL B 1 26 ? 10.91400 91.05000 19.66000 1.000 11.36729 26 VAL B CA 1
ATOM 4405 C C . VAL B 1 26 ? 11.92500 90.94100 20.79800 1.000 13.59459 26 VAL B C 1
ATOM 4406 O O . VAL B 1 26 ? 11.83700 91.59500 21.84700 1.000 13.80459 26 VAL B O 1
ATOM 4410 N N . GLY B 1 27 ? 12.89200 90.07900 20.56700 1.000 11.90845 27 GLY B N 1
ATOM 4411 C CA . GLY B 1 27 ? 13.97600 89.79400 21.48700 1.000 12.99614 27 GLY B CA 1
ATOM 4412 C C . GLY B 1 27 ? 14.53600 88.45000 21.08200 1.000 14.94267 27 GLY B C 1
ATOM 4413 O O . GLY B 1 27 ? 14.04300 87.81200 20.16300 1.000 13.78485 27 GLY B O 1
ATOM 4414 N N . ILE B 1 28 ? 15.55700 88.01300 21.80900 1.000 14.27690 28 ILE B N 1
ATOM 4415 C CA . ILE B 1 28 ? 16.11600 86.68700 21.50700 1.000 12.36312 28 ILE B CA 1
ATOM 4416 C C . ILE B 1 28 ? 15.04700 85.62300 21.71600 1.000 13.05835 28 ILE B C 1
ATOM 4417 O O . ILE B 1 28 ? 14.33800 85.65100 22.74100 1.000 13.67702 28 ILE B O 1
ATOM 4422 N N . PRO B 1 29 ? 14.87000 84.65800 20.79600 1.000 14.16206 29 PRO B N 1
ATOM 4423 C CA . PRO B 1 29 ? 15.55000 84.45200 19.51100 1.000 13.39470 29 PRO B CA 1
ATOM 4424 C C . PRO B 1 29 ? 14.72700 84.86000 18.27700 1.000 14.42452 29 PRO B C 1
ATOM 4425 O O . PRO B 1 29 ? 15.08900 84.45000 17.16900 1.000 13.32450 29 PRO B O 1
ATOM 4429 N N . VAL B 1 30 ? 13.66600 85.66500 18.40800 1.000 12.34447 30 VAL B N 1
ATOM 4430 C CA . VAL B 1 30 ? 12.70000 85.84400 17.32100 1.000 14.74380 30 VAL B CA 1
ATOM 4431 C C . VAL B 1 30 ? 12.88500 87.15100 16.56100 1.000 14.90292 30 VAL B C 1
ATOM 4432 O O . VAL B 1 30 ? 12.08800 87.44400 15.66500 1.000 13.89339 30 VAL B O 1
ATOM 4436 N N . ILE B 1 31 ? 13.90800 87.95500 16.88600 1.000 13.43029 31 ILE B N 1
ATOM 4437 C CA . ILE B 1 31 ? 14.14900 89.18100 16.12200 1.000 14.46700 31 ILE B CA 1
ATOM 4438 C C . ILE B 1 31 ? 14.10000 88.92900 14.61500 1.000 17.37894 31 ILE B C 1
ATOM 4439 O O . ILE B 1 31 ? 13.39500 89.66800 13.90700 1.000 14.23722 31 ILE B O 1
ATOM 4444 N N . PRO B 1 32 ? 14.79300 87.92600 14.06500 1.000 14.29517 32 PRO B N 1
ATOM 4445 C CA . PRO B 1 32 ? 14.80400 87.78600 12.59200 1.000 14.31450 32 PRO B CA 1
ATOM 4446 C C . PRO B 1 32 ? 13.47200 87.37700 12.01500 1.000 14.71308 32 PRO B C 1
ATOM 4447 O O . PRO B 1 32 ? 13.27400 87.56900 10.80800 1.000 15.20496 32 PRO B O 1
ATOM 4451 N N . ILE B 1 33 ? 12.57200 86.79200 12.81000 1.000 11.21605 33 ILE B N 1
ATOM 4452 C CA . ILE B 1 33 ? 11.25100 86.42700 12.29000 1.000 10.77341 33 ILE B CA 1
ATOM 4453 C C . ILE B 1 33 ? 10.43800 87.68500 12.02500 1.000 11.84081 33 ILE B C 1
ATOM 4454 O O . ILE B 1 33 ? 9.77200 87.79800 10.99600 1.000 11.46598 33 ILE B O 1
ATOM 4459 N N . ALA B 1 34 ? 10.49400 88.66000 12.93900 1.000 10.54112 34 ALA B N 1
ATOM 4460 C CA . ALA B 1 34 ? 9.72300 89.87900 12.71400 1.000 14.70549 34 ALA B CA 1
ATOM 4461 C C . ALA B 1 34 ? 10.27000 90.63600 11.52400 1.000 14.76970 34 ALA B C 1
ATOM 4462 O O . ALA B 1 34 ? 9.50600 91.16000 10.71600 1.000 14.11814 34 ALA B O 1
ATOM 4464 N N . ALA B 1 35 ? 11.59300 90.65200 11.37300 1.000 11.83472 35 ALA B N 1
ATOM 4465 C CA . ALA B 1 35 ? 12.19100 91.31900 10.22400 1.000 15.41341 35 ALA B CA 1
ATOM 4466 C C . ALA B 1 35 ? 11.78500 90.62800 8.92200 1.000 14.66567 35 ALA B C 1
ATOM 4467 O O . ALA B 1 35 ? 11.43900 91.29000 7.92600 1.000 14.13977 35 ALA B O 1
ATOM 4469 N N . ALA B 1 36 ? 11.86000 89.29500 8.90400 1.000 11.96818 36 ALA B N 1
ATOM 4470 C CA . ALA B 1 36 ? 11.48300 88.56100 7.69300 1.000 15.03521 36 ALA B CA 1
ATOM 4471 C C . ALA B 1 36 ? 9.99600 88.72600 7.38800 1.000 16.06362 36 ALA B C 1
ATOM 4472 O O . ALA B 1 36 ? 9.59500 88.81100 6.21800 1.000 13.97721 36 ALA B O 1
ATOM 4474 N N . ALA B 1 37 ? 9.15900 88.76200 8.42400 1.000 12.84870 37 ALA B N 1
ATOM 4475 C CA . ALA B 1 37 ? 7.72900 88.96300 8.22200 1.000 13.72995 37 ALA B CA 1
ATOM 4476 C C . ALA B 1 37 ? 7.46500 90.28700 7.51100 1.000 14.05164 37 ALA B C 1
ATOM 4477 O O . ALA B 1 37 ? 6.65900 90.35700 6.57800 1.000 14.28916 37 ALA B O 1
ATOM 4479 N N . GLN B 1 38 ? 8.10600 91.35700 7.97700 1.000 13.43769 38 GLN B N 1
ATOM 4480 C CA . GLN B 1 38 ? 7.91700 92.65100 7.33300 1.000 11.55951 38 GLN B CA 1
ATOM 4481 C C . GLN B 1 38 ? 8.36900 92.60500 5.87800 1.000 15.59994 38 GLN B C 1
ATOM 4482 O O . GLN B 1 38 ? 7.69900 93.15400 4.99200 1.000 17.13236 38 GLN B O 1
ATOM 4488 N N . ARG B 1 39 ? 9.47900 91.92000 5.60700 1.000 12.21519 39 ARG B N 1
ATOM 4489 C CA . ARG B 1 39 ? 9.94900 91.85400 4.21900 1.000 17.38191 39 ARG B CA 1
ATOM 4490 C C . ARG B 1 39 ? 8.98300 91.08900 3.32200 1.000 16.87311 39 ARG B C 1
ATOM 4491 O O . ARG B 1 39 ? 8.94200 91.34300 2.11500 1.000 18.58001 39 ARG B O 1
ATOM 4499 N N . GLU B 1 40 ? 8.21500 90.15200 3.88000 1.000 16.70209 40 GLU B N 1
ATOM 4500 C CA . GLU B 1 40 ? 7.21800 89.40100 3.13100 1.000 16.58656 40 GLU B CA 1
ATOM 4501 C C . GLU B 1 40 ? 5.91100 90.15400 2.98900 1.000 17.86097 40 GLU B C 1
ATOM 4502 O O . GLU B 1 40 ? 5.00800 89.67300 2.29300 1.000 20.21054 40 GLU B O 1
ATOM 4508 N N . GLY B 1 41 ? 5.77200 91.29000 3.65200 1.000 14.01753 41 GLY B N 1
ATOM 4509 C CA . GLY B 1 41 ? 4.54300 92.04800 3.58500 1.000 17.73967 41 GLY B CA 1
ATOM 4510 C C . GLY B 1 41 ? 3.49600 91.63600 4.58800 1.000 18.79013 41 GLY B C 1
ATOM 4511 O O . GLY B 1 41 ? 2.32800 91.98600 4.41600 1.000 19.88479 41 GLY B O 1
ATOM 4512 N N . ILE B 1 42 ? 3.86200 90.83800 5.59000 1.000 13.34221 42 ILE B N 1
ATOM 4513 C CA . ILE B 1 42 ? 3.01600 90.66800 6.75600 1.000 12.32268 42 ILE B CA 1
ATOM 4514 C C . ILE B 1 42 ? 3.07600 91.95100 7.58200 1.000 12.72665 42 ILE B C 1
ATOM 4515 O O . ILE B 1 42 ? 4.14800 92.53600 7.76900 1.000 15.19156 42 ILE B O 1
ATOM 4520 N N . LYS B 1 43 ? 1.92900 92.40000 8.08000 1.000 13.88919 43 LYS B N 1
ATOM 4521 C CA . LYS B 1 43 ? 1.90200 93.59800 8.91600 1.000 13.35959 43 LYS B CA 1
ATOM 4522 C C . LYS B 1 43 ? 2.32700 93.20100 10.31600 1.000 11.63811 43 LYS B C 1
ATOM 4523 O O . LYS B 1 43 ? 1.66700 92.36400 10.93600 1.000 13.42630 43 LYS B O 1
ATOM 4529 N N . PHE B 1 44 ? 3.41400 93.78100 10.82300 1.000 13.87826 44 PHE B N 1
ATOM 4530 C CA . PHE B 1 44 ? 3.90900 93.43400 12.15300 1.000 13.08339 44 PHE B CA 1
ATOM 4531 C C . PHE B 1 44 ? 3.70400 94.61900 13.08800 1.000 11.78618 44 PHE B C 1
ATOM 4532 O O . PHE B 1 44 ? 4.09500 95.74200 12.75800 1.000 12.09285 44 PHE B O 1
ATOM 4540 N N . TYR B 1 45 ? 3.15700 94.35600 14.26100 1.000 10.08724 45 TYR B N 1
ATOM 4541 C CA . TYR B 1 45 ? 2.92500 95.37500 15.28400 1.000 13.10671 45 TYR B CA 1
ATOM 4542 C C . TYR B 1 45 ? 3.71000 95.02000 16.53800 1.000 10.50161 45 TYR B C 1
ATOM 4543 O O . TYR B 1 45 ? 3.45000 93.98800 17.15600 1.000 11.49489 45 TYR B O 1
ATOM 4552 N N . GLY B 1 46 ? 4.61700 95.90600 16.95000 1.000 10.87672 46 GLY B N 1
ATOM 4553 C CA . GLY B 1 46 ? 5.32000 95.73200 18.22100 1.000 10.82965 46 GLY B CA 1
ATOM 4554 C C . GLY B 1 46 ? 4.54400 96.32600 19.38300 1.000 11.14719 46 GLY B C 1
ATOM 4555 O O . GLY B 1 46 ? 4.36800 97.54600 19.46200 1.000 13.11749 46 GLY B O 1
ATOM 4556 N N . PHE B 1 47 ? 4.06700 95.47100 20.27100 1.000 11.08434 47 PHE B N 1
ATOM 4557 C CA . PHE B 1 47 ? 3.22800 95.81200 21.41300 1.000 10.50668 47 PHE B CA 1
ATOM 4558 C C . PHE B 1 47 ? 4.08500 96.13200 22.63800 1.000 14.30509 47 PHE B C 1
ATOM 4559 O O . PHE B 1 47 ? 5.31100 95.98800 22.62500 1.000 13.58813 47 PHE B O 1
ATOM 4567 N N . HIS B 1 48 ? 3.41800 96.61400 23.69200 1.000 11.17710 48 HIS B N 1
ATOM 4568 C CA . HIS B 1 48 ? 4.05300 96.81100 24.98500 1.000 10.64203 48 HIS B CA 1
ATOM 4569 C C . HIS B 1 48 ? 3.97000 95.58800 25.88800 1.000 13.48935 48 HIS B C 1
ATOM 4570 O O . HIS B 1 48 ? 4.79000 95.46900 26.80700 1.000 9.74444 48 HIS B O 1
ATOM 4577 N N . ASN B 1 49 ? 3.02700 94.67600 25.63500 1.000 11.64351 49 ASN B N 1
ATOM 4578 C CA . ASN B 1 49 ? 2.95600 93.42700 26.38800 1.000 14.35734 49 ASN B CA 1
ATOM 4579 C C . ASN B 1 49 ? 2.43200 92.33000 25.47200 1.000 12.25061 49 ASN B C 1
ATOM 4580 O O . ASN B 1 49 ? 1.47300 92.57400 24.72200 1.000 10.43069 49 ASN B O 1
ATOM 4585 N N . GLU B 1 50 ? 3.05100 91.11900 25.53100 1.000 11.62750 50 GLU B N 1
ATOM 4586 C CA . GLU B 1 50 ? 2.56700 89.99600 24.70900 1.000 11.29418 50 GLU B CA 1
ATOM 4587 C C . GLU B 1 50 ? 1.14500 89.60100 25.05300 1.000 9.15245 50 GLU B C 1
ATOM 4588 O O . GLU B 1 50 ? 0.44800 89.00300 24.22100 1.000 11.70791 50 GLU B O 1
ATOM 4594 N N . GLN B 1 51 ? 0.71200 89.85600 26.28300 1.000 9.89505 51 GLN B N 1
ATOM 4595 C CA . GLN B 1 51 ? -0.65200 89.48400 26.63100 1.000 11.46010 51 GLN B CA 1
ATOM 4596 C C . GLN B 1 51 ? -1.65100 90.14600 25.68000 1.000 9.78493 51 GLN B C 1
ATOM 4597 O O . GLN B 1 51 ? -2.45400 89.46400 25.02800 1.000 10.63709 51 GLN B O 1
ATOM 4603 N N . SER B 1 52 ? -1.58300 91.47900 25.54800 1.000 9.47208 52 SER B N 1
ATOM 4604 C CA . SER B 1 52 ? -2.44500 92.19500 24.59900 1.000 11.07825 52 SER B CA 1
ATOM 4605 C C . SER B 1 52 ? -2.23300 91.73700 23.15700 1.000 10.90754 52 SER B C 1
ATOM 4606 O O . SER B 1 52 ? -3.19800 91.60000 22.39300 1.000 11.08265 52 SER B O 1
ATOM 4609 N N . ALA B 1 53 ? -0.96800 91.53700 22.75800 1.000 9.10036 53 ALA B N 1
ATOM 4610 C CA . ALA B 1 53 ? -0.68100 91.09500 21.39600 1.000 9.19798 53 ALA B CA 1
ATOM 4611 C C . ALA B 1 53 ? -1.36600 89.77000 21.11800 1.000 12.60056 53 ALA B C 1
ATOM 4612 O O . ALA B 1 53 ? -1.87700 89.53600 20.01200 1.000 10.48681 53 ALA B O 1
ATOM 4614 N N . SER B 1 54 ? -1.39500 88.88300 22.11700 1.000 11.42080 54 SER B N 1
ATOM 4615 C CA . SER B 1 54 ? -1.93800 87.55900 21.84100 1.000 11.59660 54 SER B CA 1
ATOM 4616 C C . SER B 1 54 ? -3.45200 87.59400 21.70600 1.000 10.01454 54 SER B C 1
ATOM 4617 O O . SER B 1 54 ? -4.01500 86.76800 20.98700 1.000 11.89620 54 SER B O 1
ATOM 4620 N N . TYR B 1 55 ? -4.12600 88.52100 22.39100 1.000 10.18159 55 TYR B N 1
ATOM 4621 C CA . TYR B 1 55 ? -5.55900 88.75400 22.18200 1.000 10.52654 55 TYR B CA 1
ATOM 4622 C C . TYR B 1 55 ? -5.84400 89.34600 20.80100 1.000 11.67768 55 TYR B C 1
ATOM 4623 O O . TYR B 1 55 ? -6.83800 88.97700 20.14400 1.000 12.48014 55 TYR B O 1
ATOM 4632 N N . ALA B 1 56 ? -4.98100 90.26700 20.33500 1.000 11.18508 56 ALA B N 1
ATOM 4633 C CA . ALA B 1 56 ? -5.11900 90.79500 18.97600 1.000 10.96170 56 ALA B CA 1
ATOM 4634 C C . ALA B 1 56 ? -5.06700 89.67700 17.93400 1.000 11.09531 56 ALA B C 1
ATOM 4635 O O . ALA B 1 56 ? -5.83100 89.69500 16.96000 1.000 11.39255 56 ALA B O 1
ATOM 4637 N N . ALA B 1 57 ? -4.17500 88.69400 18.11400 1.000 11.13531 57 ALA B N 1
ATOM 4638 C CA . ALA B 1 57 ? -4.04800 87.62800 17.11000 1.000 10.96280 57 ALA B CA 1
ATOM 4639 C C . ALA B 1 57 ? -5.35600 86.85000 16.94600 1.000 12.73516 57 ALA B C 1
ATOM 4640 O O . ALA B 1 57 ? -5.75000 86.51300 15.82100 1.000 12.64676 57 ALA B O 1
ATOM 4642 N N . GLY B 1 58 ? -6.04200 86.54900 18.05000 1.000 10.99497 58 GLY B N 1
ATOM 4643 C CA . GLY B 1 58 ? -7.27700 85.79100 17.94400 1.000 10.31639 58 GLY B CA 1
ATOM 4644 C C . GLY B 1 58 ? -8.40200 86.59700 17.32900 1.000 11.53181 58 GLY B C 1
ATOM 4645 O O . GLY B 1 58 ? -9.21900 86.05800 16.57000 1.000 10.60384 58 GLY B O 1
ATOM 4646 N N . ALA B 1 59 ? -8.44000 87.89800 17.60400 1.000 11.15716 59 ALA B N 1
ATOM 4647 C CA . ALA B 1 59 ? -9.47500 88.73600 16.99000 1.000 11.13675 59 ALA B CA 1
ATOM 4648 C C . ALA B 1 59 ? -9.32100 88.79200 15.47400 1.000 10.89947 59 ALA B C 1
ATOM 4649 O O . ALA B 1 59 ? -10.31500 88.85700 14.74500 1.000 10.25927 59 ALA B O 1
ATOM 4651 N N . VAL B 1 60 ? -8.07900 88.81700 14.97600 1.000 11.51846 60 VAL B N 1
ATOM 4652 C CA . VAL B 1 60 ? -7.86600 88.72500 13.53400 1.000 11.05406 60 VAL B CA 1
ATOM 4653 C C . VAL B 1 60 ? -8.48800 87.45200 12.98900 1.000 10.64173 60 VAL B C 1
ATOM 4654 O O . VAL B 1 60 ? -9.11500 87.46000 11.93200 1.000 11.52666 60 VAL B O 1
ATOM 4658 N N . GLY B 1 61 ? -8.30600 86.33700 13.69300 1.000 10.48332 61 GLY B N 1
ATOM 4659 C CA . GLY B 1 61 ? -8.90100 85.09100 13.23300 1.000 11.13222 61 GLY B CA 1
ATOM 4660 C C . GLY B 1 61 ? -10.41100 85.16800 13.11500 1.000 11.96569 61 GLY B C 1
ATOM 4661 O O . GLY B 1 61 ? -10.99600 84.69300 12.13400 1.000 12.33751 61 GLY B O 1
ATOM 4662 N N . TYR B 1 62 ? -11.06800 85.73600 14.13500 1.000 12.01156 62 TYR B N 1
ATOM 4663 C CA . TYR B 1 62 ? -12.51500 85.94800 14.06100 1.000 12.78192 62 TYR B CA 1
ATOM 4664 C C . TYR B 1 62 ? -12.87600 86.83800 12.88000 1.000 12.17258 62 TYR B C 1
ATOM 4665 O O . TYR B 1 62 ? -13.76200 86.50900 12.08400 1.000 12.85326 62 TYR B O 1
ATOM 4674 N N . LEU B 1 63 ? -12.17400 87.97000 12.73200 1.000 11.12103 63 LEU B N 1
ATOM 4675 C CA . LEU B 1 63 ? -12.56900 88.94000 11.71600 1.000 13.68686 63 LEU B CA 1
ATOM 4676 C C . LEU B 1 63 ? -12.29400 88.44800 10.29600 1.000 14.64258 63 LEU B C 1
ATOM 4677 O O . LEU B 1 63 ? -12.95100 88.90000 9.35700 1.000 14.82877 63 LEU B O 1
ATOM 4682 N N . THR B 1 64 ? -11.31000 87.57600 10.10700 1.000 13.48208 64 THR B N 1
ATOM 4683 C CA . THR B 1 64 ? -10.84200 87.26600 8.75700 1.000 13.87779 64 THR B CA 1
ATOM 4684 C C . THR B 1 64 ? -10.95700 85.80600 8.34300 1.000 14.39302 64 THR B C 1
ATOM 4685 O O . THR B 1 64 ? -10.89600 85.53500 7.14000 1.000 13.97359 64 THR B O 1
ATOM 4689 N N . GLY B 1 65 ? -11.09800 84.87000 9.27400 1.000 12.72053 65 GLY B N 1
ATOM 4690 C CA . GLY B 1 65 ? -11.09800 83.46200 8.89900 1.000 14.45958 65 GLY B CA 1
ATOM 4691 C C . GLY B 1 65 ? -9.73500 82.87800 8.59800 1.000 18.92437 65 GLY B C 1
ATOM 4692 O O . GLY B 1 65 ? -9.64700 81.75200 8.07800 1.000 19.09871 65 GLY B O 1
ATOM 4693 N N . ARG B 1 66 ? -8.66300 83.62500 8.84900 1.000 13.86619 66 ARG B N 1
ATOM 4694 C CA . ARG B 1 66 ? -7.30900 83.11100 8.84000 1.000 15.31082 66 ARG B CA 1
ATOM 4695 C C . ARG B 1 66 ? -6.67700 83.52500 10.16000 1.000 12.33826 66 ARG B C 1
ATOM 4696 O O . ARG B 1 66 ? -6.96600 84.60500 10.67600 1.000 13.34015 66 ARG B O 1
ATOM 4704 N N . PRO B 1 67 ? -5.82500 82.68700 10.73800 1.000 12.03296 67 PRO B N 1
ATOM 4705 C CA . PRO B 1 67 ? -5.26000 83.01200 12.05600 1.000 9.63084 67 PRO B CA 1
ATOM 4706 C C . PRO B 1 67 ? -4.41100 84.27200 12.01900 1.000 12.74917 67 PRO B C 1
ATOM 4707 O O . PRO B 1 67 ? -3.60400 84.47800 11.09800 1.000 12.46685 67 PRO B O 1
ATOM 4711 N N . GLY B 1 68 ? -4.61700 85.14300 13.01000 1.000 12.88549 68 GLY B N 1
ATOM 4712 C CA . GLY B 1 68 ? -3.57500 86.08700 13.33900 1.000 13.68780 68 GLY B CA 1
ATOM 4713 C C . GLY B 1 68 ? -2.45400 85.37000 14.05700 1.000 12.69869 68 GLY B C 1
ATOM 4714 O O . GLY B 1 68 ? -2.63900 84.27300 14.62000 1.000 12.07235 68 GLY B O 1
ATOM 4715 N N . VAL B 1 69 ? -1.26500 85.96300 14.03200 1.000 10.65746 69 VAL B N 1
ATOM 4716 C CA . VAL B 1 69 ? -0.11200 85.33900 14.66100 1.000 8.80684 69 VAL B CA 1
ATOM 4717 C C . VAL B 1 69 ? 0.39000 86.23600 15.77300 1.000 10.71249 69 VAL B C 1
ATOM 4718 O O . VAL B 1 69 ? 0.47700 87.45800 15.61200 1.000 12.93173 69 VAL B O 1
ATOM 4722 N N . CYS B 1 70 ? 0.68800 85.63600 16.91400 1.000 8.86430 70 CYS B N 1
ATOM 4723 C CA . CYS B 1 70 ? 1.40200 86.31500 17.98500 1.000 9.69533 70 CYS B CA 1
ATOM 4724 C C . CYS B 1 70 ? 2.83200 85.79700 17.99700 1.000 12.41498 70 CYS B C 1
ATOM 4725 O O . CYS B 1 70 ? 3.04700 84.57900 17.98900 1.000 13.14567 70 CYS B O 1
ATOM 4728 N N . LEU B 1 71 ? 3.80200 86.71100 18.03800 1.000 12.36602 71 LEU B N 1
ATOM 4729 C CA . LEU B 1 71 ? 5.22300 86.35700 18.02700 1.000 12.16578 71 LEU B CA 1
ATOM 4730 C C . LEU B 1 71 ? 5.80900 86.69400 19.38500 1.000 12.36154 71 LEU B C 1
ATOM 4731 O O . LEU B 1 71 ? 5.74000 87.84800 19.81500 1.000 11.03762 71 LEU B O 1
ATOM 4736 N N . ALA B 1 72 ? 6.36900 85.69500 20.06300 1.000 11.08046 72 ALA B N 1
ATOM 4737 C CA . ALA B 1 72 ? 6.83100 85.89900 21.43500 1.000 12.32377 72 ALA B CA 1
ATOM 4738 C C . ALA B 1 72 ? 8.21000 85.28200 21.60900 1.000 12.22602 72 ALA B C 1
ATOM 4739 O O . ALA B 1 72 ? 8.52500 84.27900 20.97600 1.000 10.80436 72 ALA B O 1
ATOM 4741 N N . VAL B 1 73 ? 9.03600 85.88700 22.47800 1.000 9.17440 73 VAL B N 1
ATOM 4742 C CA . VAL B 1 73 ? 10.34100 85.32300 22.79200 1.000 10.78325 73 VAL B CA 1
ATOM 4743 C C . VAL B 1 73 ? 10.17000 84.04400 23.61600 1.000 10.92947 73 VAL B C 1
ATOM 4744 O O . VAL B 1 73 ? 9.06100 83.70400 24.03900 1.000 12.37140 73 VAL B O 1
ATOM 4748 N N . SER B 1 74 ? 11.29400 83.37600 23.89300 1.000 10.92103 74 SER B N 1
ATOM 4749 C CA . SER B 1 74 ? 11.34300 82.18700 24.74200 1.000 9.73769 74 SER B CA 1
ATOM 4750 C C . SER B 1 74 ? 10.84800 82.47500 26.17900 1.000 10.40980 74 SER B C 1
ATOM 4751 O O . SER B 1 74 ? 10.76000 83.62600 26.63000 1.000 11.65301 74 SER B O 1
ATOM 4754 N N . GLY B 1 75 ? 10.43500 81.40000 26.87200 1.000 9.06135 75 GLY B N 1
ATOM 4755 C CA . GLY B 1 75 ? 10.13100 81.48600 28.28200 1.000 9.77437 75 GLY B CA 1
ATOM 4756 C C . GLY B 1 75 ? 8.99700 82.45400 28.56900 1.000 8.93641 75 GLY B C 1
ATOM 4757 O O . GLY B 1 75 ? 7.86200 82.24300 28.16000 1.000 9.34605 75 GLY B O 1
ATOM 4758 N N . PRO B 1 76 ? 9.27400 83.51800 29.32100 1.000 9.03535 76 PRO B N 1
ATOM 4759 C CA . PRO B 1 76 ? 8.16500 84.38900 29.75300 1.000 9.60839 76 PRO B CA 1
ATOM 4760 C C . PRO B 1 76 ? 7.42800 85.06800 28.61800 1.000 10.64812 76 PRO B C 1
ATOM 4761 O O . PRO B 1 76 ? 6.22900 85.35300 28.76100 1.000 9.81713 76 PRO B O 1
ATOM 4765 N N . GLY B 1 77 ? 8.08700 85.33900 27.48500 1.000 11.57072 77 GLY B N 1
ATOM 4766 C CA . GLY B 1 77 ? 7.35300 85.90100 26.35600 1.000 11.47974 77 GLY B CA 1
ATOM 4767 C C . GLY B 1 77 ? 6.21800 84.99200 25.91700 1.000 12.39224 77 GLY B C 1
ATOM 4768 O O . GLY B 1 77 ? 5.06300 85.41600 25.82200 1.000 12.21475 77 GLY B O 1
ATOM 4769 N N . MET B 1 78 ? 6.53900 83.72000 25.67800 1.000 9.63450 78 MET B N 1
ATOM 4770 C CA . MET B 1 78 ? 5.55800 82.70900 25.29300 1.000 11.17221 78 MET B CA 1
ATOM 4771 C C . MET B 1 78 ? 4.49300 82.54900 26.36900 1.000 10.99937 78 MET B C 1
ATOM 4772 O O . MET B 1 78 ? 3.28600 82.48600 26.06400 1.000 10.99650 78 MET B O 1
ATOM 4777 N N . ILE B 1 79 ? 4.90200 82.57600 27.63400 1.000 11.24236 79 ILE B N 1
ATOM 4778 C CA . ILE B 1 79 ? 3.94200 82.36000 28.71200 1.000 11.33628 79 ILE B CA 1
ATOM 4779 C C . ILE B 1 79 ? 2.96200 83.53200 28.78000 1.000 12.87659 79 ILE B C 1
ATOM 4780 O O . ILE B 1 79 ? 1.77000 83.34600 29.02600 1.000 11.01945 79 ILE B O 1
ATOM 4785 N N . HIS B 1 80 ? 3.44500 84.75500 28.54200 1.000 9.88176 80 HIS B N 1
ATOM 4786 C CA . HIS B 1 80 ? 2.51500 85.88400 28.47300 1.000 11.14292 80 HIS B CA 1
ATOM 4787 C C . HIS B 1 80 ? 1.46200 85.66600 27.38100 1.000 12.78990 80 HIS B C 1
ATOM 4788 O O . HIS B 1 80 ? 0.29800 86.06200 27.54900 1.000 11.07029 80 HIS B O 1
ATOM 4795 N N . GLY B 1 81 ? 1.85700 85.03700 26.25600 1.000 9.90936 81 GLY B N 1
ATOM 4796 C CA . GLY B 1 81 ? 0.94100 84.76500 25.15000 1.000 13.81747 81 GLY B CA 1
ATOM 4797 C C . GLY B 1 81 ? -0.04000 83.61700 25.34300 1.000 12.79347 81 GLY B C 1
ATOM 4798 O O . GLY B 1 81 ? -0.96900 83.46700 24.52500 1.000 12.54831 81 GLY B O 1
ATOM 4799 N N . ILE B 1 82 ? 0.13000 82.80800 26.39200 1.000 10.21395 82 ILE B N 1
ATOM 4800 C CA . ILE B 1 82 ? -0.86300 81.76700 26.65900 1.000 10.82598 82 ILE B CA 1
ATOM 4801 C C . ILE B 1 82 ? -2.24300 82.38500 26.85900 1.000 12.24452 82 ILE B C 1
ATOM 4802 O O . ILE B 1 82 ? -3.25800 81.75900 26.53700 1.000 12.62566 82 ILE B O 1
ATOM 4807 N N . ALA B 1 83 ? -2.30800 83.61600 27.39600 1.000 10.43547 83 ALA B N 1
ATOM 4808 C CA . ALA B 1 83 ? -3.59300 84.30400 27.53700 1.000 11.32948 83 ALA B CA 1
ATOM 4809 C C . ALA B 1 83 ? -4.38700 84.26300 26.24000 1.000 10.75153 83 ALA B C 1
ATOM 4810 O O . ALA B 1 83 ? -5.56600 83.89500 26.22400 1.000 11.91540 83 ALA B O 1
ATOM 4812 N N . GLY B 1 84 ? -3.74000 84.61900 25.13200 1.000 9.55371 84 GLY B N 1
ATOM 4813 C CA . GLY B 1 84 ? -4.43600 84.63200 23.85700 1.000 9.08513 84 GLY B CA 1
ATOM 4814 C C . GLY B 1 84 ? -4.76100 83.24900 23.32200 1.000 8.50784 84 GLY B C 1
ATOM 4815 O O . GLY B 1 84 ? -5.75900 83.08700 22.61500 1.000 10.50849 84 GLY B O 1
ATOM 4816 N N . LEU B 1 85 ? -3.90500 82.24600 23.59200 1.000 10.69832 85 LEU B N 1
ATOM 4817 C CA . LEU B 1 85 ? -4.27800 80.87500 23.23500 1.000 9.45822 85 LEU B CA 1
ATOM 4818 C C . LEU B 1 85 ? -5.58300 80.50200 23.91700 1.000 11.13785 85 LEU B C 1
ATOM 4819 O O . LEU B 1 85 ? -6.48800 79.92200 23.30000 1.000 9.91437 85 LEU B O 1
ATOM 4824 N N . ALA B 1 86 ? -5.68300 80.82000 25.21500 1.000 8.58738 86 ALA B N 1
ATOM 4825 C CA . ALA B 1 86 ? -6.87200 80.42600 25.96800 1.000 8.88720 86 ALA B CA 1
ATOM 4826 C C . ALA B 1 86 ? -8.10800 81.19300 25.49500 1.000 9.32274 86 ALA B C 1
ATOM 4827 O O . ALA B 1 86 ? -9.20500 80.63300 25.40700 1.000 11.02881 86 ALA B O 1
ATOM 4829 N N . ASN B 1 87 ? -7.94900 82.47500 25.14200 1.000 10.50596 87 ASN B N 1
ATOM 4830 C CA . ASN B 1 87 ? -9.11600 83.22600 24.67400 1.000 11.21517 87 ASN B CA 1
ATOM 4831 C C . ASN B 1 87 ? -9.61600 82.68700 23.34200 1.000 11.08744 87 ASN B C 1
ATOM 4832 O O . ASN B 1 87 ? -10.82900 82.51100 23.14800 1.000 9.44341 87 ASN B O 1
ATOM 4837 N N . ALA B 1 88 ? -8.68500 82.35900 22.43700 1.000 9.25369 88 ALA B N 1
ATOM 4838 C CA . ALA B 1 88 ? -9.04600 81.73500 21.16300 1.000 8.78450 88 ALA B CA 1
ATOM 4839 C C . ALA B 1 88 ? -9.67100 80.35400 21.36000 1.000 9.27043 88 ALA B C 1
ATOM 4840 O O . ALA B 1 88 ? -10.63100 80.00000 20.66000 1.000 11.53277 88 ALA B O 1
ATOM 4842 N N . TRP B 1 89 ? -9.13300 79.56200 22.29200 1.000 9.92327 89 TRP B N 1
ATOM 4843 C CA . TRP B 1 89 ? -9.71900 78.27100 22.66300 1.000 10.11588 89 TRP B CA 1
ATOM 4844 C C . TRP B 1 89 ? -11.15600 78.43700 23.12600 1.000 9.33434 89 TRP B C 1
ATOM 4845 O O . TRP B 1 89 ? -12.05500 77.69500 22.70400 1.000 11.59274 89 TRP B O 1
ATOM 4856 N N . SER B 1 90 ? -11.39900 79.42400 23.99700 1.000 11.11539 90 SER B N 1
ATOM 4857 C CA . SER B 1 90 ? -12.72800 79.61000 24.56500 1.000 9.65952 90 SER B CA 1
ATOM 4858 C C . SER B 1 90 ? -13.74900 80.02700 23.51400 1.000 11.60195 90 SER B C 1
ATOM 4859 O O . SER B 1 90 ? -14.92700 79.64500 23.60600 1.000 11.16371 90 SER B O 1
ATOM 4862 N N . ASN B 1 91 ? -13.31400 80.78400 22.50600 1.000 11.83716 91 ASN B N 1
ATOM 4863 C CA . ASN B 1 91 ? -14.19200 81.32500 21.47400 1.000 10.21472 91 ASN B CA 1
ATOM 4864 C C . ASN B 1 91 ? -14.16900 80.55500 20.16700 1.000 9.43106 91 ASN B C 1
ATOM 4865 O O . ASN B 1 91 ? -14.90000 80.93800 19.23500 1.000 11.68587 91 ASN B O 1
ATOM 4870 N N . ASN B 1 92 ? -13.34000 79.51500 20.06100 1.000 10.91210 92 ASN B N 1
ATOM 4871 C CA . ASN B 1 92 ? -13.13800 78.77200 18.81300 1.000 11.18979 92 ASN B CA 1
ATOM 4872 C C . ASN B 1 92 ? -12.75200 79.71200 17.66700 1.000 10.82288 92 ASN B C 1
ATOM 4873 O O . ASN B 1 92 ? -13.38400 79.73500 16.60100 1.000 10.04447 92 ASN B O 1
ATOM 4878 N N . TRP B 1 93 ? -11.72500 80.51700 17.91200 1.000 11.11956 93 TRP B N 1
ATOM 4879 C CA . TRP B 1 93 ? -11.12800 81.44100 16.95800 1.000 13.04827 93 TRP B CA 1
ATOM 4880 C C . TRP B 1 93 ? -9.77800 80.91800 16.50100 1.000 11.57310 93 TRP B C 1
ATOM 4881 O O . TRP B 1 93 ? -8.98800 80.41800 17.31400 1.000 12.24678 93 TRP B O 1
ATOM 4892 N N . PRO B 1 94 ? -9.47500 81.04100 15.21500 1.000 9.69354 94 PRO B N 1
ATOM 4893 C CA . PRO B 1 94 ? -8.17400 80.56500 14.72000 1.000 9.03405 94 PRO B CA 1
ATOM 4894 C C . PRO B 1 94 ? -7.07200 81.54500 15.10200 1.000 8.85282 94 PRO B C 1
ATOM 4895 O O . PRO B 1 94 ? -7.18800 82.75600 14.90000 1.000 11.21530 94 PRO B O 1
ATOM 4899 N N . MET B 1 95 ? -5.98700 81.00400 15.62900 1.000 10.46169 95 MET B N 1
ATOM 4900 C CA . MET B 1 95 ? -4.93800 81.85700 16.17000 1.000 13.91382 95 MET B CA 1
ATOM 4901 C C . MET B 1 95 ? -3.67900 81.01200 16.26500 1.000 12.60932 95 MET B C 1
ATOM 4902 O O . MET B 1 95 ? -3.77000 79.82700 16.60900 1.000 11.18184 95 MET B O 1
ATOM 4907 N N . ILE B 1 96 ? -2.51700 81.60200 15.97200 1.000 10.57094 96 ILE B N 1
ATOM 4908 C CA . ILE B 1 96 ? -1.24100 80.89800 16.15000 1.000 10.61982 96 ILE B CA 1
ATOM 4909 C C . ILE B 1 96 ? -0.35000 81.70000 17.07300 1.000 8.45235 96 ILE B C 1
ATOM 4910 O O . ILE B 1 96 ? -0.19200 82.91300 16.88800 1.000 10.30846 96 ILE B O 1
ATOM 4915 N N . LEU B 1 97 ? 0.23700 81.02500 18.07100 1.000 8.32443 97 LEU B N 1
ATOM 4916 C CA . LEU B 1 97 ? 1.28800 81.59700 18.90300 1.000 8.30053 97 LEU B CA 1
ATOM 4917 C C . LEU B 1 97 ? 2.59400 80.98800 18.41900 1.000 9.90820 97 LEU B C 1
ATOM 4918 O O . LEU B 1 97 ? 2.72300 79.76100 18.37800 1.000 11.68003 97 LEU B O 1
ATOM 4923 N N . ILE B 1 98 ? 3.52600 81.82500 17.99300 1.000 10.10404 98 ILE B N 1
ATOM 4924 C CA . ILE B 1 98 ? 4.85500 81.35800 17.62700 1.000 9.13593 98 ILE B CA 1
ATOM 4925 C C . ILE B 1 98 ? 5.78800 81.79100 18.74000 1.000 10.63806 98 ILE B C 1
ATOM 4926 O O . ILE B 1 98 ? 6.00500 82.99000 18.92600 1.000 13.53571 98 ILE B O 1
ATOM 4931 N N . GLY B 1 99 ? 6.31300 80.83400 19.50100 1.000 13.63879 99 GLY B N 1
ATOM 4932 C CA . GLY B 1 99 ? 7.21900 81.12600 20.60900 1.000 8.48447 99 GLY B CA 1
ATOM 4933 C C . GLY B 1 99 ? 8.62900 80.67300 20.26800 1.000 13.52225 99 GLY B C 1
ATOM 4934 O O . GLY B 1 99 ? 8.83400 79.54600 19.79400 1.000 12.60875 99 GLY B O 1
ATOM 4935 N N . GLY B 1 100 ? 9.59600 81.56700 20.50500 1.000 9.39789 100 GLY B N 1
ATOM 4936 C CA . GLY B 1 100 ? 10.98300 81.14600 20.44700 1.000 10.39663 100 GLY B CA 1
ATOM 4937 C C . GLY B 1 100 ? 11.28200 80.18900 21.58200 1.000 10.90690 100 GLY B C 1
ATOM 4938 O O . GLY B 1 100 ? 10.54900 80.11900 22.56600 1.000 13.53162 100 GLY B O 1
ATOM 4939 N N . ALA B 1 101 ? 12.36800 79.43200 21.45100 1.000 12.01388 101 ALA B N 1
ATOM 4940 C CA . ALA B 1 101 ? 12.83700 78.56300 22.52700 1.000 13.38292 101 ALA B CA 1
ATOM 4941 C C . ALA B 1 101 ? 14.35400 78.61700 22.54600 1.000 13.22447 101 ALA B C 1
ATOM 4942 O O . ALA B 1 101 ? 14.97400 79.06000 21.58200 1.000 12.73927 101 ALA B O 1
ATOM 4944 N N . ASN B 1 102 ? 14.97400 78.16800 23.64200 1.000 11.35679 102 ASN B N 1
ATOM 4945 C CA . ASN B 1 102 ? 16.43800 78.18400 23.66100 1.000 9.83428 102 ASN B CA 1
ATOM 4946 C C . ASN B 1 102 ? 16.98600 77.24600 22.58400 1.000 11.74953 102 ASN B C 1
ATOM 4947 O O . ASN B 1 102 ? 16.27900 76.34300 22.10300 1.000 11.48631 102 ASN B O 1
ATOM 4952 N N . ASP B 1 103 ? 18.27100 77.44800 22.23100 1.000 12.97914 103 ASP B N 1
ATOM 4953 C CA . ASP B 1 103 ? 18.95400 76.57300 21.26900 1.000 13.85355 103 ASP B CA 1
ATOM 4954 C C . ASP B 1 103 ? 18.87000 75.11200 21.70000 1.000 14.33060 103 ASP B C 1
ATOM 4955 O O . ASP B 1 103 ? 19.12200 74.78500 22.85800 1.000 14.09459 103 ASP B O 1
ATOM 4960 N N . SER B 1 104 ? 18.53800 74.22800 20.75400 1.000 11.86675 104 SER B N 1
ATOM 4961 C CA . SER B 1 104 ? 18.23700 72.84300 21.11300 1.000 14.02097 104 SER B CA 1
ATOM 4962 C C . SER B 1 104 ? 19.42600 72.15800 21.77600 1.000 14.70365 104 SER B C 1
ATOM 4963 O O . SER B 1 104 ? 19.23000 71.28800 22.64600 1.000 13.17369 104 SER B O 1
ATOM 4966 N N . TYR B 1 105 ? 20.65600 72.53200 21.39100 1.000 12.51846 105 TYR B N 1
ATOM 4967 C CA . TYR B 1 105 ? 21.85000 71.87000 21.92000 1.000 11.61629 105 TYR B CA 1
ATOM 4968 C C . TYR B 1 105 ? 22.20400 72.37600 23.31500 1.000 11.65454 105 TYR B C 1
ATOM 4969 O O . TYR B 1 105 ? 23.22200 71.97600 23.86500 1.000 13.28690 105 TYR B O 1
ATOM 4978 N N . GLN B 1 106 ? 21.37300 73.24500 23.89300 1.000 12.41553 106 GLN B N 1
ATOM 4979 C CA . GLN B 1 106 ? 21.53200 73.67400 25.27400 1.000 12.37488 106 GLN B CA 1
ATOM 4980 C C . GLN B 1 106 ? 20.43600 73.12500 26.16300 1.000 14.41533 106 GLN B C 1
ATOM 4981 O O . GLN B 1 106 ? 20.39000 73.46900 27.35000 1.000 12.93665 106 GLN B O 1
ATOM 4987 N N . ASN B 1 107 ? 19.53800 72.30100 25.62500 1.000 11.14462 107 ASN B N 1
ATOM 4988 C CA . ASN B 1 107 ? 18.50500 71.71500 26.47400 1.000 11.07840 107 ASN B CA 1
ATOM 4989 C C . ASN B 1 107 ? 19.13800 70.93900 27.61900 1.000 12.76882 107 ASN B C 1
ATOM 4990 O O . ASN B 1 107 ? 20.13600 70.24400 27.43300 1.000 13.60120 107 ASN B O 1
ATOM 4995 N N . GLY B 1 108 ? 18.53800 71.05200 28.80800 1.000 11.87751 108 GLY B N 1
ATOM 4996 C CA . GLY B 1 108 ? 19.04100 70.37800 29.98800 1.000 11.81807 108 GLY B CA 1
ATOM 4997 C C . GLY B 1 108 ? 20.09600 71.15900 30.73200 1.000 12.01074 108 GLY B C 1
ATOM 4998 O O . GLY B 1 108 ? 20.47000 70.77300 31.84800 1.000 13.04206 108 GLY B O 1
ATOM 4999 N N . GLN B 1 109 ? 20.58500 72.25300 30.16100 1.000 11.84776 109 GLN B N 1
ATOM 5000 C CA . GLN B 1 109 ? 21.70900 72.95900 30.75400 1.000 12.09145 109 GLN B CA 1
ATOM 5001 C C . GLN B 1 109 ? 21.27800 74.10900 31.65100 1.000 12.91392 109 GLN B C 1
ATOM 5002 O O . GLN B 1 109 ? 22.13700 74.69600 32.32600 1.000 13.33113 109 GLN B O 1
ATOM 5008 N N . GLY B 1 110 ? 19.98300 74.42000 31.70500 1.000 11.59194 110 GLY B N 1
ATOM 5009 C CA . GLY B 1 110 ? 19.56000 75.65800 32.32700 1.000 11.42958 110 GLY B CA 1
ATOM 5010 C C . GLY B 1 110 ? 19.82500 76.80100 31.37000 1.000 12.34636 110 GLY B C 1
ATOM 5011 O O . GLY B 1 110 ? 20.42900 77.81900 31.73000 1.000 11.77393 110 GLY B O 1
ATOM 5012 N N . ALA B 1 111 ? 19.40200 76.62400 30.12500 1.000 11.34394 111 ALA B N 1
ATOM 5013 C CA . ALA B 1 111 ? 19.63900 77.63500 29.09100 1.000 10.91741 111 ALA B CA 1
ATOM 5014 C C . ALA B 1 111 ? 18.78300 78.87700 29.32200 1.000 11.65414 111 ALA B C 1
ATOM 5015 O O . ALA B 1 111 ? 17.82300 78.86000 30.10000 1.000 10.63210 111 ALA B O 1
ATOM 5017 N N . PHE B 1 112 ? 19.16100 79.97300 28.63900 1.000 10.46465 112 PHE B N 1
ATOM 5018 C CA . PHE B 1 112 ? 18.42500 81.22700 28.77700 1.000 10.91257 112 PHE B CA 1
ATOM 5019 C C . PHE B 1 112 ? 16.96700 81.01000 28.39700 1.000 12.22363 112 PHE B C 1
ATOM 5020 O O . PHE B 1 112 ? 16.66900 80.63800 27.25900 1.000 10.76498 112 PHE B O 1
ATOM 5028 N N . GLN B 1 113 ? 16.05700 81.21300 29.35600 1.000 10.82829 113 GLN B N 1
ATOM 5029 C CA . GLN B 1 113 ? 14.60600 81.08800 29.12200 1.000 10.74561 113 GLN B CA 1
ATOM 5030 C C . GLN B 1 113 ? 14.19700 79.68600 28.66900 1.000 9.62631 113 GLN B C 1
ATOM 5031 O O . GLN B 1 113 ? 13.19700 79.51800 27.96600 1.000 11.66145 113 GLN B O 1
ATOM 5037 N N . GLU B 1 114 ? 14.91400 78.66500 29.13600 1.000 9.84803 114 GLU B N 1
ATOM 5038 C CA . GLU B 1 114 ? 14.49500 77.28400 28.93000 1.000 11.13928 114 GLU B CA 1
ATOM 5039 C C . GLU B 1 114 ? 13.22200 77.02400 29.72200 1.000 12.57733 114 GLU B C 1
ATOM 5040 O O . GLU B 1 114 ? 13.16400 77.33900 30.90700 1.000 12.29567 114 GLU B O 1
ATOM 5046 N N . ALA B 1 115 ? 12.19300 76.47400 29.07000 1.000 11.35791 115 ALA B N 1
ATOM 5047 C CA . ALA B 1 115 ? 10.88200 76.34000 29.69200 1.000 10.99636 115 ALA B CA 1
ATOM 5048 C C . ALA B 1 115 ? 10.10100 75.23500 28.98400 1.000 14.09340 115 ALA B C 1
ATOM 5049 O O . ALA B 1 115 ? 10.32900 74.99300 27.79700 1.000 12.41929 115 ALA B O 1
ATOM 5051 N N . PRO B 1 116 ? 9.14200 74.57800 29.67300 1.000 14.06679 116 PRO B N 1
ATOM 5052 C CA . PRO B 1 116 ? 8.29900 73.54200 29.01600 1.000 17.19772 116 PRO B CA 1
ATOM 5053 C C . PRO B 1 116 ? 7.13100 74.15600 28.25100 1.000 15.66864 116 PRO B C 1
ATOM 5054 O O . PRO B 1 116 ? 5.97600 74.04100 28.64200 1.000 12.72313 116 PRO B O 1
ATOM 5058 N N . GLN B 1 117 ? 7.42600 74.80000 27.11600 1.000 12.26484 117 GLN B N 1
ATOM 5059 C CA . GLN B 1 117 ? 6.44500 75.66100 26.45500 1.000 10.28381 117 GLN B CA 1
ATOM 5060 C C . GLN B 1 117 ? 5.34100 74.85600 25.77000 1.000 10.40685 117 GLN B C 1
ATOM 5061 O O . GLN B 1 117 ? 4.17100 75.26000 25.81100 1.000 11.24048 117 GLN B O 1
ATOM 5067 N N . ILE B 1 118 ? 5.67400 73.70300 25.15800 1.000 10.52472 118 ILE B N 1
ATOM 5068 C CA . ILE B 1 118 ? 4.62400 72.89400 24.52100 1.000 9.93821 118 ILE B CA 1
ATOM 5069 C C . ILE B 1 118 ? 3.59600 72.44400 25.55600 1.000 12.00062 118 ILE B C 1
ATOM 5070 O O . ILE B 1 118 ? 2.38000 72.57300 25.33800 1.000 11.53203 118 ILE B O 1
ATOM 5075 N N . GLU B 1 119 ? 4.07200 71.93100 26.70800 1.000 12.97938 119 GLU B N 1
ATOM 5076 C CA . GLU B 1 119 ? 3.16200 71.50800 27.77100 1.000 12.81473 119 GLU B CA 1
ATOM 5077 C C . GLU B 1 119 ? 2.37500 72.68500 28.33100 1.000 14.24542 119 GLU B C 1
ATOM 5078 O O . GLU B 1 119 ? 1.23400 72.50800 28.78700 1.000 14.69767 119 GLU B O 1
ATOM 5084 N N . SER B 1 120 ? 2.95500 73.88700 28.30100 1.000 10.73108 120 SER B N 1
ATOM 5085 C CA . SER B 1 120 ? 2.23000 75.06000 28.78500 1.000 10.61163 120 SER B CA 1
ATOM 5086 C C . SER B 1 120 ? 1.10200 75.43900 27.83300 1.000 13.91659 120 SER B C 1
ATOM 5087 O O . SER B 1 120 ? 0.05000 75.90800 28.27600 1.000 15.77421 120 SER B O 1
ATOM 5090 N N . ALA B 1 121 ? 1.31700 75.28500 26.51800 1.000 9.28488 121 ALA B N 1
ATOM 5091 C CA . ALA B 1 121 ? 0.29100 75.62700 25.52000 1.000 9.86016 121 ALA B CA 1
ATOM 5092 C C . ALA B 1 121 ? -0.77500 74.54000 25.38800 1.000 11.61109 121 ALA B C 1
ATOM 5093 O O . ALA B 1 121 ? -1.92500 74.83400 25.03300 1.000 10.60685 121 ALA B O 1
ATOM 5095 N N . ARG B 1 122 ? -0.40500 73.28800 25.66700 1.000 11.35507 122 ARG B N 1
ATOM 5096 C CA . ARG B 1 122 ? -1.25400 72.12700 25.36100 1.000 10.37877 122 ARG B CA 1
ATOM 5097 C C . ARG B 1 122 ? -2.73000 72.25400 25.75400 1.000 10.95573 122 ARG B C 1
ATOM 5098 O O . ARG B 1 122 ? -3.59900 71.91700 24.92500 1.000 11.09679 122 ARG B O 1
ATOM 5106 N N . PRO B 1 123 ? -3.09800 72.70400 26.95500 1.000 8.98832 123 PRO B N 1
ATOM 5107 C CA . PRO B 1 123 ? -4.52600 72.67200 27.32700 1.000 12.08354 123 PRO B CA 1
ATOM 5108 C C . PRO B 1 123 ? -5.42000 73.50600 26.42100 1.000 9.98524 123 PRO B C 1
ATOM 5109 O O . PRO B 1 123 ? -6.63600 73.25000 26.38700 1.000 13.01709 123 PRO B O 1
ATOM 5113 N N . TYR B 1 124 ? -4.86300 74.46200 25.65800 1.000 10.92894 124 TYR B N 1
ATOM 5114 C CA . TYR B 1 124 ? -5.64400 75.45300 24.92200 1.000 11.36518 124 TYR B CA 1
ATOM 5115 C C . TYR B 1 124 ? -5.53700 75.29400 23.41500 1.000 13.79055 124 TYR B C 1
ATOM 5116 O O . TYR B 1 124 ? -6.15900 76.07800 22.67700 1.000 13.04582 124 TYR B O 1
ATOM 5125 N N . VAL B 1 125 ? -4.76200 74.32600 22.92100 1.000 10.56152 125 VAL B N 1
ATOM 5126 C CA . VAL B 1 125 ? -4.49400 74.31600 21.48500 1.000 9.80176 125 VAL B CA 1
ATOM 5127 C C . VAL B 1 125 ? -5.00300 73.03400 20.84200 1.000 14.56533 125 VAL B C 1
ATOM 5128 O O . VAL B 1 125 ? -5.01000 71.95300 21.44600 1.000 12.12627 125 VAL B O 1
ATOM 5132 N N . LYS B 1 126 ? -5.39700 73.16700 19.56700 1.000 8.67443 126 LYS B N 1
ATOM 5133 C CA . LYS B 1 126 ? -5.68200 72.03100 18.69100 1.000 10.92223 126 LYS B CA 1
ATOM 5134 C C . LYS B 1 126 ? -4.41000 71.38400 18.16800 1.000 15.71753 126 LYS B C 1
ATOM 5135 O O . LYS B 1 126 ? -4.45500 70.25000 17.66900 1.000 14.44558 126 LYS B O 1
ATOM 5141 N N . TYR B 1 127 ? -3.28200 72.06500 18.30400 1.000 10.87877 127 TYR B N 1
ATOM 5142 C CA . TYR B 1 127 ? -2.06200 71.64900 17.63200 1.000 12.63761 127 TYR B CA 1
ATOM 5143 C C . TYR B 1 127 ? -0.89000 72.33000 18.31400 1.000 12.85892 127 TYR B C 1
ATOM 5144 O O . TYR B 1 127 ? -0.91400 73.54000 18.51900 1.000 12.87047 127 TYR B O 1
ATOM 5153 N N . ALA B 1 128 ? 0.12900 71.55600 18.65300 1.000 10.40081 128 ALA B N 1
ATOM 5154 C CA . ALA B 1 128 ? 1.35000 72.13800 19.17300 1.000 11.69803 128 ALA B CA 1
ATOM 5155 C C . ALA B 1 128 ? 2.50700 71.33400 18.61100 1.000 13.76269 128 ALA B C 1
ATOM 5156 O O . ALA B 1 128 ? 2.49400 70.09800 18.67000 1.000 15.24659 128 ALA B O 1
ATOM 5158 N N . ALA B 1 129 ? 3.50700 72.02500 18.07100 1.000 11.95143 129 ALA B N 1
ATOM 5159 C CA . ALA B 1 129 ? 4.59800 71.29900 17.43100 1.000 12.25348 129 ALA B CA 1
ATOM 5160 C C . ALA B 1 129 ? 5.90300 72.05800 17.58600 1.000 11.19341 129 ALA B C 1
ATOM 5161 O O . ALA B 1 129 ? 5.92700 73.27800 17.46300 1.000 12.36156 129 ALA B O 1
ATOM 5163 N N . ARG B 1 130 ? 6.97300 71.31900 17.78700 1.000 13.35803 130 ARG B N 1
ATOM 5164 C CA . ARG B 1 130 ? 8.32700 71.84500 17.66300 1.000 10.51194 130 ARG B CA 1
ATOM 5165 C C . ARG B 1 130 ? 8.91900 71.31100 16.36600 1.000 11.10569 130 ARG B C 1
ATOM 5166 O O . ARG B 1 130 ? 9.22300 70.11000 16.27900 1.000 14.69748 130 ARG B O 1
ATOM 5174 N N . PRO B 1 131 ? 9.09600 72.12700 15.33200 1.000 11.52993 131 PRO B N 1
ATOM 5175 C CA . PRO B 1 131 ? 9.63700 71.58900 14.06900 1.000 15.10972 131 PRO B CA 1
ATOM 5176 C C . PRO B 1 131 ? 10.96500 70.87900 14.28900 1.000 14.22002 131 PRO B C 1
ATOM 5177 O O . PRO B 1 131 ? 11.84000 71.38000 14.99600 1.000 15.60634 131 PRO B O 1
ATOM 5181 N N . ASP B 1 132 ? 11.11000 69.69600 13.67200 1.000 14.37631 132 ASP B N 1
ATOM 5182 C CA . ASP B 1 132 ? 12.29400 68.85900 13.88800 1.000 13.71752 132 ASP B CA 1
ATOM 5183 C C . ASP B 1 132 ? 13.52200 69.37700 13.15800 1.000 13.05847 132 ASP B C 1
ATOM 5184 O O . ASP B 1 132 ? 14.65500 69.04100 13.55100 1.000 16.57480 132 ASP B O 1
ATOM 5189 N N . SER B 1 133 ? 13.32600 70.16000 12.09500 1.000 11.74253 133 SER B N 1
ATOM 5190 C CA . SER B 1 133 ? 14.43800 70.56200 11.24900 1.000 12.46756 133 SER B CA 1
ATOM 5191 C C . SER B 1 133 ? 14.03900 71.79600 10.46300 1.000 16.31781 133 SER B C 1
ATOM 5192 O O . SER B 1 133 ? 12.84600 72.06300 10.24300 1.000 13.69727 133 SER B O 1
ATOM 5195 N N . ILE B 1 134 ? 15.06300 72.50400 9.98100 1.000 12.19399 134 ILE B N 1
ATOM 5196 C CA . ILE B 1 134 ? 14.82300 73.74600 9.24400 1.000 14.66116 134 ILE B CA 1
ATOM 5197 C C . ILE B 1 134 ? 14.06600 73.45600 7.94700 1.000 12.10126 134 ILE B C 1
ATOM 5198 O O . ILE B 1 134 ? 13.08800 74.13900 7.60700 1.000 12.04396 134 ILE B O 1
ATOM 5203 N N . ALA B 1 135 ? 14.49300 72.42800 7.20800 1.000 14.51250 135 ALA B N 1
ATOM 5204 C CA . ALA B 1 135 ? 13.88600 72.21900 5.89700 1.000 13.54699 135 ALA B CA 1
ATOM 5205 C C . ALA B 1 135 ? 12.40300 71.84600 5.97400 1.000 15.06703 135 ALA B C 1
ATOM 5206 O O . ALA B 1 135 ? 11.67400 72.06100 4.99800 1.000 14.98972 135 ALA B O 1
ATOM 5208 N N . ARG B 1 136 ? 11.92500 71.27200 7.08100 1.000 12.85115 136 ARG B N 1
ATOM 5209 C CA . ARG B 1 136 ? 10.51400 70.92400 7.16900 1.000 13.24735 136 ARG B CA 1
ATOM 5210 C C . ARG B 1 136 ? 9.65600 72.04000 7.74400 1.000 13.58277 136 ARG B C 1
ATOM 5211 O O . ARG B 1 136 ? 8.46500 71.82200 7.95700 1.000 12.98914 136 ARG B O 1
ATOM 5219 N N . LEU B 1 137 ? 10.21900 73.22200 8.03000 1.000 12.23691 137 LEU B N 1
ATOM 5220 C CA . LEU B 1 137 ? 9.38700 74.28700 8.59100 1.000 10.15306 137 LEU B CA 1
ATOM 5221 C C . LEU B 1 137 ? 8.09400 74.54000 7.80800 1.000 10.16260 137 LEU B C 1
ATOM 5222 O O . LEU B 1 137 ? 7.04900 74.70800 8.45500 1.000 11.79774 137 LEU B O 1
ATOM 5227 N N . PRO B 1 138 ? 8.07000 74.57100 6.46700 1.000 11.81476 138 PRO B N 1
ATOM 5228 C CA . PRO B 1 138 ? 6.79000 74.85500 5.78100 1.000 10.88552 138 PRO B CA 1
ATOM 5229 C C . PRO B 1 138 ? 5.73400 73.77000 6.00800 1.000 12.23687 138 PRO B C 1
ATOM 5230 O O . PRO B 1 138 ? 4.53800 74.08000 6.00800 1.000 11.74315 138 PRO B O 1
ATOM 5234 N N . PHE B 1 139 ? 6.15500 72.51800 6.20800 1.000 11.43368 139 PHE B N 1
ATOM 5235 C CA . PHE B 1 139 ? 5.22800 71.45400 6.59700 1.000 13.18496 139 PHE B CA 1
ATOM 5236 C C . PHE B 1 139 ? 4.47000 71.82400 7.86300 1.000 10.70427 139 PHE B C 1
ATOM 5237 O O . PHE B 1 139 ? 3.24600 71.71500 7.91700 1.000 10.73605 139 PHE B O 1
ATOM 5245 N N . TYR B 1 140 ? 5.19200 72.28300 8.89200 1.000 11.68609 140 TYR B N 1
ATOM 5246 C CA . TYR B 1 140 ? 4.55200 72.61500 10.16000 1.000 12.02546 140 TYR B CA 1
ATOM 5247 C C . TYR B 1 140 ? 3.70500 73.88300 10.06900 1.000 9.42988 140 TYR B C 1
ATOM 5248 O O . TYR B 1 140 ? 2.66000 73.97000 10.71200 1.000 11.91881 140 TYR B O 1
ATOM 5257 N N . VAL B 1 141 ? 4.18000 74.89700 9.34400 1.000 9.87998 141 VAL B N 1
ATOM 5258 C CA . VAL B 1 141 ? 3.38800 76.12100 9.19100 1.000 11.89634 141 VAL B CA 1
ATOM 5259 C C . VAL B 1 141 ? 2.06100 75.80300 8.51200 1.000 11.10690 141 VAL B C 1
ATOM 5260 O O . VAL B 1 141 ? 0.98900 76.24700 8.94900 1.000 10.72025 141 VAL B O 1
ATOM 5264 N N . GLU B 1 142 ? 2.10800 75.00400 7.43500 1.000 9.75079 142 GLU B N 1
ATOM 5265 C CA . GLU B 1 142 ? 0.86100 74.69100 6.73700 1.000 11.04690 142 GLU B CA 1
ATOM 5266 C C . GLU B 1 142 ? -0.05400 73.85700 7.62500 1.000 12.15284 142 GLU B C 1
ATOM 5267 O O . GLU B 1 142 ? -1.27900 74.07400 7.67200 1.000 12.53023 142 GLU B O 1
ATOM 5273 N N . GLN B 1 143 ? 0.52100 72.88800 8.33400 1.000 9.78820 143 GLN B N 1
ATOM 5274 C CA . GLN B 1 143 ? -0.29900 72.02200 9.17000 1.000 11.54276 143 GLN B CA 1
ATOM 5275 C C . GLN B 1 143 ? -0.92000 72.80900 10.32000 1.000 13.18987 143 GLN B C 1
ATOM 5276 O O . GLN B 1 143 ? -2.09600 72.61300 10.65100 1.000 10.49737 143 GLN B O 1
ATOM 5282 N N . ALA B 1 144 ? -0.17300 73.75400 10.89500 1.000 9.64422 144 ALA B N 1
ATOM 5283 C CA . ALA B 1 144 ? -0.73700 74.58700 11.95300 1.000 9.55131 144 ALA B CA 1
ATOM 5284 C C . ALA B 1 144 ? -1.86700 75.47900 11.42700 1.000 10.17454 144 ALA B C 1
ATOM 5285 O O . ALA B 1 144 ? -2.93300 75.55900 12.04500 1.000 10.97652 144 ALA B O 1
ATOM 5287 N N . VAL B 1 145 ? -1.63300 76.21000 10.31800 1.000 11.67198 145 VAL B N 1
ATOM 5288 C CA . VAL B 1 145 ? -2.68600 77.05900 9.74100 1.000 10.77968 145 VAL B CA 1
ATOM 5289 C C . VAL B 1 145 ? -3.93300 76.22000 9.45000 1.000 10.99680 145 VAL B C 1
ATOM 5290 O O . VAL B 1 145 ? -5.04100 76.56400 9.86400 1.000 13.15516 145 VAL B O 1
ATOM 5294 N N . ARG B 1 146 ? -3.76800 75.10300 8.73200 1.000 11.48620 146 ARG B N 1
ATOM 5295 C CA . ARG B 1 146 ? -4.92900 74.28900 8.35600 1.000 11.02711 146 ARG B CA 1
ATOM 5296 C C . ARG B 1 146 ? -5.69000 73.79100 9.58700 1.000 12.42679 146 ARG B C 1
ATOM 5297 O O . ARG B 1 146 ? -6.92700 73.81300 9.62700 1.000 9.51211 146 ARG B O 1
ATOM 5305 N N . THR B 1 147 ? -4.96900 73.34400 10.61000 1.000 10.79889 147 THR B N 1
ATOM 5306 C CA . THR B 1 147 ? -5.64100 72.87200 11.81700 1.000 9.19799 147 THR B CA 1
ATOM 5307 C C . THR B 1 147 ? -6.39700 74.00300 12.52600 1.000 11.77557 147 THR B C 1
ATOM 5308 O O . THR B 1 147 ? -7.44400 73.75300 13.13700 1.000 11.47592 147 THR B O 1
ATOM 5312 N N . THR B 1 148 ? -5.91300 75.25800 12.46100 1.000 10.62480 148 THR B N 1
ATOM 5313 C CA . THR B 1 148 ? -6.65900 76.30700 13.16500 1.000 8.94942 148 THR B CA 1
ATOM 5314 C C . THR B 1 148 ? -7.98400 76.62700 12.48500 1.000 11.56330 148 THR B C 1
ATOM 5315 O O . THR B 1 148 ? -8.90600 77.09600 13.16100 1.000 13.26229 148 THR B O 1
ATOM 5319 N N . ILE B 1 149 ? -8.10000 76.42100 11.16700 1.000 10.64852 149 ILE B N 1
ATOM 5320 C CA . ILE B 1 149 ? -9.29500 76.87800 10.44200 1.000 10.36833 149 ILE B CA 1
ATOM 5321 C C . ILE B 1 149 ? -10.19100 75.75300 9.95300 1.000 9.83662 149 ILE B C 1
ATOM 5322 O O . ILE B 1 149 ? -11.34400 76.03100 9.56600 1.000 10.99894 149 ILE B O 1
ATOM 5327 N N . TYR B 1 150 ? -9.72400 74.51400 9.94300 1.000 10.91466 150 TYR B N 1
ATOM 5328 C CA . TYR B 1 150 ? -10.57900 73.40100 9.55600 1.000 11.29898 150 TYR B CA 1
ATOM 5329 C C . TYR B 1 150 ? -11.27300 72.81700 10.78400 1.000 13.51335 150 TYR B C 1
ATOM 5330 O O . TYR B 1 150 ? -10.72100 72.81700 11.88300 1.000 13.78766 150 TYR B O 1
ATOM 5339 N N . GLY B 1 151 ? -12.45700 72.25200 10.56400 1.000 10.23563 151 GLY B N 1
ATOM 5340 C CA . GLY B 1 151 ? -13.24800 71.75700 11.68700 1.000 10.34666 151 GLY B CA 1
ATOM 5341 C C . GLY B 1 151 ? -13.67500 72.90800 12.59200 1.000 12.88612 151 GLY B C 1
ATOM 5342 O O . GLY B 1 151 ? -13.93200 74.03000 12.14700 1.000 14.59381 151 GLY B O 1
ATOM 5343 N N . ARG B 1 152 ? -13.75100 72.63200 13.88100 1.000 11.63828 152 ARG B N 1
ATOM 5344 C CA . ARG B 1 152 ? -14.09000 73.69500 14.81800 1.000 10.64182 152 ARG B CA 1
ATOM 5345 C C . ARG B 1 152 ? -12.85800 74.56600 14.98700 1.000 12.41009 152 ARG B C 1
ATOM 5346 O O . ARG B 1 152 ? -11.83100 74.06400 15.45000 1.000 10.11325 152 ARG B O 1
ATOM 5354 N N . PRO B 1 153 ? -12.89600 75.84400 14.61100 1.000 10.79557 153 PRO B N 1
ATOM 5355 C CA . PRO B 1 153 ? -11.64400 76.61700 14.57700 1.000 11.88015 153 PRO B CA 1
ATOM 5356 C C . PRO B 1 153 ? -11.03200 76.77200 15.96800 1.000 11.21703 153 PRO B C 1
ATOM 5357 O O . PRO B 1 153 ? -11.72600 76.75900 16.99100 1.000 10.87086 153 PRO B O 1
ATOM 5361 N N . GLY B 1 154 ? -9.71300 76.91000 16.01000 1.000 9.00802 154 GLY B N 1
ATOM 5362 C CA . GLY B 1 154 ? -9.06500 77.05000 17.30200 1.000 11.99125 154 GLY B CA 1
ATOM 5363 C C . GLY B 1 154 ? -7.59900 77.41000 17.16600 1.000 12.34350 154 GLY B C 1
ATOM 5364 O O . GLY B 1 154 ? -7.13700 77.83100 16.10000 1.000 11.79659 154 GLY B O 1
ATOM 5365 N N . ALA B 1 155 ? -6.87700 77.26100 18.27600 1.000 11.05199 155 ALA B N 1
ATOM 5366 C CA . ALA B 1 155 ? -5.52000 77.77400 18.39800 1.000 10.67020 155 ALA B CA 1
ATOM 5367 C C . ALA B 1 155 ? -4.45600 76.71700 18.12700 1.000 9.66854 155 ALA B C 1
ATOM 5368 O O . ALA B 1 155 ? -4.64400 75.50800 18.34400 1.000 11.85790 155 ALA B O 1
ATOM 5370 N N . ALA B 1 156 ? -3.29000 77.20600 17.71300 1.000 11.08424 156 ALA B N 1
ATOM 5371 C CA . ALA B 1 156 ? -2.10900 76.37400 17.50900 1.000 9.99734 156 ALA B CA 1
ATOM 5372 C C . ALA B 1 156 ? -0.87800 77.03400 18.12600 1.000 10.73607 156 ALA B C 1
ATOM 5373 O O . ALA B 1 156 ? -0.79600 78.26800 18.22500 1.000 13.11561 156 ALA B O 1
ATOM 5375 N N . TYR B 1 157 ? 0.10700 76.21200 18.49500 1.000 10.41445 157 TYR B N 1
ATOM 5376 C CA . TYR B 1 157 ? 1.35800 76.73600 19.05000 1.000 9.99946 157 TYR B CA 1
ATOM 5377 C C . TYR B 1 157 ? 2.53400 76.14000 18.27600 1.000 12.60034 157 TYR B C 1
ATOM 5378 O O . TYR B 1 157 ? 2.59400 74.92500 18.09000 1.000 11.81038 157 TYR B O 1
ATOM 5387 N N . LEU B 1 158 ? 3.45000 76.99200 17.80200 1.000 10.56024 158 LEU B N 1
ATOM 5388 C CA . LEU B 1 158 ? 4.68500 76.55000 17.15000 1.000 9.25063 158 LEU B CA 1
ATOM 5389 C C . LEU B 1 158 ? 5.85800 76.94700 18.03100 1.000 12.12585 158 LEU B C 1
ATOM 5390 O O . LEU B 1 158 ? 6.02400 78.12800 18.34400 1.000 13.73728 158 LEU B O 1
ATOM 5395 N N . ASP B 1 159 ? 6.65500 75.95000 18.42200 1.000 12.51177 159 ASP B N 1
ATOM 5396 C CA . ASP B 1 159 ? 7.80500 76.08200 19.31700 1.000 11.05893 159 ASP B CA 1
ATOM 5397 C C . ASP B 1 159 ? 9.09300 76.10100 18.48700 1.000 13.55616 159 ASP B C 1
ATOM 5398 O O . ASP B 1 159 ? 9.48600 75.05900 17.93900 1.000 13.55254 159 ASP B O 1
ATOM 5403 N N . LEU B 1 160 ? 9.77000 77.26600 18.38800 1.000 10.34028 160 LEU B N 1
ATOM 5404 C CA . LEU B 1 160 ? 10.91000 77.40600 17.47300 1.000 10.67900 160 LEU B CA 1
ATOM 5405 C C . LEU B 1 160 ? 12.21900 77.58600 18.24100 1.000 9.18871 160 LEU B C 1
ATOM 5406 O O . LEU B 1 160 ? 12.54100 78.70600 18.66600 1.000 12.60299 160 LEU B O 1
ATOM 5411 N N . PRO B 1 161 ? 13.01700 76.53900 18.38400 1.000 11.51170 161 PRO B N 1
ATOM 5412 C CA . PRO B 1 161 ? 14.34800 76.69300 18.99100 1.000 11.53559 161 PRO B CA 1
ATOM 5413 C C . PRO B 1 161 ? 15.19000 77.70000 18.22800 1.000 13.17493 161 PRO B C 1
ATOM 5414 O O . PRO B 1 161 ? 15.13600 77.78300 17.00700 1.000 13.26372 161 PRO B O 1
ATOM 5418 N N . GLY B 1 162 ? 16.02600 78.42900 18.96200 1.000 12.70493 162 GLY B N 1
ATOM 5419 C CA . GLY B 1 162 ? 16.77400 79.50400 18.34700 1.000 11.21689 162 GLY B CA 1
ATOM 5420 C C . GLY B 1 162 ? 17.65500 79.06200 17.19900 1.000 17.38985 162 GLY B C 1
ATOM 5421 O O . GLY B 1 162 ? 17.90600 79.84200 16.27400 1.000 14.88019 162 GLY B O 1
ATOM 5422 N N . ASP B 1 163 ? 18.13700 77.81100 17.23300 1.000 13.24429 163 ASP B N 1
ATOM 5423 C CA . ASP B 1 163 ? 19.02300 77.35800 16.17900 1.000 15.25353 163 ASP B CA 1
ATOM 5424 C C . ASP B 1 163 ? 18.26400 76.94400 14.91300 1.000 14.46922 163 ASP B C 1
ATOM 5425 O O . ASP B 1 163 ? 18.84400 76.98500 13.82900 1.000 16.14604 163 ASP B O 1
ATOM 5430 N N . ILE B 1 164 ? 16.97500 76.61000 15.02400 1.000 11.67721 164 ILE B N 1
ATOM 5431 C CA . ILE B 1 164 ? 16.11200 76.45200 13.84700 1.000 13.52160 164 ILE B CA 1
ATOM 5432 C C . ILE B 1 164 ? 15.81900 77.81000 13.20800 1.000 16.99998 164 ILE B C 1
ATOM 5433 O O . ILE B 1 164 ? 15.66800 77.90500 11.98300 1.000 18.94619 164 ILE B O 1
ATOM 5438 N N . ILE B 1 165 ? 15.76000 78.88100 14.00400 1.000 10.72619 165 ILE B N 1
ATOM 5439 C CA . ILE B 1 165 ? 15.46400 80.21700 13.46700 1.000 13.16048 165 ILE B CA 1
ATOM 5440 C C . ILE B 1 165 ? 16.68300 80.81500 12.75800 1.000 14.60021 165 ILE B C 1
ATOM 5441 O O . ILE B 1 165 ? 16.57000 81.36900 11.65900 1.000 13.57355 165 ILE B O 1
ATOM 5446 N N . SER B 1 166 ? 17.85500 80.75300 13.39300 1.000 14.34607 166 SER B N 1
ATOM 5447 C CA . SER B 1 166 ? 19.05400 81.41700 12.88600 1.000 17.96219 166 SER B CA 1
ATOM 5448 C C . SER B 1 166 ? 19.85000 80.55000 11.92300 1.000 17.90090 166 SER B C 1
ATOM 5449 O O . SER B 1 166 ? 20.67000 81.08400 11.16000 1.000 14.52148 166 SER B O 1
ATOM 5452 N N . GLY B 1 167 ? 19.63200 79.23000 11.92900 1.000 15.77377 167 GLY B N 1
ATOM 5453 C CA . GLY B 1 167 ? 20.37200 78.37000 11.02300 1.000 13.86751 167 GLY B CA 1
ATOM 5454 C C . GLY B 1 167 ? 19.87700 78.51900 9.59500 1.000 14.31382 167 GLY B C 1
ATOM 5455 O O . GLY B 1 167 ? 18.81300 79.08500 9.32600 1.000 14.20882 167 GLY B O 1
ATOM 5456 N N . SER B 1 168 ? 20.67900 78.00700 8.65100 1.000 14.55887 168 SER B N 1
ATOM 5457 C CA . SER B 1 168 ? 20.38200 78.12200 7.22300 1.000 15.67015 168 SER B CA 1
ATOM 5458 C C . SER B 1 168 ? 20.43100 76.76000 6.54800 1.000 17.88431 168 SER B C 1
ATOM 5459 O O . SER B 1 168 ? 21.10100 75.83700 7.02100 1.000 19.65858 168 SER B O 1
ATOM 5462 N N . VAL B 1 169 ? 19.69700 76.65200 5.43300 1.000 17.85365 169 VAL B N 1
ATOM 5463 C CA . VAL B 1 169 ? 19.77200 75.52400 4.51200 1.000 17.68394 169 VAL B CA 1
ATOM 5464 C C . VAL B 1 169 ? 19.81700 76.07100 3.08900 1.000 16.27472 169 VAL B C 1
ATOM 5465 O O . VAL B 1 169 ? 19.52000 77.23900 2.83900 1.000 17.49414 169 VAL B O 1
ATOM 5469 N N . GLU B 1 170 ? 20.16600 75.20300 2.14300 1.000 19.98593 170 GLU B N 1
ATOM 5470 C CA . GLU B 1 170 ? 20.05900 75.61100 0.74700 1.000 20.52484 170 GLU B CA 1
ATOM 5471 C C . GLU B 1 170 ? 18.59200 75.72100 0.35500 1.000 21.22972 170 GLU B C 1
ATOM 5472 O O . GLU B 1 170 ? 17.75800 74.90000 0.76000 1.000 22.56503 170 GLU B O 1
ATOM 5478 N N . GLU B 1 171 ? 18.26600 76.76700 -0.41200 1.000 18.79216 171 GLU B N 1
ATOM 5479 C CA . GLU B 1 171 ? 16.87700 76.96600 -0.82100 1.000 21.84903 171 GLU B CA 1
ATOM 5480 C C . GLU B 1 171 ? 16.31200 75.74200 -1.51800 1.000 24.69953 171 GLU B C 1
ATOM 5481 O O . GLU B 1 171 ? 15.13600 75.40200 -1.33700 1.000 25.05585 171 GLU B O 1
ATOM 5487 N N . ALA B 1 172 ? 17.13300 75.05900 -2.31800 1.000 25.22771 172 ALA B N 1
ATOM 5488 C CA . ALA B 1 172 ? 16.66100 73.87700 -3.03400 1.000 28.13558 172 ALA B CA 1
ATOM 5489 C C . ALA B 1 172 ? 16.26500 72.73800 -2.10100 1.000 34.51802 172 ALA B C 1
ATOM 5490 O O . ALA B 1 172 ? 15.57800 71.80600 -2.53900 1.000 31.35284 172 ALA B O 1
ATOM 5492 N N . GLU B 1 173 ? 16.68600 72.77500 -0.83200 1.000 23.26520 173 GLU B N 1
ATOM 5493 C CA . GLU B 1 173 ? 16.29700 71.73200 0.11000 1.000 25.88042 173 GLU B CA 1
ATOM 5494 C C . GLU B 1 173 ? 14.87700 71.90000 0.64500 1.000 25.15415 173 GLU B C 1
ATOM 5495 O O . GLU B 1 173 ? 14.38400 70.98900 1.32500 1.000 23.68305 173 GLU B O 1
ATOM 5501 N N . VAL B 1 174 ? 14.21400 73.03200 0.39500 1.000 19.66931 174 VAL B N 1
ATOM 5502 C CA . VAL B 1 174 ? 12.96500 73.36800 1.06900 1.000 16.34282 174 VAL B CA 1
ATOM 5503 C C . VAL B 1 174 ? 11.79500 73.27700 0.09200 1.000 20.21266 174 VAL B C 1
ATOM 5504 O O . VAL B 1 174 ? 11.82100 73.89700 -0.97700 1.000 24.09944 174 VAL B O 1
ATOM 5508 N N . THR B 1 175 ? 10.75700 72.54000 0.48500 1.000 17.43286 175 THR B N 1
ATOM 5509 C CA . THR B 1 175 ? 9.49900 72.44400 -0.24700 1.000 16.54059 175 THR B CA 1
ATOM 5510 C C . THR B 1 175 ? 8.40000 73.21200 0.48600 1.000 16.19705 175 THR B C 1
ATOM 5511 O O . THR B 1 175 ? 8.23900 73.06100 1.70400 1.000 20.31389 175 THR B O 1
ATOM 5515 N N . TYR B 1 176 ? 7.63500 74.02500 -0.25100 1.000 17.95178 176 TYR B N 1
ATOM 5516 C CA . TYR B 1 176 ? 6.55100 74.82400 0.31900 1.000 16.08017 176 TYR B CA 1
ATOM 5517 C C . TYR B 1 176 ? 5.21400 74.28500 -0.16000 1.000 15.98644 176 TYR B C 1
ATOM 5518 O O . TYR B 1 176 ? 4.96100 74.29200 -1.37400 1.000 17.40717 176 TYR B O 1
ATOM 5527 N N . PRO B 1 177 ? 4.33700 73.83600 0.73200 1.000 14.00918 177 PRO B N 1
ATOM 5528 C CA . PRO B 1 177 ? 2.97400 73.46000 0.31300 1.000 17.83294 177 PRO B CA 1
ATOM 5529 C C . PRO B 1 177 ? 2.23800 74.65800 -0.25900 1.000 20.93967 177 PRO B C 1
ATOM 5530 O O . PRO B 1 177 ? 2.51100 75.80300 0.10300 1.000 16.84571 177 PRO B O 1
ATOM 5534 N N . GLY B 1 178 ? 1.25800 74.39000 -1.12500 1.000 16.59128 178 GLY B N 1
ATOM 5535 C CA . GLY B 1 178 ? 0.39500 75.46200 -1.58900 1.000 17.54926 178 GLY B CA 1
ATOM 5536 C C . GLY B 1 178 ? -0.46400 76.02200 -0.46600 1.000 16.57911 178 GLY B C 1
ATOM 5537 O O . GLY B 1 178 ? -0.62000 75.43000 0.60400 1.000 16.31902 178 GLY B O 1
ATOM 5538 N N . ARG B 1 179 ? -1.00100 77.21900 -0.69800 1.000 14.90343 179 ARG B N 1
ATOM 5539 C CA . ARG B 1 179 ? -1.87800 77.84200 0.29500 1.000 11.95533 179 ARG B CA 1
ATOM 5540 C C . ARG B 1 179 ? -3.04500 76.92500 0.66000 1.000 15.01892 179 ARG B C 1
ATOM 5541 O O . ARG B 1 179 ? -3.77200 76.44200 -0.22100 1.000 16.38621 179 ARG B O 1
ATOM 5549 N N . CYS B 1 180 ? -3.22600 76.70500 1.96000 1.000 13.80325 180 CYS B N 1
ATOM 5550 C CA . CYS B 1 180 ? -4.34800 75.95100 2.51500 1.000 15.66568 180 CYS B CA 1
ATOM 5551 C C . CYS B 1 180 ? -5.66900 76.47700 1.93700 1.000 18.02620 180 CYS B C 1
ATOM 5552 O O . CYS B 1 180 ? -5.97100 77.65500 2.10900 1.000 14.60659 180 CYS B O 1
ATOM 5555 N N . PRO B 1 181 ? -6.44200 75.67100 1.20500 1.000 17.55090 181 PRO B N 1
ATOM 5556 C CA . PRO B 1 181 ? -7.72700 76.17300 0.68600 1.000 19.14865 181 PRO B CA 1
ATOM 5557 C C . PRO B 1 181 ? -8.71900 76.43900 1.80700 1.000 17.27320 181 PRO B C 1
ATOM 5558 O O . PRO B 1 181 ? -8.56400 75.95300 2.92400 1.000 16.84475 181 PRO B O 1
ATOM 5562 N N . GLU B 1 182 ? -9.75700 77.22100 1.49300 1.000 16.80145 182 GLU B N 1
ATOM 5563 C CA . GLU B 1 182 ? -10.84100 77.43300 2.45000 1.000 17.83988 182 GLU B CA 1
ATOM 5564 C C . GLU B 1 182 ? -11.40600 76.09100 2.90000 1.000 17.64938 182 GLU B C 1
ATOM 5565 O O . GLU B 1 182 ? -11.47700 75.15500 2.10400 1.000 16.71410 182 GLU B O 1
ATOM 5571 N N . PRO B 1 183 ? -11.85800 75.99600 4.15100 1.000 18.73044 183 PRO B N 1
ATOM 5572 C CA . PRO B 1 183 ? -12.36200 74.72000 4.65600 1.000 22.08861 183 PRO B CA 1
ATOM 5573 C C . PRO B 1 183 ? -13.63600 74.30300 3.94100 1.000 23.19266 183 PRO B C 1
ATOM 5574 O O . PRO B 1 183 ? -14.44800 75.14900 3.53700 1.000 19.75772 183 PRO B O 1
ATOM 5578 N N . PRO B 1 184 ? -13.86800 73.01000 3.79000 1.000 35.00678 184 PRO B N 1
ATOM 5579 C CA . PRO B 1 184 ? -15.10500 72.56100 3.13900 1.000 34.37663 184 PRO B CA 1
ATOM 5580 C C . PRO B 1 184 ? -16.31700 72.85200 4.02400 1.000 26.90267 184 PRO B C 1
ATOM 5581 O O . PRO B 1 184 ? -16.23700 72.74600 5.24900 1.000 31.56675 184 PRO B O 1
ATOM 5585 N N . ARG B 1 185 ? -17.42400 73.27200 3.39700 1.000 25.16543 185 ARG B N 1
ATOM 5586 C CA . ARG B 1 185 ? -18.61900 73.75800 4.11100 1.000 23.38800 185 ARG B CA 1
ATOM 5587 C C . ARG B 1 185 ? -19.68100 72.65800 4.15700 1.000 32.00030 185 ARG B C 1
ATOM 5588 O O . ARG B 1 185 ? -20.53400 72.56200 3.27000 1.000 31.91532 185 ARG B O 1
ATOM 5596 N N . THR B 1 186 ? -19.66000 71.87200 5.23700 1.000 22.51862 186 THR B N 1
ATOM 5597 C CA . THR B 1 186 ? -20.43200 70.64200 5.35700 1.000 20.53787 186 THR B CA 1
ATOM 5598 C C . THR B 1 186 ? -21.92500 70.90000 5.58500 1.000 18.42799 186 THR B C 1
ATOM 5599 O O . THR B 1 186 ? -22.33100 71.93100 6.12900 1.000 15.36893 186 THR B O 1
ATOM 5603 N N . LEU B 1 187 ? -22.74700 69.92100 5.19000 1.000 14.48852 187 LEU B N 1
ATOM 5604 C CA . LEU B 1 187 ? -24.20000 70.07300 5.13200 1.000 14.84086 187 LEU B CA 1
ATOM 5605 C C . LEU B 1 187 ? -24.89300 69.08500 6.06500 1.000 13.66344 187 LEU B C 1
ATOM 5606 O O . LEU B 1 187 ? -24.37700 68.00100 6.34900 1.000 14.83770 187 LEU B O 1
ATOM 5611 N N . ALA B 1 188 ? -26.10300 69.46100 6.50700 1.000 13.90375 188 ALA B N 1
ATOM 5612 C CA . ALA B 1 188 ? -26.93700 68.58800 7.31100 1.000 15.81127 188 ALA B CA 1
ATOM 5613 C C . ALA B 1 188 ? -27.70300 67.59200 6.43500 1.000 17.55468 188 ALA B C 1
ATOM 5614 O O . ALA B 1 188 ? -27.96100 67.84800 5.25100 1.000 16.91471 188 ALA B O 1
ATOM 5616 N N . PRO B 1 189 ? -28.01700 66.40200 6.96700 1.000 17.50034 189 PRO B N 1
ATOM 5617 C CA . PRO B 1 189 ? -28.84900 65.46300 6.21500 1.000 17.01316 189 PRO B CA 1
ATOM 5618 C C . PRO B 1 189 ? -30.15200 66.12600 5.79800 1.000 16.20104 189 PRO B C 1
ATOM 5619 O O . PRO B 1 189 ? -30.71700 66.94000 6.52500 1.000 15.45736 189 PRO B O 1
ATOM 5623 N N . GLU B 1 190 ? -30.63000 65.74800 4.62000 1.000 19.77076 190 GLU B N 1
ATOM 5624 C CA . GLU B 1 190 ? -31.88100 66.31600 4.13800 1.000 20.65927 190 GLU B CA 1
ATOM 5625 C C . GLU B 1 190 ? -33.03100 66.06500 5.11300 1.000 16.28482 190 GLU B C 1
ATOM 5626 O O . GLU B 1 190 ? -33.87800 66.94600 5.31000 1.000 17.68911 190 GLU B O 1
ATOM 5632 N N . GLU B 1 191 ? -33.09000 64.87700 5.73400 1.000 16.28885 191 GLU B N 1
ATOM 5633 C CA . GLU B 1 191 ? -34.20100 64.60500 6.65300 1.000 15.92631 191 GLU B CA 1
ATOM 5634 C C . GLU B 1 191 ? -34.16800 65.51100 7.87300 1.000 18.89282 191 GLU B C 1
ATOM 5635 O O . GLU B 1 191 ? -35.22500 65.77600 8.46100 1.000 17.29016 191 GLU B O 1
ATOM 5641 N N . ASN B 1 192 ? -32.97300 65.96600 8.28000 1.000 13.78486 192 ASN B N 1
ATOM 5642 C CA . ASN B 1 192 ? -32.87200 66.89500 9.40400 1.000 13.49408 192 ASN B CA 1
ATOM 5643 C C . ASN B 1 192 ? -33.32900 68.28800 9.01000 1.000 14.45962 192 ASN B C 1
ATOM 5644 O O . ASN B 1 192 ? -33.94100 68.99300 9.81900 1.000 14.18014 192 ASN B O 1
ATOM 5649 N N . ILE B 1 193 ? -33.02600 68.70700 7.77900 1.000 13.11402 193 ILE B N 1
ATOM 5650 C CA . ILE B 1 193 ? -33.52100 69.99400 7.29200 1.000 14.72406 193 ILE B CA 1
ATOM 5651 C C . ILE B 1 193 ? -35.04400 69.99200 7.29500 1.000 12.60616 193 ILE B C 1
ATOM 5652 O O . ILE B 1 193 ? -35.69300 70.94700 7.74400 1.000 13.26490 193 ILE B O 1
ATOM 5657 N N . LYS B 1 194 ? -35.63100 68.91400 6.79300 1.000 13.00904 194 LYS B N 1
ATOM 5658 C CA . LYS B 1 194 ? -37.08600 68.80100 6.78100 1.000 15.38985 194 LYS B CA 1
ATOM 5659 C C . LYS B 1 194 ? -37.65700 68.75300 8.19400 1.000 15.78121 194 LYS B C 1
ATOM 5660 O O . LYS B 1 194 ? -38.70400 69.36700 8.46600 1.000 13.31430 194 LYS B O 1
ATOM 5666 N N . ALA B 1 195 ? -36.97300 68.05100 9.10900 1.000 12.37234 195 ALA B N 1
ATOM 5667 C CA . ALA B 1 195 ? -37.47300 67.93600 10.48200 1.000 11.96364 195 ALA B CA 1
ATOM 5668 C C . ALA B 1 195 ? -37.42500 69.27800 11.21200 1.000 13.45749 195 ALA B C 1
ATOM 5669 O O . ALA B 1 195 ? -38.33000 69.60400 11.98900 1.000 14.14718 195 ALA B O 1
ATOM 5671 N N . ALA B 1 196 ? -36.38600 70.08000 10.96100 1.000 13.10364 196 ALA B N 1
ATOM 5672 C CA . ALA B 1 196 ? -36.30500 71.42300 11.54500 1.000 12.71122 196 ALA B CA 1
ATOM 5673 C C . ALA B 1 196 ? -37.50500 72.27200 11.13800 1.000 14.00455 196 ALA B C 1
ATOM 5674 O O . ALA B 1 196 ? -38.15000 72.91500 11.97500 1.000 14.23549 196 ALA B O 1
ATOM 5676 N N . LEU B 1 197 ? -37.81800 72.28800 9.84300 1.000 13.69862 197 LEU B N 1
ATOM 5677 C CA . LEU B 1 197 ? -38.92300 73.11000 9.38000 1.000 13.35574 197 LEU B CA 1
ATOM 5678 C C . LEU B 1 197 ? -40.24800 72.56100 9.88400 1.000 16.35054 197 LEU B C 1
ATOM 5679 O O . LEU B 1 197 ? -41.12000 73.33700 10.30500 1.000 16.28493 197 LEU B O 1
ATOM 5684 N N . ALA B 1 198 ? -40.39500 71.22700 9.92100 1.000 13.79599 198 ALA B N 1
ATOM 5685 C CA . ALA B 1 198 ? -41.63400 70.64100 10.45700 1.000 13.15091 198 ALA B CA 1
ATOM 5686 C C . ALA B 1 198 ? -41.83300 71.01000 11.92500 1.000 17.79527 198 ALA B C 1
ATOM 5687 O O . ALA B 1 198 ? -42.95800 71.31000 12.34900 1.000 16.65655 198 ALA B O 1
ATOM 5689 N N . ALA B 1 199 ? -40.74400 71.03300 12.70600 1.000 17.36802 199 ALA B N 1
ATOM 5690 C CA . ALA B 1 199 ? -40.84200 71.39900 14.11800 1.000 14.43601 199 ALA B CA 1
ATOM 5691 C C . ALA B 1 199 ? -41.26800 72.84900 14.28200 1.000 14.44478 199 ALA B C 1
ATOM 5692 O O . ALA B 1 199 ? -42.07700 73.17100 15.16100 1.000 15.51942 199 ALA B O 1
ATOM 5694 N N . LEU B 1 200 ? -40.72200 73.74100 13.45100 1.000 13.47113 200 LEU B N 1
ATOM 5695 C CA . LEU B 1 200 ? -41.08200 75.15300 13.53900 1.000 18.56079 200 LEU B CA 1
ATOM 5696 C C . LEU B 1 200 ? -42.57400 75.35300 13.34600 1.000 17.94095 200 LEU B C 1
ATOM 5697 O O . LEU B 1 200 ? -43.17300 76.23800 13.97800 1.000 15.89078 200 LEU B O 1
ATOM 5702 N N . LYS B 1 201 ? -43.19000 74.53800 12.49700 1.000 15.38785 201 LYS B N 1
ATOM 5703 C CA . LYS B 1 201 ? -44.60300 74.70100 12.20700 1.000 15.29878 201 LYS B CA 1
ATOM 5704 C C . LYS B 1 201 ? -45.48500 74.24700 13.35700 1.000 19.25853 201 LYS B C 1
ATOM 5705 O O . LYS B 1 201 ? -46.65400 74.64000 13.39500 1.000 22.74561 201 LYS B O 1
ATOM 5711 N N . THR B 1 202 ? -44.95000 73.50200 14.32500 1.000 15.46675 202 THR B N 1
ATOM 5712 C CA . THR B 1 202 ? -45.72800 73.06800 15.48000 1.000 19.13729 202 THR B CA 1
ATOM 5713 C C . THR B 1 202 ? -45.58300 74.00000 16.66700 1.000 21.14305 202 THR B C 1
ATOM 5714 O O . THR B 1 202 ? -46.23000 73.77600 17.69500 1.000 18.91259 202 THR B O 1
ATOM 5718 N N . ALA B 1 203 ? -44.72200 75.00000 16.57900 1.000 17.15251 203 ALA B N 1
ATOM 5719 C CA . ALA B 1 203 ? -44.37000 75.79700 17.75100 1.000 17.78480 203 ALA B CA 1
ATOM 5720 C C . ALA B 1 203 ? -45.37200 76.92200 17.97600 1.000 15.52095 203 ALA B C 1
ATOM 5721 O O . ALA B 1 203 ? -45.80200 77.59000 17.03200 1.000 18.65879 203 ALA B O 1
ATOM 5723 N N . GLU B 1 204 ? -45.74700 77.13500 19.23900 1.000 16.27935 204 GLU B N 1
ATOM 5724 C CA . GLU B 1 204 ? -46.57900 78.28700 19.55000 1.000 15.95301 204 GLU B CA 1
ATOM 5725 C C . GLU B 1 204 ? -45.76600 79.54200 19.79500 1.000 18.53647 204 GLU B C 1
ATOM 5726 O O . GLU B 1 204 ? -46.28000 80.65600 19.59900 1.000 17.79894 204 GLU B O 1
ATOM 5732 N N . ARG B 1 205 ? -44.52500 79.39100 20.26100 1.000 12.72240 205 ARG B N 1
ATOM 5733 C CA . ARG B 1 205 ? -43.70500 80.52000 20.70500 1.000 12.74148 205 ARG B CA 1
ATOM 5734 C C . ARG B 1 205 ? -42.26400 80.32400 20.23300 1.000 11.47246 205 ARG B C 1
ATOM 5735 O O . ARG B 1 205 ? -41.33700 80.21900 21.03900 1.000 15.38375 205 ARG B O 1
ATOM 5743 N N . PRO B 1 206 ? -42.05000 80.26100 18.92400 1.000 14.33680 206 PRO B N 1
ATOM 5744 C CA . PRO B 1 206 ? -40.71100 79.94100 18.40400 1.000 13.45778 206 PRO B CA 1
ATOM 5745 C C . PRO B 1 206 ? -39.78100 81.14000 18.45700 1.000 15.21416 206 PRO B C 1
ATOM 5746 O O . PRO B 1 206 ? -40.21000 82.28900 18.37600 1.000 14.79391 206 PRO B O 1
ATOM 5750 N N . LEU B 1 207 ? -38.47800 80.85500 18.54500 1.000 12.03641 207 LEU B N 1
ATOM 5751 C CA . LEU B 1 207 ? -37.48900 81.90600 18.66000 1.000 12.06228 207 LEU B CA 1
ATOM 5752 C C . LEU B 1 207 ? -36.21800 81.50300 17.92900 1.000 14.03457 207 LEU B C 1
ATOM 5753 O O . LEU B 1 207 ? -35.81900 80.35300 18.00400 1.000 14.13992 207 LEU B O 1
ATOM 5758 N N . VAL B 1 208 ? -35.58500 82.45000 17.23600 1.000 12.88862 208 VAL B N 1
ATOM 5759 C CA . VAL B 1 208 ? -34.27800 82.23500 16.61700 1.000 12.03356 208 VAL B CA 1
ATOM 5760 C C . VAL B 1 208 ? -33.23200 82.97900 17.44000 1.000 12.38103 208 VAL B C 1
ATOM 5761 O O . VAL B 1 208 ? -33.44900 84.13400 17.81200 1.000 14.00431 208 VAL B O 1
ATOM 5765 N N . ILE B 1 209 ? -32.10900 82.32500 17.73900 1.000 12.04875 209 ILE B N 1
ATOM 5766 C CA . ILE B 1 209 ? -30.95700 82.98100 18.37000 1.000 12.16638 209 ILE B CA 1
ATOM 5767 C C . ILE B 1 209 ? -29.80000 82.99100 17.38200 1.000 14.92837 209 ILE B C 1
ATOM 5768 O O . ILE B 1 209 ? -29.40200 81.94000 16.86800 1.000 11.98913 209 ILE B O 1
ATOM 5773 N N . VAL B 1 210 ? -29.28300 84.18000 17.09000 1.000 11.36938 210 VAL B N 1
ATOM 5774 C CA . VAL B 1 210 ? -28.22300 84.34900 16.10000 1.000 11.27429 210 VAL B CA 1
ATOM 5775 C C . VAL B 1 210 ? -26.93300 84.61300 16.86100 1.000 11.54998 210 VAL B C 1
ATOM 5776 O O . VAL B 1 210 ? -26.81500 85.64400 17.53000 1.000 13.37717 210 VAL B O 1
ATOM 5780 N N . GLY B 1 211 ? -25.96000 83.70400 16.77000 1.000 11.53905 211 GLY B N 1
ATOM 5781 C CA . GLY B 1 211 ? -24.73000 83.81800 17.52500 1.000 10.97661 211 GLY B CA 1
ATOM 5782 C C . GLY B 1 211 ? -23.50800 84.13800 16.67900 1.000 11.43101 211 GLY B C 1
ATOM 5783 O O . GLY B 1 211 ? -23.56100 84.26900 15.45900 1.000 12.35347 211 GLY B O 1
ATOM 5784 N N . LYS B 1 212 ? -22.37000 84.25300 17.36700 1.000 10.94722 212 LYS B N 1
ATOM 5785 C CA . LYS B 1 212 ? -21.15800 84.64400 16.65800 1.000 10.89450 212 LYS B CA 1
ATOM 5786 C C . LYS B 1 212 ? -20.58000 83.49900 15.83800 1.000 13.98862 212 LYS B C 1
ATOM 5787 O O . LYS B 1 212 ? -19.65900 83.73500 15.04500 1.000 12.24040 212 LYS B O 1
ATOM 5793 N N . GLY B 1 213 ? -21.14100 82.28900 15.95700 1.000 11.86015 213 GLY B N 1
ATOM 5794 C CA . GLY B 1 213 ? -20.78600 81.22900 15.01400 1.000 13.18294 213 GLY B CA 1
ATOM 5795 C C . GLY B 1 213 ? -21.35400 81.51600 13.64000 1.000 15.13120 213 GLY B C 1
ATOM 5796 O O . GLY B 1 213 ? -20.70500 81.26300 12.62300 1.000 11.92509 213 GLY B O 1
ATOM 5797 N N . ALA B 1 214 ? -22.57500 82.06700 13.59600 1.000 11.81690 214 ALA B N 1
ATOM 5798 C CA . ALA B 1 214 ? -23.12900 82.51600 12.32800 1.000 14.21843 214 ALA B CA 1
ATOM 5799 C C . ALA B 1 214 ? -22.29100 83.65000 11.75300 1.000 13.72940 214 ALA B C 1
ATOM 5800 O O . ALA B 1 214 ? -22.01400 83.68200 10.55000 1.000 12.59037 214 ALA B O 1
ATOM 5802 N N . ALA B 1 215 ? -21.84100 84.57900 12.61000 1.000 11.20303 215 ALA B N 1
ATOM 5803 C CA . ALA B 1 215 ? -21.00000 85.67000 12.11100 1.000 10.16652 215 ALA B CA 1
ATOM 5804 C C . ALA B 1 215 ? -19.68700 85.12900 11.56400 1.000 11.70953 215 ALA B C 1
ATOM 5805 O O . ALA B 1 215 ? -19.23900 85.54100 10.48800 1.000 12.22217 215 ALA B O 1
ATOM 5807 N N . TYR B 1 216 ? -19.06000 84.20000 12.29000 1.000 9.12616 216 TYR B N 1
ATOM 5808 C CA . TYR B 1 216 ? -17.76600 83.65500 11.85200 1.000 10.47086 216 TYR B CA 1
ATOM 5809 C C . TYR B 1 216 ? -17.90700 82.92400 10.53100 1.000 11.98463 216 TYR B C 1
ATOM 5810 O O . TYR B 1 216 ? -17.05300 83.04700 9.64900 1.000 12.71014 216 TYR B O 1
ATOM 5819 N N . SER B 1 217 ? -19.01200 82.19300 10.35700 1.000 14.44750 217 SER B N 1
ATOM 5820 C CA . SER B 1 217 ? -19.31500 81.48100 9.12200 1.000 15.57477 217 SER B CA 1
ATOM 5821 C C . SER B 1 217 ? -19.54600 82.41200 7.93500 1.000 13.60087 217 SER B C 1
ATOM 5822 O O . SER B 1 217 ? -19.53000 81.93500 6.79500 1.000 14.52176 217 SER B O 1
ATOM 5825 N N . ARG B 1 218 ? -19.69700 83.73500 8.16300 1.000 12.25838 218 ARG B N 1
ATOM 5826 C CA . ARG B 1 218 ? -20.07900 84.71100 7.13400 1.000 14.22989 218 ARG B CA 1
ATOM 5827 C C . ARG B 1 218 ? -21.46300 84.40300 6.57200 1.000 13.98237 218 ARG B C 1
ATOM 5828 O O . ARG B 1 218 ? -21.71600 84.58700 5.37800 1.000 15.92051 218 ARG B O 1
ATOM 5836 N N . ALA B 1 219 ? -22.36300 83.91600 7.42300 1.000 14.72444 219 ALA B N 1
ATOM 5837 C CA . ALA B 1 219 ? -23.69500 83.49200 6.99700 1.000 15.21709 219 ALA B CA 1
ATOM 5838 C C . ALA B 1 219 ? -24.73100 84.61800 7.01600 1.000 15.64422 219 ALA B C 1
ATOM 5839 O O . ALA B 1 219 ? -25.92900 84.33300 6.92700 1.000 14.39129 219 ALA B O 1
ATOM 5841 N N . GLU B 1 220 ? -24.31400 85.88600 7.09200 1.000 14.43641 220 GLU B N 1
ATOM 5842 C CA . GLU B 1 220 ? -25.29500 86.93500 7.38500 1.000 15.83273 220 GLU B CA 1
ATOM 5843 C C . GLU B 1 220 ? -26.37300 87.05400 6.30600 1.000 14.32167 220 GLU B C 1
ATOM 5844 O O . GLU B 1 220 ? -27.53300 87.32200 6.63100 1.000 15.18569 220 GLU B O 1
ATOM 5850 N N . ASP B 1 221 ? -26.00900 86.94200 5.01900 1.000 14.52455 221 ASP B N 1
ATOM 5851 C CA . ASP B 1 221 ? -27.03200 87.03400 3.97300 1.000 14.35472 221 ASP B CA 1
ATOM 5852 C C . ASP B 1 221 ? -28.06600 85.92600 4.13300 1.000 14.82326 221 ASP B C 1
ATOM 5853 O O . ASP B 1 221 ? -29.27300 86.16700 4.04500 1.000 15.13934 221 ASP B O 1
ATOM 5858 N N A GLU B 1 222 ? -27.61700 84.68600 4.35800 0.572 15.83065 222 GLU B N 1
ATOM 5859 N N B GLU B 1 222 ? -27.58700 84.70800 4.37900 0.428 15.78920 222 GLU B N 1
ATOM 5860 C CA A GLU B 1 222 ? -28.58400 83.58800 4.45200 0.572 12.08063 222 GLU B CA 1
ATOM 5861 C CA B GLU B 1 222 ? -28.44800 83.54100 4.50000 0.428 12.06353 222 GLU B CA 1
ATOM 5862 C C A GLU B 1 222 ? -29.41200 83.67100 5.73200 0.572 12.01644 222 GLU B C 1
ATOM 5863 C C B GLU B 1 222 ? -29.35600 83.64000 5.72100 0.428 12.01028 222 GLU B C 1
ATOM 5864 O O A GLU B 1 222 ? -30.59800 83.32600 5.72400 0.572 13.89721 222 GLU B O 1
ATOM 5865 O O B GLU B 1 222 ? -30.54100 83.29800 5.65200 0.428 13.84187 222 GLU B O 1
ATOM 5876 N N . VAL B 1 223 ? -28.79500 84.07400 6.85300 1.000 13.07840 223 VAL B N 1
ATOM 5877 C CA . VAL B 1 223 ? -29.54000 84.19000 8.11000 1.000 11.77643 223 VAL B CA 1
ATOM 5878 C C . VAL B 1 223 ? -30.62900 85.25900 8.00000 1.000 14.52122 223 VAL B C 1
ATOM 5879 O O . VAL B 1 223 ? -31.75900 85.07100 8.46600 1.000 13.93952 223 VAL B O 1
ATOM 5883 N N . ARG B 1 224 ? -30.30600 86.40500 7.39600 1.000 12.68681 224 ARG B N 1
ATOM 5884 C CA . ARG B 1 224 ? -31.32200 87.43400 7.25800 1.000 12.93496 224 ARG B CA 1
ATOM 5885 C C . ARG B 1 224 ? -32.46800 86.93400 6.38800 1.000 16.37040 224 ARG B C 1
ATOM 5886 O O . ARG B 1 224 ? -33.64200 87.11800 6.72200 1.000 16.86399 224 ARG B O 1
ATOM 5894 N N . LYS B 1 225 ? -32.13600 86.26500 5.28600 1.000 14.98923 225 LYS B N 1
ATOM 5895 C CA . LYS B 1 225 ? -33.16900 85.72300 4.40500 1.000 14.70614 225 LYS B CA 1
ATOM 5896 C C . LYS B 1 225 ? -34.03400 84.70800 5.14600 1.000 14.42301 225 LYS B C 1
ATOM 5897 O O . LYS B 1 225 ? -35.26200 84.72100 5.02100 1.000 15.84685 225 LYS B O 1
ATOM 5903 N N . PHE B 1 226 ? -33.40500 83.83200 5.94600 1.000 14.17625 226 PHE B N 1
ATOM 5904 C CA . PHE B 1 226 ? -34.16100 82.83100 6.70600 1.000 12.55771 226 PHE B CA 1
ATOM 5905 C C . PHE B 1 226 ? -35.12800 83.49300 7.67700 1.000 13.14625 226 PHE B C 1
ATOM 5906 O O . PHE B 1 226 ? -36.30600 83.12400 7.74000 1.000 13.93430 226 PHE B O 1
ATOM 5914 N N . VAL B 1 227 ? -34.63700 84.46100 8.46800 1.000 12.86060 227 VAL B N 1
ATOM 5915 C CA . VAL B 1 227 ? -35.47700 85.11600 9.47600 1.000 14.00580 227 VAL B CA 1
ATOM 5916 C C . VAL B 1 227 ? -36.60500 85.92100 8.81700 1.000 17.19342 227 VAL B C 1
ATOM 5917 O O . VAL B 1 227 ? -37.74600 85.93200 9.29800 1.000 17.33849 227 VAL B O 1
ATOM 5921 N N . GLU B 1 228 ? -36.31700 86.60800 7.71100 1.000 15.83627 228 GLU B N 1
ATOM 5922 C CA . GLU B 1 228 ? -37.37000 87.37900 7.05300 1.000 17.21613 228 GLU B CA 1
ATOM 5923 C C . GLU B 1 228 ? -38.38400 86.47600 6.36600 1.000 18.76911 228 GLU B C 1
ATOM 5924 O O . GLU B 1 228 ? -39.59600 86.72900 6.43200 1.000 20.22253 228 GLU B O 1
ATOM 5930 N N . THR B 1 229 ? -37.92100 85.40100 5.72800 1.000 14.31980 229 THR B N 1
ATOM 5931 C CA . THR B 1 229 ? -38.84700 84.48900 5.07500 1.000 15.46522 229 THR B CA 1
ATOM 5932 C C . THR B 1 229 ? -39.79800 83.85400 6.08500 1.000 16.81950 229 THR B C 1
ATOM 5933 O O . THR B 1 229 ? -41.00900 83.78000 5.85100 1.000 18.65979 229 THR B O 1
ATOM 5937 N N . THR B 1 230 ? -39.26100 83.36700 7.20100 1.000 15.83524 230 THR B N 1
ATOM 5938 C CA . THR B 1 230 ? -40.07700 82.69400 8.20000 1.000 16.31013 230 THR B CA 1
ATOM 5939 C C . THR B 1 230 ? -40.86100 83.66200 9.08200 1.000 15.38671 230 THR B C 1
ATOM 5940 O O . THR B 1 230 ? -41.74900 83.20700 9.80500 1.000 18.78327 230 THR B O 1
ATOM 5944 N N . GLY B 1 231 ? -40.53000 84.95300 9.07900 1.000 14.18184 231 GLY B N 1
ATOM 5945 C CA . GLY B 1 231 ? -41.17600 85.90900 9.98900 1.000 16.98890 231 GLY B CA 1
ATOM 5946 C C . GLY B 1 231 ? -40.93700 85.64300 11.46600 1.000 17.81517 231 GLY B C 1
ATOM 5947 O O . GLY B 1 231 ? -41.73400 86.07600 12.30400 1.000 17.46079 231 GLY B O 1
ATOM 5948 N N . LEU B 1 232 ? -39.86100 84.94200 11.82000 1.000 14.27279 232 LEU B N 1
ATOM 5949 C CA . LEU B 1 232 ? -39.67100 84.57300 13.22300 1.000 14.22390 232 LEU B CA 1
ATOM 5950 C C . LEU B 1 232 ? -39.06900 85.71000 14.06000 1.000 16.21293 232 LEU B C 1
ATOM 5951 O O . LEU B 1 232 ? -38.21400 86.45900 13.58000 1.000 13.72671 232 LEU B O 1
ATOM 5956 N N . PRO B 1 233 ? -39.44100 85.80500 15.33700 1.000 13.32576 233 PRO B N 1
ATOM 5957 C CA . PRO B 1 233 ? -38.69900 86.68000 16.25600 1.000 13.04520 233 PRO B CA 1
ATOM 5958 C C . PRO B 1 233 ? -37.28600 86.14800 16.43000 1.000 13.65213 233 PRO B C 1
ATOM 5959 O O . PRO B 1 233 ? -37.05700 84.93300 16.38600 1.000 13.36484 233 PRO B O 1
ATOM 5963 N N . TYR B 1 234 ? -36.32300 87.05800 16.62000 1.000 12.93506 234 TYR B N 1
ATOM 5964 C CA . TYR B 1 234 ? -34.95500 86.60200 16.83600 1.000 14.46816 234 TYR B CA 1
ATOM 5965 C C . TYR B 1 234 ? -34.25500 87.43800 17.89900 1.000 12.00874 234 TYR B C 1
ATOM 5966 O O . TYR B 1 234 ? -34.58100 88.61400 18.13100 1.000 13.27819 234 TYR B O 1
ATOM 5975 N N . LEU B 1 235 ? -33.25900 86.80500 18.51700 1.000 12.38178 235 LEU B N 1
ATOM 5976 C CA . LEU B 1 235 ? -32.37300 87.41100 19.50000 1.000 12.32747 235 LEU B CA 1
ATOM 5977 C C . LEU B 1 235 ? -30.93100 87.25200 19.03200 1.000 12.05661 235 LEU B C 1
ATOM 5978 O O . LEU B 1 235 ? -30.49200 86.13700 18.75000 1.000 13.58756 235 LEU B O 1
ATOM 5983 N N . ALA B 1 236 ? -30.19000 88.36200 18.97100 1.000 12.18398 236 ALA B N 1
ATOM 5984 C CA . ALA B 1 236 ? -28.74600 88.29100 18.75400 1.000 12.09329 236 ALA B CA 1
ATOM 5985 C C . ALA B 1 236 ? -28.00500 88.07100 20.06900 1.000 14.79904 236 ALA B C 1
ATOM 5986 O O . ALA B 1 236 ? -28.30700 88.68600 21.10500 1.000 15.70768 236 ALA B O 1
ATOM 5988 N N . SER B 1 237 ? -27.02800 87.18400 20.02700 1.000 10.90126 237 SER B N 1
ATOM 5989 C CA . SER B 1 237 ? -26.07000 87.11000 21.12000 1.000 13.26175 237 SER B CA 1
ATOM 5990 C C . SER B 1 237 ? -25.21800 88.37600 21.09100 1.000 13.04898 237 SER B C 1
ATOM 5991 O O . SER B 1 237 ? -25.29700 89.16700 20.14400 1.000 14.98291 237 SER B O 1
ATOM 5994 N N . PRO B 1 238 ? -24.38900 88.61300 22.11400 1.000 13.82621 238 PRO B N 1
ATOM 5995 C CA . PRO B 1 238 ? -23.63800 89.87700 22.12300 1.000 13.31181 238 PRO B CA 1
ATOM 5996 C C . PRO B 1 238 ? -22.78300 90.06700 20.88900 1.000 13.58461 238 PRO B C 1
ATOM 5997 O O . PRO B 1 238 ? -22.85100 91.12000 20.26200 1.000 15.79820 238 PRO B O 1
ATOM 6001 N N . MET B 1 239 ? -22.03200 89.05800 20.45700 1.000 11.72748 239 MET B N 1
ATOM 6002 C CA . MET B 1 239 ? -21.22900 89.27600 19.26300 1.000 13.94161 239 MET B CA 1
ATOM 6003 C C . MET B 1 239 ? -21.92800 88.82200 17.99200 1.000 12.53026 239 MET B C 1
ATOM 6004 O O . MET B 1 239 ? -21.43300 89.10700 16.89500 1.000 11.85066 239 MET B O 1
ATOM 6009 N N . GLY B 1 240 ? -23.10900 88.20000 18.11100 1.000 11.80050 240 GLY B N 1
ATOM 6010 C CA . GLY B 1 240 ? -24.00000 88.00300 16.96900 1.000 12.99485 240 GLY B CA 1
ATOM 6011 C C . GLY B 1 240 ? -24.75700 89.25200 16.56500 1.000 13.82526 240 GLY B C 1
ATOM 6012 O O . GLY B 1 240 ? -25.42900 89.24700 15.52800 1.000 12.02191 240 GLY B O 1
ATOM 6013 N N . LYS B 1 241 ? -24.63300 90.31400 17.35700 1.000 10.73826 241 LYS B N 1
ATOM 6014 C CA . LYS B 1 241 ? -25.21900 91.59500 16.98700 1.000 12.84466 241 LYS B CA 1
ATOM 6015 C C . LYS B 1 241 ? -24.71700 92.00400 15.60300 1.000 14.50653 241 LYS B C 1
ATOM 6016 O O . LYS B 1 241 ? -23.52900 91.86000 15.29100 1.000 14.87967 241 LYS B O 1
ATOM 6022 N N . GLY B 1 242 ? -25.62400 92.50600 14.77400 1.000 13.03834 242 GLY B N 1
ATOM 6023 C CA . GLY B 1 242 ? -25.26800 92.99800 13.45200 1.000 14.03903 242 GLY B CA 1
ATOM 6024 C C . GLY B 1 242 ? -25.30100 91.97900 12.33000 1.000 13.00084 242 GLY B C 1
ATOM 6025 O O . GLY B 1 242 ? -25.33600 92.38500 11.15600 1.000 15.32238 242 GLY B O 1
ATOM 6026 N N . VAL B 1 243 ? -25.26700 90.67000 12.62800 1.000 13.17229 243 VAL B N 1
ATOM 6027 C CA . VAL B 1 243 ? -25.49200 89.67400 11.56800 1.000 12.15124 243 VAL B CA 1
ATOM 6028 C C . VAL B 1 243 ? -26.77500 90.01500 10.83100 1.000 15.79554 243 VAL B C 1
ATOM 6029 O O . VAL B 1 243 ? -26.80200 90.14800 9.59800 1.000 17.70544 243 VAL B O 1
ATOM 6033 N N . ILE B 1 244 ? -27.84600 90.21500 11.58700 1.000 12.95476 244 ILE B N 1
ATOM 6034 C CA . ILE B 1 244 ? -28.99400 90.98200 11.11800 1.000 13.21949 244 ILE B CA 1
ATOM 6035 C C . ILE B 1 244 ? -28.82400 92.38000 11.70600 1.000 15.08039 244 ILE B C 1
ATOM 6036 O O . ILE B 1 244 ? -28.39100 92.50800 12.85500 1.000 13.36065 244 ILE B O 1
ATOM 6041 N N . PRO B 1 245 ? -29.10400 93.45300 10.97300 1.000 15.10656 245 PRO B N 1
ATOM 6042 C CA . PRO B 1 245 ? -28.91200 94.79600 11.55300 1.000 15.58306 245 PRO B CA 1
ATOM 6043 C C . PRO B 1 245 ? -29.75400 94.96200 12.81500 1.000 15.98234 245 PRO B C 1
ATOM 6044 O O . PRO B 1 245 ? -30.88200 94.48400 12.89100 1.000 14.27997 245 PRO B O 1
ATOM 6048 N N . ASP B 1 246 ? -29.17900 95.60300 13.83300 1.000 11.94931 246 ASP B N 1
ATOM 6049 C CA . ASP B 1 246 ? -29.85000 95.61300 15.13200 1.000 15.07756 246 ASP B CA 1
ATOM 6050 C C . ASP B 1 246 ? -31.15100 96.42400 15.13900 1.000 14.13133 246 ASP B C 1
ATOM 6051 O O . ASP B 1 246 ? -31.95600 96.26000 16.06400 1.000 17.55142 246 ASP B O 1
ATOM 6056 N N . ASP B 1 247 ? -31.40900 97.25200 14.13000 1.000 13.86126 247 ASP B N 1
ATOM 6057 C CA . ASP B 1 247 ? -32.68500 97.95400 14.06600 1.000 15.74609 247 ASP B CA 1
ATOM 6058 C C . ASP B 1 247 ? -33.75800 97.15500 13.32200 1.000 18.30030 247 ASP B C 1
ATOM 6059 O O . ASP B 1 247 ? -34.82600 97.69800 13.00300 1.000 15.83735 247 ASP B O 1
ATOM 6064 N N . HIS B 1 248 ? -33.52100 95.87200 13.08100 1.000 14.91391 248 HIS B N 1
ATOM 6065 C CA . HIS B 1 248 ? -34.48900 95.06800 12.33300 1.000 14.24964 248 HIS B CA 1
ATOM 6066 C C . HIS B 1 248 ? -35.78800 94.90200 13.12400 1.000 13.92814 248 HIS B C 1
ATOM 6067 O O . HIS B 1 248 ? -35.74900 94.66500 14.34600 1.000 14.59042 248 HIS B O 1
ATOM 6074 N N . PRO B 1 249 ? -36.94400 94.95000 12.45000 1.000 16.18508 249 PRO B N 1
ATOM 6075 C CA . PRO B 1 249 ? -38.23400 94.91700 13.16900 1.000 17.54886 249 PRO B CA 1
ATOM 6076 C C . PRO B 1 249 ? -38.51700 93.61600 13.89200 1.000 14.52739 249 PRO B C 1
ATOM 6077 O O . PRO B 1 249 ? -39.40600 93.59500 14.76200 1.000 18.82547 249 PRO B O 1
ATOM 6081 N N . GLN B 1 250 ? -37.85500 92.52500 13.53400 1.000 13.19807 250 GLN B N 1
ATOM 6082 C CA . GLN B 1 250 ? -38.09900 91.22900 14.16600 1.000 13.52673 250 GLN B CA 1
ATOM 6083 C C . GLN B 1 250 ? -37.19600 90.96000 15.35900 1.000 14.58258 250 GLN B C 1
ATOM 6084 O O . GLN B 1 250 ? -37.34800 89.91700 16.00100 1.000 14.48929 250 GLN B O 1
ATOM 6090 N N . SER B 1 251 ? -36.31000 91.88900 15.70700 1.000 13.19464 251 SER B N 1
ATOM 6091 C CA . SER B 1 251 ? -35.45900 91.69300 16.87800 1.000 12.47539 251 SER B CA 1
ATOM 6092 C C . SER B 1 251 ? -36.27700 91.82700 18.15400 1.000 16.40514 251 SER B C 1
ATOM 6093 O O . SER B 1 251 ? -37.06600 92.76600 18.29700 1.000 17.01419 251 SER B O 1
ATOM 6096 N N . ILE B 1 252 ? -36.07500 90.90300 19.09600 1.000 12.50690 252 ILE B N 1
ATOM 6097 C CA . ILE B 1 252 ? -36.77400 91.01000 20.37200 1.000 16.01417 252 ILE B CA 1
ATOM 6098 C C . ILE B 1 252 ? -35.74900 91.22500 21.48200 1.000 13.04180 252 ILE B C 1
ATOM 6099 O O . ILE B 1 252 ? -35.97000 90.85100 22.63500 1.000 16.07431 252 ILE B O 1
ATOM 6104 N N . ALA B 1 253 ? -34.64600 91.90200 21.14500 1.000 12.74077 253 ALA B N 1
ATOM 6105 C CA . ALA B 1 253 ? -33.58400 92.13500 22.12000 1.000 15.10183 253 ALA B CA 1
ATOM 6106 C C . ALA B 1 253 ? -34.09300 92.79100 23.40400 1.000 16.63497 253 ALA B C 1
ATOM 6107 O O . ALA B 1 253 ? -33.63800 92.45100 24.50500 1.000 14.45676 253 ALA B O 1
ATOM 6109 N N . ALA B 1 254 ? -35.03500 93.72100 23.29500 1.000 14.56521 254 ALA B N 1
ATOM 6110 C CA . ALA B 1 254 ? -35.58000 94.40700 24.47800 1.000 17.63351 254 ALA B CA 1
ATOM 6111 C C . ALA B 1 254 ? -36.60900 93.57600 25.25000 1.000 18.72011 254 ALA B C 1
ATOM 6112 O O . ALA B 1 254 ? -37.22400 94.09900 26.19400 1.000 22.73322 254 ALA B O 1
ATOM 6114 N N . ALA B 1 255 ? -36.81600 92.30600 24.88100 1.000 12.99238 255 ALA B N 1
ATOM 6115 C CA . ALA B 1 255 ? -37.64700 91.37400 25.63100 1.000 13.99981 255 ALA B CA 1
ATOM 6116 C C . ALA B 1 255 ? -36.88700 90.07300 25.90400 1.000 13.11240 255 ALA B C 1
ATOM 6117 O O . ALA B 1 255 ? -37.47100 88.99000 25.89200 1.000 13.68390 255 ALA B O 1
ATOM 6119 N N . ARG B 1 256 ? -35.57300 90.17700 26.14000 1.000 15.31631 256 ARG B N 1
ATOM 6120 C CA . ARG B 1 256 ? -34.71600 88.99300 26.12900 1.000 14.66836 256 ARG B CA 1
ATOM 6121 C C . ARG B 1 256 ? -35.14800 87.97900 27.18400 1.000 18.51515 256 ARG B C 1
ATOM 6122 O O . ARG B 1 256 ? -35.35800 86.80700 26.86800 1.000 13.81975 256 ARG B O 1
ATOM 6130 N N . SER B 1 257 ? -35.25900 88.40100 28.45200 1.000 13.99243 257 SER B N 1
ATOM 6131 C CA . SER B 1 257 ? -35.56900 87.43700 29.51100 1.000 15.74784 257 SER B CA 1
ATOM 6132 C C . SER B 1 257 ? -36.92900 86.79600 29.30400 1.000 15.56533 257 SER B C 1
ATOM 6133 O O . SER B 1 257 ? -37.08500 85.57800 29.48800 1.000 15.87952 257 SER B O 1
ATOM 6136 N N . PHE B 1 258 ? -37.93000 87.60300 28.92800 1.000 15.78573 258 PHE B N 1
ATOM 6137 C CA . PHE B 1 258 ? -39.25400 87.07100 28.63500 1.000 16.59612 258 PHE B CA 1
ATOM 6138 C C . PHE B 1 258 ? -39.19800 86.04700 27.50600 1.000 15.70092 258 PHE B C 1
ATOM 6139 O O . PHE B 1 258 ? -39.82600 84.98300 27.58600 1.000 14.73070 258 PHE B O 1
ATOM 6147 N N . ALA B 1 259 ? -38.44900 86.35400 26.44000 1.000 15.02288 259 ALA B N 1
ATOM 6148 C CA . ALA B 1 259 ? -38.40200 85.46300 25.29300 1.000 14.69654 259 ALA B CA 1
ATOM 6149 C C . ALA B 1 259 ? -37.77800 84.12800 25.67500 1.000 15.20726 259 ALA B C 1
ATOM 6150 O O . ALA B 1 259 ? -38.30000 83.06100 25.31900 1.000 14.66270 259 ALA B O 1
ATOM 6152 N N . LEU B 1 260 ? -36.64100 84.16000 26.39300 1.000 12.78985 260 LEU B N 1
ATOM 6153 C CA . LEU B 1 260 ? -36.01500 82.89200 26.76700 1.000 13.25551 260 LEU B CA 1
ATOM 6154 C C . LEU B 1 260 ? -36.90600 82.11500 27.73600 1.000 15.85734 260 LEU B C 1
ATOM 6155 O O . LEU B 1 260 ? -37.00900 80.88800 27.65300 1.000 14.54681 260 LEU B O 1
ATOM 6160 N N . GLN B 1 261 ? -37.57600 82.81100 28.65200 1.000 14.92073 261 GLN B N 1
ATOM 6161 C CA . GLN B 1 261 ? -38.37900 82.09900 29.64200 1.000 16.17463 261 GLN B CA 1
ATOM 6162 C C . GLN B 1 261 ? -39.57200 81.39400 29.00300 1.000 16.29006 261 GLN B C 1
ATOM 6163 O O . GLN B 1 261 ? -40.00300 80.33100 29.48200 1.000 18.43634 261 GLN B O 1
ATOM 6169 N N . ASN B 1 262 ? -40.11400 81.95800 27.92500 1.000 16.75343 262 ASN B N 1
ATOM 6170 C CA . ASN B 1 262 ? -41.38600 81.49700 27.40900 1.000 18.12391 262 ASN B CA 1
ATOM 6171 C C . ASN B 1 262 ? -41.32300 80.76800 26.07400 1.000 16.24328 262 ASN B C 1
ATOM 6172 O O . ASN B 1 262 ? -42.31900 80.13400 25.70500 1.000 17.07043 262 ASN B O 1
ATOM 6177 N N . THR B 1 263 ? -40.21000 80.82000 25.35200 1.000 13.73822 263 THR B N 1
ATOM 6178 C CA . THR B 1 263 ? -40.17100 80.11900 24.08000 1.000 15.23127 263 THR B CA 1
ATOM 6179 C C . THR B 1 263 ? -40.39400 78.61900 24.29800 1.000 15.14485 263 THR B C 1
ATOM 6180 O O . THR B 1 263 ? -39.92800 78.03900 25.29100 1.000 17.83587 263 THR B O 1
ATOM 6184 N N . ASP B 1 264 ? -41.10400 77.98000 23.36100 1.000 14.16854 264 ASP B N 1
ATOM 6185 C CA . ASP B 1 264 ? -41.22700 76.52400 23.39800 1.000 16.76205 264 ASP B CA 1
ATOM 6186 C C . ASP B 1 264 ? -40.33500 75.82300 22.38000 1.000 17.78580 264 ASP B C 1
ATOM 6187 O O . ASP B 1 264 ? -40.20400 74.59600 22.44500 1.000 15.00648 264 ASP B O 1
ATOM 6192 N N . LEU B 1 265 ? -39.67200 76.56600 21.49300 1.000 12.90393 265 LEU B N 1
ATOM 6193 C CA . LEU B 1 265 ? -38.80400 75.96000 20.47600 1.000 12.71284 265 LEU B CA 1
ATOM 6194 C C . LEU B 1 265 ? -37.82600 77.02200 20.01400 1.000 17.67749 265 LEU B C 1
ATOM 6195 O O . LEU B 1 265 ? -38.25200 78.06700 19.50000 1.000 16.74968 265 LEU B O 1
ATOM 6200 N N . VAL B 1 266 ? -36.53400 76.77000 20.19200 1.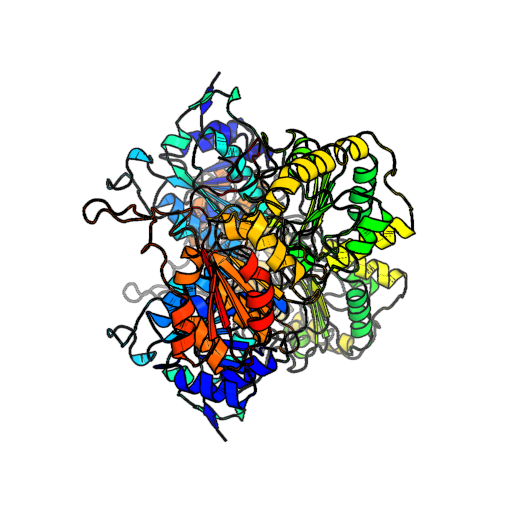000 13.44448 266 VAL B N 1
ATOM 6201 C CA . VAL B 1 266 ? -35.50500 77.73800 19.82400 1.000 12.09408 266 VAL B CA 1
ATOM 6202 C C . VAL B 1 266 ? -34.64500 77.16900 18.70400 1.000 14.83555 266 VAL B C 1
ATOM 6203 O O . VAL B 1 266 ? -34.36800 75.96300 18.67300 1.000 14.73304 266 VAL B O 1
ATOM 6207 N N . VAL B 1 267 ? -34.26600 78.03300 17.75400 1.000 13.86917 267 VAL B N 1
ATOM 6208 C CA . VAL B 1 267 ? -33.29800 77.69400 16.70200 1.000 12.94171 267 VAL B CA 1
ATOM 6209 C C . VAL B 1 267 ? -31.99000 78.36600 17.08300 1.000 13.96068 267 VAL B C 1
ATOM 6210 O O . VAL B 1 267 ? -31.90000 79.59500 17.02600 1.000 12.77747 267 VAL B O 1
ATOM 6214 N N . LEU B 1 268 ? -30.97400 77.58100 17.46000 1.000 14.48475 268 LEU B N 1
ATOM 6215 C CA . LEU B 1 268 ? -29.65100 78.10600 17.81400 1.000 11.25858 268 LEU B CA 1
ATOM 6216 C C . LEU B 1 268 ? -28.80400 78.16600 16.55400 1.000 13.38455 268 LEU B C 1
ATOM 6217 O O . LEU B 1 268 ? -28.39300 77.12200 16.04100 1.000 13.38905 268 LEU B O 1
ATOM 6222 N N . MET B 1 269 ? -28.55400 79.37500 16.03300 1.000 11.35807 269 MET B N 1
ATOM 6223 C CA . MET B 1 269 ? -27.77900 79.52200 14.79200 1.000 11.09728 269 MET B CA 1
ATOM 6224 C C . MET B 1 269 ? -26.36400 79.92200 15.18000 1.000 14.80843 269 MET B C 1
ATOM 6225 O O . MET B 1 269 ? -26.03900 81.10500 15.29700 1.000 14.24229 269 MET B O 1
ATOM 6230 N N . GLY B 1 270 ? -25.52300 78.92300 15.42800 1.000 13.23406 270 GLY B N 1
ATOM 6231 C CA . GLY B 1 270 ? -24.14600 79.21000 15.77000 1.000 13.81083 270 GLY B CA 1
ATOM 6232 C C . GLY B 1 270 ? -24.00900 79.91500 17.11600 1.000 14.37387 270 GLY B C 1
ATOM 6233 O O . GLY B 1 270 ? -23.29100 80.91900 17.23700 1.000 12.13785 270 GLY B O 1
ATOM 6234 N N . ALA B 1 271 ? -24.70200 79.38600 18.13400 1.000 13.29064 271 ALA B N 1
ATOM 6235 C CA . ALA B 1 271 ? -24.68800 79.90100 19.50200 1.000 12.00988 271 ALA B CA 1
ATOM 6236 C C . ALA B 1 271 ? -24.77800 78.72300 20.46500 1.000 12.17317 271 ALA B C 1
ATOM 6237 O O . ALA B 1 271 ? -25.48200 77.76100 20.19000 1.000 13.14603 271 ALA B O 1
ATOM 6239 N N . ARG B 1 272 ? -24.04900 78.78900 21.57500 1.000 11.80154 272 ARG B N 1
ATOM 6240 C CA . ARG B 1 272 ? -24.00600 77.67300 22.52100 1.000 11.24342 272 ARG B CA 1
ATOM 6241 C C . ARG B 1 272 ? -24.98700 77.84300 23.67700 1.000 12.80855 272 ARG B C 1
ATOM 6242 O O . ARG B 1 272 ? -25.24600 78.96000 24.13600 1.000 14.31769 272 ARG B O 1
ATOM 6250 N N . MET B 1 273 ? -25.47800 76.70800 24.19400 1.000 11.03053 273 MET B N 1
ATOM 6251 C CA . MET B 1 273 ? -26.20100 76.71800 25.47000 1.000 11.99544 273 MET B CA 1
ATOM 6252 C C . MET B 1 273 ? -25.22700 76.68600 26.64100 1.000 14.05837 273 MET B C 1
ATOM 6253 O O . MET B 1 273 ? -25.30200 75.79900 27.51700 1.000 15.09602 273 MET B O 1
ATOM 6258 N N . ASN B 1 274 ? -24.30700 77.63400 26.65800 1.000 13.56667 274 ASN B N 1
ATOM 6259 C CA . ASN B 1 274 ? -23.35000 77.75200 27.74000 1.000 12.85928 274 ASN B CA 1
ATOM 6260 C C . ASN B 1 274 ? -23.81800 78.81900 28.73500 1.000 11.10445 274 ASN B C 1
ATOM 6261 O O . ASN B 1 274 ? -25.01100 79.17300 28.77900 1.000 11.58379 274 ASN B O 1
ATOM 6266 N N . TRP B 1 275 ? -22.88800 79.34100 29.53600 1.000 11.08463 275 TRP B N 1
ATOM 6267 C CA . TRP B 1 275 ? -23.28400 80.29200 30.58100 1.000 11.16613 275 TRP B CA 1
ATOM 6268 C C . TRP B 1 275 ? -23.98800 81.52100 30.00600 1.000 12.17849 275 TRP B C 1
ATOM 6269 O O . TRP B 1 275 ? -24.85400 82.11600 30.66000 1.000 14.75096 275 TRP B O 1
ATOM 6280 N N . MET B 1 276 ? -23.60900 81.93800 28.80600 1.000 10.96591 276 MET B N 1
ATOM 6281 C CA . MET B 1 276 ? -24.16300 83.15100 28.22600 1.000 14.07514 276 MET B CA 1
ATOM 6282 C C . MET B 1 276 ? -25.65200 83.00100 27.92100 1.000 18.73973 276 MET B C 1
ATOM 6283 O O . MET B 1 276 ? -26.38500 83.99600 27.91900 1.000 18.95018 276 MET B O 1
ATOM 6288 N N . MET B 1 277 ? -26.11700 81.76500 27.69400 1.000 14.38857 277 MET B N 1
ATOM 6289 C CA . MET B 1 277 ? -27.52200 81.46000 27.49600 1.000 15.83028 277 MET B CA 1
ATOM 6290 C C . MET B 1 277 ? -28.10200 80.71500 28.69200 1.000 17.59249 277 MET B C 1
ATOM 6291 O O . MET B 1 277 ? -29.14300 80.06500 28.57300 1.000 16.36866 277 MET B O 1
ATOM 6296 N N . HIS B 1 278 ? -27.44600 80.80700 29.85100 1.000 14.16761 278 HIS B N 1
ATOM 6297 C CA . HIS B 1 278 ? -28.01200 80.29300 31.10200 1.000 14.93500 278 HIS B CA 1
ATOM 6298 C C . HIS B 1 278 ? -28.23600 78.79100 31.02500 1.000 17.27777 278 HIS B C 1
ATOM 6299 O O . HIS B 1 278 ? -29.13700 78.24600 31.66800 1.000 14.64007 278 HIS B O 1
ATOM 6306 N N . PHE B 1 279 ? -27.39500 78.12400 30.22600 1.000 13.11729 279 PHE B N 1
ATOM 6307 C CA . PHE B 1 279 ? -27.36100 76.67700 30.03000 1.000 13.33020 279 PHE B CA 1
ATOM 6308 C C . PHE B 1 279 ? -28.64500 76.10800 29.43000 1.000 15.16566 279 PHE B C 1
ATOM 6309 O O . PHE B 1 279 ? -28.83100 74.89500 29.45000 1.000 14.60911 279 PHE B O 1
ATOM 6317 N N . GLY B 1 280 ? -29.52200 76.94400 28.86900 1.000 12.70626 280 GLY B N 1
ATOM 6318 C CA . GLY B 1 280 ? -30.79400 76.44800 28.36400 1.000 14.81253 280 GLY B CA 1
ATOM 6319 C C . GLY B 1 280 ? -31.73800 75.88300 29.41100 1.000 14.60800 280 GLY B C 1
ATOM 6320 O O . GLY B 1 280 ? -32.72900 75.23200 29.05500 1.000 16.03439 280 GLY B O 1
ATOM 6321 N N . GLN B 1 281 ? -31.50400 76.18100 30.70100 1.000 15.39910 281 GLN B N 1
ATOM 6322 C CA . GLN B 1 281 ? -32.14600 75.50800 31.82700 1.000 17.61582 281 GLN B CA 1
ATOM 6323 C C . GLN B 1 281 ? -33.04600 76.45500 32.60900 1.000 17.20186 281 GLN B C 1
ATOM 6324 O O . GLN B 1 281 ? -32.83900 77.67800 32.61100 1.000 15.88215 281 GLN B O 1
ATOM 6330 N N . PRO B 1 282 ? -34.04800 75.90900 33.29300 1.000 18.56593 282 PRO B N 1
ATOM 6331 C CA . PRO B 1 282 ? -34.77700 76.70400 34.27300 1.000 23.71224 282 PRO B CA 1
ATOM 6332 C C . PRO B 1 282 ? -33.82200 77.25800 35.30900 1.000 27.15778 282 PRO B C 1
ATOM 6333 O O . PRO B 1 282 ? -32.77000 76.65700 35.59800 1.000 23.71708 282 PRO B O 1
ATOM 6337 N N . PRO B 1 283 ? -34.14400 78.39700 35.89900 1.000 23.42604 283 PRO B N 1
ATOM 6338 C CA . PRO B 1 283 ? -35.38500 79.15600 35.76400 1.000 23.23404 283 PRO B CA 1
ATOM 6339 C C . PRO B 1 283 ? -35.38300 80.13100 34.59100 1.000 26.72887 283 PRO B C 1
ATOM 6340 O O . PRO B 1 283 ? -36.36800 80.82500 34.36700 1.000 28.20453 283 PRO B O 1
ATOM 6344 N N . ARG B 1 284 ? -34.31300 80.20600 33.80200 1.000 17.72107 284 ARG B N 1
ATOM 6345 C CA . ARG B 1 284 ? -34.28300 81.17800 32.71400 1.000 15.49029 284 ARG B CA 1
ATOM 6346 C C . ARG B 1 284 ? -34.97100 80.67300 31.45200 1.000 13.09746 284 ARG B C 1
ATOM 6347 O O . ARG B 1 284 ? -35.36100 81.49000 30.60100 1.000 18.03277 284 ARG B O 1
ATOM 6355 N N . TRP B 1 285 ? -35.12700 79.36300 31.31200 1.000 15.02548 285 TRP B N 1
ATOM 6356 C CA . TRP B 1 285 ? -35.81200 78.73100 30.20000 1.000 13.46793 285 TRP B CA 1
ATOM 6357 C C . TRP B 1 285 ? -36.92400 77.81900 30.70900 1.000 16.39279 285 TRP B C 1
ATOM 6358 O O . TRP B 1 285 ? -36.93700 77.38900 31.86700 1.000 18.66275 285 TRP B O 1
ATOM 6369 N N . ASN B 1 286 ? -37.85600 77.49500 29.82500 1.000 16.65606 286 ASN B N 1
ATOM 6370 C CA . ASN B 1 286 ? -38.86700 76.50900 30.20300 1.000 17.98600 286 ASN B CA 1
ATOM 6371 C C . ASN B 1 286 ? -38.23800 75.11700 30.27000 1.000 20.29937 286 ASN B C 1
ATOM 6372 O O . ASN B 1 286 ? -37.37900 74.76000 29.44800 1.000 17.93174 286 ASN B O 1
ATOM 6377 N N . GLU B 1 287 ? -38.67800 74.31800 31.25300 1.000 19.75033 287 GLU B N 1
ATOM 6378 C CA . GLU B 1 287 ? -38.10300 72.98600 31.43000 1.000 21.39799 287 GLU B CA 1
ATOM 6379 C C . GLU B 1 287 ? -38.30200 72.08700 30.21300 1.000 22.21368 287 GLU B C 1
ATOM 6380 O O . GLU B 1 287 ? -37.53300 71.13800 30.03200 1.000 24.17469 287 GLU B O 1
ATOM 6386 N N . LYS B 1 288 ? -39.31000 72.35100 29.38300 1.000 21.59314 288 LYS B N 1
ATOM 6387 C CA . LYS B 1 288 ? -39.63500 71.49300 28.25100 1.000 22.95170 288 LYS B CA 1
ATOM 6388 C C . LYS B 1 288 ? -39.23900 72.10600 26.90600 1.000 20.67403 288 LYS B C 1
ATOM 6389 O O . LYS B 1 288 ? -39.69500 71.63400 25.86100 1.000 17.64048 288 LYS B O 1
ATOM 6395 N N . VAL B 1 289 ? -38.36400 73.11700 26.90800 1.000 18.58523 289 VAL B N 1
ATOM 6396 C CA . VAL B 1 289 ? -38.03000 73.79600 25.65700 1.000 16.36788 289 VAL B CA 1
ATOM 6397 C C . VAL B 1 289 ? -37.44400 72.81300 24.65100 1.000 17.26195 289 VAL B C 1
ATOM 6398 O O . VAL B 1 289 ? -36.68200 71.89700 25.00500 1.000 16.87860 289 VAL B O 1
ATOM 6402 N N . ARG B 1 290 ? -37.82700 72.98600 23.38000 1.000 13.82835 290 ARG B N 1
ATOM 6403 C CA . ARG B 1 290 ? -37.32700 72.17900 22.26800 1.000 13.56682 290 ARG B CA 1
ATOM 6404 C C . ARG B 1 290 ? -36.21800 72.94700 21.54700 1.000 13.56395 290 ARG B C 1
ATOM 6405 O O . ARG B 1 290 ? -36.27500 74.17800 21.45100 1.000 15.86167 290 ARG B O 1
ATOM 6413 N N . VAL B 1 291 ? -35.20200 72.23000 21.05300 1.000 14.01911 291 VAL B N 1
ATOM 6414 C CA . VAL B 1 291 ? -34.00100 72.85700 20.49400 1.000 12.61153 291 VAL B CA 1
ATOM 6415 C C . VAL B 1 291 ? -33.70200 72.31300 19.10100 1.000 14.67349 291 VAL B C 1
ATOM 6416 O O . VAL B 1 291 ? -33.57600 71.09700 18.91300 1.000 12.58287 291 VAL B O 1
ATOM 6420 N N . ILE B 1 292 ? -33.59000 73.22200 18.13100 1.000 13.36357 292 ILE B N 1
ATOM 6421 C CA . ILE B 1 292 ? -32.96000 72.96700 16.84100 1.000 11.82418 292 ILE B CA 1
ATOM 6422 C C . ILE B 1 292 ? -31.60200 73.64100 16.91400 1.000 13.16915 292 ILE B C 1
ATOM 6423 O O . ILE B 1 292 ? -31.52900 74.84000 17.19100 1.000 14.55294 292 ILE B O 1
ATOM 6428 N N . GLN B 1 293 ? -30.51400 72.88700 16.73100 1.000 11.89644 293 GLN B N 1
ATOM 6429 C CA . GLN B 1 293 ? -29.19300 73.41600 17.04600 1.000 11.37375 293 GLN B CA 1
ATOM 6430 C C . GLN B 1 293 ? -28.30400 73.30800 15.81900 1.000 12.96839 293 GLN B C 1
ATOM 6431 O O . GLN B 1 293 ? -28.08000 72.20800 15.30000 1.000 12.15034 293 GLN B O 1
ATOM 6437 N N . MET B 1 294 ? -27.79700 74.44300 15.36200 1.000 12.15137 294 MET B N 1
ATOM 6438 C CA . MET B 1 294 ? -26.93800 74.50700 14.17900 1.000 11.43826 294 MET B CA 1
ATOM 6439 C C . MET B 1 294 ? -25.52300 74.82500 14.64500 1.000 13.00822 294 MET B C 1
ATOM 6440 O O . MET B 1 294 ? -25.25600 75.92500 15.15900 1.000 13.10682 294 MET B O 1
ATOM 6445 N N . ASP B 1 295 ? -24.60800 73.86700 14.47500 1.000 12.05474 295 ASP B N 1
ATOM 6446 C CA . ASP B 1 295 ? -23.24000 74.07600 14.94300 1.000 13.78934 295 ASP B CA 1
ATOM 6447 C C . ASP B 1 295 ? -22.29900 73.20800 14.12300 1.000 10.98507 295 ASP B C 1
ATOM 6448 O O . ASP B 1 295 ? -22.65400 72.08700 13.76700 1.000 12.57200 295 ASP B O 1
ATOM 6453 N N . ILE B 1 296 ? -21.09000 73.72000 13.85500 1.000 12.63110 296 ILE B N 1
ATOM 6454 C CA . ILE B 1 296 ? -20.08300 72.95100 13.12200 1.000 13.92370 296 ILE B CA 1
ATOM 6455 C C . ILE B 1 296 ? -19.52100 71.82300 13.97600 1.000 13.51968 296 ILE B C 1
ATOM 6456 O O . ILE B 1 296 ? -19.00100 70.82800 13.44100 1.000 13.44708 296 ILE B O 1
ATOM 6461 N N . SER B 1 297 ? -19.63700 71.94400 15.29800 1.000 10.96950 297 SER B N 1
ATOM 6462 C CA . SER B 1 297 ? -19.07600 70.96800 16.22400 1.000 13.40069 297 SER B CA 1
ATOM 6463 C C . SER B 1 297 ? -20.14000 69.94700 16.60800 1.000 14.55586 297 SER B C 1
ATOM 6464 O O . SER B 1 297 ? -21.06200 70.26000 17.36600 1.000 13.51639 297 SER B O 1
ATOM 6467 N N . ALA B 1 298 ? -19.98600 68.70700 16.14600 1.000 12.36875 298 ALA B N 1
ATOM 6468 C CA . ALA B 1 298 ? -20.95900 67.69700 16.53700 1.000 11.32634 298 ALA B CA 1
ATOM 6469 C C . ALA B 1 298 ? -20.95900 67.47600 18.04900 1.000 12.10514 298 ALA B C 1
ATOM 6470 O O . ALA B 1 298 ? -22.01800 67.24100 18.64900 1.000 14.94341 298 ALA B O 1
ATOM 6472 N N . GLU B 1 299 ? -19.78000 67.50700 18.68100 1.000 11.33617 299 GLU B N 1
ATOM 6473 C CA . GLU B 1 299 ? -19.72400 67.23200 20.11700 1.000 14.03355 299 GLU B CA 1
ATOM 6474 C C . GLU B 1 299 ? -20.46000 68.29500 20.93400 1.000 15.21556 299 GLU B C 1
ATOM 6475 O O . GLU B 1 299 ? -20.83000 68.03700 22.08700 1.000 14.15442 299 GLU B O 1
ATOM 6481 N N . GLU B 1 300 ? -20.67400 69.48000 20.37600 1.000 14.12558 300 GLU B N 1
ATOM 6482 C CA . GLU B 1 300 ? -21.43600 70.50600 21.08900 1.000 11.63457 300 GLU B CA 1
ATOM 6483 C C . GLU B 1 300 ? -22.93000 70.17900 21.14600 1.000 13.36192 300 GLU B C 1
ATOM 6484 O O . GLU B 1 300 ? -23.62300 70.68100 22.04000 1.000 12.12413 300 GLU B O 1
ATOM 6490 N N . ILE B 1 301 ? -23.42300 69.33800 20.23000 1.000 13.42248 301 ILE B N 1
ATOM 6491 C CA . ILE B 1 301 ? -24.85500 69.07000 20.11300 1.000 12.87461 301 ILE B CA 1
ATOM 6492 C C . ILE B 1 301 ? -25.37000 68.42800 21.38600 1.000 16.41176 301 ILE B C 1
ATOM 6493 O O . ILE B 1 301 ? -24.82200 67.42800 21.86100 1.000 16.68015 301 ILE B O 1
ATOM 6498 N N . GLY B 1 302 ? -26.43500 68.99600 21.94800 1.000 14.30769 302 GLY B N 1
ATOM 6499 C CA . GLY B 1 302 ? -27.06000 68.40200 23.10900 1.000 13.09216 302 GLY B CA 1
ATOM 6500 C C . GLY B 1 302 ? -26.36300 68.65700 24.42800 1.000 14.62518 302 GLY B C 1
ATOM 6501 O O . GLY B 1 302 ? -26.62100 67.93700 25.40500 1.000 14.15741 302 GLY B O 1
ATOM 6502 N N . THR B 1 303 ? -25.47700 69.63900 24.48600 1.000 13.48621 303 THR B N 1
ATOM 6503 C CA . THR B 1 303 ? -24.88600 70.03100 25.75600 1.000 11.53093 303 THR B CA 1
ATOM 6504 C C . THR B 1 303 ? -25.95500 70.67600 26.63800 1.000 14.62859 303 THR B C 1
ATOM 6505 O O . THR B 1 303 ? -26.70900 71.54800 26.18000 1.000 15.01222 303 THR B O 1
ATOM 6509 N N . ASN B 1 304 ? -26.04600 70.20400 27.88000 1.000 13.76178 304 ASN B N 1
ATOM 6510 C CA . ASN B 1 304 ? -26.91700 70.72300 28.94200 1.000 11.87969 304 ASN B CA 1
ATOM 6511 C C . ASN B 1 304 ? -28.39900 70.39600 28.77400 1.000 15.19441 304 ASN B C 1
ATOM 6512 O O . ASN B 1 304 ? -29.07600 70.04200 29.74900 1.000 16.26589 304 ASN B O 1
ATOM 6517 N N . VAL B 1 305 ? -28.93700 70.57200 27.57500 1.000 12.59300 305 VAL B N 1
ATOM 6518 C CA . VAL B 1 305 ? -30.33900 70.24600 27.34100 1.000 15.44393 305 VAL B CA 1
ATOM 6519 C C . VAL B 1 305 ? -30.39100 69.47500 26.03300 1.000 12.76477 305 VAL B C 1
ATOM 6520 O O . VAL B 1 305 ? -29.56500 69.71800 25.13700 1.000 13.32404 305 VAL B O 1
ATOM 6524 N N . PRO B 1 306 ? -31.32600 68.54400 25.89000 1.000 12.46413 306 PRO B N 1
ATOM 6525 C CA . PRO B 1 306 ? -31.37700 67.71300 24.68200 1.000 14.56280 306 PRO B CA 1
ATOM 6526 C C . PRO B 1 306 ? -31.71200 68.52700 23.45500 1.000 17.24804 306 PRO B C 1
ATOM 6527 O O . PRO B 1 306 ? -32.46400 69.50700 23.51400 1.000 13.94491 306 PRO B O 1
ATOM 6531 N N . THR B 1 307 ? -31.14200 68.10200 22.32900 1.000 11.98526 307 THR B N 1
ATOM 6532 C CA . THR B 1 307 ? -31.44700 68.69100 21.03700 1.000 12.97157 307 THR B CA 1
ATOM 6533 C C . THR B 1 307 ? -32.39000 67.79300 20.24400 1.000 14.32355 307 THR B C 1
ATOM 6534 O O . THR B 1 307 ? -32.12100 66.59900 20.05200 1.000 15.93660 307 THR B O 1
ATOM 6538 N N . GLU B 1 308 ? -33.50300 68.38300 19.77900 1.000 13.26065 308 GLU B N 1
ATOM 6539 C CA . GLU B 1 308 ? -34.50500 67.64100 19.02200 1.000 14.61683 308 GLU B CA 1
ATOM 6540 C C . GLU B 1 308 ? -34.08600 67.44900 17.57100 1.000 14.77040 308 GLU B C 1
ATOM 6541 O O . GLU B 1 308 ? -34.22900 66.34000 17.01600 1.000 13.91329 308 GLU B O 1
ATOM 6547 N N . VAL B 1 309 ? -33.53800 68.49500 16.94600 1.000 13.76673 309 VAL B N 1
ATOM 6548 C CA . VAL B 1 309 ? -33.03000 68.40900 15.58100 1.000 12.06313 309 VAL B CA 1
ATOM 6549 C C . VAL B 1 309 ? -31.60300 68.92400 15.55800 1.000 16.18193 309 VAL B C 1
ATOM 6550 O O . VAL B 1 309 ? -31.35400 70.11000 15.82000 1.000 15.27162 309 VAL B O 1
ATOM 6554 N N . ALA B 1 310 ? -30.67300 68.05700 15.20400 1.000 13.49038 310 ALA B N 1
ATOM 6555 C CA . ALA B 1 310 ? -29.25700 68.42300 15.15100 1.000 11.68764 310 ALA B CA 1
ATOM 6556 C C . ALA B 1 310 ? -28.92200 68.81000 13.71600 1.000 14.37197 310 ALA B C 1
ATOM 6557 O O . ALA B 1 310 ? -29.08100 67.99600 12.80500 1.000 16.67419 310 ALA B O 1
ATOM 6559 N N . LEU B 1 311 ? -28.47900 70.04000 13.51300 1.000 12.03542 311 LEU B N 1
ATOM 6560 C CA . LEU B 1 311 ? -27.97900 70.50200 12.21600 1.000 12.71129 311 LEU B CA 1
ATOM 6561 C C . LEU B 1 311 ? -26.46800 70.72800 12.35700 1.000 11.64063 311 LEU B C 1
ATOM 6562 O O . LEU B 1 311 ? -26.00800 71.82400 12.68800 1.000 12.28421 311 LEU B O 1
ATOM 6567 N N . VAL B 1 312 ? -25.70100 69.68300 12.07700 1.000 13.14509 312 VAL B N 1
ATOM 6568 C CA . VAL B 1 312 ? -24.24900 69.72200 12.21300 1.000 12.68923 312 VAL B CA 1
ATOM 6569 C C . VAL B 1 312 ? -23.62800 70.09700 10.87700 1.000 13.11923 312 VAL B C 1
ATOM 6570 O O . VAL B 1 312 ? -23.88000 69.43600 9.85400 1.000 16.70131 312 VAL B O 1
ATOM 6574 N N . GLY B 1 313 ? -22.82800 71.16700 10.87500 1.000 11.29757 313 GLY B N 1
ATOM 6575 C CA . GLY B 1 313 ? -22.15000 71.58300 9.66500 1.000 14.15416 313 GLY B CA 1
ATOM 6576 C C . GLY B 1 313 ? -21.95700 73.09000 9.67000 1.000 15.32769 313 GLY B C 1
ATOM 6577 O O . GLY B 1 313 ? -22.06600 73.73900 10.70600 1.000 14.17058 313 GLY B O 1
ATOM 6578 N N . ASP B 1 314 ? -21.68300 73.62800 8.48700 1.000 12.83124 314 ASP B N 1
ATOM 6579 C CA . ASP B 1 314 ? -21.36500 75.03900 8.36200 1.000 13.42068 314 ASP B CA 1
ATOM 6580 C C . ASP B 1 314 ? -22.64800 75.86800 8.40000 1.000 15.62635 314 ASP B C 1
ATOM 6581 O O . ASP B 1 314 ? -23.63100 75.52200 7.75400 1.000 13.47636 314 ASP B O 1
ATOM 6586 N N . ALA B 1 315 ? -22.63700 76.98600 9.13200 1.000 12.92920 315 ALA B N 1
ATOM 6587 C CA . ALA B 1 315 ? -23.89200 77.73300 9.28600 1.000 11.93689 315 ALA B CA 1
ATOM 6588 C C . ALA B 1 315 ? -24.36300 78.33800 7.96700 1.000 13.50014 315 ALA B C 1
ATOM 6589 O O . ALA B 1 315 ? -25.55600 78.31800 7.66100 1.000 12.46023 315 ALA B O 1
ATOM 6591 N N . LYS B 1 316 ? -23.45100 78.89300 7.17100 1.000 11.30870 316 LYS B N 1
ATOM 6592 C CA . LYS B 1 316 ? -23.87000 79.44000 5.88000 1.000 12.84138 316 LYS B CA 1
ATOM 6593 C C . LYS B 1 316 ? -24.51500 78.36500 5.01200 1.000 15.55038 316 LYS B C 1
ATOM 6594 O O . LYS B 1 316 ? -25.58400 78.58300 4.41200 1.000 12.81118 316 LYS B O 1
ATOM 6600 N N . ALA B 1 317 ? -23.87100 77.19700 4.93000 1.000 13.34061 317 ALA B N 1
ATOM 6601 C CA . ALA B 1 317 ? -24.35900 76.14200 4.05700 1.000 11.79521 317 ALA B CA 1
ATOM 6602 C C . ALA B 1 317 ? -25.66200 75.55400 4.57000 1.000 13.05095 317 ALA B C 1
ATOM 6603 O O . ALA B 1 317 ? -26.55700 75.25700 3.77300 1.000 13.06738 317 ALA B O 1
ATOM 6605 N N . ILE B 1 318 ? -25.79100 75.37500 5.88700 1.000 12.82930 318 ILE B N 1
ATOM 6606 C CA . ILE B 1 318 ? -27.02300 74.78700 6.40700 1.000 11.73926 318 ILE B CA 1
ATOM 6607 C C . ILE B 1 318 ? -28.18300 75.77100 6.30300 1.000 12.37852 318 ILE B C 1
ATOM 6608 O O . ILE B 1 318 ? -29.31700 75.38400 5.99600 1.000 11.97241 318 ILE B O 1
ATOM 6613 N N . THR B 1 319 ? -27.93800 77.04800 6.59400 1.000 13.81737 319 THR B N 1
ATOM 6614 C CA . THR B 1 319 ? -29.01200 78.02100 6.43000 1.000 13.15167 319 THR B CA 1
ATOM 6615 C C . THR B 1 319 ? -29.44900 78.12300 4.97000 1.000 12.26809 319 THR B C 1
ATOM 6616 O O . THR B 1 319 ? -30.64700 78.26700 4.68100 1.000 12.46090 319 THR B O 1
ATOM 6620 N N . ALA B 1 320 ? -28.50100 78.01300 4.03200 1.000 13.29542 320 ALA B N 1
ATOM 6621 C CA . ALA B 1 320 ? -28.89600 77.94100 2.62900 1.000 12.93818 320 ALA B CA 1
ATOM 6622 C C . ALA B 1 320 ? -29.75500 76.71200 2.35500 1.000 13.82542 320 ALA B C 1
ATOM 6623 O O . ALA B 1 320 ? -30.71200 76.79600 1.57600 1.000 14.34294 320 ALA B O 1
ATOM 6625 N N . GLN B 1 321 ? -29.43900 75.56600 2.99200 1.000 12.34923 321 GLN B N 1
ATOM 6626 C CA . GLN B 1 321 ? -30.31100 74.39800 2.85800 1.000 12.47597 321 GLN B CA 1
ATOM 6627 C C . GLN B 1 321 ? -31.71800 74.69900 3.35300 1.000 12.56099 321 GLN B C 1
ATOM 6628 O O . GLN B 1 321 ? -32.69800 74.30600 2.71800 1.000 12.76876 321 GLN B O 1
ATOM 6634 N N . LEU B 1 322 ? -31.83200 75.34700 4.51700 1.000 12.41988 322 LEU B N 1
ATOM 6635 C CA . LEU B 1 322 ? -33.15200 75.67500 5.05100 1.000 12.52077 322 LEU B CA 1
ATOM 6636 C C . LEU B 1 322 ? -33.89200 76.61300 4.10900 1.000 13.43433 322 LEU B C 1
ATOM 6637 O O . LEU B 1 322 ? -35.08600 76.42700 3.84800 1.000 13.55933 322 LEU B O 1
ATOM 6642 N N . ASN B 1 323 ? -33.18500 77.60500 3.56100 1.000 14.14661 323 ASN B N 1
ATOM 6643 C CA . ASN B 1 323 ? -33.81400 78.54000 2.63100 1.000 17.81693 323 ASN B CA 1
ATOM 6644 C C . ASN B 1 323 ? -34.29400 77.82800 1.37300 1.000 15.37646 323 ASN B C 1
ATOM 6645 O O . ASN B 1 323 ? -35.38500 78.12600 0.86400 1.000 13.50542 323 ASN B O 1
ATOM 6650 N N . ALA B 1 324 ? -33.49600 76.87800 0.85900 1.000 14.66576 324 ALA B N 1
ATOM 6651 C CA . ALA B 1 324 ? -33.89000 76.16900 -0.36400 1.000 13.43308 324 ALA B CA 1
ATOM 6652 C C . ALA B 1 324 ? -35.12700 75.30900 -0.12600 1.000 18.06387 324 ALA B C 1
ATOM 6653 O O . ALA B 1 324 ? -35.97700 75.16800 -1.01000 1.000 17.95848 324 ALA B O 1
ATOM 6655 N N . GLU B 1 325 ? -35.23800 74.70500 1.05100 1.000 16.21085 325 GLU B N 1
ATOM 6656 C CA . GLU B 1 325 ? -36.42500 73.90700 1.33600 1.000 13.48507 325 GLU B CA 1
ATOM 6657 C C . GLU B 1 325 ? -37.65000 74.79300 1.57100 1.000 18.27949 325 GLU B C 1
ATOM 6658 O O . GLU B 1 325 ? -38.76400 74.42400 1.20300 1.000 15.49098 325 GLU B O 1
ATOM 6664 N N . LEU B 1 326 ? -37.47100 75.96700 2.17700 1.000 14.00831 326 LEU B N 1
ATOM 6665 C CA . LEU B 1 326 ? -38.59100 76.90500 2.28900 1.000 15.43132 326 LEU B CA 1
ATOM 6666 C C . LEU B 1 326 ? -39.08600 77.37800 0.92400 1.000 16.48362 326 LEU B C 1
ATOM 6667 O O . LEU B 1 326 ? -40.27200 77.70400 0.76400 1.000 18.02465 326 LEU B O 1
ATOM 6672 N N . GLU B 1 327 ? -38.20400 77.44600 -0.07400 1.000 16.39374 327 GLU B N 1
ATOM 6673 C CA . GLU B 1 327 ? -38.67400 77.77400 -1.42300 1.000 16.50300 327 GLU B CA 1
ATOM 6674 C C . GLU B 1 327 ? -39.58200 76.67600 -1.98000 1.000 18.36020 327 GLU B C 1
ATOM 6675 O O . GLU B 1 327 ? -40.57100 76.96400 -2.67200 1.000 19.03812 327 GLU B O 1
ATOM 6681 N N . LYS B 1 328 ? -39.26500 75.41100 -1.69000 1.000 16.19265 328 LYS B N 1
ATOM 6682 C CA . LYS B 1 328 ? -40.07300 74.29600 -2.17200 1.000 14.66849 328 LYS B CA 1
ATOM 6683 C C . LYS B 1 328 ? -41.35900 74.15900 -1.37800 1.000 18.79471 328 LYS B C 1
ATOM 6684 O O . LYS B 1 328 ? -42.39800 73.79000 -1.93500 1.000 18.68749 328 LYS B O 1
ATOM 6690 N N . ASN B 1 329 ? -41.29500 74.40500 -0.07700 1.000 15.61389 329 ASN B N 1
ATOM 6691 C CA . ASN B 1 329 ? -42.43600 74.22800 0.82000 1.000 15.97705 329 ASN B CA 1
ATOM 6692 C C . ASN B 1 329 ? -42.56100 75.47500 1.67800 1.000 15.76311 329 ASN B C 1
ATOM 6693 O O . ASN B 1 329 ? -42.11400 75.50300 2.82700 1.000 15.53902 329 ASN B O 1
ATOM 6698 N N . PRO B 1 330 ? -43.17000 76.52700 1.14400 1.000 16.97727 330 PRO B N 1
ATOM 6699 C CA . PRO B 1 330 ? -43.17900 77.81500 1.84500 1.000 17.81759 330 PRO B CA 1
ATOM 6700 C C . PRO B 1 330 ? -43.91700 77.74600 3.17100 1.000 19.11540 330 PRO B C 1
ATOM 6701 O O . PRO B 1 330 ? -44.92300 77.04100 3.32000 1.000 16.68147 330 PRO B O 1
ATOM 6705 N N . TRP B 1 331 ? -43.39600 78.50500 4.13300 1.000 19.11908 331 TRP B N 1
ATOM 6706 C CA . TRP B 1 331 ? -44.02400 78.65400 5.43800 1.000 17.99649 331 TRP B CA 1
ATOM 6707 C C . TRP B 1 331 ? -43.56400 79.96800 6.04400 1.000 20.57195 331 TRP B C 1
ATOM 6708 O O . TRP B 1 331 ? -42.41400 80.38400 5.84600 1.000 17.36090 331 TRP B O 1
ATOM 6719 N N . SER B 1 332 ? -44.46000 80.61000 6.79200 1.000 20.40873 332 SER B N 1
ATOM 6720 C CA . SER B 1 332 ? -44.03900 81.71600 7.64000 1.000 20.11107 332 SER B CA 1
ATOM 6721 C C . SER B 1 332 ? -44.91000 81.74900 8.88700 1.000 17.47717 332 SER B C 1
ATOM 6722 O O . SER B 1 332 ? -46.05200 81.28700 8.88400 1.000 17.92145 332 SER B O 1
ATOM 6725 N N . TYR B 1 333 ? -44.32100 82.26700 9.95600 1.000 15.01058 333 TYR B N 1
ATOM 6726 C CA . TYR B 1 333 ? -44.95300 82.44700 11.25200 1.000 14.40109 333 TYR B CA 1
ATOM 6727 C C . TYR B 1 333 ? -45.87700 83.66100 11.18500 1.000 15.01908 333 TYR B C 1
ATOM 6728 O O . TYR B 1 333 ? -45.47900 84.70100 10.64800 1.000 19.26100 333 TYR B O 1
ATOM 6737 N N . PRO B 1 334 ? -47.11600 83.55100 11.66200 1.000 18.83106 334 PRO B N 1
ATOM 6738 C CA . PRO B 1 334 ? -48.08000 84.65300 11.50100 1.000 21.34714 334 PRO B CA 1
ATOM 6739 C C . PRO B 1 334 ? -47.62900 85.91700 12.21600 1.000 23.99477 334 PRO B C 1
ATOM 6740 O O . PRO B 1 334 ? -47.02300 85.87400 13.28800 1.000 20.80338 334 PRO B O 1
ATOM 6744 N N . SER B 1 335 ? -47.94700 87.06100 11.61400 1.000 23.67705 335 SER B N 1
ATOM 6745 C CA . SER B 1 335 ? -47.47100 88.31800 12.16800 1.000 29.83945 335 SER B CA 1
ATOM 6746 C C . SER B 1 335 ? -48.32800 88.80600 13.32900 1.000 27.69459 335 SER B C 1
ATOM 6747 O O . SER B 1 335 ? -47.88100 89.67200 14.08300 1.000 26.93672 335 SER B O 1
ATOM 6750 N N . GLU B 1 336 ? -49.53100 88.26700 13.49800 1.000 25.38736 336 GLU B N 1
ATOM 6751 C CA . GLU B 1 336 ? -50.36600 88.55000 14.66100 1.000 35.31007 336 GLU B CA 1
ATOM 6752 C C . GLU B 1 336 ? -50.56400 87.24900 15.42700 1.000 24.69610 336 GLU B C 1
ATOM 6753 O O . GLU B 1 336 ? -51.24700 86.34200 14.94600 1.000 30.86013 336 GLU B O 1
ATOM 6759 N N . THR B 1 337 ? -49.93000 87.13900 16.59200 1.000 21.92927 337 THR B N 1
ATOM 6760 C CA . THR B 1 337 ? -50.10000 85.99700 17.48500 1.000 16.83190 337 THR B CA 1
ATOM 6761 C C . THR B 1 337 ? -49.99000 86.50000 18.91600 1.000 19.94027 337 THR B C 1
ATOM 6762 O O . THR B 1 337 ? -49.40300 87.55600 19.17600 1.000 18.76822 337 THR B O 1
ATOM 6766 N N . THR B 1 338 ? -50.50000 85.68600 19.85000 1.000 21.49612 338 THR B N 1
ATOM 6767 C CA . THR B 1 338 ? -50.33400 85.95300 21.27700 1.000 18.78775 338 THR B CA 1
ATOM 6768 C C . THR B 1 338 ? -48.87000 86.16000 21.63700 1.000 18.40740 338 THR B C 1
ATOM 6769 O O . THR B 1 338 ? -48.53900 86.99900 22.48500 1.000 20.84086 338 THR B O 1
ATOM 6773 N N . TRP B 1 339 ? -47.98300 85.36400 21.02400 1.000 15.77166 339 TRP B N 1
ATOM 6774 C CA . TRP B 1 339 ? -46.54100 85.46200 21.25800 1.000 15.82321 339 TRP B CA 1
ATOM 6775 C C . TRP B 1 339 ? -45.99300 86.82500 20.83900 1.000 20.24351 339 TRP B C 1
ATOM 6776 O O . TRP B 1 339 ? -45.32300 87.50200 21.62800 1.000 15.55263 339 TRP B O 1
ATOM 6787 N N . TRP B 1 340 ? -46.28700 87.25700 19.60200 1.000 18.63077 340 TRP B N 1
ATOM 6788 C CA . TRP B 1 340 ? -45.85800 88.58800 19.18000 1.000 14.75636 340 TRP B CA 1
ATOM 6789 C C . TRP B 1 340 ? -46.41500 89.66700 20.10500 1.000 16.65512 340 TRP B C 1
ATOM 6790 O O . TRP B 1 340 ? -45.70800 90.62700 20.44900 1.000 18.47558 340 TRP B O 1
ATOM 6801 N N . THR B 1 341 ? -47.68300 89.53300 20.50900 1.000 16.62628 341 THR B N 1
ATOM 6802 C CA . THR B 1 341 ? -48.29300 90.56400 21.35400 1.000 20.23481 341 THR B CA 1
ATOM 6803 C C . THR B 1 341 ? -47.55800 90.66600 22.68400 1.000 17.36010 341 THR B C 1
ATOM 6804 O O . THR B 1 341 ? -47.25400 91.77200 23.15700 1.000 19.41483 341 THR B O 1
ATOM 6808 N N . GLY B 1 342 ? -47.21500 89.51700 23.27100 1.000 18.76901 342 GLY B N 1
ATOM 6809 C CA . GLY B 1 342 ? -46.47700 89.53200 24.52100 1.000 16.80713 342 GLY B CA 1
ATOM 6810 C C . GLY B 1 342 ? -45.06300 90.06600 24.34900 1.000 19.00892 342 GLY B C 1
ATOM 6811 O O . GLY B 1 342 ? -44.57600 90.84600 25.17400 1.000 18.31499 342 GLY B O 1
ATOM 6812 N N . LEU B 1 343 ? -44.37500 89.63100 23.28800 1.000 16.54224 343 LEU B N 1
ATOM 6813 C CA . LEU B 1 343 ? -43.04400 90.14900 23.01900 1.000 14.36773 343 LEU B CA 1
ATOM 6814 C C . LEU B 1 343 ? -43.08600 91.66700 22.87800 1.000 18.68740 343 LEU B C 1
ATOM 6815 O O . LEU B 1 343 ? -42.27700 92.38200 23.48100 1.000 17.53155 343 LEU B O 1
ATOM 6820 N N A GLN B 1 344 ? -44.04300 92.18400 22.10700 0.633 16.47089 344 GLN B N 1
ATOM 6821 N N B GLN B 1 344 ? -44.04500 92.17400 22.10100 0.367 16.51211 344 GLN B N 1
ATOM 6822 C CA A GLN B 1 344 ? -44.05100 93.62700 21.87900 0.633 18.59050 344 GLN B CA 1
ATOM 6823 C CA B GLN B 1 344 ? -44.12000 93.61200 21.85300 0.367 18.62705 344 GLN B CA 1
ATOM 6824 C C A GLN B 1 344 ? -44.41100 94.38800 23.14600 0.633 18.59299 344 GLN B C 1
ATOM 6825 C C B GLN B 1 344 ? -44.42000 94.37900 23.13300 0.367 18.60693 344 GLN B C 1
ATOM 6826 O O A GLN B 1 344 ? -43.88900 95.48600 23.36900 0.633 18.53705 344 GLN B O 1
ATOM 6827 O O B GLN B 1 344 ? -43.86900 95.46200 23.36100 0.367 18.56260 344 GLN B O 1
ATOM 6838 N N . SER B 1 345 ? -45.28900 93.82700 23.98300 1.000 19.15826 345 SER B N 1
ATOM 6839 C CA . SER B 1 345 ? -45.60400 94.46500 25.25700 1.000 18.66910 345 SER B CA 1
ATOM 6840 C C . SER B 1 345 ? -44.35700 94.60000 26.12900 1.000 19.02616 345 SER B C 1
ATOM 6841 O O . SER B 1 345 ? -44.12800 95.65200 26.74000 1.000 20.08952 345 SER B O 1
ATOM 6844 N N . LYS B 1 346 ? -43.52700 93.55200 26.18500 1.000 15.92123 346 LYS B N 1
ATOM 6845 C CA . LYS B 1 346 ? -42.31500 93.61200 27.00200 1.000 14.89371 346 LYS B CA 1
ATOM 6846 C C . LYS B 1 346 ? -41.30600 94.58100 26.40800 1.000 19.76138 346 LYS B C 1
ATOM 6847 O O . LYS B 1 346 ? -40.61600 95.30100 27.13800 1.000 17.74378 346 LYS B O 1
ATOM 6853 N N . ILE B 1 347 ? -41.19500 94.59600 25.07900 1.000 15.16251 347 ILE B N 1
ATOM 6854 C CA . ILE B 1 347 ? -40.31300 95.55000 24.41900 1.000 15.44620 347 ILE B CA 1
ATOM 6855 C C . ILE B 1 347 ? -40.72600 96.97100 24.77500 1.000 18.50644 347 ILE B C 1
ATOM 6856 O O . ILE B 1 347 ? -39.89000 97.80200 25.15100 1.000 18.48133 347 ILE B O 1
ATOM 6861 N N . ALA B 1 348 ? -42.02700 97.25900 24.68400 1.000 18.26152 348 ALA B N 1
ATOM 6862 C CA . ALA B 1 348 ? -42.48900 98.61500 24.94700 1.000 19.95048 348 ALA B CA 1
ATOM 6863 C C . ALA B 1 348 ? -42.27300 98.98500 26.40500 1.000 21.59080 348 ALA B C 1
ATOM 6864 O O . ALA B 1 348 ? -41.92700 100.13300 26.71000 1.000 20.18843 348 ALA B O 1
ATOM 6866 N N . ALA B 1 349 ? -42.47700 98.03100 27.32300 1.000 20.11170 349 ALA B N 1
ATOM 6867 C CA . ALA B 1 349 ? -42.27800 98.33600 28.73700 1.000 19.77728 349 ALA B CA 1
ATOM 6868 C C . ALA B 1 349 ? -40.80500 98.58000 29.04300 1.000 20.48572 349 ALA B C 1
ATOM 6869 O O . ALA B 1 349 ? -40.46600 99.48200 29.82500 1.000 20.38281 349 ALA B O 1
ATOM 6871 N N . ASN B 1 350 ? -39.90900 97.78900 28.44100 1.000 17.18640 350 ASN B N 1
ATOM 6872 C CA . ASN B 1 350 ? -38.48800 98.00300 28.67600 1.000 20.65095 350 ASN B CA 1
ATOM 6873 C C . ASN B 1 350 ? -38.01100 99.30200 28.02900 1.000 21.11540 350 ASN B C 1
ATOM 6874 O O . ASN B 1 350 ? -37.17300 100.00500 28.60400 1.000 20.46813 350 ASN B O 1
ATOM 6879 N N . ALA B 1 351 ? -38.55700 99.65600 26.85600 1.000 20.23915 351 ALA B N 1
ATOM 6880 C CA . ALA B 1 351 ? -38.25900 100.96300 26.25700 1.000 18.15132 351 ALA B CA 1
ATOM 6881 C C . ALA B 1 351 ? -38.67100 102.11600 27.17300 1.000 18.23577 351 ALA B C 1
ATOM 6882 O O . ALA B 1 351 ? -37.92700 103.09300 27.33600 1.000 22.88620 351 ALA B O 1
ATOM 6884 N N . ALA B 1 352 ? -39.88200 102.04200 27.74400 1.000 19.09452 352 ALA B N 1
ATOM 6885 C CA . ALA B 1 352 ? -40.35300 103.11800 28.61200 1.000 22.59168 352 ALA B CA 1
ATOM 6886 C C . ALA B 1 352 ? -39.49300 103.23400 29.86200 1.000 22.33208 352 ALA B C 1
ATOM 6887 O O . ALA B 1 352 ? -39.29200 104.33800 30.38300 1.000 21.73932 352 ALA B O 1
ATOM 6889 N N . THR B 1 353 ? -38.99300 102.10100 30.35900 1.000 16.85762 353 THR B N 1
ATOM 6890 C CA . THR B 1 353 ? -38.14700 102.11300 31.54600 1.000 20.88378 353 THR B CA 1
ATOM 6891 C C . THR B 1 353 ? -36.83800 102.84400 31.29200 1.000 23.58173 353 THR B C 1
ATOM 6892 O O . THR B 1 353 ? -36.37500 103.62000 32.14300 1.000 19.79067 353 THR B O 1
ATOM 6896 N N . VAL B 1 354 ? -36.21600 102.61400 30.13800 1.000 17.41381 354 VAL B N 1
ATOM 6897 C CA . VAL B 1 354 ? -34.89500 103.20000 29.90700 1.000 18.41021 354 VAL B CA 1
ATOM 6898 C C . VAL B 1 354 ? -34.95000 104.61800 29.35400 1.000 21.26154 354 VAL B C 1
ATOM 6899 O O . VAL B 1 354 ? -33.95400 105.34800 29.44800 1.000 18.34393 354 VAL B O 1
ATOM 6903 N N . GLU B 1 355 ? -36.06200 105.03300 28.76700 1.000 16.68806 355 GLU B N 1
ATOM 6904 C CA . GLU B 1 355 ? -36.06700 106.35000 28.13500 1.000 20.77998 355 GLU B CA 1
ATOM 6905 C C . GLU B 1 355 ? -35.68300 107.46700 29.09700 1.000 20.41519 355 GLU B C 1
ATOM 6906 O O . GLU B 1 355 ? -34.87400 108.33200 28.72000 1.000 17.73515 355 GLU B O 1
ATOM 6912 N N . PRO B 1 356 ? -36.20600 107.53500 30.32300 1.000 19.57489 356 PRO B N 1
ATOM 6913 C CA . PRO B 1 356 ? -35.75500 108.60900 31.21600 1.000 18.89596 356 PRO B CA 1
ATOM 6914 C C . PRO B 1 356 ? -34.28400 108.51500 31.59700 1.000 18.50909 356 PRO B C 1
ATOM 6915 O O . PRO B 1 356 ? -33.69400 109.54900 31.94100 1.000 17.81507 356 PRO B O 1
ATOM 6919 N N . MET B 1 357 ? -33.67300 107.32000 31.56900 1.000 14.53428 357 MET B N 1
ATOM 6920 C CA . MET B 1 357 ? -32.24000 107.23100 31.86700 1.000 14.62364 357 MET B CA 1
ATOM 6921 C C . MET B 1 357 ? -31.40800 107.87000 30.76000 1.000 15.63737 357 MET B C 1
ATOM 6922 O O . MET B 1 357 ? -30.39000 108.52500 31.03600 1.000 14.35429 357 MET B O 1
ATOM 6927 N N . PHE B 1 358 ? -31.83500 107.69400 29.50100 1.000 15.49008 358 PHE B N 1
ATOM 6928 C CA . PHE B 1 358 ? -31.17000 108.34600 28.37300 1.000 15.52183 358 PHE B CA 1
ATOM 6929 C C . PHE B 1 358 ? -31.21900 109.86000 28.49000 1.000 15.05023 358 PHE B C 1
ATOM 6930 O O . PHE B 1 358 ? -30.34300 110.55200 27.95700 1.000 14.80327 358 PHE B O 1
ATOM 6938 N N . ASN B 1 359 ? -32.24200 110.39900 29.15200 1.000 14.06129 359 ASN B N 1
ATOM 6939 C CA . ASN B 1 359 ? -32.43400 111.84500 29.19800 1.000 14.94216 359 ASN B CA 1
ATOM 6940 C C . ASN B 1 359 ? -32.12700 112.43200 30.56600 1.000 20.58933 359 ASN B C 1
ATOM 6941 O O . ASN B 1 359 ? -32.47600 113.58500 30.84500 1.000 20.79853 359 ASN B O 1
ATOM 6946 N N . ASP B 1 360 ? -31.45300 111.67700 31.42100 1.000 14.85432 360 ASP B N 1
ATOM 6947 C CA . ASP B 1 360 ? -31.14000 112.13200 32.77500 1.000 16.77742 360 ASP B CA 1
ATOM 6948 C C . ASP B 1 360 ? -29.82900 112.92100 32.75200 1.000 16.59860 360 ASP B C 1
ATOM 6949 O O . ASP B 1 360 ? -28.77700 112.37100 32.40900 1.000 15.46452 360 ASP B O 1
ATOM 6954 N N . ASP B 1 361 ? -29.88700 114.21600 33.09000 1.000 16.01947 361 ASP B N 1
ATOM 6955 C CA . ASP B 1 361 ? -28.70800 115.08100 32.99600 1.000 17.16820 361 ASP B CA 1
ATOM 6956 C C . ASP B 1 361 ? -27.98300 115.24100 34.33300 1.000 14.88851 361 ASP B C 1
ATOM 6957 O O . ASP B 1 361 ? -27.17400 116.16900 34.49400 1.000 16.28728 361 ASP B O 1
ATOM 6962 N N . SER B 1 362 ? -28.25700 114.36300 35.28500 1.000 16.26958 362 SER B N 1
ATOM 6963 C CA . SER B 1 362 ? -27.64600 114.41800 36.60500 1.000 17.46083 362 SER B CA 1
ATOM 6964 C C . SER B 1 362 ? -26.13800 114.31100 36.51700 1.000 17.22925 362 SER B C 1
ATOM 6965 O O . SER B 1 362 ? -25.58600 113.63300 35.64300 1.000 16.99502 362 SER B O 1
ATOM 6968 N N . VAL B 1 363 ? -25.47700 114.94300 37.47600 1.000 15.65388 363 VAL B N 1
ATOM 6969 C CA . VAL B 1 363 ? -24.02200 114.87700 37.59100 1.000 13.66946 363 VAL B CA 1
ATOM 6970 C C . VAL B 1 363 ? -23.70500 114.43300 39.01800 1.000 18.08475 363 VAL B C 1
ATOM 6971 O O . VAL B 1 363 ? -24.22300 115.03600 39.97700 1.000 18.49520 363 VAL B O 1
ATOM 6975 N N . PRO B 1 364 ? -22.84200 113.41600 39.22100 1.000 14.90589 364 PRO B N 1
ATOM 6976 C CA . PRO B 1 364 ? -22.09700 112.62000 38.22800 1.000 18.79544 364 PRO B CA 1
ATOM 6977 C C . PRO B 1 364 ? -23.05300 111.84000 37.34300 1.000 13.64225 364 PRO B C 1
ATOM 6978 O O . PRO B 1 364 ? -24.17400 111.47000 37.75100 1.000 15.37006 364 PRO B O 1
ATOM 6982 N N . MET B 1 365 ? -22.65300 111.60700 36.10000 1.000 12.53662 365 MET B N 1
ATOM 6983 C CA . MET B 1 365 ? -23.57100 111.14300 35.06600 1.000 12.84112 365 MET B CA 1
ATOM 6984 C C . MET B 1 365 ? -23.81500 109.63400 35.15500 1.000 14.34879 365 MET B C 1
ATOM 6985 O O . MET B 1 365 ? -23.09000 108.88200 35.80700 1.000 13.96850 365 MET B O 1
ATOM 6990 N N . GLY B 1 366 ? -24.84300 109.18400 34.45400 1.000 14.59181 366 GLY B N 1
ATOM 6991 C CA . GLY B 1 366 ? -25.14500 107.77800 34.40200 1.000 12.53235 366 GLY B CA 1
ATOM 6992 C C . GLY B 1 366 ? -24.72200 107.13400 33.09700 1.000 14.42534 366 GLY B C 1
ATOM 6993 O O . GLY B 1 366 ? -24.46400 107.81200 32.10800 1.000 13.94581 366 GLY B O 1
ATOM 6994 N N . TYR B 1 367 ? -24.67400 105.80000 33.11000 1.000 12.02785 367 TYR B N 1
ATOM 6995 C CA . TYR B 1 367 ? -24.24800 105.05800 31.91400 1.000 11.80438 367 TYR B CA 1
ATOM 6996 C C . TYR B 1 367 ? -25.09800 105.40700 30.69500 1.000 13.64251 367 TYR B C 1
ATOM 6997 O O . TYR B 1 367 ? -24.57500 105.57300 29.58700 1.000 11.73836 367 TYR B O 1
ATOM 7006 N N . TYR B 1 368 ? -26.43000 105.39600 30.85600 1.000 13.30924 368 TYR B N 1
ATOM 7007 C CA . TYR B 1 368 ? -27.30500 105.57300 29.69700 1.000 12.92386 368 TYR B CA 1
ATOM 7008 C C . TYR B 1 368 ? -27.13700 106.95700 29.08500 1.000 12.26009 368 TYR B C 1
ATOM 7009 O O . TYR B 1 368 ? -27.11700 107.09100 27.86000 1.000 15.42355 368 TYR B O 1
ATOM 7018 N N . ARG B 1 369 ? -26.99600 107.99100 29.91000 1.000 12.38518 369 ARG B N 1
ATOM 7019 C CA . ARG B 1 369 ? -26.84000 109.34500 29.36200 1.000 13.98811 369 ARG B CA 1
ATOM 7020 C C . ARG B 1 369 ? -25.53600 109.47300 28.58300 1.000 12.22010 369 ARG B C 1
ATOM 7021 O O . ARG B 1 369 ? -25.49200 110.14400 27.54100 1.000 13.03586 369 ARG B O 1
ATOM 7029 N N . VAL B 1 370 ? -24.46700 108.82900 29.06300 1.000 12.61505 370 VAL B N 1
ATOM 7030 C CA . VAL B 1 370 ? -23.17300 108.90700 28.38000 1.000 11.77710 370 VAL B CA 1
ATOM 7031 C C . VAL B 1 370 ? -23.21000 108.10300 27.09600 1.000 11.65702 370 VAL B C 1
ATOM 7032 O O . VAL B 1 370 ? -22.82400 108.57900 26.01500 1.000 13.32315 370 VAL B O 1
ATOM 7036 N N . LEU B 1 371 ? -23.70600 106.88000 27.18100 1.000 12.02023 371 LEU B N 1
ATOM 7037 C CA . LEU B 1 371 ? -23.71300 106.03300 25.99700 1.000 11.60295 371 LEU B CA 1
ATOM 7038 C C . LEU B 1 371 ? -24.66100 106.55600 24.92200 1.000 11.89280 371 LEU B C 1
ATOM 7039 O O . LEU B 1 371 ? -24.45200 106.25400 23.74200 1.000 13.82552 371 LEU B O 1
ATOM 7044 N N . ARG B 1 372 ? -25.66700 107.35500 25.29900 1.000 13.30228 372 ARG B N 1
ATOM 7045 C CA . ARG B 1 372 ? -26.53800 107.97700 24.30100 1.000 17.77512 372 ARG B CA 1
ATOM 7046 C C . ARG B 1 372 ? -25.73300 108.83300 23.33000 1.000 19.50279 372 ARG B C 1
ATOM 7047 O O . ARG B 1 372 ? -25.94100 108.75400 22.11400 1.000 15.75897 372 ARG B O 1
ATOM 7055 N N . ASP B 1 373 ? -24.80800 109.65300 23.84200 1.000 13.52908 373 ASP B N 1
ATOM 7056 C CA . ASP B 1 373 ? -24.05600 110.53100 22.94900 1.000 18.50272 373 ASP B CA 1
ATOM 7057 C C . ASP B 1 373 ? -22.94900 109.78400 22.22700 1.000 14.80929 373 ASP B C 1
ATOM 7058 O O . ASP B 1 373 ? -22.58800 110.16500 21.11900 1.000 16.20501 373 ASP B O 1
ATOM 7063 N N . ILE B 1 374 ? -22.37800 108.74200 22.83700 1.000 14.98094 374 ILE B N 1
ATOM 7064 C CA . ILE B 1 374 ? -21.44500 107.89200 22.10800 1.000 16.55893 374 ILE B CA 1
ATOM 7065 C C . ILE B 1 374 ? -22.14700 107.24500 20.91900 1.000 16.33206 374 ILE B C 1
ATOM 7066 O O . ILE B 1 374 ? -21.68300 107.31700 19.77200 1.000 14.35321 374 ILE B O 1
ATOM 7071 N N . ARG B 1 375 ? -23.31000 106.64700 21.17400 1.000 14.07260 375 ARG B N 1
ATOM 7072 C CA . ARG B 1 375 ? -24.07600 105.95900 20.13200 1.000 13.59647 375 ARG B CA 1
ATOM 7073 C C . ARG B 1 375 ? -24.29200 106.84200 18.91500 1.000 15.33185 375 ARG B C 1
ATOM 7074 O O . ARG B 1 375 ? -24.09900 106.41300 17.77000 1.000 17.23716 375 ARG B O 1
ATOM 7082 N N . ASP B 1 376 ? -24.71900 108.08300 19.14200 1.000 14.30358 376 ASP B N 1
ATOM 7083 C CA . ASP B 1 376 ? -25.14000 108.92800 18.02900 1.000 15.37097 376 ASP B CA 1
ATOM 7084 C C . ASP B 1 376 ? -23.96700 109.43100 17.18400 1.000 19.87346 376 ASP B C 1
ATOM 7085 O O . ASP B 1 376 ? -24.20300 109.96400 16.08900 1.000 22.89147 376 ASP B O 1
ATOM 7090 N N . LEU B 1 377 ? -22.71900 109.26200 17.63600 1.000 16.92545 377 LEU B N 1
ATOM 7091 C CA . LEU B 1 377 ? -21.55000 109.66900 16.85600 1.000 13.68010 377 LEU B CA 1
ATOM 7092 C C . LEU B 1 377 ? -20.79000 108.51100 16.21700 1.000 20.15549 377 LEU B C 1
ATOM 7093 O O . LEU B 1 377 ? -19.79100 108.74500 15.52500 1.000 22.12711 377 LEU B O 1
ATOM 7098 N N . ILE B 1 378 ? -21.19200 107.27200 16.45500 1.000 14.64579 378 ILE B N 1
ATOM 7099 C CA . ILE B 1 378 ? -20.46800 106.13900 15.88000 1.000 13.62542 378 ILE B CA 1
ATOM 7100 C C . ILE B 1 378 ? -20.92100 105.93000 14.43800 1.000 19.51896 378 ILE B C 1
ATOM 7101 O O . ILE B 1 378 ? -22.12500 105.76000 14.18400 1.000 18.16623 378 ILE B O 1
ATOM 7106 N N . PRO B 1 379 ? -20.00600 105.92900 13.46900 1.000 19.33786 379 PRO B N 1
ATOM 7107 C CA . PRO B 1 379 ? -20.40200 105.66700 12.08000 1.000 16.92021 379 PRO B CA 1
ATOM 7108 C C . PRO B 1 379 ? -21.02300 104.28500 11.94000 1.000 16.40909 379 PRO B C 1
ATOM 7109 O O . PRO B 1 379 ? -20.64600 103.34200 12.64000 1.000 15.02514 379 PRO B O 1
ATOM 7113 N N . LYS B 1 380 ? -21.97300 104.16500 11.00000 1.000 17.62113 380 LYS B N 1
ATOM 7114 C CA . LYS B 1 380 ? -22.71100 102.89900 10.86700 1.000 16.62811 380 LYS B CA 1
ATOM 7115 C C . LYS B 1 380 ? -21.82500 101.71400 10.50100 1.000 18.26720 380 LYS B C 1
ATOM 7116 O O . LYS B 1 380 ? -22.20200 100.57400 10.79300 1.000 22.28348 380 LYS B O 1
ATOM 7122 N N . ASP B 1 381 ? -20.67200 101.93600 9.86300 1.000 17.28973 381 ASP B N 1
ATOM 7123 C CA . ASP B 1 381 ? -19.78300 100.81900 9.55600 1.000 21.78207 381 ASP B CA 1
ATOM 7124 C C . ASP B 1 381 ? -18.53600 100.78900 10.44100 1.000 19.73811 381 ASP B C 1
ATOM 7125 O O . ASP B 1 381 ? -17.56800 100.09200 10.11000 1.000 22.83995 381 ASP B O 1
ATOM 7130 N N . ALA B 1 382 ? -18.54000 101.50800 11.56400 1.000 16.91654 382 ALA B N 1
ATOM 7131 C CA . ALA B 1 382 ? -17.38700 101.44500 12.46600 1.000 15.04042 382 ALA B CA 1
ATOM 7132 C C . ALA B 1 382 ? -17.28400 100.07400 13.12500 1.000 12.39740 382 ALA B C 1
ATOM 7133 O O . ALA B 1 382 ? -18.25200 99.32500 13.20900 1.000 16.39184 382 ALA B O 1
ATOM 7135 N N . ILE B 1 383 ? -16.09100 99.74500 13.63300 1.000 11.68449 383 ILE B N 1
ATOM 7136 C CA . ILE B 1 383 ? -15.92800 98.58600 14.51000 1.000 11.13549 383 ILE B CA 1
ATOM 7137 C C . ILE B 1 383 ? -15.92300 99.08100 15.95000 1.000 12.38845 383 ILE B C 1
ATOM 7138 O O . ILE B 1 383 ? -15.21300 100.04000 16.27100 1.000 13.21440 383 ILE B O 1
ATOM 7143 N N . ILE B 1 384 ? -16.67300 98.40300 16.82000 1.000 12.86021 384 ILE B N 1
ATOM 7144 C CA . ILE B 1 384 ? -16.77600 98.72600 18.24200 1.000 10.35762 384 ILE B CA 1
ATOM 7145 C C . ILE B 1 384 ? -16.03300 97.66500 19.05500 1.000 11.97701 384 ILE B C 1
ATOM 7146 O O . ILE B 1 384 ? -16.31300 96.46400 18.94200 1.000 15.61558 384 ILE B O 1
ATOM 7151 N N . SER B 1 385 ? -15.08100 98.11100 19.86800 1.000 10.86421 385 SER B N 1
ATOM 7152 C CA . SER B 1 385 ? -14.43800 97.29900 20.88900 1.000 10.12222 385 SER B CA 1
ATOM 7153 C C . SER B 1 385 ? -15.00400 97.78000 22.21700 1.000 14.45544 385 SER B C 1
ATOM 7154 O O . SER B 1 385 ? -14.88300 98.96400 22.54000 1.000 17.57387 385 SER B O 1
ATOM 7157 N N . ASN B 1 386 ? -15.68600 96.89800 22.95500 1.000 11.21282 386 ASN B N 1
ATOM 7158 C CA . ASN B 1 386 ? -16.45400 97.32400 24.13000 1.000 10.22106 386 ASN B CA 1
ATOM 7159 C C . ASN B 1 386 ? -16.11800 96.33800 25.23900 1.000 11.31422 386 ASN B C 1
ATOM 7160 O O . ASN B 1 386 ? -16.30000 95.13200 25.05900 1.000 12.08903 386 ASN B O 1
ATOM 7165 N N . GLU B 1 387 ? -15.58800 96.82900 26.36500 1.000 10.22040 387 GLU B N 1
ATOM 7166 C CA . GLU B 1 387 ? -15.03200 95.92300 27.37600 1.000 11.71478 387 GLU B CA 1
ATOM 7167 C C . GLU B 1 387 ? -15.19500 96.51200 28.77500 1.000 13.46585 387 GLU B C 1
ATOM 7168 O O . GLU B 1 387 ? -15.03500 97.71500 28.96600 1.000 14.00478 387 GLU B O 1
ATOM 7174 N N . GLY B 1 388 ? -15.47600 95.66600 29.75200 1.000 11.90136 388 GLY B N 1
ATOM 7175 C CA . GLY B 1 388 ? -15.72600 96.11200 31.11600 1.000 13.45573 388 GLY B CA 1
ATOM 7176 C C . GLY B 1 388 ? -16.79400 95.20700 31.70100 1.000 16.68967 388 GLY B C 1
ATOM 7177 O O . GLY B 1 388 ? -17.04000 94.13200 31.16900 1.000 16.40141 388 GLY B O 1
ATOM 7178 N N . ALA B 1 389 ? -17.42000 95.64200 32.79100 1.000 14.44224 389 ALA B N 1
ATOM 7179 C CA . ALA B 1 389 ? -18.60100 94.93300 33.26500 1.000 13.45964 389 ALA B CA 1
ATOM 7180 C C . ALA B 1 389 ? -19.81900 95.72600 32.81600 1.000 12.60327 389 ALA B C 1
ATOM 7181 O O . ALA B 1 389 ? -20.32700 95.48700 31.72400 1.000 14.97504 389 ALA B O 1
ATOM 7183 N N . SER B 1 390 ? -20.29500 96.68300 33.62500 1.000 11.05225 390 SER B N 1
ATOM 7184 C CA . SER B 1 390 ? -21.48600 97.44400 33.21300 1.000 11.71763 390 SER B CA 1
ATOM 7185 C C . SER B 1 390 ? -21.24600 98.28600 31.95400 1.000 11.03714 390 SER B C 1
ATOM 7186 O O . SER B 1 390 ? -22.17000 98.46100 31.14200 1.000 12.02019 390 SER B O 1
ATOM 7189 N N . THR B 1 391 ? -20.05200 98.86800 31.80100 1.000 11.61698 391 THR B N 1
ATOM 7190 C CA . THR B 1 391 ? -19.71900 99.57100 30.55800 1.000 10.82590 391 THR B CA 1
ATOM 7191 C C . THR B 1 391 ? -19.95700 98.68200 29.34000 1.000 12.19209 391 THR B C 1
ATOM 7192 O O . THR B 1 391 ? -20.46000 99.14100 28.30100 1.000 13.95175 391 THR B O 1
ATOM 7196 N N . MET B 1 392 ? -19.55700 97.41100 29.43800 1.000 11.42102 392 MET B N 1
ATOM 7197 C CA . MET B 1 392 ? -19.73900 96.48800 28.32500 1.000 10.78960 392 MET B CA 1
ATOM 7198 C C . MET B 1 392 ? -21.17200 95.98400 28.23600 1.000 12.96377 392 MET B C 1
ATOM 7199 O O . MET B 1 392 ? -21.70300 95.82200 27.13400 1.000 12.63854 392 MET B O 1
ATOM 7204 N N . ASP B 1 393 ? -21.79800 95.70400 29.38400 1.000 12.99918 393 ASP B N 1
ATOM 7205 C CA . ASP B 1 393 ? -23.13400 95.10800 29.36300 1.000 19.04871 393 ASP B CA 1
ATOM 7206 C C . ASP B 1 393 ? -24.18500 96.12500 28.92600 1.000 12.70792 393 ASP B C 1
ATOM 7207 O O . ASP B 1 393 ? -25.09400 95.79200 28.14600 1.000 15.48519 393 ASP B O 1
ATOM 7212 N N . ILE B 1 394 ? -24.06800 97.36900 29.39300 1.000 13.76448 394 ILE B N 1
ATOM 7213 C CA . ILE B 1 394 ? -24.98400 98.40400 28.91500 1.000 14.42674 394 ILE B CA 1
ATOM 7214 C C . ILE B 1 394 ? -24.60800 98.84500 27.50000 1.000 13.15203 394 ILE B C 1
ATOM 7215 O O . ILE B 1 394 ? -25.48300 99.08600 26.65600 1.000 15.64471 394 ILE B O 1
ATOM 7220 N N . GLY B 1 395 ? -23.30300 98.90700 27.19000 1.000 11.33020 395 GLY B N 1
ATOM 7221 C CA . GLY B 1 395 ? -22.91200 99.16500 25.80700 1.000 12.59145 395 GLY B CA 1
ATOM 7222 C C . GLY B 1 395 ? -23.53200 98.18400 24.82600 1.000 12.11622 395 GLY B C 1
ATOM 7223 O O . GLY B 1 395 ? -23.97500 98.56700 23.74600 1.000 13.69833 395 GLY B O 1
ATOM 7224 N N A ARG B 1 396 ? -23.57300 96.90300 25.19900 0.617 11.60860 396 ARG B N 1
ATOM 7225 N N B ARG B 1 396 ? -23.62400 96.92400 25.23600 0.383 11.67914 396 ARG B N 1
ATOM 7226 C CA A ARG B 1 396 ? -24.18500 95.87000 24.36600 0.617 14.02884 396 ARG B CA 1
ATOM 7227 C CA B ARG B 1 396 ? -24.20200 95.88700 24.34400 0.383 14.03154 396 ARG B CA 1
ATOM 7228 C C A ARG B 1 396 ? -25.62800 96.21000 23.99800 0.617 15.17174 396 ARG B C 1
ATOM 7229 C C B ARG B 1 396 ? -25.62400 96.29900 23.96400 0.383 15.18366 396 ARG B C 1
ATOM 7230 O O A ARG B 1 396 ? -26.04500 96.01800 22.84900 0.617 15.00504 396 ARG B O 1
ATOM 7231 O O B ARG B 1 396 ? -26.03700 96.01400 22.83400 0.383 15.01920 396 ARG B O 1
ATOM 7246 N N . THR B 1 397 ? -26.41100 96.71100 24.95200 1.000 11.67187 397 THR B N 1
ATOM 7247 C CA . THR B 1 397 ? -27.80500 97.00300 24.62700 1.000 11.73454 397 THR B CA 1
ATOM 7248 C C . THR B 1 397 ? -27.98400 98.36200 23.95200 1.000 15.50825 397 THR B C 1
ATOM 7249 O O . THR B 1 397 ? -28.92800 98.53200 23.16800 1.000 18.04645 397 THR B O 1
ATOM 7253 N N . VAL B 1 398 ? -27.12200 99.33700 24.24100 1.000 13.23394 398 VAL B N 1
ATOM 7254 C CA . VAL B 1 398 ? -27.31700 100.70700 23.75000 1.000 13.48454 398 VAL B CA 1
ATOM 7255 C C . VAL B 1 398 ? -26.64900 100.95400 22.39900 1.000 12.90229 398 VAL B C 1
ATOM 7256 O O . VAL B 1 398 ? -27.16100 101.73700 21.58200 1.000 15.66763 398 VAL B O 1
ATOM 7260 N N . LEU B 1 399 ? -25.52400 100.29100 22.13100 1.000 11.40302 399 LEU B N 1
ATOM 7261 C CA . LEU B 1 399 ? -24.76400 100.55900 20.91800 1.000 11.17923 399 LEU B CA 1
ATOM 7262 C C . LEU B 1 399 ? -25.13600 99.54600 19.84400 1.000 14.58858 399 LEU B C 1
ATOM 7263 O O . LEU B 1 399 ? -24.78600 98.36300 19.97700 1.000 11.19014 399 LEU B O 1
ATOM 7268 N N . PRO B 1 400 ? -25.85400 99.93600 18.79200 1.000 14.02517 400 PRO B N 1
ATOM 7269 C CA . PRO B 1 400 ? -26.26900 98.95900 17.78600 1.000 12.82598 400 PRO B CA 1
ATOM 7270 C C . PRO B 1 400 ? -25.14600 98.65600 16.81200 1.000 12.63946 400 PRO B C 1
ATOM 7271 O O . PRO B 1 400 ? -24.22400 99.45600 16.60900 1.000 15.64541 400 PRO B O 1
ATOM 7275 N N . ASN B 1 401 ? -25.22200 97.45800 16.24000 1.000 13.78212 401 ASN B N 1
ATOM 7276 C CA . ASN B 1 401 ? -24.39700 97.05900 15.11700 1.000 13.33892 401 ASN B CA 1
ATOM 7277 C C . ASN B 1 401 ? -25.27500 96.77600 13.91200 1.000 13.08038 401 ASN B C 1
ATOM 7278 O O . ASN B 1 401 ? -26.34600 96.17000 14.03500 1.000 14.84776 401 ASN B O 1
ATOM 7283 N N . PHE B 1 402 ? -24.80600 97.19300 12.74400 1.000 11.75047 402 PHE B N 1
ATOM 7284 C CA . PHE B 1 402 ? -25.59400 97.09600 11.53500 1.000 14.49754 402 PHE B CA 1
ATOM 7285 C C . PHE B 1 402 ? -25.00600 96.12100 10.53100 1.000 16.34889 402 PHE B C 1
ATOM 7286 O O . PHE B 1 402 ? -25.66100 95.82200 9.52200 1.000 14.92660 402 PHE B O 1
ATOM 7294 N N . PHE B 1 403 ? -23.79300 95.63500 10.77300 1.000 12.53167 403 PHE B N 1
ATOM 7295 C CA . PHE B 1 403 ? -23.11500 94.66900 9.92600 1.000 17.28885 403 PHE B CA 1
ATOM 7296 C C . PHE B 1 403 ? -22.50600 93.60500 10.82500 1.000 15.39580 403 PHE B C 1
ATOM 7297 O O . PHE B 1 403 ? -22.19300 93.85800 12.00200 1.000 14.33736 403 PHE B O 1
ATOM 7305 N N . ALA B 1 404 ? -22.29000 92.42000 10.25300 1.000 16.70535 404 ALA B N 1
ATOM 7306 C CA . ALA B 1 404 ? -21.70600 91.32700 11.01700 1.000 15.00529 404 ALA B CA 1
ATOM 7307 C C . ALA B 1 404 ? -20.24300 91.60400 11.35400 1.000 11.89136 404 ALA B C 1
ATOM 7308 O O . ALA B 1 404 ? -19.51900 92.29000 10.61800 1.000 14.34849 404 ALA B O 1
ATOM 7310 N N . ARG B 1 405 ? -19.81000 91.06500 12.48600 1.000 11.01657 405 ARG B N 1
ATOM 7311 C CA . ARG B 1 405 ? -18.40700 91.09000 12.88700 1.000 11.10244 405 ARG B CA 1
ATOM 7312 C C . ARG B 1 405 ? -17.91600 92.52200 13.10800 1.000 15.01491 405 ARG B C 1
ATOM 7313 O O . ARG B 1 405 ? -16.75500 92.85200 12.83100 1.000 13.57580 405 ARG B O 1
ATOM 7321 N N . THR B 1 406 ? -18.79200 93.38300 13.63500 1.000 11.94425 406 THR B N 1
ATOM 7322 C CA . THR B 1 406 ? -18.38000 94.75500 13.92100 1.000 12.60289 406 THR B CA 1
ATOM 7323 C C . THR B 1 406 ? -18.45100 95.08700 15.40100 1.000 10.45001 406 THR B C 1
ATOM 7324 O O . THR B 1 406 ? -18.31600 96.26000 15.75000 1.000 13.55666 406 THR B O 1
ATOM 7328 N N . ARG B 1 407 ? -18.70400 94.09900 16.26600 1.000 10.51334 407 ARG B N 1
ATOM 7329 C CA . ARG B 1 407 ? -18.55900 94.24900 17.71200 1.000 12.10794 407 ARG B CA 1
ATOM 7330 C C . ARG B 1 407 ? -17.55300 93.22500 18.21500 1.000 12.85483 407 ARG B C 1
ATOM 7331 O O . ARG B 1 407 ? -17.69000 92.03000 17.94800 1.000 11.72341 407 ARG B O 1
ATOM 7339 N N . LEU B 1 408 ? -16.57600 93.68700 18.98100 1.000 10.16275 408 LEU B N 1
ATOM 7340 C CA . LEU B 1 408 ? -15.62000 92.81000 19.64100 1.000 10.59806 408 LEU B CA 1
ATOM 7341 C C . LEU B 1 408 ? -15.69300 93.12100 21.12800 1.000 10.83346 408 LEU B C 1
ATOM 7342 O O . LEU B 1 408 ? -15.47800 94.27200 21.52200 1.000 11.93186 408 LEU B O 1
ATOM 7347 N N . ASP B 1 409 ? -15.99300 92.12600 21.95400 1.000 11.05688 409 ASP B N 1
ATOM 7348 C CA . ASP B 1 409 ? -16.13400 92.37800 23.38600 1.000 12.16839 409 ASP B CA 1
ATOM 7349 C C . ASP B 1 409 ? -15.40100 91.28400 24.17000 1.000 10.79350 409 ASP B C 1
ATOM 7350 O O . ASP B 1 409 ? -14.52300 90.58900 23.64500 1.000 11.23729 409 ASP B O 1
ATOM 7355 N N . ALA B 1 410 ? -15.70400 91.17000 25.46300 1.000 10.14507 410 ALA B N 1
ATOM 7356 C CA . ALA B 1 410 ? -14.94700 90.22900 26.29500 1.000 10.16365 410 ALA B CA 1
ATOM 7357 C C . ALA B 1 410 ? -15.23000 88.77600 25.93500 1.000 14.19259 410 ALA B C 1
ATOM 7358 O O . ALA B 1 410 ? -14.48500 87.88600 26.36700 1.000 11.69946 410 ALA B O 1
ATOM 7360 N N . ALA B 1 411 ? -16.29200 88.53200 25.18000 1.000 11.40371 411 ALA B N 1
ATOM 7361 C CA . ALA B 1 411 ? -16.62900 87.25600 24.51300 1.000 10.86357 411 ALA B CA 1
ATOM 7362 C C . ALA B 1 411 ? -16.77400 86.11900 25.53800 1.000 10.26290 411 ALA B C 1
ATOM 7363 O O . ALA B 1 411 ? -17.17300 86.35200 26.68700 1.000 12.01048 411 ALA B O 1
ATOM 7365 N N . THR B 1 412 ? -16.54700 84.87900 25.10700 1.000 10.27604 412 THR B N 1
ATOM 7366 C CA . THR B 1 412 ? -17.00100 83.71900 25.87800 1.000 11.33635 412 THR B CA 1
ATOM 7367 C C . THR B 1 412 ? -16.23400 83.55900 27.19100 1.000 13.55934 412 THR B C 1
ATOM 7368 O O . THR B 1 412 ? -16.81600 83.13000 28.19800 1.000 11.23038 412 THR B O 1
ATOM 7372 N N . PHE B 1 413 ? -14.96200 83.93600 27.20900 1.000 10.39305 413 PHE B N 1
ATOM 7373 C CA . PHE B 1 413 ? -14.11700 83.80100 28.39200 1.000 10.47203 413 PHE B CA 1
ATOM 7374 C C . PHE B 1 413 ? -14.25900 84.98400 29.33600 1.000 12.52387 413 PHE B C 1
ATOM 7375 O O . PHE B 1 413 ? -13.60500 84.99800 30.39300 1.000 12.02643 413 PHE B O 1
ATOM 7383 N N . GLY B 1 414 ? -15.04000 86.01000 28.97100 1.000 10.42636 414 GLY B N 1
ATOM 7384 C CA . GLY B 1 414 ? -15.24900 87.10500 29.91200 1.000 11.09731 414 GLY B CA 1
ATOM 7385 C C . GLY B 1 414 ? -13.97200 87.85200 30.25900 1.000 14.10789 414 GLY B C 1
ATOM 7386 O O . GLY B 1 414 ? -13.80300 88.32400 31.39300 1.000 13.15069 414 GLY B O 1
ATOM 7387 N N . THR B 1 415 ? -13.07700 87.98400 29.29700 1.000 13.02991 415 THR B N 1
ATOM 7388 C CA . THR B 1 415 ? -11.70800 88.40900 29.54900 1.000 10.36538 415 THR B CA 1
ATOM 7389 C C . THR B 1 415 ? -11.57600 89.92500 29.62900 1.000 11.64907 415 THR B C 1
ATOM 7390 O O . THR B 1 415 ? -11.93700 90.64200 28.68600 1.000 12.23404 415 THR B O 1
ATOM 7394 N N . MET B 1 416 ? -10.97000 90.40300 30.71800 1.000 10.75591 416 MET B N 1
ATOM 7395 C CA . MET B 1 416 ? -10.40800 91.74800 30.72200 1.000 10.60483 416 MET B CA 1
ATOM 7396 C C . MET B 1 416 ? -8.96800 91.68700 30.23200 1.000 11.67027 416 MET B C 1
ATOM 7397 O O . MET B 1 416 ? -8.21000 90.77400 30.58300 1.000 13.09203 416 MET B O 1
ATOM 7402 N N . GLY B 1 417 ? -8.58600 92.68100 29.44400 1.000 12.73330 417 GLY B N 1
ATOM 7403 C CA . GLY B 1 417 ? -7.27600 92.72300 28.81200 1.000 11.55981 417 GLY B CA 1
ATOM 7404 C C . GLY B 1 417 ? -7.33200 92.71900 27.30200 1.000 14.27962 417 GLY B C 1
ATOM 7405 O O . GLY B 1 417 ? -6.27700 92.82000 26.65600 1.000 13.01575 417 GLY B O 1
ATOM 7406 N N . VAL B 1 418 ? -8.52000 92.57600 26.71300 1.000 12.74357 418 VAL B N 1
ATOM 7407 C CA . VAL B 1 418 ? -8.65300 92.37500 25.26900 1.000 12.27159 418 VAL B CA 1
ATOM 7408 C C . VAL B 1 418 ? -8.91000 93.66800 24.51300 1.000 13.86448 418 VAL B C 1
ATOM 7409 O O . VAL B 1 418 ? -8.73700 93.69500 23.28000 1.000 15.41781 418 VAL B O 1
ATOM 7413 N N . GLY B 1 419 ? -9.29400 94.74700 25.20700 1.000 11.94126 419 GLY B N 1
ATOM 7414 C CA . GLY B 1 419 ? -9.94600 95.85300 24.52600 1.000 12.17401 419 GLY B CA 1
ATOM 7415 C C . GLY B 1 419 ? -9.04700 96.55000 23.51600 1.000 14.95399 419 GLY B C 1
ATOM 7416 O O . GLY B 1 419 ? -9.41800 96.72200 22.34500 1.000 14.89211 419 GLY B O 1
ATOM 7417 N N . ALA B 1 420 ? -7.86400 96.98900 23.95300 1.000 12.34425 420 ALA B N 1
ATOM 7418 C CA . ALA B 1 420 ? -6.98600 97.69700 23.00800 1.000 12.41672 420 ALA B CA 1
ATOM 7419 C C . ALA B 1 420 ? -6.45400 96.75300 21.93900 1.000 13.52303 420 ALA B C 1
ATOM 7420 O O . ALA B 1 420 ? -6.34900 97.13000 20.75800 1.000 13.60421 420 ALA B O 1
ATOM 7422 N N . GLY B 1 421 ? -6.09500 95.53300 22.33000 1.000 11.91496 421 GLY B N 1
ATOM 7423 C CA . GLY B 1 421 ? -5.56600 94.60000 21.35100 1.000 12.46846 421 GLY B CA 1
ATOM 7424 C C . GLY B 1 421 ? -6.59300 94.26600 20.28400 1.000 13.21721 421 GLY B C 1
ATOM 7425 O O . GLY B 1 421 ? -6.27200 94.20200 19.09900 1.000 10.55071 421 GLY B O 1
ATOM 7426 N N . GLN B 1 422 ? -7.85700 94.10900 20.68200 1.000 12.29489 422 GLN B N 1
ATOM 7427 C CA . GLN B 1 422 ? -8.89500 93.86300 19.67200 1.000 10.19207 422 GLN B CA 1
ATOM 7428 C C . GLN B 1 422 ? -9.16900 95.09100 18.80900 1.000 11.29585 422 GLN B C 1
ATOM 7429 O O . GLN B 1 422 ? -9.48700 94.94700 17.61500 1.000 12.12097 422 GLN B O 1
ATOM 7435 N N . ALA B 1 423 ? -9.04400 96.29800 19.37500 1.000 10.06703 423 ALA B N 1
ATOM 7436 C CA . ALA B 1 423 ? -9.18300 97.50000 18.55200 1.000 13.23363 423 ALA B CA 1
ATOM 7437 C C . ALA B 1 423 ? -8.05100 97.60800 17.52700 1.000 12.59122 423 ALA B C 1
ATOM 7438 O O . ALA B 1 423 ? -8.28800 97.97000 16.36400 1.000 11.29338 423 ALA B O 1
ATOM 7440 N N . ILE B 1 424 ? -6.82400 97.30700 17.94800 1.000 10.17648 424 ILE B N 1
ATOM 7441 C CA . ILE B 1 424 ? -5.66900 97.32200 17.04300 1.000 10.26010 424 ILE B CA 1
ATOM 7442 C C . ILE B 1 424 ? -5.81400 96.25300 15.96400 1.000 10.30600 424 ILE B C 1
ATOM 7443 O O . ILE B 1 424 ? -5.56400 96.51300 14.77400 1.000 13.40419 424 ILE B O 1
ATOM 7448 N N . ALA B 1 425 ? -6.25600 95.04900 16.34300 1.000 12.10669 425 ALA B N 1
ATOM 7449 C CA . ALA B 1 425 ? -6.58200 94.02500 15.34000 1.000 13.36644 425 ALA B CA 1
ATOM 7450 C C . ALA B 1 425 ? -7.58900 94.53700 14.30700 1.000 12.04458 425 ALA B C 1
ATOM 7451 O O . ALA B 1 425 ? -7.37100 94.42100 13.08800 1.000 12.82023 425 ALA B O 1
ATOM 7453 N N . ALA B 1 426 ? -8.68500 95.13300 14.77900 1.000 10.28198 426 ALA B N 1
ATOM 7454 C CA . ALA B 1 426 ? -9.71800 95.61000 13.86200 1.000 10.64973 426 ALA B CA 1
ATOM 7455 C C . ALA B 1 426 ? -9.18900 96.71000 12.94400 1.000 11.35955 426 ALA B C 1
ATOM 7456 O O . ALA B 1 426 ? -9.54300 96.75200 11.76300 1.000 13.79329 426 ALA B O 1
ATOM 7458 N N . ALA B 1 427 ? -8.36000 97.61700 13.47800 1.000 11.56072 427 ALA B N 1
ATOM 7459 C CA . ALA B 1 427 ? -7.77100 98.65800 12.64600 1.000 14.69371 427 ALA B CA 1
ATOM 7460 C C . ALA B 1 427 ? -6.90000 98.04400 11.56400 1.000 15.55974 427 ALA B C 1
ATOM 7461 O O . ALA B 1 427 ? -6.88800 98.52300 10.42100 1.000 16.95181 427 ALA B O 1
ATOM 7463 N N . SER B 1 428 ? -6.14000 96.99900 11.91100 1.000 11.24337 428 SER B N 1
ATOM 7464 C CA . SER B 1 428 ? -5.24900 96.37400 10.93200 1.000 10.74878 428 SER B CA 1
ATOM 7465 C C . SER B 1 428 ? -6.03100 95.69700 9.80500 1.000 13.51989 428 SER B C 1
ATOM 7466 O O . SER B 1 428 ? -5.65200 95.80900 8.62900 1.000 13.07058 428 SER B O 1
ATOM 7469 N N . VAL B 1 429 ? -7.11800 94.99600 10.15500 1.000 10.73521 429 VAL B N 1
ATOM 7470 C CA . VAL B 1 429 ? -7.99400 94.31500 9.19800 1.000 11.76231 429 VAL B CA 1
ATOM 7471 C C . VAL B 1 429 ? -8.78800 95.31300 8.35700 1.000 13.70493 429 VAL B C 1
ATOM 7472 O O . VAL B 1 429 ? -9.03400 95.08100 7.15700 1.000 12.81854 429 VAL B O 1
ATOM 7476 N N . HIS B 1 430 ? -9.20400 96.42700 8.96500 1.000 13.00273 430 HIS B N 1
ATOM 7477 C CA . HIS B 1 430 ? -10.10300 97.39600 8.34100 1.000 15.54216 430 HIS B CA 1
ATOM 7478 C C . HIS B 1 430 ? -9.49000 98.78200 8.38600 1.000 11.98924 430 HIS B C 1
ATOM 7479 O O . HIS B 1 430 ? -9.93400 99.64800 9.15900 1.000 13.47463 430 HIS B O 1
ATOM 7486 N N . PRO B 1 431 ? -8.48500 99.04200 7.55200 1.000 12.31326 431 PRO B N 1
ATOM 7487 C CA . PRO B 1 431 ? -7.81500 100.34700 7.61300 1.000 13.49721 431 PRO B CA 1
ATOM 7488 C C . PRO B 1 431 ? -8.69200 101.49100 7.17400 1.000 19.18857 431 PRO B C 1
ATOM 7489 O O . PRO B 1 431 ? -8.37500 102.63900 7.49400 1.000 19.89220 431 PRO B O 1
ATOM 7493 N N . ASP B 1 432 ? -9.79800 101.21700 6.48600 1.000 14.47629 432 ASP B N 1
ATOM 7494 C CA . ASP B 1 432 ? -10.69600 102.25200 6.00100 1.000 21.37503 432 ASP B CA 1
ATOM 7495 C C . ASP B 1 432 ? -11.80100 102.61700 6.99400 1.000 23.79131 432 ASP B C 1
ATOM 7496 O O . ASP B 1 432 ? -12.61000 103.49600 6.68400 1.000 23.92724 432 ASP B O 1
ATOM 7501 N N . ARG B 1 433 ? -11.84800 102.00400 8.17600 1.000 13.15689 433 ARG B N 1
ATOM 7502 C CA . ARG B 1 433 ? -12.96700 102.20900 9.08800 1.000 16.09371 433 ARG B CA 1
ATOM 7503 C C . ARG B 1 433 ? -12.51400 102.95200 10.33400 1.000 13.64598 433 ARG B C 1
ATOM 7504 O O . ARG B 1 433 ? -11.35500 102.87500 10.74600 1.000 17.67435 433 ARG B O 1
ATOM 7512 N N . LYS B 1 434 ? -13.47200 103.62700 10.96100 1.000 14.09791 434 LYS B N 1
ATOM 7513 C CA . LYS B 1 434 ? -13.28600 104.12800 12.31300 1.000 12.87614 434 LYS B CA 1
ATOM 7514 C C . LYS B 1 434 ? -13.36000 102.96800 13.30800 1.000 14.05049 434 LYS B C 1
ATOM 7515 O O . LYS B 1 434 ? -14.27000 102.14600 13.23200 1.000 12.95131 434 LYS B O 1
ATOM 7521 N N . ILE B 1 435 ? -12.41600 102.89200 14.24800 1.000 10.61239 435 ILE B N 1
ATOM 7522 C CA . ILE B 1 435 ? -12.49500 101.93700 15.35800 1.000 10.47717 435 ILE B CA 1
ATOM 7523 C C . ILE B 1 435 ? -12.79400 102.75000 16.61600 1.000 14.12682 435 ILE B C 1
ATOM 7524 O O . ILE B 1 435 ? -12.07800 103.71600 16.89700 1.000 13.38563 435 ILE B O 1
ATOM 7529 N N . ILE B 1 436 ? -13.84600 102.38300 17.36300 1.000 11.14309 436 ILE B N 1
ATOM 7530 C CA . ILE B 1 436 ? -14.19300 103.05600 18.61500 1.000 11.97280 436 ILE B CA 1
ATOM 7531 C C . ILE B 1 436 ? -14.05200 102.03800 19.74300 1.000 13.14007 436 ILE B C 1
ATOM 7532 O O . ILE B 1 436 ? -14.65500 100.95500 19.70700 1.000 15.24279 436 ILE B O 1
ATOM 7537 N N . CYS B 1 437 ? -13.25700 102.38500 20.73900 1.000 10.81314 437 CYS B N 1
ATOM 7538 C CA . CYS B 1 437 ? -12.94100 101.49000 21.84500 1.000 12.25286 437 CYS B CA 1
ATOM 7539 C C . CYS B 1 437 ? -13.57900 102.11200 23.06700 1.000 13.32597 437 CYS B C 1
ATOM 7540 O O . CYS B 1 437 ? -13.29100 103.27100 23.38100 1.000 16.49940 437 CYS B O 1
ATOM 7543 N N . VAL B 1 438 ? -14.53000 101.40100 23.68200 1.000 11.28509 438 VAL B N 1
ATOM 7544 C CA . VAL B 1 438 ? -15.31300 101.92000 24.80600 1.000 10.34450 438 VAL B CA 1
ATOM 7545 C C . VAL B 1 438 ? -15.07000 100.97600 25.97500 1.000 10.31247 438 VAL B C 1
ATOM 7546 O O . VAL B 1 438 ? -15.55700 99.84000 25.96300 1.000 10.29469 438 VAL B O 1
ATOM 7550 N N . GLN B 1 439 ? -14.31500 101.42600 26.96800 1.000 10.69029 439 GLN B N 1
ATOM 7551 C CA . GLN B 1 439 ? -13.87200 100.56600 28.05300 1.000 10.31132 439 GLN B CA 1
ATOM 7552 C C . GLN B 1 439 ? -14.28300 101.14100 29.39900 1.000 10.41896 439 GLN B C 1
ATOM 7553 O O . GLN B 1 439 ? -14.25000 102.35500 29.59400 1.000 10.47494 439 GLN B O 1
ATOM 7559 N N . GLY B 1 440 ? -14.59200 100.26400 30.35600 1.000 10.46414 440 GLY B N 1
ATOM 7560 C CA . GLY B 1 440 ? -14.62400 100.71700 31.73300 1.000 10.84366 440 GLY B CA 1
ATOM 7561 C C . GLY B 1 440 ? -13.22400 101.09000 32.18500 1.000 12.29040 440 GLY B C 1
ATOM 7562 O O . GLY B 1 440 ? -12.22700 100.73900 31.54300 1.000 10.51583 440 GLY B O 1
ATOM 7563 N N . ASP B 1 441 ? -13.13600 101.82300 33.30200 1.000 10.67115 441 ASP B N 1
ATOM 7564 C CA . ASP B 1 441 ? -11.82000 102.28300 33.73800 1.000 13.09438 441 ASP B CA 1
ATOM 7565 C C . ASP B 1 441 ? -10.92500 101.11300 34.15000 1.000 12.40495 441 ASP B C 1
ATOM 7566 O O . ASP B 1 441 ? -9.71700 101.10500 33.84300 1.000 12.38667 441 ASP B O 1
ATOM 7571 N N . SER B 1 442 ? -11.47800 100.10700 34.83600 1.000 11.85882 442 SER B N 1
ATOM 7572 C CA . SER B 1 442 ? -10.64600 98.94800 35.15800 1.000 11.35189 442 SER B CA 1
ATOM 7573 C C . SER B 1 442 ? -10.15900 98.26000 33.88800 1.000 11.63720 442 SER B C 1
ATOM 7574 O O . SER B 1 442 ? -8.96600 97.99200 33.73900 1.000 10.85376 442 SER B O 1
ATOM 7577 N N . ALA B 1 443 ? -11.07700 97.97300 32.95000 1.000 10.50533 443 ALA B N 1
ATOM 7578 C CA . ALA B 1 443 ? -10.67700 97.33700 31.70100 1.000 10.77418 443 ALA B CA 1
ATOM 7579 C C . ALA B 1 443 ? -9.56400 98.11200 31.00900 1.000 10.93308 443 ALA B C 1
ATOM 7580 O O . ALA B 1 443 ? -8.59800 97.52200 30.50700 1.000 12.25615 443 ALA B O 1
ATOM 7582 N N . PHE B 1 444 ? -9.69000 99.44100 30.95700 1.000 10.34330 444 PHE B N 1
ATOM 7583 C CA . PHE B 1 444 ? -8.65400 100.24700 30.30400 1.000 10.30721 444 PHE B CA 1
ATOM 7584 C C . PHE B 1 444 ? -7.27000 99.95400 30.86800 1.000 12.50812 444 PHE B C 1
ATOM 7585 O O . PHE B 1 444 ? -6.29300 99.85300 30.10800 1.000 12.91101 444 PHE B O 1
ATOM 7593 N N . GLY B 1 445 ? -7.17000 99.79800 32.19200 1.000 13.12206 445 GLY B N 1
ATOM 7594 C CA . GLY B 1 445 ? -5.87600 99.65600 32.85400 1.000 10.90212 445 GLY B CA 1
ATOM 7595 C C . GLY B 1 445 ? -5.15700 98.34300 32.57600 1.000 12.69391 445 GLY B C 1
ATOM 7596 O O . GLY B 1 445 ? -3.94800 98.24600 32.82600 1.000 13.81199 445 GLY B O 1
ATOM 7597 N N . PHE B 1 446 ? -5.86900 97.32700 32.08700 1.000 12.54154 446 PHE B N 1
ATOM 7598 C CA . PHE B 1 446 ? -5.22300 96.04800 31.78900 1.000 11.51306 446 PHE B CA 1
ATOM 7599 C C . PHE B 1 446 ? -4.26100 96.17100 30.62200 1.000 16.86063 446 PHE B C 1
ATOM 7600 O O . PHE B 1 446 ? -3.25000 95.45800 30.58500 1.000 15.79577 446 PHE B O 1
ATOM 7608 N N . GLY B 1 447 ? -4.56400 97.04500 29.65700 1.000 13.01220 447 GLY B N 1
ATOM 7609 C CA . GLY B 1 447 ? -3.71500 97.17000 28.47900 1.000 13.24230 447 GLY B CA 1
ATOM 7610 C C . GLY B 1 447 ? -3.48200 98.60200 28.03600 1.000 14.61803 447 GLY B C 1
ATOM 7611 O O . GLY B 1 447 ? -3.19600 98.87400 26.86100 1.000 14.24088 447 GLY B O 1
ATOM 7612 N N . GLY B 1 448 ? -3.58500 99.53300 28.98000 1.000 14.92752 448 GLY B N 1
ATOM 7613 C CA . GLY B 1 448 ? -3.62400 100.94300 28.60300 1.000 13.36393 448 GLY B CA 1
ATOM 7614 C C . GLY B 1 448 ? -2.37600 101.44100 27.88600 1.000 16.12233 448 GLY B C 1
ATOM 7615 O O . GLY B 1 448 ? -2.45200 102.38500 27.10700 1.000 14.21010 448 GLY B O 1
ATOM 7616 N N . MET B 1 449 ? -1.20900 100.83500 28.14300 1.000 11.55948 449 MET B N 1
ATOM 7617 C CA . MET B 1 449 ? -0.01200 101.28000 27.40500 1.000 13.59476 449 MET B CA 1
ATOM 7618 C C . MET B 1 449 ? -0.15300 101.10500 25.89200 1.000 14.32555 449 MET B C 1
ATOM 7619 O O . MET B 1 449 ? 0.60800 101.71600 25.13300 1.000 15.19733 449 MET B O 1
ATOM 7624 N N . GLU B 1 450 ? -1.07200 100.25700 25.42400 1.000 11.17349 450 GLU B N 1
ATOM 7625 C CA . GLU B 1 450 ? -1.18900 100.04700 23.97600 1.000 10.34924 450 GLU B CA 1
ATOM 7626 C C . GLU B 1 450 ? -1.82500 101.22000 23.24800 1.000 14.55323 450 GLU B C 1
ATOM 7627 O O . GLU B 1 450 ? -1.91600 101.18200 22.00600 1.000 11.14704 450 GLU B O 1
ATOM 7633 N N . VAL B 1 451 ? -2.24300 102.27300 23.95700 1.000 11.93946 451 VAL B N 1
ATOM 7634 C CA . VAL B 1 451 ? -2.66900 103.46900 23.23800 1.000 10.77193 451 VAL B CA 1
ATOM 7635 C C . VAL B 1 451 ? -1.48800 104.03300 22.47600 1.000 12.88583 451 VAL B C 1
ATOM 7636 O O . VAL B 1 451 ? -1.65700 104.58200 21.38100 1.000 13.87870 451 VAL B O 1
ATOM 7640 N N . GLU B 1 452 ? -0.26600 103.88900 23.02100 1.000 10.45688 452 GLU B N 1
ATOM 7641 C CA . GLU B 1 452 ? 0.91500 104.35900 22.28100 1.000 10.56043 452 GLU B CA 1
ATOM 7642 C C . GLU B 1 452 ? 1.17000 103.49800 21.04800 1.000 12.40534 452 GLU B C 1
ATOM 7643 O O . GLU B 1 452 ? 1.62600 104.01400 20.01600 1.000 11.33766 452 GLU B O 1
ATOM 7649 N N . THR B 1 453 ? 0.89100 102.19200 21.13300 1.000 10.65635 453 THR B N 1
ATOM 7650 C CA . THR B 1 453 ? 0.99700 101.33600 19.94400 1.000 10.62777 453 THR B CA 1
ATOM 7651 C C . THR B 1 453 ? 0.03400 101.79500 18.85100 1.000 12.17744 453 THR B C 1
ATOM 7652 O O . THR B 1 453 ? 0.38900 101.86300 17.66600 1.000 11.45039 453 THR B O 1
ATOM 7656 N N . ALA B 1 454 ? -1.18900 102.11500 19.23200 1.000 10.46070 454 ALA B N 1
ATOM 7657 C CA . ALA B 1 454 ? -2.16200 102.59500 18.25000 1.000 10.45771 454 ALA B CA 1
ATOM 7658 C C . ALA B 1 454 ? -1.68000 103.87700 17.58500 1.000 12.32322 454 ALA B C 1
ATOM 7659 O O . ALA B 1 454 ? -1.78600 104.02400 16.36900 1.000 12.16690 454 ALA B O 1
ATOM 7661 N N . ALA B 1 455 ? -1.09500 104.79200 18.36600 1.000 10.67156 455 ALA B N 1
ATOM 7662 C CA . ALA B 1 455 ? -0.56900 106.03000 17.81400 1.000 11.28938 455 ALA B CA 1
ATOM 7663 C C . ALA B 1 455 ? 0.61500 105.76700 16.89100 1.000 13.40809 455 ALA B C 1
ATOM 7664 O O . ALA B 1 455 ? 0.71600 106.34600 15.80000 1.000 12.21324 455 ALA B O 1
ATOM 7666 N N . ARG B 1 456 ? 1.52900 104.89700 17.32600 1.000 10.82356 456 ARG B N 1
ATOM 7667 C CA . ARG B 1 456 ? 2.77000 104.67200 16.59000 1.000 10.97516 456 ARG B CA 1
ATOM 7668 C C . ARG B 1 456 ? 2.48400 104.13900 15.18700 1.000 14.09902 456 ARG B C 1
ATOM 7669 O O . ARG B 1 456 ? 3.17200 104.49800 14.22100 1.000 14.00086 456 ARG B O 1
ATOM 7677 N N . TYR B 1 457 ? 1.44000 103.32000 15.04300 1.000 11.38714 457 TYR B N 1
ATOM 7678 C CA . TYR B 1 457 ? 1.09000 102.77200 13.73500 1.000 11.80626 457 TYR B CA 1
ATOM 7679 C C . TYR B 1 457 ? 0.03000 103.60400 13.00600 1.000 14.14962 457 TYR B C 1
ATOM 7680 O O . TYR B 1 457 ? -0.48000 103.17900 11.95900 1.000 12.58543 457 TYR B O 1
ATOM 7689 N N . GLY B 1 458 ? -0.27600 104.79500 13.50800 1.000 13.31716 458 GLY B N 1
ATOM 7690 C CA . GLY B 1 458 ? -1.21100 105.66900 12.80900 1.000 13.56784 458 GLY B CA 1
ATOM 7691 C C . GLY B 1 458 ? -2.61000 105.10300 12.69200 1.000 15.25995 458 GLY B C 1
ATOM 7692 O O . GLY B 1 458 ? -3.28700 105.35700 11.69900 1.000 14.38826 458 GLY B O 1
ATOM 7693 N N . LEU B 1 459 ? -3.06600 104.34000 13.68100 1.000 13.07679 459 LEU B N 1
ATOM 7694 C CA . LEU B 1 459 ? -4.35300 103.66200 13.55900 1.000 10.72724 459 LEU B CA 1
ATOM 7695 C C . LEU B 1 459 ? -5.52700 104.58300 13.92300 1.000 11.38705 459 LEU B C 1
ATOM 7696 O O . LEU B 1 459 ? -5.43900 105.46100 14.79900 1.000 13.75552 459 LEU B O 1
ATOM 7701 N N . ASN B 1 460 ? -6.64500 104.36100 13.23600 1.000 13.86200 460 ASN B N 1
ATOM 7702 C CA . ASN B 1 460 ? -7.81500 105.23500 13.34600 1.000 10.76224 460 ASN B CA 1
ATOM 7703 C C . ASN B 1 460 ? -8.71400 104.72500 14.46800 1.000 15.62612 460 ASN B C 1
ATOM 7704 O O . ASN B 1 460 ? -9.83800 104.26400 14.25500 1.000 14.10959 460 ASN B O 1
ATOM 7709 N N . ILE B 1 461 ? -8.19000 104.82300 15.69100 1.000 12.10387 461 ILE B N 1
ATOM 7710 C CA . ILE B 1 461 ? -8.86300 104.32800 16.88800 1.000 10.78167 461 ILE B CA 1
ATOM 7711 C C . ILE B 1 461 ? -9.06700 105.49900 17.83700 1.000 12.64783 461 ILE B C 1
ATOM 7712 O O . ILE B 1 461 ? -8.15400 106.31100 18.02900 1.000 12.48984 461 ILE B O 1
ATOM 7717 N N . THR B 1 462 ? -10.26600 105.59500 18.41200 1.000 11.08646 462 THR B N 1
ATOM 7718 C CA . THR B 1 462 ? -10.54700 106.56400 19.46700 1.000 12.13167 462 THR B CA 1
ATOM 7719 C C . THR B 1 462 ? -10.83900 105.78000 20.73500 1.000 11.45892 462 THR B C 1
ATOM 7720 O O . THR B 1 462 ? -11.64200 104.83900 20.69800 1.000 13.73343 462 THR B O 1
ATOM 7724 N N . PHE B 1 463 ? -10.21200 106.17500 21.85000 1.000 10.36399 463 PHE B N 1
ATOM 7725 C CA . PHE B 1 463 ? -10.34000 105.46200 23.12500 1.000 10.30976 463 PHE B CA 1
ATOM 7726 C C . PHE B 1 463 ? -11.28200 106.23200 24.03900 1.000 11.81020 463 PHE B C 1
ATOM 7727 O O . PHE B 1 463 ? -11.01100 107.38800 24.37800 1.000 14.50836 463 PHE B O 1
ATOM 7735 N N . VAL B 1 464 ? -12.38400 105.60200 24.43400 1.000 10.74376 464 VAL B N 1
ATOM 7736 C CA . VAL B 1 464 ? -13.32500 106.21100 25.37000 1.000 10.47997 464 VAL B CA 1
ATOM 7737 C C . VAL B 1 464 ? -13.30600 105.39000 26.65200 1.000 12.40005 464 VAL B C 1
ATOM 7738 O O . VAL B 1 464 ? -13.36900 104.15600 26.60500 1.000 12.62079 464 VAL B O 1
ATOM 7742 N N . ILE B 1 465 ? -13.16600 106.05900 27.79600 1.000 10.52078 465 ILE B N 1
ATOM 7743 C CA . ILE B 1 465 ? -13.15600 105.36500 29.08000 1.000 10.53379 465 ILE B CA 1
ATOM 7744 C C . ILE B 1 465 ? -14.35200 105.85100 29.87200 1.000 11.03166 465 ILE B C 1
ATOM 7745 O O . ILE B 1 465 ? -14.56200 107.06300 29.99900 1.000 10.76677 465 ILE B O 1
ATOM 7750 N N . ILE B 1 466 ? -15.16200 104.91400 30.36000 1.000 10.69938 466 ILE B N 1
ATOM 7751 C CA . ILE B 1 466 ? -16.27700 105.25000 31.23300 1.000 11.44551 466 ILE B CA 1
ATOM 7752 C C . ILE B 1 466 ? -15.81200 104.90200 32.64000 1.000 10.90627 466 ILE B C 1
ATOM 7753 O O . ILE B 1 466 ? -15.59000 103.73100 32.96100 1.000 10.85724 466 ILE B O 1
ATOM 7758 N N . ASN B 1 467 ? -15.62300 105.93100 33.46900 1.000 11.01864 467 ASN B N 1
ATOM 7759 C CA . ASN B 1 467 ? -14.80400 105.85800 34.68700 1.000 11.06591 467 ASN B CA 1
ATOM 7760 C C . ASN B 1 467 ? -15.65500 106.08700 35.93000 1.000 11.64882 467 ASN B C 1
ATOM 7761 O O . ASN B 1 467 ? -16.10300 107.21600 36.18000 1.000 12.37794 467 ASN B O 1
ATOM 7766 N N . ASN B 1 468 ? -15.88300 105.02800 36.72800 1.000 10.11782 468 ASN B N 1
ATOM 7767 C CA . ASN B 1 468 ? -16.58000 105.17900 38.00500 1.000 11.55445 468 ASN B CA 1
ATOM 7768 C C . ASN B 1 468 ? -15.65600 104.91300 39.19500 1.000 10.95491 468 ASN B C 1
ATOM 7769 O O . ASN B 1 468 ? -16.13900 104.59600 40.28300 1.000 11.80654 468 ASN B O 1
ATOM 7774 N N . ASN B 1 469 ? -14.34300 105.05000 38.99700 1.000 11.29834 469 ASN B N 1
ATOM 7775 C CA . ASN B 1 469 ? -13.30800 104.89500 40.02800 1.000 12.11198 469 ASN B CA 1
ATOM 7776 C C . ASN B 1 469 ? -13.07300 103.44400 40.44700 1.000 11.77380 469 ASN B C 1
ATOM 7777 O O . ASN B 1 469 ? -12.52000 103.20600 41.51600 1.000 12.24739 469 ASN B O 1
ATOM 7782 N N . GLY B 1 470 ? -13.46800 102.44100 39.67000 1.000 13.41100 470 GLY B N 1
ATOM 7783 C CA . GLY B 1 470 ? -13.04500 101.10500 40.03300 1.000 13.15042 470 GLY B CA 1
ATOM 7784 C C . GLY B 1 470 ? -13.80200 100.01000 39.31300 1.000 13.37510 470 GLY B C 1
ATOM 7785 O O . GLY B 1 470 ? -14.46100 100.23200 38.29300 1.000 10.42864 470 GLY B O 1
ATOM 7786 N N . ILE B 1 471 ? -13.65700 98.80800 39.86400 1.000 10.89323 471 ILE B N 1
ATOM 7787 C CA . ILE B 1 471 ? -14.28500 97.60600 39.32100 1.000 11.80731 471 ILE B CA 1
ATOM 7788 C C . ILE B 1 471 ? -15.73300 97.65000 39.79400 1.000 14.01239 471 ILE B C 1
ATOM 7789 O O . ILE B 1 471 ? -16.03900 97.28300 40.92800 1.000 16.76160 471 ILE B O 1
ATOM 7794 N N . GLY B 1 472 ? -16.63000 98.11900 38.92600 1.000 15.64578 472 GLY B N 1
ATOM 7795 C CA . GLY B 1 472 ? -17.97600 98.37300 39.37900 1.000 12.15490 472 GLY B CA 1
ATOM 7796 C C . GLY B 1 472 ? -18.06200 99.54600 40.32100 1.000 16.66306 472 GLY B C 1
ATOM 7797 O O . GLY B 1 472 ? -19.04400 99.68200 41.05700 1.000 18.77943 472 GLY B O 1
ATOM 7798 N N . GLY B 1 473 ? -17.05800 100.38800 40.33200 1.000 13.13109 473 GLY B N 1
ATOM 7799 C CA . GLY B 1 473 ? -17.15800 101.63300 41.0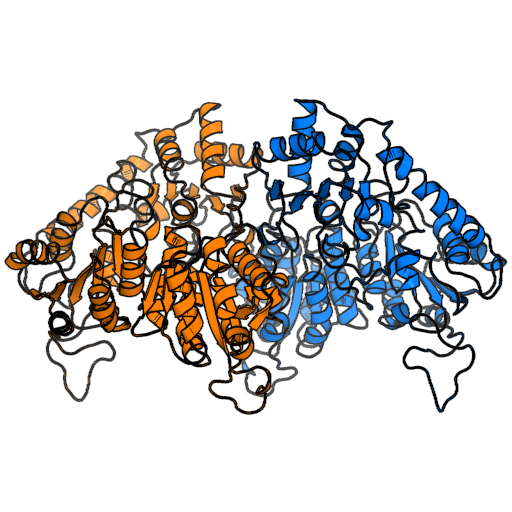7100 1.000 12.96544 473 GLY B CA 1
ATOM 7800 C C . GLY B 1 473 ? -16.22200 101.67500 42.27500 1.000 14.87530 473 GLY B C 1
ATOM 7801 O O . GLY B 1 473 ? -15.91000 100.65200 42.89900 1.000 17.45338 473 GLY B O 1
ATOM 7802 N N . GLY B 1 474 ? -15.76000 102.88300 42.59400 1.000 19.96302 474 GLY B N 1
ATOM 7803 C CA . GLY B 1 474 ? -15.03100 103.12800 43.82000 1.000 17.54892 474 GLY B CA 1
ATOM 7804 C C . GLY B 1 474 ? -15.40300 104.46400 44.43000 1.000 18.44778 474 GLY B C 1
ATOM 7805 O O . GLY B 1 474 ? -16.06900 105.30700 43.81900 1.000 15.42395 474 GLY B O 1
ATOM 7806 N N . PRO B 1 475 ? -14.96400 104.68900 45.65800 1.000 15.76595 475 PRO B N 1
ATOM 7807 C CA . PRO B 1 475 ? -15.36600 105.90900 46.36900 1.000 13.64467 475 PRO B CA 1
ATOM 7808 C C . PRO B 1 475 ? -14.72600 107.17300 45.81200 1.000 16.02252 475 PRO B C 1
ATOM 7809 O O . PRO B 1 475 ? -13.75200 107.14500 45.05500 1.000 16.60656 475 PRO B O 1
ATOM 7813 N N . ASP B 1 476 ? -15.30000 108.32400 46.21200 1.000 17.49253 476 ASP B N 1
ATOM 7814 C CA . ASP B 1 476 ? -14.75300 109.61100 45.77200 1.000 19.94637 476 ASP B CA 1
ATOM 7815 C C . ASP B 1 476 ? -13.49900 110.01300 46.51600 1.000 21.43444 476 ASP B C 1
ATOM 7816 O O . ASP B 1 476 ? -12.79700 110.93500 46.07100 1.000 22.50044 476 ASP B O 1
ATOM 7821 N N . GLU B 1 477 ? -13.25500 109.42000 47.68400 1.000 21.11442 477 GLU B N 1
ATOM 7822 C CA . GLU B 1 477 ? -12.07000 109.70300 48.48000 1.000 20.87281 477 GLU B CA 1
ATOM 7823 C C . GLU B 1 477 ? -11.59300 108.39000 49.08100 1.000 22.94333 477 GLU B C 1
ATOM 7824 O O . GLU B 1 477 ? -12.40700 107.61100 49.58600 1.000 27.35942 477 GLU B O 1
ATOM 7830 N N . LEU B 1 478 ? -10.29200 108.13400 49.01200 1.000 24.76417 478 LEU B N 1
ATOM 7831 C CA . LEU B 1 478 ? -9.72000 106.88600 49.50600 1.000 23.01000 478 LEU B CA 1
ATOM 7832 C C . LEU B 1 478 ? -9.14600 107.10900 50.90100 1.000 33.12070 478 LEU B C 1
ATOM 7833 O O . LEU B 1 478 ? -8.33200 108.01900 51.09900 1.000 30.91254 478 LEU B O 1
ATOM 7838 N N . ASP B 1 479 ? -9.61700 106.31200 51.86700 1.000 32.67888 479 ASP B N 1
ATOM 7839 C CA . ASP B 1 479 ? -8.99500 106.12800 53.17900 1.000 37.21482 479 ASP B CA 1
ATOM 7840 C C . ASP B 1 479 ? -7.65600 105.43600 52.95600 1.000 37.79929 479 ASP B C 1
ATOM 7841 O O . ASP B 1 479 ? -7.64200 104.25600 52.57100 1.000 37.58299 479 ASP B O 1
ATOM 7846 N N . PRO B 1 480 ? -6.52300 106.10600 53.17800 1.000 32.98853 480 PRO B N 1
ATOM 7847 C CA . PRO B 1 480 ? -5.23900 105.57300 52.67500 1.000 37.44697 480 PRO B CA 1
ATOM 7848 C C . PRO B 1 480 ? -4.81500 104.27300 53.33100 1.000 44.18396 480 PRO B C 1
ATOM 7849 O O . PRO B 1 480 ? -4.00300 103.53700 52.75300 1.000 46.38769 480 PRO B O 1
ATOM 7853 N N . ALA B 1 481 ? -5.33200 103.96600 54.51300 1.000 33.94286 481 ALA B N 1
ATOM 7854 C CA . ALA B 1 481 ? -5.00600 102.71100 55.17200 1.000 44.10256 481 ALA B CA 1
ATOM 7855 C C . ALA B 1 481 ? -5.97200 101.58200 54.83500 1.000 44.76242 481 ALA B C 1
ATOM 7856 O O . ALA B 1 481 ? -5.63900 100.41400 55.07400 1.000 51.60483 481 ALA B O 1
ATOM 7858 N N A HIS B 1 482 ? -7.14000 101.88700 54.25600 0.600 40.22817 482 HIS B N 1
ATOM 7859 N N B HIS B 1 482 ? -7.17400 101.90300 54.34600 0.400 40.20768 482 HIS B N 1
ATOM 7860 C CA A HIS B 1 482 ? -8.15700 100.87900 53.94900 0.600 33.92188 482 HIS B CA 1
ATOM 7861 C CA B HIS B 1 482 ? -8.17100 100.91300 53.93000 0.400 33.93402 482 HIS B CA 1
ATOM 7862 C C A HIS B 1 482 ? -8.67400 101.11100 52.52000 0.600 25.34625 482 HIS B C 1
ATOM 7863 C C B HIS B 1 482 ? -8.60100 101.25900 52.50800 0.400 25.64634 482 HIS B C 1
ATOM 7864 O O A HIS B 1 482 ? -9.79600 101.57500 52.31300 0.600 27.11929 482 HIS B O 1
ATOM 7865 O O B HIS B 1 482 ? -9.59700 101.95500 52.29000 0.400 27.88011 482 HIS B O 1
ATOM 7878 N N . ILE B 1 483 ? -7.84400 100.77700 51.53300 1.000 21.21926 483 ILE B N 1
ATOM 7879 C CA . ILE B 1 483 ? -8.19200 100.93200 50.12400 1.000 17.76265 483 ILE B CA 1
ATOM 7880 C C . ILE B 1 483 ? -9.08300 99.75500 49.73300 1.000 16.43496 483 ILE B C 1
ATOM 7881 O O . ILE B 1 483 ? -8.67500 98.60500 49.91000 1.000 17.02253 483 ILE B O 1
ATOM 7886 N N . PRO B 1 484 ? -10.29400 99.99100 49.23200 1.000 17.11552 484 PRO B N 1
ATOM 7887 C CA . PRO B 1 484 ? -11.15500 98.87000 48.80800 1.000 15.87645 484 PRO B CA 1
ATOM 7888 C C . PRO B 1 484 ? -10.47900 98.09900 47.69000 1.000 15.24217 484 PRO B C 1
ATOM 7889 O O . PRO B 1 484 ? -9.83800 98.71400 46.82300 1.000 15.08127 484 PRO B O 1
ATOM 7893 N N . PRO B 1 485 ? -10.58000 96.76400 47.69000 1.000 15.81592 485 PRO B N 1
ATOM 7894 C CA . PRO B 1 485 ? -9.74100 95.97400 46.77000 1.000 15.61001 485 PRO B CA 1
ATOM 7895 C C . PRO B 1 485 ? -9.99200 96.28700 45.31300 1.000 14.49212 485 PRO B C 1
ATOM 7896 O O . PRO B 1 485 ? -9.10000 96.05500 44.48100 1.000 14.85849 485 PRO B O 1
ATOM 7900 N N . GLY B 1 486 ? -11.15800 96.82800 44.97100 1.000 13.98168 486 GLY B N 1
ATOM 7901 C CA . GLY B 1 486 ? -11.47200 97.12100 43.58000 1.000 13.06928 486 GLY B CA 1
ATOM 7902 C C . GLY B 1 486 ? -11.51500 98.58300 43.20500 1.000 12.81875 486 GLY B C 1
ATOM 7903 O O . GLY B 1 486 ? -11.99300 98.91100 42.10900 1.000 14.17823 48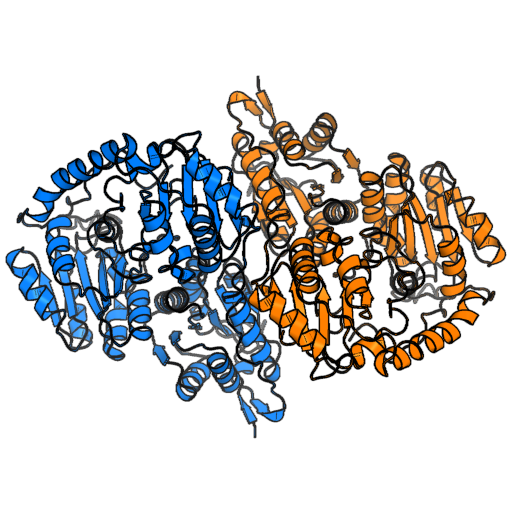6 GLY B O 1
ATOM 7904 N N . ALA B 1 487 ? -10.98700 99.47700 44.03800 1.000 12.30643 487 ALA B N 1
ATOM 7905 C CA . ALA B 1 487 ? -11.02200 100.90800 43.76200 1.000 11.67449 487 ALA B CA 1
ATOM 7906 C C . ALA B 1 487 ? -9.70600 101.37300 43.14100 1.000 11.49797 487 ALA B C 1
ATOM 7907 O O . ALA B 1 487 ? -8.65700 100.77000 43.35900 1.000 15.65920 487 ALA B O 1
ATOM 7909 N N . TYR B 1 488 ? -9.78000 102.44500 42.36100 1.000 10.52940 488 TYR B N 1
ATOM 7910 C CA . TYR B 1 488 ? -8.58300 103.14100 41.88400 1.000 14.35125 488 TYR B CA 1
ATOM 7911 C C . TYR B 1 488 ? -8.58300 104.57700 42.39900 1.000 14.71085 488 TYR B C 1
ATOM 7912 O O . TYR B 1 488 ? -9.55900 105.05800 42.97800 1.000 13.54114 488 TYR B O 1
ATOM 7921 N N . THR B 1 489 ? -7.45200 105.27000 42.19500 1.000 12.04177 489 THR B N 1
ATOM 7922 C CA . THR B 1 489 ? -7.36700 106.70800 42.46100 1.000 13.15519 489 THR B CA 1
ATOM 7923 C C . THR B 1 489 ? -8.62400 107.41800 41.96800 1.000 11.78689 489 THR B C 1
ATOM 7924 O O . THR B 1 489 ? -8.97200 107.28100 40.80600 1.000 12.49326 489 THR B O 1
ATOM 7928 N N . PRO B 1 490 ? -9.35100 108.14600 42.81700 1.000 14.07421 490 PRO B N 1
ATOM 7929 C CA . PRO B 1 490 ? -10.54900 108.85300 42.33400 1.000 12.32477 490 PRO B CA 1
ATOM 7930 C C . PRO B 1 490 ? -10.20000 109.90400 41.29200 1.000 11.96590 490 PRO B C 1
ATOM 7931 O O . PRO B 1 490 ? -9.21100 110.63000 41.43500 1.000 13.77278 490 PRO B O 1
ATOM 7935 N N . GLN B 1 491 ? -11.04600 109.99400 40.26000 1.000 13.09574 491 GLN B N 1
ATOM 7936 C CA . GLN B 1 491 ? -10.85600 110.90500 39.11900 1.000 12.67664 491 GLN B CA 1
ATOM 7937 C C . GLN B 1 491 ? -9.44200 110.80100 38.53600 1.000 13.77151 491 GLN B C 1
ATOM 7938 O O . GLN B 1 491 ? -8.76500 111.80300 38.26000 1.000 16.93992 491 GLN B O 1
ATOM 7944 N N . ALA B 1 492 ? -9.00600 109.56100 38.35700 1.000 11.80391 492 ALA B N 1
ATOM 7945 C CA . ALA B 1 492 ? -7.73800 109.27600 37.71100 1.000 11.37539 492 ALA B CA 1
ATOM 7946 C C . ALA B 1 492 ? -7.76300 109.80100 36.29400 1.000 14.64518 492 ALA B C 1
ATOM 7947 O O . ALA B 1 492 ? -8.71800 109.55400 35.54300 1.000 12.66249 492 ALA B O 1
ATOM 7949 N N . HIS B 1 493 ? -6.72400 110.54900 35.93100 1.000 11.69347 493 HIS B N 1
ATOM 7950 C CA . HIS B 1 493 ? -6.73300 111.26700 34.65700 1.000 9.86613 493 HIS B CA 1
ATOM 7951 C C . HIS B 1 493 ? -6.02800 110.43200 33.59800 1.000 10.52963 493 HIS B C 1
ATOM 7952 O O . HIS B 1 493 ? -4.95400 110.77900 33.10400 1.000 12.93578 493 HIS B O 1
ATOM 7959 N N . TYR B 1 494 ? -6.71400 109.36100 33.20200 1.000 11.86861 494 TYR B N 1
ATOM 7960 C CA . TYR B 1 494 ? -6.16300 108.47100 32.19000 1.000 9.79757 494 TYR B CA 1
ATOM 7961 C C . TYR B 1 494 ? -5.94900 109.18000 30.87000 1.000 11.37037 494 TYR B C 1
ATOM 7962 O O . TYR B 1 494 ? -5.06800 108.78500 30.08600 1.000 12.66825 494 TYR B O 1
ATOM 7971 N N . GLU B 1 495 ? -6.74200 110.21200 30.58800 1.000 12.29629 495 GLU B N 1
ATOM 7972 C CA . GLU B 1 495 ? -6.56100 110.92100 29.32500 1.000 12.64803 495 GLU B CA 1
ATOM 7973 C C . GLU B 1 495 ? -5.19700 111.59500 29.21700 1.000 12.13925 495 GLU B C 1
ATOM 7974 O O . GLU B 1 495 ? -4.77500 111.91300 28.10400 1.000 12.65363 495 GLU B O 1
ATOM 7980 N N . LYS B 1 496 ? -4.47800 111.80200 30.32800 1.000 13.10271 496 LYS B N 1
ATOM 7981 C CA . LYS B 1 496 ? -3.12900 112.35500 30.21400 1.000 14.79053 496 LYS B CA 1
ATOM 7982 C C . LYS B 1 496 ? -2.16900 111.39000 29.52700 1.000 13.98384 496 LYS B C 1
ATOM 7983 O O . LYS B 1 496 ? -1.09300 111.81100 29.06100 1.000 15.37155 496 LYS B O 1
ATOM 7989 N N . MET B 1 497 ? -2.53700 110.11900 29.41100 1.000 12.38521 497 MET B N 1
ATOM 7990 C CA . MET B 1 497 ? -1.70400 109.19800 28.66300 1.000 11.27056 497 MET B CA 1
ATOM 7991 C C . MET B 1 497 ? -1.63200 109.55800 27.18300 1.000 11.64945 497 MET B C 1
ATOM 7992 O O . MET B 1 497 ? -0.66100 109.16900 26.52200 1.000 12.39955 497 MET B O 1
ATOM 7997 N N . ALA B 1 498 ? -2.59800 110.31700 26.65300 1.000 10.49103 498 ALA B N 1
ATOM 7998 C CA . ALA B 1 498 ? -2.48100 110.74900 25.25800 1.000 10.08804 498 ALA B CA 1
ATOM 7999 C C . ALA B 1 498 ? -1.26300 111.63700 25.06300 1.000 13.03321 498 ALA B C 1
ATOM 8000 O O . ALA B 1 498 ? -0.64900 111.63100 23.99100 1.000 13.26186 498 ALA B O 1
ATOM 8002 N N . ASP B 1 499 ? -0.86600 112.35900 26.10900 1.000 11.85613 499 ASP B N 1
ATOM 8003 C CA . ASP B 1 499 ? 0.33200 113.20000 26.05200 1.000 14.24584 499 ASP B CA 1
ATOM 8004 C C . ASP B 1 499 ? 1.62200 112.38900 25.87600 1.000 13.63749 499 ASP B C 1
ATOM 8005 O O . ASP B 1 499 ? 2.63600 112.95200 25.44900 1.000 15.40756 499 ASP B O 1
ATOM 8010 N N . VAL B 1 500 ? 1.61900 111.09200 26.19600 1.000 12.73481 500 VAL B N 1
ATOM 8011 C CA . VAL B 1 500 ? 2.81500 110.27800 25.95600 1.000 12.73548 500 VAL B CA 1
ATOM 8012 C C . VAL B 1 500 ? 3.27900 110.37500 24.50600 1.000 14.68337 500 VAL B C 1
ATOM 8013 O O . VAL B 1 500 ? 4.48500 110.46100 24.23000 1.000 14.49755 500 VAL B O 1
ATOM 8017 N N . TYR B 1 501 ? 2.32700 110.38600 23.55500 1.000 12.30348 501 TYR B N 1
ATOM 8018 C CA . TYR B 1 501 ? 2.62300 110.36600 22.11400 1.000 12.41215 501 TYR B CA 1
ATOM 8019 C C . TYR B 1 501 ? 2.12800 111.61100 21.39100 1.000 18.78072 501 TYR B C 1
ATOM 8020 O O . TYR B 1 501 ? 2.12300 111.63400 20.15200 1.000 18.55419 501 TYR B O 1
ATOM 8029 N N . GLY B 1 502 ? 1.71200 112.64600 22.11700 1.000 14.34786 502 GLY B N 1
ATOM 8030 C CA . GLY B 1 502 ? 1.38100 113.89400 21.45900 1.000 16.56781 502 GLY B CA 1
ATOM 8031 C C . GLY B 1 502 ? -0.02900 113.93500 20.94000 1.000 18.38060 502 GLY B C 1
ATOM 8032 O O . GLY B 1 502 ? -0.34300 114.78300 20.09200 1.000 16.30581 502 GLY B O 1
ATOM 8033 N N . GLY B 1 503 ? -0.87800 113.01900 21.41300 1.000 12.73292 503 GLY B N 1
ATOM 8034 C CA . GLY B 1 503 ? -2.30000 113.06400 21.16600 1.000 13.50486 503 GLY B CA 1
ATOM 8035 C C . GLY B 1 503 ? -3.03700 113.99000 22.12600 1.000 17.03833 503 GLY B C 1
ATOM 8036 O O . GLY B 1 503 ? -2.45500 114.67600 22.97500 1.000 16.71877 503 GLY B O 1
ATOM 8037 N N . LYS B 1 504 ? -4.36000 114.01100 21.96100 1.000 11.78445 504 LYS B N 1
ATOM 8038 C CA . LYS B 1 504 ? -5.24600 114.86100 22.72700 1.000 12.05803 504 LYS B CA 1
ATOM 8039 C C . LYS B 1 504 ? -6.03500 114.03900 23.74700 1.000 15.44496 504 LYS B C 1
ATOM 8040 O O . LYS B 1 504 ? -6.69700 113.05500 23.38900 1.000 14.34618 504 LYS B O 1
ATOM 8046 N N . GLY B 1 505 ? -5.99500 114.46900 25.00000 1.000 11.11422 505 GLY B N 1
ATOM 8047 C CA . GLY B 1 505 ? -6.75400 113.82200 26.08300 1.000 11.79599 505 GLY B CA 1
ATOM 8048 C C . GLY B 1 505 ? -7.87000 114.76400 26.50200 1.000 12.93205 505 GLY B C 1
ATOM 8049 O O . GLY B 1 505 ? -7.66900 115.99000 26.54100 1.000 16.02563 505 GLY B O 1
ATOM 8050 N N . TYR B 1 506 ? -9.05500 114.19900 26.79800 1.000 9.01452 506 TYR B N 1
ATOM 8051 C CA . TYR B 1 506 ? -10.19800 114.98800 27.22700 1.000 9.17854 506 TYR B CA 1
ATOM 8052 C C . TYR B 1 506 ? -10.73400 114.42100 28.52800 1.000 13.25228 506 TYR B C 1
ATOM 8053 O O . TYR B 1 506 ? -10.83600 113.20300 28.66800 1.000 12.40818 506 TYR B O 1
ATOM 8062 N N . PHE B 1 507 ? -11.07400 115.30100 29.47300 1.000 11.63282 507 PHE B N 1
ATOM 8063 C CA . PHE B 1 507 ? -11.67900 114.90900 30.74700 1.000 9.43845 507 PHE B CA 1
ATOM 8064 C C . PHE B 1 507 ? -13.11100 115.43300 30.79900 1.000 13.95029 507 PHE B C 1
ATOM 8065 O O . PHE B 1 507 ? -13.34900 116.64400 30.69200 1.000 15.81222 507 PHE B O 1
ATOM 8073 N N . VAL B 1 508 ? -14.07600 114.53100 30.94100 1.000 12.34283 508 VAL B N 1
ATOM 8074 C CA . VAL B 1 508 ? -15.48600 114.89900 30.82300 1.000 8.68823 508 VAL B CA 1
ATOM 8075 C C . VAL B 1 508 ? -16.21300 114.59900 32.12600 1.000 13.89173 508 VAL B C 1
ATOM 8076 O O . VAL B 1 508 ? -16.19600 113.45200 32.59700 1.000 15.57548 508 VAL B O 1
ATOM 8080 N N . THR B 1 509 ? -16.90500 115.60700 32.67900 1.000 13.52509 509 THR B N 1
ATOM 8081 C CA . THR B 1 509 ? -17.76800 115.37600 33.83100 1.000 12.37546 509 THR B CA 1
ATOM 8082 C C . THR B 1 509 ? -19.22300 115.77800 33.64600 1.000 13.72023 509 THR B C 1
ATOM 8083 O O . THR B 1 509 ? -20.06000 115.30500 34.41800 1.000 14.89179 509 THR B O 1
ATOM 8087 N N . THR B 1 510 ? -19.55600 116.64500 32.68900 1.000 13.86217 510 THR B N 1
ATOM 8088 C CA . THR B 1 510 ? -20.93500 117.13900 32.63900 1.000 12.86750 510 THR B CA 1
ATOM 8089 C C . THR B 1 510 ? -21.54100 116.88300 31.25600 1.000 14.87386 510 THR B C 1
ATOM 8090 O O . THR B 1 510 ? -20.81200 116.75100 30.26700 1.000 14.61635 510 THR B O 1
ATOM 8094 N N . PRO B 1 511 ? -22.86700 116.76100 31.16200 1.000 13.30744 511 PRO B N 1
ATOM 8095 C CA . PRO B 1 511 ? -23.46800 116.26700 29.90500 1.000 13.24802 511 PRO B CA 1
ATOM 8096 C C . PRO B 1 511 ? -23.25000 117.19200 28.73200 1.000 16.90473 511 PRO B C 1
ATOM 8097 O O . PRO B 1 511 ? -23.18000 116.72800 27.58800 1.000 17.11339 511 PRO B O 1
ATOM 8101 N N . ASP B 1 512 ? -23.18900 118.50100 28.97500 1.000 15.30552 512 ASP B N 1
ATOM 8102 C CA . ASP B 1 512 ? -22.97000 119.44100 27.88000 1.000 15.93295 512 ASP B CA 1
ATOM 8103 C C . ASP B 1 512 ? -21.65700 119.17500 27.16400 1.000 19.70011 512 ASP B C 1
ATOM 8104 O O . ASP B 1 512 ? -21.52600 119.51400 25.98200 1.000 20.44794 512 ASP B O 1
ATOM 8109 N N . GLN B 1 513 ? -20.68900 118.55400 27.84200 1.000 15.34639 513 GLN B N 1
ATOM 8110 C CA . GLN B 1 513 ? -19.40100 118.29200 27.21700 1.000 16.30905 513 GLN B CA 1
ATOM 8111 C C . GLN B 1 513 ? -19.41000 117.09400 26.28700 1.000 15.00420 513 GLN B C 1
ATOM 8112 O O . GLN B 1 513 ? -18.53200 117.01200 25.43000 1.000 14.00344 513 GLN B O 1
ATOM 8118 N N . LEU B 1 514 ? -20.35600 116.16900 26.43400 1.000 14.38244 514 LEU B N 1
ATOM 8119 C CA . LEU B 1 514 ? -20.25400 114.87400 25.74700 1.000 13.80862 514 LEU B CA 1
ATOM 8120 C C . LEU B 1 514 ? -20.16800 115.02900 24.22900 1.000 12.68866 514 LEU B C 1
ATOM 8121 O O . LEU B 1 514 ? -19.21300 114.54900 23.59200 1.000 17.27796 514 LEU B O 1
ATOM 8126 N N . LYS B 1 515 ? -21.15900 115.67500 23.62900 1.000 13.76394 515 LYS B N 1
ATOM 8127 C CA . LYS B 1 515 ? -21.23000 115.71800 22.17000 1.000 15.22917 515 LYS B CA 1
ATOM 8128 C C . LYS B 1 515 ? -20.05500 116.47500 21.55500 1.000 17.50818 515 LYS B C 1
ATOM 8129 O O . LYS B 1 515 ? -19.38900 115.91800 20.65700 1.000 16.68096 515 LYS B O 1
ATOM 8135 N N . PRO B 1 516 ? -19.70300 117.68800 22.00200 1.000 16.29992 516 PRO B N 1
ATOM 8136 C CA . PRO B 1 516 ? -18.56900 118.36700 21.34900 1.000 16.22258 516 PRO B CA 1
ATOM 8137 C C . PRO B 1 516 ? -17.24500 117.65600 21.56000 1.000 16.63494 516 PRO B C 1
ATOM 8138 O O . PRO B 1 516 ? -16.42800 117.60800 20.62700 1.000 15.03348 516 PRO B O 1
ATOM 8142 N N . VAL B 1 517 ? -17.01400 117.09700 22.75500 1.000 12.14634 517 VAL B N 1
ATOM 8143 C CA . VAL B 1 517 ? -15.77200 116.37900 23.02300 1.000 14.62634 517 VAL B CA 1
ATOM 8144 C C . VAL B 1 517 ? -15.67500 115.12500 22.15800 1.000 14.61554 517 VAL B C 1
ATOM 8145 O O . VAL B 1 517 ? -14.64100 114.86300 21.53700 1.000 12.15192 517 VAL B O 1
ATOM 8149 N N . LEU B 1 518 ? -16.73300 114.31700 22.10700 1.000 12.93547 518 LEU B N 1
ATOM 8150 C CA . LEU B 1 518 ? -16.62200 113.08800 21.32400 1.000 13.01298 518 LEU B CA 1
ATOM 8151 C C . LEU B 1 518 ? -16.41900 113.37800 19.84100 1.000 13.22511 518 LEU B C 1
ATOM 8152 O O . LEU B 1 518 ? -15.63400 112.68500 19.17400 1.000 13.12830 518 LEU B O 1
ATOM 8157 N N . GLU B 1 519 ? -17.12800 114.37900 19.29900 1.000 11.79445 519 GLU B N 1
ATOM 8158 C CA . GLU B 1 519 ? -16.95200 114.72800 17.88900 1.000 13.93853 519 GLU B CA 1
ATOM 8159 C C . GLU B 1 519 ? -15.51400 115.15600 17.60800 1.000 14.22124 519 GLU B C 1
ATOM 8160 O O . GLU B 1 519 ? -14.89200 114.69700 16.63500 1.000 15.23134 519 GLU B O 1
ATOM 8166 N N A GLU B 1 520 ? -14.98100 116.06500 18.42600 0.584 11.66776 520 GLU B N 1
ATOM 8167 N N B GLU B 1 520 ? -14.97800 116.06100 18.43200 0.416 11.66243 520 GLU B N 1
ATOM 8168 C CA A GLU B 1 520 ? -13.61300 116.52700 18.20400 0.584 12.35952 520 GLU B CA 1
ATOM 8169 C CA B GLU B 1 520 ? -13.61200 116.53800 18.22100 0.416 12.39087 520 GLU B CA 1
ATOM 8170 C C A GLU B 1 520 ? -12.62000 115.38300 18.36900 0.584 13.43083 520 GLU B C 1
ATOM 8171 C C B GLU B 1 520 ? -12.60300 115.40900 18.39600 0.416 13.42835 520 GLU B C 1
ATOM 8172 O O A GLU B 1 520 ? -11.69200 115.22800 17.55900 0.584 12.81627 520 GLU B O 1
ATOM 8173 O O B GLU B 1 520 ? -11.64600 115.28900 17.61600 0.416 12.84892 520 GLU B O 1
ATOM 8184 N N . ALA B 1 521 ? -12.80900 114.55600 19.40100 1.000 13.75246 521 ALA B N 1
ATOM 8185 C CA . ALA B 1 521 ? -11.86900 113.46200 19.63400 1.000 11.93474 521 ALA B CA 1
ATOM 8186 C C . ALA B 1 521 ? -11.84400 112.48600 18.46500 1.000 10.28473 521 ALA B C 1
ATOM 8187 O O . ALA B 1 521 ? -10.76400 112.04100 18.04600 1.000 13.48663 521 ALA B O 1
ATOM 8189 N N . MET B 1 522 ? -13.01800 112.10900 17.94500 1.000 10.85966 522 MET B N 1
ATOM 8190 C CA . MET B 1 522 ? -13.05300 111.15500 16.84000 1.000 11.59141 522 MET B CA 1
ATOM 8191 C C . MET B 1 522 ? -12.40400 111.71000 15.58100 1.000 13.00295 522 MET B C 1
ATOM 8192 O O . MET B 1 522 ? -11.95100 110.92900 14.73300 1.000 14.59086 522 MET B O 1
ATOM 8197 N N . ALA B 1 523 ? -12.28900 113.03200 15.47200 1.000 13.15731 523 ALA B N 1
ATOM 8198 C CA . ALA B 1 523 ? -11.69900 113.62800 14.28000 1.000 15.29926 523 ALA B CA 1
ATOM 8199 C C . ALA B 1 523 ? -10.19800 113.88400 14.40000 1.000 12.76316 523 ALA B C 1
ATOM 8200 O O . ALA B 1 523 ? -9.60700 114.39300 13.44200 1.000 14.13180 523 ALA B O 1
ATOM 8202 N N . GLN B 1 524 ? -9.58300 113.59400 15.54600 1.000 12.45627 524 GLN B N 1
ATOM 8203 C CA . GLN B 1 524 ? -8.15300 113.86200 15.73800 1.000 13.19425 524 GLN B CA 1
ATOM 8204 C C . GLN B 1 524 ? -7.31000 112.96500 14.84100 1.000 15.34943 524 GLN B C 1
ATOM 8205 O O . GLN B 1 524 ? -7.63800 111.78800 14.64200 1.000 15.12828 524 GLN B O 1
ATOM 8211 N N . PRO B 1 525 ? -6.21200 113.48100 14.29800 1.000 17.43148 525 PRO B N 1
ATOM 8212 C CA . PRO B 1 525 ? -5.34400 112.63700 13.47000 1.000 13.35589 525 PRO B CA 1
ATOM 8213 C C . PRO B 1 525 ? -4.51400 111.63400 14.26400 1.000 19.26983 525 PRO B C 1
ATOM 8214 O O . PRO B 1 525 ? -4.04000 110.66400 13.66700 1.000 21.18265 525 PRO B O 1
ATOM 8218 N N . LYS B 1 526 ? -4.32600 111.81300 15.56400 1.000 13.75568 526 LYS B N 1
ATOM 8219 C CA . LYS B 1 526 ? -3.75300 110.77400 16.42000 1.000 13.81997 526 LYS B CA 1
ATOM 8220 C C . LYS B 1 526 ? -4.84600 110.23300 17.32400 1.000 11.84440 526 LYS B C 1
ATOM 8221 O O . LYS B 1 526 ? -5.83700 110.93400 17.55400 1.000 14.06093 526 LYS B O 1
ATOM 8227 N N . PRO B 1 527 ? -4.71000 109.01300 17.88300 1.000 11.48021 527 PRO B N 1
ATOM 8228 C CA . PRO B 1 527 ? -5.76200 108.51000 18.78100 1.000 11.64719 527 PRO B CA 1
ATOM 8229 C C . PRO B 1 527 ? -5.95500 109.42700 19.97300 1.000 13.08350 527 PRO B C 1
ATOM 8230 O O . PRO B 1 527 ? -5.00600 109.74700 20.69700 1.000 14.13915 527 PRO B O 1
ATOM 8234 N N . ALA B 1 528 ? -7.20400 109.85800 20.16700 1.000 10.12320 528 ALA B N 1
ATOM 8235 C CA . ALA B 1 528 ? -7.55100 110.62700 21.34700 1.000 8.86000 528 ALA B CA 1
ATOM 8236 C C . ALA B 1 528 ? -8.00800 109.69400 22.44900 1.000 10.29100 528 ALA B C 1
ATOM 8237 O O . ALA B 1 528 ? -8.42000 108.56500 22.19500 1.000 10.04993 528 ALA B O 1
ATOM 8239 N N . ILE B 1 529 ? -7.97100 110.19800 23.68800 1.000 11.21122 529 ILE B N 1
ATOM 8240 C CA . ILE B 1 529 ? -8.50800 109.47000 24.84600 1.000 9.39639 529 ILE B CA 1
ATOM 8241 C C . ILE B 1 529 ? -9.55000 110.35300 25.51200 1.000 11.20022 529 ILE B C 1
ATOM 8242 O O . ILE B 1 529 ? -9.25000 111.49300 25.89700 1.000 12.40949 529 ILE B O 1
ATOM 8247 N N . VAL B 1 530 ? -10.75800 109.83100 25.66400 1.000 11.01305 530 VAL B N 1
ATOM 8248 C CA . VAL B 1 530 ? -11.84600 110.55900 26.31300 1.000 10.81966 530 VAL B CA 1
ATOM 8249 C C . VAL B 1 530 ? -12.16700 109.82300 27.61200 1.000 10.16163 530 VAL B C 1
ATOM 8250 O O . VAL B 1 530 ? -12.63100 108.68300 27.58700 1.000 12.64692 530 VAL B O 1
ATOM 8254 N N . ASN B 1 531 ? -11.90800 110.47400 28.73900 1.000 10.27957 531 ASN B N 1
ATOM 8255 C CA . ASN B 1 531 ? -12.08300 109.89500 30.06800 1.000 10.70642 531 ASN B CA 1
ATOM 8256 C C . ASN B 1 531 ? -13.32800 110.54600 30.65900 1.000 10.42275 531 ASN B C 1
ATOM 8257 O O . ASN B 1 531 ? -13.30500 111.74200 30.97700 1.000 12.63498 531 ASN B O 1
ATOM 8262 N N . ILE B 1 532 ? -14.42000 109.78100 30.75700 1.000 11.24789 532 ILE B N 1
ATOM 8263 C CA . ILE B 1 532 ? -15.73900 110.29400 31.12600 1.000 10.09554 532 ILE B CA 1
ATOM 8264 C C . ILE B 1 532 ? -16.06200 109.80300 32.52900 1.000 12.92824 532 ILE B C 1
ATOM 8265 O O . ILE B 1 532 ? -16.19300 108.59200 32.73900 1.000 12.51414 532 ILE B O 1
ATOM 8270 N N . MET B 1 533 ? -16.24700 110.72700 33.47000 1.000 12.43311 533 MET B N 1
ATOM 8271 C CA . MET B 1 533 ? -16.59900 110.30800 34.82600 1.000 10.70062 533 MET B CA 1
ATOM 8272 C C . MET B 1 533 ? -18.08500 110.02000 34.90600 1.000 12.30112 533 MET B C 1
ATOM 8273 O O . MET B 1 533 ? -18.90900 110.78300 34.37800 1.000 12.11759 533 MET B O 1
ATOM 8278 N N . ILE B 1 534 ? -18.42500 108.92900 35.60000 1.000 10.29245 534 ILE B N 1
ATOM 8279 C CA . ILE B 1 534 ? -19.81900 108.62200 35.89200 1.000 10.93769 534 ILE B CA 1
ATOM 8280 C C . ILE B 1 534 ? -19.97300 108.33100 37.38300 1.000 12.62501 534 ILE B C 1
ATOM 8281 O O . ILE B 1 534 ? -19.00400 108.03100 38.09200 1.000 11.92605 534 ILE B O 1
ATOM 8286 N N . SER B 1 535 ? -21.21900 108.42100 37.85400 1.000 12.65153 535 SER B N 1
ATOM 8287 C CA . SER B 1 535 ? -21.54500 108.06100 39.22600 1.000 12.78998 535 SER B CA 1
ATOM 8288 C C . SER B 1 535 ? -21.17200 106.61900 39.53500 1.000 18.57137 535 SER B C 1
ATOM 8289 O O . SER B 1 535 ? -21.39600 105.72000 38.72500 1.000 16.08149 535 SER B O 1
ATOM 8292 N N . ASN B 1 536 ? -20.63500 106.39500 40.73700 1.000 13.43738 536 ASN B N 1
ATOM 8293 C CA . ASN B 1 536 ? -20.39200 105.03000 41.20100 1.000 17.27965 536 ASN B CA 1
ATOM 8294 C C . ASN B 1 536 ? -21.66200 104.34800 41.70000 1.000 18.45738 536 ASN B C 1
ATOM 8295 O O . ASN B 1 536 ? -21.58900 103.21200 42.18500 1.000 22.40824 536 ASN B O 1
ATOM 8300 N N . LYS B 1 537 ? -22.81600 105.00400 41.58400 1.000 16.91175 537 LYS B N 1
ATOM 8301 C CA . LYS B 1 537 ? -24.11400 104.40200 41.87200 1.000 19.90992 537 LYS B CA 1
ATOM 8302 C C . LYS B 1 537 ? -24.88200 104.04400 40.61000 1.000 21.68335 537 LYS B C 1
ATOM 8303 O O . LYS B 1 537 ? -25.91900 103.38500 40.70300 1.000 26.89823 537 LYS B O 1
ATOM 8309 N N . SER B 1 538 ? -24.42100 104.48000 39.44200 1.000 20.51772 538 SER B N 1
ATOM 8310 C CA . SER B 1 538 ? -25.16900 104.20700 38.22000 1.000 19.02764 538 SER B CA 1
ATOM 8311 C C . SER B 1 538 ? -25.05200 102.74100 37.86400 1.000 26.45457 538 SER B C 1
ATOM 8312 O O . SER B 1 538 ? -23.99200 102.13400 38.01800 1.000 21.50198 538 SER B O 1
ATOM 8315 N N . GLY B 1 539 ? -26.14300 102.17400 37.36400 1.000 24.34325 539 GLY B N 1
ATOM 8316 C CA . GLY B 1 539 ? -26.10200 100.79100 36.94400 1.000 24.97315 539 GLY B CA 1
ATOM 8317 C C . GLY B 1 539 ? -27.10600 100.54000 35.84000 1.000 36.43711 539 GLY B C 1
ATOM 8318 O O . GLY B 1 539 ? -27.78900 101.45200 35.36400 1.000 28.00513 539 GLY B O 1
ATOM 8319 N N . ARG B 1 540 ? -27.18800 99.27200 35.44300 1.000 24.81111 540 ARG B N 1
ATOM 8320 C CA . ARG B 1 540 ? -28.03700 98.85600 34.34000 1.000 30.90779 540 ARG B CA 1
ATOM 8321 C C . ARG B 1 540 ? -29.49900 98.84500 34.76000 1.000 37.99544 540 ARG B C 1
ATOM 8322 O O . ARG B 1 540 ? -29.83400 98.85900 35.95100 1.000 30.27883 540 ARG B O 1
ATOM 8330 N N . LYS B 1 541 ? -30.36700 98.81800 33.74900 1.000 30.63561 541 LYS B N 1
ATOM 8331 C CA . LYS B 1 541 ? -31.79300 98.60200 33.96100 1.000 34.35096 541 LYS B CA 1
ATOM 8332 C C . LYS B 1 541 ? -32.02100 97.39900 34.88100 1.000 38.72749 541 LYS B C 1
ATOM 8333 O O . LYS B 1 541 ? -31.42700 96.33300 34.65500 1.000 34.69449 541 LYS B O 1
ATOM 8339 N N . PRO B 1 542 ? -32.86700 97.51800 35.90600 1.000 30.20257 542 PRO B N 1
ATOM 8340 C CA . PRO B 1 542 ? -33.13800 96.35900 36.77200 1.000 29.21886 542 PRO B CA 1
ATOM 8341 C C . PRO B 1 542 ? -33.73300 95.20000 35.98100 1.000 42.16718 542 PRO B C 1
ATOM 8342 O O . PRO B 1 542 ? -34.46600 95.39500 35.00900 1.000 35.42066 542 PRO B O 1
ATOM 8346 N N . GLN B 1 543 ? -33.41600 93.97800 36.41900 1.000 35.95568 543 GLN B N 1
ATOM 8347 C CA . GLN B 1 543 ? -33.91500 92.75900 35.79200 1.000 38.61587 543 GLN B CA 1
ATOM 8348 C C . GLN B 1 543 ? -34.41100 91.78800 36.85300 1.000 42.80065 543 GLN B C 1
ATOM 8349 O O . GLN B 1 543 ? -33.96100 91.81000 38.00100 1.000 40.95205 543 GLN B O 1
ATOM 8355 N N . GLU B 1 544 ? -35.33100 90.90800 36.44400 1.000 38.79056 544 GLU B N 1
ATOM 8356 C CA . GLU B 1 544 ? -35.76400 89.83600 37.33500 1.000 36.15339 544 GLU B CA 1
ATOM 8357 C C . GLU B 1 544 ? -34.59600 88.92800 37.72600 1.000 41.93589 544 GLU B C 1
ATOM 8358 O O . GLU B 1 544 ? -34.50600 88.48000 38.87500 1.000 41.01226 544 GLU B O 1
ATOM 8364 N N . PHE B 1 545 ? -33.68300 88.65700 36.79000 1.000 50.64038 545 PHE B N 1
ATOM 8365 C CA . PHE B 1 545 ? -32.60700 87.69800 36.99500 1.000 35.26091 545 PHE B CA 1
ATOM 8366 C C . PHE B 1 545 ? -31.25800 88.33900 36.69600 1.000 39.10928 545 PHE B C 1
ATOM 8367 O O . PHE B 1 545 ? -31.13500 89.13800 35.76100 1.000 40.90605 545 PHE B O 1
ATOM 8375 N N . GLY B 1 546 ? -30.24700 87.99100 37.49400 0.860 34.36557 546 GLY B N 1
ATOM 8376 C CA . GLY B 1 546 ? -28.88900 88.41100 37.18300 0.860 29.49932 546 GLY B CA 1
ATOM 8377 C C . GLY B 1 546 ? -28.31700 87.61700 36.02200 0.860 31.32697 546 GLY B C 1
ATOM 8378 O O . GLY B 1 546 ? -28.72700 86.48900 35.74600 0.860 34.32194 546 GLY B O 1
ATOM 8379 N N . TRP B 1 547 ? -27.36300 88.22800 35.31300 0.900 36.56761 547 TRP B N 1
ATOM 8380 C CA . TRP B 1 547 ? -26.79600 87.56600 34.14100 0.900 34.79089 547 TRP B CA 1
ATOM 8381 C C . TRP B 1 547 ? -26.03800 86.29200 34.51100 0.900 41.00371 547 TRP B C 1
ATOM 8382 O O . TRP B 1 547 ? -25.94800 85.37100 33.68900 0.900 39.23154 547 TRP B O 1
ATOM 8393 N N . LEU B 1 548 ? -25.49100 86.21200 35.72900 0.831 31.85844 548 LEU B N 1
ATOM 8394 C CA . LEU B 1 548 ? -24.68000 85.06100 36.14200 0.831 40.20452 548 LEU B CA 1
ATOM 8395 C C . LEU B 1 548 ? -25.57500 84.03800 36.82700 0.831 39.45011 548 LEU B C 1
ATOM 8396 O O . LEU B 1 548 ? -25.81800 84.10400 38.03400 0.831 37.78064 548 LEU B O 1
ATOM 8401 N N . THR B 1 549 ? -26.05500 83.06800 36.05600 1.000 40.48154 549 THR B N 1
ATOM 8402 C CA . THR B 1 549 ? -26.92900 82.03300 36.59500 1.000 40.96018 549 THR B CA 1
ATOM 8403 C C . THR B 1 549 ? -26.15200 81.05400 37.48600 1.000 42.69070 549 THR B C 1
ATOM 8404 O O . THR B 1 549 ? -24.94700 80.85500 37.30400 1.000 39.88776 549 THR B O 1
#